Protein 8A3V (pdb70)

Foldseek 3Di:
DVVVVVVVCVVPVDAFADVPLLLQLLLQCQVPVVCCVLLVLQDDLLLHPDPLSSLLVVLSVVCSVVVHRRHLVSSLVSCVVVVCQVVNPHSVVSVVSNVSHPDYPCSNVSSNVSSVSSLRVLVVVLVVVLVVCVVPVVPPDPVRSVVSSCVSVVVSCVVPPCRPDPDDDPVVVVVVVVVVVVVQVVDDQPQASAQDLQAPVVSVFASHQFFLFEEEEEEAPPLLSLLSVLSSQVSSLLPDLAAEEEAAQPDDPVVSVLLVLLQQLVPFSVCSVVVVADPSSVVSSVVVVVSCVVSVRYHYHHDFQAELVRLLVVLVVRCVVPVAHREYEYEELQRHADVVPPVDQLQGSQVSLQSQSVSSNVRRYRYYHYYYFAPVCVVVVPDFDAPVRCCVRHNSVVSGQWYWYKDDPCVVPVPDPQVQKIKIFTRHHNPGDTGIDIWGHDPRSSHTHD/DVVVVVPDDPDAFADVPLLLQLLLQCQVPVVCCVLLVLQDDLLLHPDPLSSLLVVLSVVCSVVVHRRHLVSSLVSCVVVVCQVVNPHSVVSVVSNVSHPDYPCSNVSSNVSSVSSLRVLVVVLVVVLVVCVVPVVPPDPVRSVVSSVVSVVVSVVVVQCRPLRPDDPVSVVVVVVVVVVVQVVDDQPQASAQDLQAPVVSVFASHQFFLFEEEEEEAPPLLSLLSVLSSQVSSLLPDLAAEEEAAQPDDPVVSVLLVLLQQLVPFSVCSVVVVADPSSVVSSVVVVVSCVVSVRYHYHHDFQAELVRLLVVLVVRCVVPVAHREYEYEELQRHADVVPPVDQLQGSQVSLQSQSVSSNVRRYRYYHYYYFAPVCVVVVPDFDAPVRCCVRHNSVVSGQWYWYKDDPCVVPVPDPQVQKIKIFTRHHNPGDTGIDIWGHDPRSSHTHD/DVVVVVPPVVVVVCCVVFVVVQVVLLVVCCVQDDDVQNVFKGWQGDDFQETEIEGQDPVSLVVCVVCVVVSQVVSCVVPSVRHDYYHYYYDHPDDRVVVCVVQPPDHDDDDDQADLVQLVVLCVVLVVDDPVSVVVSNVVSVSRDDPDD/DCPDPVVVVVVVVVQVVVQVVLLVVCCVQDDPPQNQFKGWDGDDFQETEIEGQDPVSLVVCVVCVVVSQVVSCVVPSVRHDYYHYYYDNVSCVVVVCVVDPPDDDDDDDQAALVQLVVLCVVLVVDDPVSVVVSNVVSVVHDHPDDPD

InterPro domains:
  IPR003593 AAA+ ATPase domain [SM00382] (220-426)
  IPR007692 DNA helicase, DnaB type [TIGR00665] (24-461)
  IPR007693 DNA helicase, DnaB-like, N-terminal [PF00772] (24-125)
  IPR007694 DNA helicase, DnaB-like, C-terminal [PF03796] (203-459)
  IPR007694 DNA helicase, DnaB-like, C-terminal [PS51199] (197-464)
  IPR007694 DNA helicase, DnaB-like, C-terminal [cd00984] (203-459)
  IPR016136 DNA helicase DnaB, N-terminal/DNA primase DnaG, C-terminal [G3DSA:1.10.860.10] (17-180)
  IPR027417 P-loop containing nucleoside triphosphate hydrolase [G3DSA:3.40.50.300] (181-460)
  IPR027417 P-loop containing nucleoside triphosphate hydrolase [SSF52540] (201-452)
  IPR036185 DNA helicase, DnaB-like, N-terminal domain superfamily [SSF48024] (22-133)

Structure (mmCIF, N/CA/C/O backbone):
data_8A3V
#
_entry.id   8A3V
#
_cell.length_a   186.515
_cell.length_b   186.515
_cell.length_c   252.839
_cell.angle_alpha   90.00
_cell.angle_beta   90.00
_cell.angle_gamma   120.00
#
_symmetry.space_group_name_H-M   'H 3 2'
#
loop_
_entity.id
_entity.type
_entity.pdbx_description
1 polymer 'Replicative DNA helicase'
2 polymer 'DUF721 domain-containing protein'
3 non-polymer "ADENOSINE-5'-DIPHOSPHATE"
4 non-polymer 'MAGNESIUM ION'
#
loop_
_atom_site.group_PDB
_atom_site.id
_atom_site.type_symbol
_atom_site.label_atom_id
_atom_site.label_alt_id
_atom_site.label_comp_id
_atom_site.label_asym_id
_atom_site.label_entity_id
_atom_site.label_seq_id
_atom_site.pdbx_PDB_ins_code
_atom_site.Cartn_x
_atom_site.Cartn_y
_atom_site.Cartn_z
_atom_site.occupancy
_atom_site.B_iso_or_equiv
_atom_site.auth_seq_id
_atom_site.auth_comp_id
_atom_site.auth_asym_id
_atom_site.auth_atom_id
_atom_site.pdbx_PDB_model_num
ATOM 1 N N . ASN A 1 10 ? 56.122 62.122 -47.847 1.00 145.93 10 ASN A N 1
ATOM 2 C CA . ASN A 1 10 ? 56.709 61.347 -46.754 1.00 146.51 10 ASN A CA 1
ATOM 3 C C . ASN A 1 10 ? 58.167 61.734 -46.439 1.00 146.99 10 ASN A C 1
ATOM 4 O O . ASN A 1 10 ? 58.649 61.452 -45.344 1.00 146.95 10 ASN A O 1
ATOM 9 N N . ARG A 1 11 ? 58.862 62.387 -47.388 1.00 147.33 11 ARG A N 1
ATOM 10 C CA . ARG A 1 11 ? 60.254 62.821 -47.212 1.00 148.12 11 ARG A CA 1
ATOM 11 C C . ARG A 1 11 ? 60.374 64.158 -46.462 1.00 146.58 11 ARG A C 1
ATOM 12 O O . ARG A 1 11 ? 61.407 64.432 -45.853 1.00 146.30 11 ARG A O 1
ATOM 20 N N . LYS A 1 12 ? 59.327 64.991 -46.516 1.00 145.41 12 LYS A N 1
ATOM 21 C CA . LYS A 1 12 ? 59.300 66.285 -45.830 1.00 144.57 12 LYS A CA 1
ATOM 22 C C . LYS A 1 12 ? 58.794 66.190 -44.380 1.00 143.68 12 LYS A C 1
ATOM 23 O O . LYS A 1 12 ? 58.948 67.140 -43.616 1.00 143.84 12 LYS A O 1
ATOM 29 N N . ILE A 1 13 ? 58.188 65.061 -44.009 1.00 142.61 13 ILE A N 1
ATOM 30 C CA . ILE A 1 13 ? 57.685 64.827 -42.666 1.00 142.03 13 ILE A CA 1
ATOM 31 C C . ILE A 1 13 ? 58.818 64.684 -41.633 1.00 141.03 13 ILE A C 1
ATOM 32 O O . ILE A 1 13 ? 58.757 65.372 -40.614 1.00 141.27 13 ILE A O 1
ATOM 37 N N . PRO A 1 14 ? 59.876 63.865 -41.858 1.00 139.78 14 PRO A N 1
ATOM 38 C CA . PRO A 1 14 ? 60.905 63.714 -40.815 1.00 138.61 14 PRO A CA 1
ATOM 39 C C . PRO A 1 14 ? 61.804 64.917 -40.563 1.00 137.23 14 PRO A C 1
ATOM 40 O O . PRO A 1 14 ? 62.259 65.065 -39.434 1.00 137.41 14 PRO A O 1
ATOM 44 N N . ASP A 1 15 ? 62.063 65.767 -41.573 1.00 135.69 15 ASP A N 1
ATOM 45 C CA . ASP A 1 15 ? 62.943 66.917 -41.346 1.00 134.50 15 ASP A CA 1
ATOM 46 C C . ASP A 1 15 ? 62.341 67.912 -40.353 1.00 132.82 15 ASP A C 1
ATOM 47 O O . ASP A 1 15 ? 63.040 68.369 -39.450 1.00 132.94 15 ASP A O 1
ATOM 52 N N . ALA A 1 16 ? 61.044 68.203 -40.482 1.00 131.21 16 ALA A N 1
ATOM 53 C CA . ALA A 1 16 ? 60.364 69.106 -39.560 1.00 129.91 16 ALA A CA 1
ATOM 54 C C . ALA A 1 16 ? 60.207 68.461 -38.179 1.00 128.31 16 ALA A C 1
ATOM 55 O O . ALA A 1 16 ? 60.281 69.158 -37.170 1.00 128.46 16 ALA A O 1
ATOM 57 N N . GLN A 1 17 ? 60.021 67.132 -38.130 1.00 126.59 17 GLN A N 1
ATOM 58 C CA . GLN A 1 17 ? 59.878 66.430 -36.866 1.00 125.39 17 GLN A CA 1
ATOM 59 C C . GLN A 1 17 ? 61.206 66.338 -36.117 1.00 123.70 17 GLN A C 1
ATOM 60 O O . GLN A 1 17 ? 61.216 66.469 -34.902 1.00 123.87 17 GLN A O 1
ATOM 66 N N . VAL A 1 18 ? 62.323 66.169 -36.835 1.00 121.90 18 VAL A N 1
ATOM 67 C CA . VAL A 1 18 ? 63.649 66.096 -36.225 1.00 120.54 18 VAL A CA 1
ATOM 68 C C . VAL A 1 18 ? 64.019 67.459 -35.631 1.00 118.84 18 VAL A C 1
ATOM 69 O O . VAL A 1 18 ? 64.510 67.527 -34.507 1.00 118.96 18 VAL A O 1
ATOM 73 N N . ASP A 1 19 ? 63.717 68.541 -36.348 1.00 117.08 19 ASP A N 1
ATOM 74 C CA . ASP A 1 19 ? 64.012 69.889 -35.874 1.00 115.86 19 ASP A CA 1
ATOM 75 C C . ASP A 1 19 ? 63.167 70.278 -34.669 1.00 114.16 19 ASP A C 1
ATOM 76 O O . ASP A 1 19 ? 63.657 70.949 -33.765 1.00 114.26 19 ASP A O 1
ATOM 81 N N . ALA A 1 20 ? 61.912 69.828 -34.639 1.00 112.40 20 ALA A N 1
ATOM 82 C CA . ALA A 1 20 ? 61.017 70.153 -33.539 1.00 111.16 20 ALA A CA 1
ATOM 83 C C . ALA A 1 20 ? 61.163 69.217 -32.339 1.00 109.47 20 ALA A C 1
ATOM 84 O O . ALA A 1 20 ? 60.741 69.591 -31.249 1.00 109.57 20 ALA A O 1
ATOM 86 N N . ILE A 1 21 ? 61.718 68.016 -32.513 1.00 107.77 21 ILE A N 1
ATOM 87 C CA . ILE A 1 21 ? 61.832 67.062 -31.407 1.00 106.59 21 ILE A CA 1
ATOM 88 C C . ILE A 1 21 ? 63.232 67.001 -30.819 1.00 104.96 21 ILE A C 1
ATOM 89 O O . ILE A 1 21 ? 63.345 66.718 -29.635 1.00 105.07 21 ILE A O 1
ATOM 94 N N . LYS A 1 22 ? 64.293 67.244 -31.613 1.00 103.29 22 LYS A N 1
ATOM 95 C CA . LYS A 1 22 ? 65.652 67.146 -31.096 1.00 102.13 22 LYS A CA 1
ATOM 96 C C . LYS A 1 22 ? 66.096 68.373 -30.319 1.00 100.86 22 LYS A C 1
ATOM 97 O O . LYS A 1 22 ? 67.096 68.281 -29.603 1.00 101.05 22 LYS A O 1
ATOM 103 N N . VAL A 1 23 ? 65.370 69.503 -30.421 1.00 99.43 23 VAL A N 1
ATOM 104 C CA . VAL A 1 23 ? 65.749 70.692 -29.664 1.00 98.58 23 VAL A CA 1
ATOM 105 C C . VAL A 1 23 ? 65.087 70.710 -28.295 1.00 97.28 23 VAL A C 1
ATOM 106 O O . VAL A 1 23 ? 63.873 70.869 -28.204 1.00 97.38 23 VAL A O 1
ATOM 110 N N . PRO A 1 24 ? 65.863 70.534 -27.213 1.00 95.90 24 PRO A N 1
ATOM 111 C CA . PRO A 1 24 ? 65.262 70.560 -25.872 1.00 94.97 24 PRO A CA 1
ATOM 112 C C . PRO A 1 24 ? 64.803 71.963 -25.463 1.00 93.70 24 PRO A C 1
ATOM 113 O O . PRO A 1 24 ? 65.239 72.951 -26.054 1.00 93.76 24 PRO A O 1
ATOM 117 N N . PRO A 1 25 ? 63.937 72.080 -24.439 1.00 92.37 25 PRO A N 1
ATOM 118 C CA . PRO A 1 25 ? 63.512 73.416 -23.989 1.00 91.40 25 PRO A CA 1
ATOM 119 C C . PRO A 1 25 ? 64.688 74.296 -23.563 1.00 90.14 25 PRO A C 1
ATOM 120 O O . PRO A 1 25 ? 65.573 73.840 -22.841 1.00 90.28 25 PRO A O 1
ATOM 124 N N . HIS A 1 26 ? 64.707 75.547 -24.034 1.00 88.81 26 HIS A N 1
ATOM 125 C CA . HIS A 1 26 ? 65.771 76.499 -23.721 1.00 87.97 26 HIS A CA 1
ATOM 126 C C . HIS A 1 26 ? 65.313 77.950 -23.889 1.00 87.00 26 HIS A C 1
ATOM 127 O O . HIS A 1 26 ? 64.275 78.211 -24.491 1.00 87.16 26 HIS A O 1
ATOM 134 N N . SER A 1 27 ? 66.092 78.894 -23.359 1.00 85.85 27 SER A N 1
ATOM 135 C CA . SER A 1 27 ? 65.827 80.314 -23.527 1.00 85.26 27 SER A CA 1
ATOM 136 C C . SER A 1 27 ? 67.132 81.053 -23.641 1.00 84.25 27 SER A C 1
ATOM 137 O O . SER A 1 27 ? 67.659 81.548 -22.644 1.00 84.30 27 SER A O 1
ATOM 140 N N . LEU A 1 28 ? 67.649 81.148 -24.867 1.00 83.17 28 LEU A N 1
ATOM 141 C CA . LEU A 1 28 ? 68.896 81.855 -25.142 1.00 82.66 28 LEU A CA 1
ATOM 142 C C . LEU A 1 28 ? 68.812 83.312 -24.697 1.00 81.89 28 LEU A C 1
ATOM 143 O O . LEU A 1 28 ? 69.770 83.842 -24.153 1.00 81.91 28 LEU A O 1
ATOM 148 N N . GLU A 1 29 ? 67.630 83.920 -24.843 1.00 81.03 29 GLU A N 1
ATOM 149 C CA . GLU A 1 29 ? 67.355 85.297 -24.458 1.00 80.58 29 GLU A CA 1
ATOM 150 C C . GLU A 1 29 ? 67.496 85.489 -22.955 1.00 79.70 29 GLU A C 1
ATOM 151 O O . GLU A 1 29 ? 68.100 86.468 -22.513 1.00 79.71 29 GLU A O 1
ATOM 157 N N . ALA A 1 30 ? 66.953 84.552 -22.169 1.00 78.74 30 ALA A N 1
ATOM 158 C CA . ALA A 1 30 ? 67.067 84.628 -20.717 1.00 78.25 30 ALA A CA 1
ATOM 159 C C . ALA A 1 30 ? 68.513 84.407 -20.292 1.00 77.45 30 ALA A C 1
ATOM 160 O O . ALA A 1 30 ? 68.995 85.105 -19.405 1.00 77.51 30 ALA A O 1
ATOM 162 N N . GLU A 1 31 ? 69.219 83.470 -20.945 1.00 76.51 31 GLU A N 1
ATOM 163 C CA . GLU A 1 31 ? 70.623 83.202 -20.653 1.00 76.27 31 GLU A CA 1
ATOM 164 C C . GLU A 1 31 ? 71.470 84.453 -20.900 1.00 75.55 31 GLU A C 1
ATOM 165 O O . GLU A 1 31 ? 72.279 84.826 -20.054 1.00 75.69 31 GLU A O 1
ATOM 171 N N . GLN A 1 32 ? 71.251 85.118 -22.039 1.00 74.68 32 GLN A N 1
ATOM 172 C CA . GLN A 1 32 ? 71.963 86.337 -22.402 1.00 74.35 32 GLN A CA 1
ATOM 173 C C . GLN A 1 32 ? 71.683 87.450 -21.403 1.00 74.11 32 GLN A C 1
ATOM 174 O O . GLN A 1 32 ? 72.585 88.199 -21.059 1.00 74.23 32 GLN A O 1
ATOM 180 N N . SER A 1 33 ? 70.437 87.561 -20.945 1.00 73.66 33 SER A N 1
ATOM 181 C CA . SER A 1 33 ? 70.027 88.576 -19.986 1.00 73.72 33 SER A CA 1
ATOM 182 C C . SER A 1 33 ? 70.665 88.383 -18.618 1.00 73.38 33 SER A C 1
ATOM 183 O O . SER A 1 33 ? 70.965 89.363 -17.941 1.00 73.45 33 SER A O 1
ATOM 186 N N . VAL A 1 34 ? 70.876 87.126 -18.209 1.00 72.94 34 VAL A N 1
ATOM 187 C CA . VAL A 1 34 ? 71.519 86.816 -16.933 1.00 73.03 34 VAL A CA 1
ATOM 188 C C . VAL A 1 34 ? 72.987 87.257 -17.006 1.00 73.05 34 VAL A C 1
ATOM 189 O O . VAL A 1 34 ? 73.477 87.948 -16.110 1.00 73.33 34 VAL A O 1
ATOM 193 N N . ILE A 1 35 ? 73.675 86.872 -18.088 1.00 72.51 35 ILE A N 1
ATOM 194 C CA . ILE A 1 35 ? 75.076 87.212 -18.307 1.00 72.41 35 ILE A CA 1
ATOM 195 C C . ILE A 1 35 ? 75.256 88.722 -18.471 1.00 72.57 35 ILE A C 1
ATOM 196 O O . ILE A 1 35 ? 76.109 89.315 -17.814 1.00 72.71 35 ILE A O 1
ATOM 201 N N . GLY A 1 36 ? 74.433 89.330 -19.316 1.00 72.57 36 GLY A N 1
ATOM 202 C CA . GLY A 1 36 ? 74.458 90.764 -19.563 1.00 73.12 36 GLY A CA 1
ATOM 203 C C . GLY A 1 36 ? 74.167 91.570 -18.314 1.00 73.55 36 GLY A C 1
ATOM 204 O O . GLY A 1 36 ? 74.816 92.587 -18.067 1.00 73.69 36 GLY A O 1
ATOM 205 N N . GLY A 1 37 ? 73.221 91.088 -17.514 1.00 73.58 37 GLY A N 1
ATOM 206 C CA . GLY A 1 37 ? 72.835 91.724 -16.261 1.00 74.08 37 GLY A CA 1
ATOM 207 C C . GLY A 1 37 ? 73.929 91.719 -15.212 1.00 74.42 37 GLY A C 1
ATOM 208 O O . GLY A 1 37 ? 74.124 92.717 -14.512 1.00 74.71 37 GLY A O 1
ATOM 209 N N . LEU A 1 38 ? 74.674 90.605 -15.109 1.00 74.17 38 LEU A N 1
ATOM 210 C CA . LEU A 1 38 ? 75.793 90.481 -14.172 1.00 74.47 38 LEU A CA 1
ATOM 211 C C . LEU A 1 38 ? 76.945 91.393 -14.584 1.00 74.68 38 LEU A C 1
ATOM 212 O O . LEU A 1 38 ? 77.622 91.945 -13.726 1.00 74.95 38 LEU A O 1
ATOM 217 N N . LEU A 1 39 ? 77.160 91.564 -15.893 1.00 74.36 39 LEU A N 1
ATOM 218 C CA . LEU A 1 39 ? 78.174 92.481 -16.410 1.00 74.33 39 LEU A CA 1
ATOM 219 C C . LEU A 1 39 ? 77.809 93.940 -16.056 1.00 74.31 39 LEU A C 1
ATOM 220 O O . LEU A 1 39 ? 78.695 94.765 -15.863 1.00 74.49 39 LEU A O 1
ATOM 225 N N . LEU A 1 40 ? 76.513 94.245 -15.943 1.00 73.97 40 LEU A N 1
ATOM 226 C CA . LEU A 1 40 ? 76.035 95.571 -15.593 1.00 74.37 40 LEU A CA 1
ATOM 227 C C . LEU A 1 40 ? 76.063 95.822 -14.074 1.00 74.26 40 LEU A C 1
ATOM 228 O O . LEU A 1 40 ? 76.323 96.953 -13.672 1.00 74.37 40 LEU A O 1
ATOM 233 N N . ASP A 1 41 ? 75.753 94.801 -13.240 1.00 73.87 41 ASP A N 1
ATOM 234 C CA . ASP A 1 41 ? 75.673 94.924 -11.778 1.00 73.89 41 ASP A CA 1
ATOM 235 C C . ASP A 1 41 ? 76.149 93.609 -11.144 1.00 73.51 41 ASP A C 1
ATOM 236 O O . ASP A 1 41 ? 75.385 92.665 -10.972 1.00 73.75 41 ASP A O 1
ATOM 241 N N . ASN A 1 42 ? 77.401 93.536 -10.845 1.00 72.86 42 ASN A N 1
ATOM 242 C CA . ASN A 1 42 ? 78.140 92.483 -10.155 1.00 72.75 42 ASN A CA 1
ATOM 243 C C . ASN A 1 42 ? 77.553 92.082 -8.786 1.00 72.94 42 ASN A C 1
ATOM 244 O O . ASN A 1 42 ? 77.667 90.926 -8.388 1.00 72.95 42 ASN A O 1
ATOM 249 N N . GLU A 1 43 ? 76.904 93.019 -8.087 1.00 73.12 43 GLU A N 1
ATOM 250 C CA . GLU A 1 43 ? 76.314 92.760 -6.770 1.00 73.77 43 GLU A CA 1
ATOM 251 C C . GLU A 1 43 ? 75.156 91.759 -6.776 1.00 74.11 43 GLU A C 1
ATOM 252 O O . GLU A 1 43 ? 74.844 91.168 -5.745 1.00 74.40 43 GLU A O 1
ATOM 258 N N . ARG A 1 44 ? 74.529 91.557 -7.936 1.00 73.75 44 ARG A N 1
ATOM 259 C CA . ARG A 1 44 ? 73.422 90.616 -8.085 1.00 73.72 44 ARG A CA 1
ATOM 260 C C . ARG A 1 44 ? 73.858 89.148 -8.149 1.00 73.32 44 ARG A C 1
ATOM 261 O O . ARG A 1 44 ? 72.996 88.271 -8.194 1.00 73.57 44 ARG A O 1
ATOM 269 N N . TRP A 1 45 ? 75.178 88.874 -8.161 1.00 72.53 45 TRP A N 1
ATOM 270 C CA . TRP A 1 45 ? 75.705 87.520 -8.240 1.00 72.34 45 TRP A CA 1
ATOM 271 C C . TRP A 1 45 ? 75.228 86.637 -7.119 1.00 71.61 45 TRP A C 1
ATOM 272 O O . TRP A 1 45 ? 74.905 85.484 -7.359 1.00 71.83 45 TRP A O 1
ATOM 283 N N . ASP A 1 46 ? 75.167 87.169 -5.898 1.00 70.64 46 ASP A N 1
ATOM 284 C CA . ASP A 1 46 ? 74.720 86.408 -4.736 1.00 70.19 46 ASP A CA 1
ATOM 285 C C . ASP A 1 46 ? 73.310 85.847 -4.921 1.00 69.20 46 ASP A C 1
ATOM 286 O O . ASP A 1 46 ? 73.051 84.703 -4.559 1.00 69.29 46 ASP A O 1
ATOM 291 N N . THR A 1 47 ? 72.420 86.632 -5.529 1.00 68.05 47 THR A N 1
ATOM 292 C CA . THR A 1 47 ? 71.050 86.193 -5.770 1.00 67.40 47 THR A CA 1
ATOM 293 C C . THR A 1 47 ? 70.968 85.232 -6.956 1.00 66.38 47 THR A C 1
ATOM 294 O O . THR A 1 47 ? 70.309 84.201 -6.868 1.00 66.50 47 THR A O 1
ATOM 298 N N . VAL A 1 48 ? 71.637 85.567 -8.060 1.00 65.24 48 VAL A N 1
ATOM 299 C CA . VAL A 1 48 ? 71.649 84.753 -9.273 1.00 64.62 48 VAL A CA 1
ATOM 300 C C . VAL A 1 48 ? 72.275 83.376 -9.025 1.00 63.58 48 VAL A C 1
ATOM 301 O O . VAL A 1 48 ? 71.741 82.367 -9.482 1.00 63.64 48 VAL A O 1
ATOM 305 N N . SER A 1 49 ? 73.367 83.329 -8.252 1.00 62.46 49 SER A N 1
ATOM 306 C CA . SER A 1 49 ? 74.061 82.084 -7.914 1.00 61.92 49 SER A CA 1
ATOM 307 C C . SER A 1 49 ? 73.212 81.127 -7.078 1.00 61.01 49 SER A C 1
ATOM 308 O O . SER A 1 49 ? 73.501 79.934 -7.044 1.00 61.20 49 SER A O 1
ATOM 311 N N . GLU A 1 50 ? 72.169 81.638 -6.406 1.00 59.93 50 GLU A N 1
ATOM 312 C CA . GLU A 1 50 ? 71.248 80.803 -5.640 1.00 59.32 50 GLU A CA 1
ATOM 313 C C . GLU A 1 50 ? 70.252 80.079 -6.565 1.00 58.32 50 GLU A C 1
ATOM 314 O O . GLU A 1 50 ? 69.726 79.032 -6.200 1.00 58.39 50 GLU A O 1
ATOM 320 N N . HIS A 1 51 ? 69.969 80.645 -7.742 1.00 57.21 51 HIS A N 1
ATOM 321 C CA . HIS A 1 51 ? 68.990 80.095 -8.662 1.00 56.60 51 HIS A CA 1
ATOM 322 C C . HIS A 1 51 ? 69.602 79.255 -9.771 1.00 55.55 51 HIS A C 1
ATOM 323 O O . HIS A 1 51 ? 69.057 78.205 -10.110 1.00 55.58 51 HIS A O 1
ATOM 330 N N . VAL A 1 52 ? 70.708 79.725 -10.366 1.00 54.46 52 VAL A N 1
ATOM 331 C CA . VAL A 1 52 ? 71.310 79.019 -11.488 1.00 53.87 52 VAL A CA 1
ATOM 332 C C . VAL A 1 52 ? 72.712 78.500 -11.233 1.00 52.91 52 VAL A C 1
ATOM 333 O O . VAL A 1 52 ? 73.483 79.085 -10.478 1.00 53.20 52 VAL A O 1
ATOM 337 N N . MET A 1 53 ? 73.035 77.394 -11.894 1.00 51.68 53 MET A N 1
ATOM 338 C CA . MET A 1 53 ? 74.341 76.755 -11.912 1.00 51.00 53 MET A CA 1
ATOM 339 C C . MET A 1 53 ? 74.866 76.804 -13.355 1.00 49.86 53 MET A C 1
ATOM 340 O O . MET A 1 53 ? 74.090 76.986 -14.294 1.00 49.90 53 MET A O 1
ATOM 345 N N . THR A 1 54 ? 76.179 76.625 -13.546 1.00 48.72 54 THR A N 1
ATOM 346 C CA . THR A 1 54 ? 76.782 76.657 -14.884 1.00 48.17 54 THR A CA 1
ATOM 347 C C . THR A 1 54 ? 76.109 75.666 -15.847 1.00 47.27 54 THR A C 1
ATOM 348 O O . THR A 1 54 ? 75.829 76.007 -16.993 1.00 47.28 54 THR A O 1
ATOM 352 N N . GLN A 1 55 ? 75.775 74.471 -15.347 1.00 46.37 55 GLN A N 1
ATOM 353 C CA . GLN A 1 55 ? 75.136 73.420 -16.137 1.00 45.86 55 GLN A CA 1
ATOM 354 C C . GLN A 1 55 ? 73.687 73.711 -16.527 1.00 45.27 55 GLN A C 1
ATOM 355 O O . GLN A 1 55 ? 73.140 73.024 -17.384 1.00 45.21 55 GLN A O 1
ATOM 361 N N . ASP A 1 56 ? 73.073 74.729 -15.915 1.00 44.66 56 ASP A N 1
ATOM 362 C CA . ASP A 1 56 ? 71.707 75.131 -16.239 1.00 44.48 56 ASP A CA 1
ATOM 363 C C . ASP A 1 56 ? 71.574 75.786 -17.613 1.00 44.14 56 ASP A C 1
ATOM 364 O O . ASP A 1 56 ? 70.479 75.842 -18.164 1.00 44.08 56 ASP A O 1
ATOM 369 N N . PHE A 1 57 ? 72.683 76.251 -18.178 1.00 43.74 57 PHE A N 1
ATOM 370 C CA . PHE A 1 57 ? 72.684 76.882 -19.481 1.00 43.80 57 PHE A CA 1
ATOM 371 C C . PHE A 1 57 ? 72.679 75.833 -20.586 1.00 43.66 57 PHE A C 1
ATOM 372 O O . PHE A 1 57 ? 73.417 74.855 -20.512 1.00 43.70 57 PHE A O 1
ATOM 380 N N . TYR A 1 58 ? 71.818 76.028 -21.596 1.00 43.35 58 TYR A N 1
ATOM 381 C CA . TYR A 1 58 ? 71.678 75.143 -22.748 1.00 43.58 58 TYR A CA 1
ATOM 382 C C . TYR A 1 58 ? 72.868 75.298 -23.672 1.00 44.04 58 TYR A C 1
ATOM 383 O O . TYR A 1 58 ? 73.455 74.306 -24.095 1.00 44.22 58 TYR A O 1
ATOM 392 N N . SER A 1 59 ? 73.200 76.548 -24.000 1.00 44.13 59 SER A N 1
ATOM 393 C CA . SER A 1 59 ? 74.254 76.896 -24.935 1.00 44.74 59 SER A CA 1
ATOM 394 C C . SER A 1 59 ? 75.641 76.692 -24.367 1.00 45.17 59 SER A C 1
ATOM 395 O O . SER A 1 59 ? 75.945 77.166 -23.273 1.00 45.39 59 SER A O 1
ATOM 398 N N . ARG A 1 60 ? 76.491 75.995 -25.122 1.00 45.12 60 ARG A N 1
ATOM 399 C CA . ARG A 1 60 ? 77.877 75.786 -24.730 1.00 45.52 60 ARG A CA 1
ATOM 400 C C . ARG A 1 60 ? 78.632 77.106 -24.529 1.00 45.84 60 ARG A C 1
ATOM 401 O O . ARG A 1 60 ? 79.235 77.291 -23.473 1.00 45.89 60 ARG A O 1
ATOM 409 N N . PRO A 1 61 ? 78.554 78.067 -25.474 1.00 45.91 61 PRO A N 1
ATOM 410 C CA . PRO A 1 61 ? 79.216 79.362 -25.255 1.00 46.14 61 PRO A CA 1
ATOM 411 C C . PRO A 1 61 ? 78.791 80.067 -23.962 1.00 46.56 61 PRO A C 1
ATOM 412 O O . PRO A 1 61 ? 79.637 80.627 -23.282 1.00 46.76 61 PRO A O 1
ATOM 416 N N . HIS A 1 62 ? 77.504 80.014 -23.600 1.00 46.57 62 HIS A N 1
ATOM 417 C CA . HIS A 1 62 ? 77.000 80.651 -22.383 1.00 47.02 62 HIS A CA 1
ATOM 418 C C . HIS A 1 62 ? 77.496 79.971 -21.115 1.00 47.71 62 HIS A C 1
ATOM 419 O O . HIS A 1 62 ? 77.670 80.635 -20.100 1.00 47.64 62 HIS A O 1
ATOM 426 N N . ARG A 1 63 ? 77.726 78.656 -21.167 1.00 48.25 63 ARG A N 1
ATOM 427 C CA . ARG A 1 63 ? 78.247 77.923 -20.019 1.00 49.32 63 ARG A CA 1
ATOM 428 C C . ARG A 1 63 ? 79.673 78.371 -19.735 1.00 50.73 63 ARG A C 1
ATOM 429 O O . ARG A 1 63 ? 80.029 78.599 -18.583 1.00 50.94 63 ARG A O 1
ATOM 437 N N . LEU A 1 64 ? 80.484 78.500 -20.787 1.00 51.54 64 LEU A N 1
ATOM 438 C CA . LEU A 1 64 ? 81.867 78.931 -20.659 1.00 52.82 64 LEU A CA 1
ATOM 439 C C . LEU A 1 64 ? 81.931 80.364 -20.155 1.00 54.05 64 LEU A C 1
ATOM 440 O O . LEU A 1 64 ? 82.746 80.676 -19.291 1.00 54.30 64 LEU A O 1
ATOM 445 N N . ILE A 1 65 ? 81.063 81.228 -20.682 1.00 54.82 65 ILE A N 1
ATOM 446 C CA . ILE A 1 65 ? 81.010 82.618 -20.264 1.00 56.27 65 ILE A CA 1
ATOM 447 C C . ILE A 1 65 ? 80.577 82.711 -18.806 1.00 58.23 65 ILE A C 1
ATOM 448 O O . ILE A 1 65 ? 81.226 83.391 -18.016 1.00 58.32 65 ILE A O 1
ATOM 453 N N . PHE A 1 66 ? 79.517 81.993 -18.437 1.00 59.76 66 PHE A N 1
ATOM 454 C CA . PHE A 1 66 ? 79.015 81.992 -17.068 1.00 61.71 66 PHE A CA 1
ATOM 455 C C . PHE A 1 66 ? 80.044 81.434 -16.087 1.00 63.59 66 PHE A C 1
ATOM 456 O O . PHE A 1 66 ? 80.161 81.944 -14.976 1.00 63.71 66 PHE A O 1
ATOM 464 N N . ASP A 1 67 ? 80.812 80.418 -16.499 1.00 64.90 67 ASP A N 1
ATOM 465 C CA . ASP A 1 67 ? 81.882 79.852 -15.672 1.00 66.80 67 ASP A CA 1
ATOM 466 C C . ASP A 1 67 ? 82.943 80.922 -15.372 1.00 68.65 67 ASP A C 1
ATOM 467 O O . ASP A 1 67 ? 83.469 80.981 -14.259 1.00 68.93 67 ASP A O 1
ATOM 472 N N . GLY A 1 68 ? 83.242 81.750 -16.371 1.00 69.67 68 GLY A N 1
ATOM 473 C CA . GLY A 1 68 ? 84.165 82.864 -16.240 1.00 71.05 68 GLY A CA 1
ATOM 474 C C . GLY A 1 68 ? 83.639 83.901 -15.274 1.00 72.36 68 GLY A C 1
ATOM 475 O O . GLY A 1 68 ? 84.374 84.371 -14.408 1.00 72.58 68 GLY A O 1
ATOM 476 N N . VAL A 1 69 ? 82.348 84.234 -15.389 1.00 73.14 69 VAL A N 1
ATOM 477 C CA . VAL A 1 69 ? 81.667 85.178 -14.503 1.00 74.43 69 VAL A CA 1
ATOM 478 C C . VAL A 1 69 ? 81.742 84.674 -13.056 1.00 75.72 69 VAL A C 1
ATOM 479 O O . VAL A 1 69 ? 82.106 85.433 -12.157 1.00 75.81 69 VAL A O 1
ATOM 483 N N . LYS A 1 70 ? 81.431 83.384 -12.849 1.00 76.55 70 LYS A N 1
ATOM 484 C CA . LYS A 1 70 ? 81.466 82.740 -11.539 1.00 77.89 70 LYS A CA 1
ATOM 485 C C . LYS A 1 70 ? 82.857 82.827 -10.902 1.00 79.19 70 LYS A C 1
ATOM 486 O O . LYS A 1 70 ? 82.968 83.235 -9.752 1.00 79.23 70 LYS A O 1
ATOM 492 N N . SER A 1 71 ? 83.911 82.488 -11.652 1.00 80.14 71 SER A N 1
ATOM 493 C CA . SER A 1 71 ? 85.292 82.497 -11.172 1.00 81.60 71 SER A CA 1
ATOM 494 C C . SER A 1 71 ? 85.784 83.882 -10.766 1.00 83.16 71 SER A C 1
ATOM 495 O O . SER A 1 71 ? 86.467 84.028 -9.756 1.00 83.31 71 SER A O 1
ATOM 498 N N . ILE A 1 72 ? 85.440 84.891 -11.550 1.00 84.16 72 ILE A N 1
ATOM 499 C CA . ILE A 1 72 ? 85.854 86.259 -11.282 1.00 85.70 72 ILE A CA 1
ATOM 500 C C . ILE A 1 72 ? 85.157 86.818 -10.041 1.00 86.65 72 ILE A C 1
ATOM 501 O O . ILE A 1 72 ? 85.812 87.386 -9.166 1.00 86.78 72 ILE A O 1
ATOM 506 N N . LEU A 1 73 ? 83.834 86.647 -9.960 1.00 87.12 73 LEU A N 1
ATOM 507 C CA . LEU A 1 73 ? 83.042 87.153 -8.846 1.00 88.10 73 LEU A CA 1
ATOM 508 C C . LEU A 1 73 ? 83.322 86.421 -7.541 1.00 89.16 73 LEU A C 1
ATOM 509 O O . LEU A 1 73 ? 83.395 87.067 -6.497 1.00 89.28 73 LEU A O 1
ATOM 514 N N . GLU A 1 74 ? 83.534 85.096 -7.589 1.00 89.79 74 GLU A N 1
ATOM 515 C CA . GLU A 1 74 ? 83.898 84.335 -6.386 1.00 90.97 74 GLU A CA 1
ATOM 516 C C . GLU A 1 74 ? 85.260 84.787 -5.850 1.00 91.99 74 GLU A C 1
ATOM 517 O O . GLU A 1 74 ? 85.488 84.765 -4.641 1.00 92.24 74 GLU A O 1
ATOM 523 N N . ALA A 1 75 ? 86.164 85.203 -6.749 1.00 92.37 75 ALA A N 1
ATOM 524 C CA . ALA A 1 75 ? 87.468 85.720 -6.358 1.00 93.26 75 ALA A CA 1
ATOM 525 C C . ALA A 1 75 ? 87.410 87.174 -5.829 1.00 94.14 75 ALA A C 1
ATOM 526 O O . ALA A 1 75 ? 88.437 87.711 -5.417 1.00 94.49 75 ALA A O 1
ATOM 528 N N . GLY A 1 76 ? 86.231 87.794 -5.849 1.00 94.31 76 GLY A N 1
ATOM 529 C CA . GLY A 1 76 ? 86.045 89.166 -5.403 1.00 95.04 76 GLY A CA 1
ATOM 530 C C . GLY A 1 76 ? 86.543 90.204 -6.388 1.00 95.66 76 GLY A C 1
ATOM 531 O O . GLY A 1 76 ? 86.691 91.372 -6.026 1.00 95.66 76 GLY A O 1
ATOM 532 N N . LYS A 1 77 ? 86.815 89.797 -7.641 1.00 96.05 77 LYS A N 1
ATOM 533 C CA . LYS A 1 77 ? 87.300 90.703 -8.678 1.00 97.03 77 LYS A CA 1
ATOM 534 C C . LYS A 1 77 ? 86.136 91.361 -9.402 1.00 97.79 77 LYS A C 1
ATOM 535 O O . LYS A 1 77 ? 85.085 90.740 -9.569 1.00 97.92 77 LYS A O 1
ATOM 541 N N . PRO A 1 78 ? 86.298 92.622 -9.841 1.00 98.22 78 PRO A N 1
ATOM 542 C CA . PRO A 1 78 ? 85.207 93.278 -10.566 1.00 98.56 78 PRO A CA 1
ATOM 543 C C . PRO A 1 78 ? 84.964 92.615 -11.917 1.00 99.10 78 PRO A C 1
ATOM 544 O O . PRO A 1 78 ? 85.903 92.342 -12.664 1.00 99.04 78 PRO A O 1
ATOM 548 N N . LEU A 1 79 ? 83.702 92.308 -12.200 1.00 99.47 79 LEU A N 1
ATOM 549 C CA . LEU A 1 79 ? 83.330 91.679 -13.454 1.00 100.37 79 LEU A CA 1
ATOM 550 C C . LEU A 1 79 ? 82.977 92.742 -14.485 1.00 101.19 79 LEU A C 1
ATOM 551 O O . LEU A 1 79 ? 82.020 93.488 -14.310 1.00 101.45 79 LEU A O 1
ATOM 556 N N . ASP A 1 80 ? 83.792 92.856 -15.527 1.00 101.55 80 ASP A N 1
ATOM 557 C CA . ASP A 1 80 ? 83.542 93.762 -16.649 1.00 102.45 80 ASP A CA 1
ATOM 558 C C . ASP A 1 80 ? 83.866 93.030 -17.968 1.00 103.55 80 ASP A C 1
ATOM 559 O O . ASP A 1 80 ? 84.424 91.930 -17.955 1.00 103.72 80 ASP A O 1
ATOM 564 N N . LEU A 1 81 ? 83.497 93.631 -19.103 1.00 104.17 81 LEU A N 1
ATOM 565 C CA . LEU A 1 81 ? 83.718 93.034 -20.416 1.00 105.38 81 LEU A CA 1
ATOM 566 C C . LEU A 1 81 ? 85.179 92.688 -20.682 1.00 106.33 81 LEU A C 1
ATOM 567 O O . LEU A 1 81 ? 85.466 91.624 -21.226 1.00 106.54 81 LEU A O 1
ATOM 572 N N . ILE A 1 82 ? 86.105 93.564 -20.268 1.00 106.72 82 ILE A N 1
ATOM 573 C CA . ILE A 1 82 ? 87.530 93.357 -20.478 1.00 107.49 82 ILE A CA 1
ATOM 574 C C . ILE A 1 82 ? 88.064 92.230 -19.605 1.00 106.84 82 ILE A C 1
ATOM 575 O O . ILE A 1 82 ? 88.753 91.344 -20.107 1.00 107.10 82 ILE A O 1
ATOM 580 N N . THR A 1 83 ? 87.722 92.243 -18.312 1.00 105.88 83 THR A N 1
ATOM 581 C CA . THR A 1 83 ? 88.179 91.222 -17.375 1.00 105.52 83 THR A CA 1
ATOM 582 C C . THR A 1 83 ? 87.706 89.834 -17.788 1.00 104.69 83 THR A C 1
ATOM 583 O O . THR A 1 83 ? 88.478 88.879 -17.742 1.00 104.90 83 THR A O 1
ATOM 587 N N . LEU A 1 84 ? 86.450 89.725 -18.213 1.00 103.59 84 LEU A N 1
ATOM 588 C CA . LEU A 1 84 ? 85.887 88.456 -18.652 1.00 103.05 84 LEU A CA 1
ATOM 589 C C . LEU A 1 84 ? 86.555 87.972 -19.937 1.00 102.28 84 LEU A C 1
ATOM 590 O O . LEU A 1 84 ? 86.845 86.784 -20.071 1.00 102.43 84 LEU A O 1
ATOM 595 N N . SER A 1 85 ? 86.829 88.895 -20.865 1.00 101.41 85 SER A N 1
ATOM 596 C CA . SER A 1 85 ? 87.483 88.567 -22.126 1.00 101.17 85 SER A CA 1
ATOM 597 C C . SER A 1 85 ? 88.904 88.080 -21.887 1.00 100.95 85 SER A C 1
ATOM 598 O O . SER A 1 85 ? 89.334 87.119 -22.520 1.00 101.18 85 SER A O 1
ATOM 601 N N . GLU A 1 86 ? 89.630 88.727 -20.964 1.00 100.32 86 GLU A N 1
ATOM 602 C CA . GLU A 1 86 ? 90.994 88.322 -20.629 1.00 100.10 86 GLU A CA 1
ATOM 603 C C . GLU A 1 86 ? 91.005 86.955 -19.971 1.00 99.64 86 GLU A C 1
ATOM 604 O O . GLU A 1 86 ? 91.878 86.141 -20.265 1.00 99.82 86 GLU A O 1
ATOM 610 N N . TYR A 1 87 ? 90.012 86.690 -19.108 1.00 99.00 87 TYR A N 1
ATOM 611 C CA . TYR A 1 87 ? 89.865 85.406 -18.439 1.00 98.97 87 TYR A CA 1
ATOM 612 C C . TYR A 1 87 ? 89.676 84.292 -19.470 1.00 98.93 87 TYR A C 1
ATOM 613 O O . TYR A 1 87 ? 90.370 83.279 -19.416 1.00 99.12 87 TYR A O 1
ATOM 622 N N . LEU A 1 88 ? 88.753 84.486 -20.412 1.00 98.62 88 LEU A N 1
ATOM 623 C CA . LEU A 1 88 ? 88.470 83.498 -21.442 1.00 98.95 88 LEU A CA 1
ATOM 624 C C . LEU A 1 88 ? 89.647 83.324 -22.407 1.00 99.13 88 LEU A C 1
ATOM 625 O O . LEU A 1 88 ? 89.882 82.217 -22.882 1.00 99.36 88 LEU A O 1
ATOM 630 N N . GLU A 1 89 ? 90.395 84.403 -22.682 1.00 98.89 89 GLU A N 1
ATOM 631 C CA . GLU A 1 89 ? 91.557 84.371 -23.573 1.00 99.05 89 GLU A CA 1
ATOM 632 C C . GLU A 1 89 ? 92.681 83.540 -22.972 1.00 99.21 89 GLU A C 1
ATOM 633 O O . GLU A 1 89 ? 93.332 82.781 -23.691 1.00 99.34 89 GLU A O 1
ATOM 639 N N . GLN A 1 90 ? 92.885 83.649 -21.648 1.00 99.11 90 GLN A N 1
ATOM 640 C CA . GLN A 1 90 ? 93.909 82.872 -20.936 1.00 99.52 90 GLN A CA 1
ATOM 641 C C . GLN A 1 90 ? 93.674 81.368 -21.080 1.00 99.00 90 GLN A C 1
ATOM 642 O O . GLN A 1 90 ? 94.624 80.593 -21.122 1.00 98.92 90 GLN A O 1
ATOM 648 N N . ARG A 1 91 ? 92.407 80.959 -21.139 1.00 98.50 91 ARG A N 1
ATOM 649 C CA . ARG A 1 91 ? 92.038 79.557 -21.277 1.00 98.40 91 ARG A CA 1
ATOM 650 C C . ARG A 1 91 ? 91.779 79.132 -22.726 1.00 98.26 91 ARG A C 1
ATOM 651 O O . ARG A 1 91 ? 91.307 78.017 -22.948 1.00 98.31 91 ARG A O 1
ATOM 659 N N . GLU A 1 92 ? 92.077 80.012 -23.703 1.00 97.92 92 GLU A N 1
ATOM 660 C CA . GLU A 1 92 ? 91.845 79.784 -25.124 1.00 98.00 92 GLU A CA 1
ATOM 661 C C . GLU A 1 92 ? 90.391 79.407 -25.401 1.00 97.65 92 GLU A C 1
ATOM 662 O O . GLU A 1 92 ? 90.125 78.577 -26.262 1.00 97.78 92 GLU A O 1
ATOM 668 N N . GLN A 1 93 ? 89.456 79.990 -24.642 1.00 97.08 93 GLN A N 1
ATOM 669 C CA . GLN A 1 93 ? 88.024 79.738 -24.777 1.00 96.99 93 GLN A CA 1
ATOM 670 C C . GLN A 1 93 ? 87.269 80.921 -25.410 1.00 96.92 93 GLN A C 1
ATOM 671 O O . GLN A 1 93 ? 86.086 80.782 -25.711 1.00 97.08 93 GLN A O 1
ATOM 677 N N . LEU A 1 94 ? 87.939 82.071 -25.623 1.00 96.55 94 LEU A N 1
ATOM 678 C CA . LEU A 1 94 ? 87.333 83.272 -26.191 1.00 96.75 94 LEU A CA 1
ATOM 679 C C . LEU A 1 94 ? 86.795 83.035 -27.595 1.00 96.87 94 LEU A C 1
ATOM 680 O O . LEU A 1 94 ? 85.716 83.509 -27.927 1.00 96.88 94 LEU A O 1
ATOM 685 N N . GLU A 1 95 ? 87.528 82.283 -28.411 1.00 96.87 95 GLU A N 1
ATOM 686 C CA . GLU A 1 95 ? 87.078 81.956 -29.762 1.00 97.38 95 GLU A CA 1
ATOM 687 C C . GLU A 1 95 ? 85.889 80.988 -29.736 1.00 97.42 95 GLU A C 1
ATOM 688 O O . GLU A 1 95 ? 85.012 81.061 -30.593 1.00 97.43 95 GLU A O 1
ATOM 694 N N . ASP A 1 96 ? 85.853 80.099 -28.740 1.00 97.31 96 ASP A N 1
ATOM 695 C CA . ASP A 1 96 ? 84.787 79.120 -28.555 1.00 97.65 96 ASP A CA 1
ATOM 696 C C . ASP A 1 96 ? 83.449 79.751 -28.165 1.00 97.69 96 ASP A C 1
ATOM 697 O O . ASP A 1 96 ? 82.401 79.148 -28.390 1.00 97.74 96 ASP A O 1
ATOM 702 N N . VAL A 1 97 ? 83.478 80.949 -27.578 1.00 97.51 97 VAL A N 1
ATOM 703 C CA . VAL A 1 97 ? 82.259 81.634 -27.171 1.00 97.80 97 VAL A CA 1
ATOM 704 C C . VAL A 1 97 ? 81.766 82.672 -28.197 1.00 97.69 97 VAL A C 1
ATOM 705 O O . VAL A 1 97 ? 80.690 83.217 -28.011 1.00 97.87 97 VAL A O 1
ATOM 709 N N . GLY A 1 98 ? 82.524 82.927 -29.261 1.00 97.32 98 GLY A N 1
ATOM 710 C CA . GLY A 1 98 ? 82.120 83.886 -30.284 1.00 97.47 98 GLY A CA 1
ATOM 711 C C . GLY A 1 98 ? 82.918 85.177 -30.332 1.00 97.36 98 GLY A C 1
ATOM 712 O O . GLY A 1 98 ? 82.558 86.100 -31.066 1.00 97.48 98 GLY A O 1
ATOM 713 N N . GLY A 1 99 ? 83.998 85.241 -29.555 1.00 97.04 99 GLY A N 1
ATOM 714 C CA . GLY A 1 99 ? 84.882 86.398 -29.517 1.00 97.28 99 GLY A CA 1
ATOM 715 C C . GLY A 1 99 ? 84.418 87.534 -28.630 1.00 97.23 99 GLY A C 1
ATOM 716 O O . GLY A 1 99 ? 83.360 87.452 -28.002 1.00 97.34 99 GLY A O 1
ATOM 717 N N . PHE A 1 100 ? 85.222 88.605 -28.577 1.00 96.96 100 PHE A N 1
ATOM 718 C CA . PHE A 1 100 ? 84.942 89.801 -27.786 1.00 97.16 100 PHE A CA 1
ATOM 719 C C . PHE A 1 100 ? 83.649 90.476 -28.236 1.00 96.85 100 PHE A C 1
ATOM 720 O O . PHE A 1 100 ? 82.912 91.004 -27.405 1.00 97.05 100 PHE A O 1
ATOM 728 N N . ALA A 1 101 ? 83.371 90.453 -29.545 1.00 96.19 101 ALA A N 1
ATOM 729 C CA . ALA A 1 101 ? 82.171 91.053 -30.116 1.00 96.02 101 ALA A CA 1
ATOM 730 C C . ALA A 1 101 ? 80.905 90.446 -29.534 1.00 95.56 101 ALA A C 1
ATOM 731 O O . ALA A 1 101 ? 79.956 91.174 -29.256 1.00 95.77 101 ALA A O 1
ATOM 733 N N . TYR A 1 102 ? 80.889 89.123 -29.334 1.00 94.87 102 TYR A N 1
ATOM 734 C CA . TYR A 1 102 ? 79.724 88.451 -28.771 1.00 94.76 102 TYR A CA 1
ATOM 735 C C . TYR A 1 102 ? 79.530 88.823 -27.309 1.00 94.62 102 TYR A C 1
ATOM 736 O O . TYR A 1 102 ? 78.399 89.026 -26.876 1.00 94.78 102 TYR A O 1
ATOM 745 N N . LEU A 1 103 ? 80.629 88.961 -26.553 1.00 94.15 103 LEU A N 1
ATOM 746 C CA . LEU A 1 103 ? 80.561 89.382 -25.154 1.00 94.28 103 LEU A CA 1
ATOM 747 C C . LEU A 1 103 ? 79.987 90.798 -25.073 1.00 94.25 103 LEU A C 1
ATOM 748 O O . LEU A 1 103 ? 79.151 91.078 -24.214 1.00 94.33 103 LEU A O 1
ATOM 753 N N . ALA A 1 104 ? 80.429 91.684 -25.984 1.00 93.98 104 ALA A N 1
ATOM 754 C CA . ALA A 1 104 ? 79.940 93.056 -26.065 1.00 94.27 104 ALA A CA 1
ATOM 755 C C . ALA A 1 104 ? 78.467 93.090 -26.429 1.00 94.33 104 ALA A C 1
ATOM 756 O O . ALA A 1 104 ? 77.726 93.907 -25.890 1.00 94.46 104 ALA A O 1
ATOM 758 N N . ASP A 1 105 ? 78.037 92.187 -27.320 1.00 94.12 105 ASP A N 1
ATOM 759 C CA . ASP A 1 105 ? 76.648 92.067 -27.742 1.00 94.49 105 ASP A CA 1
ATOM 760 C C . ASP A 1 105 ? 75.770 91.631 -26.572 1.00 94.83 105 ASP A C 1
ATOM 761 O O . ASP A 1 105 ? 74.665 92.142 -26.422 1.00 94.96 105 ASP A O 1
ATOM 766 N N . LEU A 1 106 ? 76.270 90.717 -25.727 1.00 94.78 106 LEU A N 1
ATOM 767 C CA . LEU A 1 106 ? 75.546 90.238 -24.550 1.00 95.16 106 LEU A CA 1
ATOM 768 C C . LEU A 1 106 ? 75.300 91.374 -23.558 1.00 95.37 106 LEU A C 1
ATOM 769 O O . LEU A 1 106 ? 74.225 91.456 -22.969 1.00 95.52 106 LEU A O 1
ATOM 774 N N . ALA A 1 107 ? 76.284 92.259 -23.388 1.00 95.29 107 ALA A N 1
ATOM 775 C CA . ALA A 1 107 ? 76.147 93.403 -22.490 1.00 95.73 107 ALA A CA 1
ATOM 776 C C . ALA A 1 107 ? 75.212 94.477 -23.072 1.00 96.02 107 ALA A C 1
ATOM 777 O O . ALA A 1 107 ? 74.535 95.178 -22.322 1.00 96.19 107 ALA A O 1
ATOM 779 N N . LYS A 1 108 ? 75.163 94.586 -24.407 1.00 95.96 108 LYS A N 1
ATOM 780 C CA . LYS A 1 108 ? 74.348 95.560 -25.126 1.00 96.40 108 LYS A CA 1
ATOM 781 C C . LYS A 1 108 ? 72.870 95.180 -25.225 1.00 96.40 108 LYS A C 1
ATOM 782 O O . LYS A 1 108 ? 72.013 96.040 -25.077 1.00 96.35 108 LYS A O 1
ATOM 788 N N . ASN A 1 109 ? 72.571 93.905 -25.480 1.00 96.46 109 ASN A N 1
ATOM 789 C CA . ASN A 1 109 ? 71.212 93.414 -25.703 1.00 97.11 109 ASN A CA 1
ATOM 790 C C . ASN A 1 109 ? 70.325 93.341 -24.450 1.00 97.34 109 ASN A C 1
ATOM 791 O O . ASN A 1 109 ? 69.120 93.108 -24.576 1.00 97.41 109 ASN A O 1
ATOM 796 N N . THR A 1 110 ? 70.893 93.567 -23.256 1.00 97.27 110 THR A N 1
ATOM 797 C CA . THR A 1 110 ? 70.108 93.582 -22.022 1.00 97.72 110 THR A CA 1
ATOM 798 C C . THR A 1 110 ? 70.401 94.857 -21.246 1.00 97.96 110 THR A C 1
ATOM 799 O O . THR A 1 110 ? 71.219 94.856 -20.334 1.00 98.11 110 THR A O 1
ATOM 803 N N . PRO A 1 111 ? 69.777 95.975 -21.637 1.00 97.88 111 PRO A N 1
ATOM 804 C CA . PRO A 1 111 ? 70.013 97.231 -20.910 1.00 97.85 111 PRO A CA 1
ATOM 805 C C . PRO A 1 111 ? 69.190 97.356 -19.624 1.00 97.37 111 PRO A C 1
ATOM 806 O O . PRO A 1 111 ? 69.355 98.327 -18.890 1.00 97.42 111 PRO A O 1
ATOM 810 N N . SER A 1 112 ? 68.296 96.395 -19.354 1.00 96.73 112 SER A N 1
ATOM 811 C CA . SER A 1 112 ? 67.430 96.443 -18.193 1.00 96.50 112 SER A CA 1
ATOM 812 C C . SER A 1 112 ? 67.924 95.631 -17.002 1.00 96.14 112 SER A C 1
ATOM 813 O O . SER A 1 112 ? 68.276 94.454 -17.125 1.00 96.31 112 SER A O 1
ATOM 816 N N . ALA A 1 113 ? 67.925 96.279 -15.835 1.00 95.37 113 ALA A N 1
ATOM 817 C CA . ALA A 1 113 ? 68.300 95.686 -14.554 1.00 94.99 113 ALA A CA 1
ATOM 818 C C . ALA A 1 113 ? 67.011 95.394 -13.712 1.00 94.06 113 ALA A C 1
ATOM 819 O O . ALA A 1 113 ? 65.914 95.754 -14.139 1.00 94.19 113 ALA A O 1
ATOM 821 N N . ALA A 1 114 ? 67.140 94.695 -12.553 1.00 93.01 114 ALA A N 1
ATOM 822 C CA . ALA A 1 114 ? 66.076 94.278 -11.617 1.00 92.51 114 ALA A CA 1
ATOM 823 C C . ALA A 1 114 ? 65.211 93.116 -12.115 1.00 91.64 114 ALA A C 1
ATOM 824 O O . ALA A 1 114 ? 64.375 92.620 -11.367 1.00 91.69 114 ALA A O 1
ATOM 826 N N . ASN A 1 115 ? 65.412 92.674 -13.357 1.00 90.63 115 ASN A N 1
ATOM 827 C CA . ASN A 1 115 ? 64.707 91.517 -13.926 1.00 90.07 115 ASN A CA 1
ATOM 828 C C . ASN A 1 115 ? 65.617 90.286 -14.059 1.00 89.01 115 ASN A C 1
ATOM 829 O O . ASN A 1 115 ? 65.155 89.238 -14.495 1.00 89.13 115 ASN A O 1
ATOM 834 N N . ILE A 1 116 ? 66.895 90.407 -13.668 1.00 87.90 116 ILE A N 1
ATOM 835 C CA . ILE A 1 116 ? 67.905 89.361 -13.761 1.00 87.11 116 ILE A CA 1
ATOM 836 C C . ILE A 1 116 ? 67.486 88.117 -12.975 1.00 86.07 116 ILE A C 1
ATOM 837 O O . ILE A 1 116 ? 67.726 87.004 -13.431 1.00 86.08 116 ILE A O 1
ATOM 842 N N . ASN A 1 117 ? 66.814 88.300 -11.827 1.00 85.03 117 ASN A N 1
ATOM 843 C CA . ASN A 1 117 ? 66.327 87.186 -11.011 1.00 84.55 117 ASN A CA 1
ATOM 844 C C . ASN A 1 117 ? 65.230 86.409 -11.738 1.00 83.77 117 ASN A C 1
ATOM 845 O O . ASN A 1 117 ? 65.181 85.185 -11.653 1.00 83.98 117 ASN A O 1
ATOM 850 N N . ALA A 1 118 ? 64.370 87.112 -12.475 1.00 82.76 118 ALA A N 1
ATOM 851 C CA . ALA A 1 118 ? 63.309 86.478 -13.242 1.00 82.19 118 ALA A CA 1
ATOM 852 C C . ALA A 1 118 ? 63.907 85.647 -14.380 1.00 81.19 118 ALA A C 1
ATOM 853 O O . ALA A 1 118 ? 63.473 84.520 -14.603 1.00 81.25 118 ALA A O 1
ATOM 855 N N . TYR A 1 119 ? 64.936 86.175 -15.057 1.00 80.21 119 TYR A N 1
ATOM 856 C CA . TYR A 1 119 ? 65.625 85.457 -16.130 1.00 79.79 119 TYR A CA 1
ATOM 857 C C . TYR A 1 119 ? 66.355 84.238 -15.574 1.00 79.09 119 TYR A C 1
ATOM 858 O O . TYR A 1 119 ? 66.350 83.186 -16.207 1.00 79.18 119 TYR A O 1
ATOM 867 N N . ALA A 1 120 ? 66.951 84.370 -14.374 1.00 78.19 120 ALA A N 1
ATOM 868 C CA . ALA A 1 120 ? 67.634 83.270 -13.701 1.00 77.80 120 ALA A CA 1
ATOM 869 C C . ALA A 1 120 ? 66.644 82.143 -13.391 1.00 77.30 120 ALA A C 1
ATOM 870 O O . ALA A 1 120 ? 66.978 80.979 -13.556 1.00 77.43 120 ALA A O 1
ATOM 872 N N . GLU A 1 121 ? 65.416 82.481 -12.996 1.00 76.66 121 GLU A N 1
ATOM 873 C CA . GLU A 1 121 ? 64.387 81.484 -12.719 1.00 76.52 121 GLU A CA 1
ATOM 874 C C . GLU A 1 121 ? 63.965 80.757 -13.997 1.00 75.97 121 GLU A C 1
ATOM 875 O O . GLU A 1 121 ? 63.728 79.553 -13.963 1.00 76.06 121 GLU A O 1
ATOM 881 N N . ILE A 1 122 ? 63.878 81.482 -15.120 1.00 75.23 122 ILE A N 1
ATOM 882 C CA . ILE A 1 122 ? 63.520 80.897 -16.411 1.00 74.99 122 ILE A CA 1
ATOM 883 C C . ILE A 1 122 ? 64.599 79.916 -16.855 1.00 74.59 122 ILE A C 1
ATOM 884 O O . ILE A 1 122 ? 64.279 78.808 -17.278 1.00 74.75 122 ILE A O 1
ATOM 889 N N . VAL A 1 123 ? 65.873 80.301 -16.718 1.00 73.98 123 VAL A N 1
ATOM 890 C CA . VAL A 1 123 ? 67.000 79.442 -17.076 1.00 73.96 123 VAL A CA 1
ATOM 891 C C . VAL A 1 123 ? 66.989 78.171 -16.223 1.00 73.76 123 VAL A C 1
ATOM 892 O O . VAL A 1 123 ? 67.195 77.077 -16.745 1.00 73.81 123 VAL A O 1
ATOM 896 N N . ALA A 1 124 ? 66.714 78.314 -14.923 1.00 73.45 124 ALA A N 1
ATOM 897 C CA . ALA A 1 124 ? 66.642 77.183 -14.005 1.00 73.82 124 ALA A CA 1
ATOM 898 C C . ALA A 1 124 ? 65.465 76.264 -14.351 1.00 74.03 124 ALA A C 1
ATOM 899 O O . ALA A 1 124 ? 65.614 75.044 -14.316 1.00 74.29 124 ALA A O 1
ATOM 901 N N . GLU A 1 125 ? 64.310 76.846 -14.701 1.00 73.81 125 GLU A N 1
ATOM 902 C CA . GLU A 1 125 ? 63.113 76.094 -15.072 1.00 74.12 125 GLU A CA 1
ATOM 903 C C . GLU A 1 125 ? 63.366 75.287 -16.338 1.00 74.22 125 GLU A C 1
ATOM 904 O O . GLU A 1 125 ? 62.999 74.115 -16.408 1.00 74.28 125 GLU A O 1
ATOM 910 N N . ARG A 1 126 ? 64.027 75.901 -17.323 1.00 74.12 126 ARG A N 1
ATOM 911 C CA . ARG A 1 126 ? 64.345 75.217 -18.568 1.00 74.59 126 ARG A CA 1
ATOM 912 C C . ARG A 1 126 ? 65.308 74.074 -18.325 1.00 75.02 126 ARG A C 1
ATOM 913 O O . ARG A 1 126 ? 65.140 73.002 -18.899 1.00 75.20 126 ARG A O 1
ATOM 921 N N . ALA A 1 127 ? 66.311 74.295 -17.469 1.00 75.08 127 ALA A N 1
ATOM 922 C CA . ALA A 1 127 ? 67.275 73.266 -17.110 1.00 75.67 127 ALA A CA 1
ATOM 923 C C . ALA A 1 127 ? 66.576 72.094 -16.433 1.00 76.29 127 ALA A C 1
ATOM 924 O O . ALA A 1 127 ? 66.924 70.950 -16.695 1.00 76.45 127 ALA A O 1
ATOM 926 N N . LEU A 1 128 ? 65.573 72.375 -15.592 1.00 76.43 128 LEU A N 1
ATOM 927 C CA . LEU A 1 128 ? 64.799 71.350 -14.907 1.00 77.06 128 LEU A CA 1
ATOM 928 C C . LEU A 1 128 ? 64.060 70.460 -15.913 1.00 77.55 128 LEU A C 1
ATOM 929 O O . LEU A 1 128 ? 64.134 69.234 -15.816 1.00 77.76 128 LEU A O 1
ATOM 934 N N . VAL A 1 129 ? 63.380 71.070 -16.895 1.00 77.61 129 VAL A N 1
ATOM 935 C CA . VAL A 1 129 ? 62.664 70.324 -17.930 1.00 78.09 129 VAL A CA 1
ATOM 936 C C . VAL A 1 129 ? 63.652 69.537 -18.795 1.00 78.54 129 VAL A C 1
ATOM 937 O O . VAL A 1 129 ? 63.377 68.390 -19.145 1.00 78.56 129 VAL A O 1
ATOM 941 N N . ARG A 1 130 ? 64.829 70.129 -19.081 1.00 78.76 130 ARG A N 1
ATOM 942 C CA . ARG A 1 130 ? 65.889 69.478 -19.846 1.00 79.51 130 ARG A CA 1
ATOM 943 C C . ARG A 1 130 ? 66.380 68.226 -19.118 1.00 79.99 130 ARG A C 1
ATOM 944 O O . ARG A 1 130 ? 66.569 67.188 -19.743 1.00 80.11 130 ARG A O 1
ATOM 952 N N . ASN A 1 131 ? 66.570 68.315 -17.801 1.00 80.13 131 ASN A N 1
ATOM 953 C CA . ASN A 1 131 ? 67.002 67.179 -16.997 1.00 80.76 131 ASN A CA 1
ATOM 954 C C . ASN A 1 131 ? 65.910 66.121 -16.944 1.00 81.22 131 ASN A C 1
ATOM 955 O O . ASN A 1 131 ? 66.217 64.937 -17.009 1.00 81.39 131 ASN A O 1
ATOM 960 N N . LEU A 1 132 ? 64.644 66.544 -16.850 1.00 81.34 132 LEU A N 1
ATOM 961 C CA . LEU A 1 132 ? 63.507 65.638 -16.824 1.00 82.02 132 LEU A CA 1
ATOM 962 C C . LEU A 1 132 ? 63.412 64.833 -18.118 1.00 82.51 132 LEU A C 1
ATOM 963 O O . LEU A 1 132 ? 63.221 63.617 -18.068 1.00 82.56 132 LEU A O 1
ATOM 968 N N . ILE A 1 133 ? 63.586 65.495 -19.267 1.00 82.73 133 ILE A N 1
ATOM 969 C CA . ILE A 1 133 ? 63.547 64.809 -20.556 1.00 83.51 133 ILE A CA 1
ATOM 970 C C . ILE A 1 133 ? 64.697 63.807 -20.655 1.00 84.13 133 ILE A C 1
ATOM 971 O O . ILE A 1 133 ? 64.492 62.672 -21.082 1.00 84.22 133 ILE A O 1
ATOM 976 N N . GLY A 1 134 ? 65.879 64.215 -20.209 1.00 84.44 134 GLY A N 1
ATOM 977 C CA . GLY A 1 134 ? 67.051 63.352 -20.182 1.00 85.24 134 GLY A CA 1
ATOM 978 C C . GLY A 1 134 ? 66.826 62.104 -19.352 1.00 85.89 134 GLY A C 1
ATOM 979 O O . GLY A 1 134 ? 67.153 61.006 -19.797 1.00 86.05 134 GLY A O 1
ATOM 980 N N . VAL A 1 135 ? 66.211 62.256 -18.169 1.00 86.19 135 VAL A N 1
ATOM 981 C CA . VAL A 1 135 ? 65.895 61.147 -17.274 1.00 87.05 135 VAL A CA 1
ATOM 982 C C . VAL A 1 135 ? 64.850 60.241 -17.905 1.00 87.99 135 VAL A C 1
ATOM 983 O O . VAL A 1 135 ? 65.000 59.025 -17.865 1.00 87.98 135 VAL A O 1
ATOM 987 N N . ALA A 1 136 ? 63.830 60.826 -18.545 1.00 88.64 136 ALA A N 1
ATOM 988 C CA . ALA A 1 136 ? 62.787 60.053 -19.217 1.00 89.79 136 ALA A CA 1
ATOM 989 C C . ALA A 1 136 ? 63.386 59.172 -20.312 1.00 90.86 136 ALA A C 1
ATOM 990 O O . ALA A 1 136 ? 63.016 58.009 -20.433 1.00 91.02 136 ALA A O 1
ATOM 992 N N . ASN A 1 137 ? 64.352 59.711 -21.062 1.00 91.47 137 ASN A N 1
ATOM 993 C CA . ASN A 1 137 ? 65.024 58.960 -22.112 1.00 92.55 137 ASN A CA 1
ATOM 994 C C . ASN A 1 137 ? 65.863 57.838 -21.516 1.00 93.67 137 ASN A C 1
ATOM 995 O O . ASN A 1 137 ? 65.862 56.738 -22.051 1.00 93.80 137 ASN A O 1
ATOM 1000 N N . GLU A 1 138 ? 66.546 58.100 -20.393 1.00 94.35 138 GLU A N 1
ATOM 1001 C CA . GLU A 1 138 ? 67.363 57.106 -19.700 1.00 95.55 138 GLU A CA 1
ATOM 1002 C C . GLU A 1 138 ? 66.499 55.964 -19.192 1.00 96.77 138 GLU A C 1
ATOM 1003 O O . GLU A 1 138 ? 66.884 54.805 -19.309 1.00 96.92 138 GLU A O 1
ATOM 1009 N N . ILE A 1 139 ? 65.330 56.290 -18.636 1.00 97.53 139 ILE A N 1
ATOM 1010 C CA . ILE A 1 139 ? 64.395 55.293 -18.131 1.00 98.86 139 ILE A CA 1
ATOM 1011 C C . ILE A 1 139 ? 63.835 54.480 -19.289 1.00 100.06 139 ILE A C 1
ATOM 1012 O O . ILE A 1 139 ? 63.736 53.259 -19.189 1.00 100.12 139 ILE A O 1
ATOM 1017 N N . ALA A 1 140 ? 63.502 55.150 -20.404 1.00 100.89 140 ALA A N 1
ATOM 1018 C CA . ALA A 1 140 ? 63.001 54.472 -21.594 1.00 102.23 140 ALA A CA 1
ATOM 1019 C C . ALA A 1 140 ? 64.054 53.504 -22.129 1.00 103.57 140 ALA A C 1
ATOM 1020 O O . ALA A 1 140 ? 63.738 52.351 -22.400 1.00 103.65 140 ALA A O 1
ATOM 1022 N N . ASP A 1 141 ? 65.318 53.939 -22.160 1.00 104.46 141 ASP A N 1
ATOM 1023 C CA . ASP A 1 141 ? 66.435 53.118 -22.608 1.00 105.86 141 ASP A CA 1
ATOM 1024 C C . ASP A 1 141 ? 66.624 51.919 -21.694 1.00 107.18 141 ASP A C 1
ATOM 1025 O O . ASP A 1 141 ? 66.872 50.823 -22.175 1.00 107.19 141 ASP A O 1
ATOM 1030 N N . ALA A 1 142 ? 66.500 52.126 -20.382 1.00 108.21 142 ALA A N 1
ATOM 1031 C CA . ALA A 1 142 ? 66.609 51.055 -19.395 1.00 109.74 142 ALA A CA 1
ATOM 1032 C C . ALA A 1 142 ? 65.465 50.054 -19.543 1.00 111.34 142 ALA A C 1
ATOM 1033 O O . ALA A 1 142 ? 65.660 48.867 -19.317 1.00 111.46 142 ALA A O 1
ATOM 1035 N N . GLY A 1 143 ? 64.280 50.544 -19.889 1.00 112.40 143 GLY A N 1
ATOM 1036 C CA . GLY A 1 143 ? 63.111 49.706 -20.098 1.00 113.95 143 GLY A CA 1
ATOM 1037 C C . GLY A 1 143 ? 63.271 48.850 -21.334 1.00 115.45 143 GLY A C 1
ATOM 1038 O O . GLY A 1 143 ? 62.940 47.663 -21.314 1.00 115.46 143 GLY A O 1
ATOM 1039 N N . TYR A 1 144 ? 63.793 49.444 -22.419 1.00 116.61 144 TYR A N 1
ATOM 1040 C CA . TYR A 1 144 ? 64.015 48.697 -23.650 1.00 118.30 144 TYR A CA 1
ATOM 1041 C C . TYR A 1 144 ? 65.178 47.722 -23.483 1.00 119.90 144 TYR A C 1
ATOM 1042 O O . TYR A 1 144 ? 65.100 46.589 -23.948 1.00 119.94 144 TYR A O 1
ATOM 1051 N N . ASP A 1 145 ? 66.254 48.164 -22.826 1.00 121.09 145 ASP A N 1
ATOM 1052 C CA . ASP A 1 145 ? 67.444 47.351 -22.589 1.00 122.69 145 ASP A CA 1
ATOM 1053 C C . ASP A 1 145 ? 67.745 47.282 -21.092 1.00 124.54 145 ASP A C 1
ATOM 1054 O O . ASP A 1 145 ? 68.499 48.098 -20.565 1.00 124.58 145 ASP A O 1
ATOM 1059 N N . PRO A 1 146 ? 67.168 46.288 -20.397 1.00 125.98 146 PRO A N 1
ATOM 1060 C CA . PRO A 1 146 ? 67.360 46.199 -18.942 1.00 127.10 146 PRO A CA 1
ATOM 1061 C C . PRO A 1 146 ? 68.754 45.786 -18.480 1.00 128.42 146 PRO A C 1
ATOM 1062 O O . PRO A 1 146 ? 69.063 45.946 -17.304 1.00 128.57 146 PRO A O 1
ATOM 1066 N N . GLN A 1 147 ? 69.594 45.272 -19.390 1.00 129.24 147 GLN A N 1
ATOM 1067 C CA . GLN A 1 147 ? 70.965 44.854 -19.090 1.00 130.47 147 GLN A CA 1
ATOM 1068 C C . GLN A 1 147 ? 71.091 43.979 -17.830 1.00 131.87 147 GLN A C 1
ATOM 1069 O O . GLN A 1 147 ? 72.029 44.144 -17.056 1.00 131.93 147 GLN A O 1
ATOM 1075 N N . GLY A 1 148 ? 70.138 43.078 -17.621 1.00 132.90 148 GLY A N 1
ATOM 1076 C CA . GLY A 1 148 ? 70.166 42.185 -16.469 1.00 134.44 148 GLY A CA 1
ATOM 1077 C C . GLY A 1 148 ? 69.446 42.680 -15.228 1.00 134.88 148 GLY A C 1
ATOM 1078 O O . GLY A 1 148 ? 69.481 42.014 -14.191 1.00 135.66 148 GLY A O 1
ATOM 1079 N N . ARG A 1 149 ? 68.789 43.847 -15.307 1.00 134.38 149 ARG A N 1
ATOM 1080 C CA . ARG A 1 149 ? 68.042 44.394 -14.173 1.00 134.40 149 ARG A CA 1
ATOM 1081 C C . ARG A 1 149 ? 66.607 43.888 -14.211 1.00 134.17 149 ARG A C 1
ATOM 1082 O O . ARG A 1 149 ? 65.994 43.877 -15.277 1.00 134.26 149 ARG A O 1
ATOM 1090 N N . ASN A 1 150 ? 66.067 43.471 -13.061 1.00 133.72 150 ASN A N 1
ATOM 1091 C CA . ASN A 1 150 ? 64.675 43.027 -13.004 1.00 133.77 150 ASN A CA 1
ATOM 1092 C C . ASN A 1 150 ? 63.733 44.251 -12.950 1.00 133.08 150 ASN A C 1
ATOM 1093 O O . ASN A 1 150 ? 64.207 45.382 -12.828 1.00 133.09 150 ASN A O 1
ATOM 1098 N N . ALA A 1 151 ? 62.413 44.037 -13.050 1.00 132.34 151 ALA A N 1
ATOM 1099 C CA . ALA A 1 151 ? 61.425 45.114 -13.028 1.00 131.90 151 ALA A CA 1
ATOM 1100 C C . ALA A 1 151 ? 61.507 45.952 -11.762 1.00 131.14 151 ALA A C 1
ATOM 1101 O O . ALA A 1 151 ? 61.382 47.170 -11.835 1.00 131.19 151 ALA A O 1
ATOM 1103 N N . GLU A 1 152 ? 61.736 45.311 -10.611 1.00 130.33 152 GLU A N 1
ATOM 1104 C CA . GLU A 1 152 ? 61.850 45.997 -9.328 1.00 130.09 152 GLU A CA 1
ATOM 1105 C C . GLU A 1 152 ? 63.048 46.946 -9.321 1.00 129.52 152 GLU A C 1
ATOM 1106 O O . GLU A 1 152 ? 62.941 48.066 -8.831 1.00 129.63 152 GLU A O 1
ATOM 1112 N N . ASP A 1 153 ? 64.169 46.514 -9.903 1.00 128.78 153 ASP A N 1
ATOM 1113 C CA . ASP A 1 153 ? 65.387 47.308 -10.002 1.00 128.59 153 ASP A CA 1
ATOM 1114 C C . ASP A 1 153 ? 65.184 48.497 -10.930 1.00 127.95 153 ASP A C 1
ATOM 1115 O O . ASP A 1 153 ? 65.664 49.587 -10.635 1.00 128.00 153 ASP A O 1
ATOM 1120 N N . LEU A 1 154 ? 64.458 48.296 -12.038 1.00 127.20 154 LEU A N 1
ATOM 1121 C CA . LEU A 1 154 ? 64.149 49.358 -12.994 1.00 126.91 154 LEU A CA 1
ATOM 1122 C C . LEU A 1 154 ? 63.206 50.386 -12.368 1.00 126.33 154 LEU A C 1
ATOM 1123 O O . LEU A 1 154 ? 63.355 51.583 -12.612 1.00 126.40 154 LEU A O 1
ATOM 1128 N N . LEU A 1 155 ? 62.247 49.921 -11.555 1.00 125.62 155 LEU A N 1
ATOM 1129 C CA . LEU A 1 155 ? 61.310 50.794 -10.861 1.00 125.38 155 LEU A CA 1
ATOM 1130 C C . LEU A 1 155 ? 62.064 51.637 -9.837 1.00 124.74 155 LEU A C 1
ATOM 1131 O O . LEU A 1 155 ? 61.836 52.842 -9.750 1.00 124.77 155 LEU A O 1
ATOM 1136 N N . ASP A 1 156 ? 62.987 51.011 -9.094 1.00 124.01 156 ASP A N 1
ATOM 1137 C CA . ASP A 1 156 ? 63.804 51.707 -8.110 1.00 123.79 156 ASP A CA 1
ATOM 1138 C C . ASP A 1 156 ? 64.706 52.728 -8.785 1.00 123.40 156 ASP A C 1
ATOM 1139 O O . ASP A 1 156 ? 64.884 53.816 -8.253 1.00 123.51 156 ASP A O 1
ATOM 1144 N N . LEU A 1 157 ? 65.264 52.384 -9.955 1.00 122.85 157 LEU A N 1
ATOM 1145 C CA . LEU A 1 157 ? 66.118 53.275 -10.735 1.00 122.81 157 LEU A CA 1
ATOM 1146 C C . LEU A 1 157 ? 65.309 54.484 -11.203 1.00 122.58 157 LEU A C 1
ATOM 1147 O O . LEU A 1 157 ? 65.776 55.615 -11.081 1.00 122.67 157 LEU A O 1
ATOM 1152 N N . ALA A 1 158 ? 64.089 54.248 -11.706 1.00 122.10 158 ALA A N 1
ATOM 1153 C CA . ALA A 1 158 ? 63.219 55.323 -12.171 1.00 122.17 158 ALA A CA 1
ATOM 1154 C C . ALA A 1 158 ? 62.832 56.245 -11.017 1.00 121.96 158 ALA A C 1
ATOM 1155 O O . ALA A 1 158 ? 62.897 57.463 -11.156 1.00 122.04 158 ALA A O 1
ATOM 1157 N N . GLU A 1 159 ? 62.486 55.665 -9.863 1.00 121.59 159 GLU A N 1
ATOM 1158 C CA . GLU A 1 159 ? 62.111 56.429 -8.685 1.00 121.73 159 GLU A CA 1
ATOM 1159 C C . GLU A 1 159 ? 63.287 57.258 -8.182 1.00 121.50 159 GLU A C 1
ATOM 1160 O O . GLU A 1 159 ? 63.110 58.417 -7.831 1.00 121.59 159 GLU A O 1
ATOM 1166 N N . SER A 1 160 ? 64.489 56.676 -8.179 1.00 121.03 160 SER A N 1
ATOM 1167 C CA . SER A 1 160 ? 65.694 57.358 -7.722 1.00 121.07 160 SER A CA 1
ATOM 1168 C C . SER A 1 160 ? 66.052 58.551 -8.600 1.00 120.82 160 SER A C 1
ATOM 1169 O O . SER A 1 160 ? 66.390 59.603 -8.070 1.00 120.90 160 SER A O 1
ATOM 1172 N N . LYS A 1 161 ? 65.982 58.397 -9.929 1.00 120.35 161 LYS A N 1
ATOM 1173 C CA . LYS A 1 161 ? 66.327 59.465 -10.863 1.00 120.45 161 LYS A CA 1
ATOM 1174 C C . LYS A 1 161 ? 65.315 60.606 -10.832 1.00 120.12 161 LYS A C 1
ATOM 1175 O O . LYS A 1 161 ? 65.698 61.774 -10.897 1.00 120.28 161 LYS A O 1
ATOM 1181 N N . VAL A 1 162 ? 64.030 60.274 -10.703 1.00 119.58 162 VAL A N 1
ATOM 1182 C CA . VAL A 1 162 ? 62.976 61.280 -10.625 1.00 119.58 162 VAL A CA 1
ATOM 1183 C C . VAL A 1 162 ? 63.050 62.019 -9.280 1.00 119.26 162 VAL A C 1
ATOM 1184 O O . VAL A 1 162 ? 62.948 63.247 -9.237 1.00 119.33 162 VAL A O 1
ATOM 1188 N N . PHE A 1 163 ? 63.299 61.275 -8.196 1.00 118.76 163 PHE A N 1
ATOM 1189 C CA . PHE A 1 163 ? 63.454 61.842 -6.857 1.00 118.83 163 PHE A CA 1
ATOM 1190 C C . PHE A 1 163 ? 64.648 62.796 -6.811 1.00 118.74 163 PHE A C 1
ATOM 1191 O O . PHE A 1 163 ? 64.587 63.804 -6.116 1.00 118.85 163 PHE A O 1
ATOM 1199 N N . ALA A 1 164 ? 65.723 62.490 -7.558 1.00 118.43 164 ALA A N 1
ATOM 1200 C CA . ALA A 1 164 ? 66.915 63.331 -7.621 1.00 118.55 164 ALA A CA 1
ATOM 1201 C C . ALA A 1 164 ? 66.603 64.673 -8.270 1.00 118.47 164 ALA A C 1
ATOM 1202 O O . ALA A 1 164 ? 67.139 65.688 -7.838 1.00 118.59 164 ALA A O 1
ATOM 1204 N N . ILE A 1 165 ? 65.739 64.682 -9.295 1.00 118.08 165 ILE A N 1
ATOM 1205 C CA . ILE A 1 165 ? 65.329 65.908 -9.977 1.00 118.19 165 ILE A CA 1
ATOM 1206 C C . ILE A 1 165 ? 64.534 66.786 -9.011 1.00 118.14 165 ILE A C 1
ATOM 1207 O O . ILE A 1 165 ? 64.777 67.988 -8.916 1.00 118.27 165 ILE A O 1
ATOM 1212 N N . ALA A 1 166 ? 63.605 66.170 -8.277 1.00 117.85 166 ALA A N 1
ATOM 1213 C CA . ALA A 1 166 ? 62.763 66.869 -7.315 1.00 118.01 166 ALA A CA 1
ATOM 1214 C C . ALA A 1 166 ? 63.561 67.411 -6.135 1.00 117.91 166 ALA A C 1
ATOM 1215 O O . ALA A 1 166 ? 63.262 68.493 -5.635 1.00 118.00 166 ALA A O 1
ATOM 1217 N N . GLU A 1 167 ? 64.562 66.652 -5.677 1.00 117.59 167 GLU A N 1
ATOM 1218 C CA . GLU A 1 167 ? 65.390 67.034 -4.537 1.00 117.79 167 GLU A CA 1
ATOM 1219 C C . GLU A 1 167 ? 66.258 68.242 -4.821 1.00 117.71 167 GLU A C 1
ATOM 1220 O O . GLU A 1 167 ? 66.511 69.034 -3.916 1.00 117.78 167 GLU A O 1
ATOM 1226 N N . ALA A 1 168 ? 66.728 68.377 -6.065 1.00 117.37 168 ALA A N 1
ATOM 1227 C CA . ALA A 1 168 ? 67.551 69.515 -6.450 1.00 117.58 168 ALA A CA 1
ATOM 1228 C C . ALA A 1 168 ? 66.760 70.816 -6.346 1.00 117.46 168 ALA A C 1
ATOM 1229 O O . ALA A 1 168 ? 67.329 71.838 -5.989 1.00 117.57 168 ALA A O 1
ATOM 1231 N N . ARG A 1 169 ? 65.459 70.778 -6.650 1.00 117.09 169 ARG A N 1
ATOM 1232 C CA . ARG A 1 169 ? 64.618 71.963 -6.566 1.00 117.25 169 ARG A CA 1
ATOM 1233 C C . ARG A 1 169 ? 63.812 72.013 -5.276 1.00 117.24 169 ARG A C 1
ATOM 1234 O O . ARG A 1 169 ? 62.773 72.667 -5.242 1.00 117.33 169 ARG A O 1
ATOM 1242 N N . THR A 1 170 ? 64.281 71.354 -4.211 1.00 116.99 170 THR A N 1
ATOM 1243 C CA . THR A 1 170 ? 63.517 71.310 -2.973 1.00 117.25 170 THR A CA 1
ATOM 1244 C C . THR A 1 170 ? 63.659 72.599 -2.131 1.00 117.19 170 THR A C 1
ATOM 1245 O O . THR A 1 170 ? 62.631 73.235 -1.919 1.00 117.34 170 THR A O 1
ATOM 1249 N N . SER A 1 171 ? 64.840 73.000 -1.676 1.00 116.79 171 SER A N 1
ATOM 1250 C CA . SER A 1 171 ? 64.992 74.215 -0.884 1.00 116.85 171 SER A CA 1
ATOM 1251 C C . SER A 1 171 ? 65.896 75.131 -1.681 1.00 116.65 171 SER A C 1
ATOM 1252 O O . SER A 1 171 ? 67.095 75.190 -1.412 1.00 116.78 171 SER A O 1
ATOM 1255 N N . GLU A 1 172 ? 65.352 75.787 -2.721 1.00 116.18 172 GLU A N 1
ATOM 1256 C CA . GLU A 1 172 ? 66.163 76.628 -3.596 1.00 116.21 172 GLU A CA 1
ATOM 1257 C C . GLU A 1 172 ? 66.322 78.064 -3.104 1.00 115.86 172 GLU A C 1
ATOM 1258 O O . GLU A 1 172 ? 67.439 78.577 -3.100 1.00 115.91 172 GLU A O 1
ATOM 1264 N N . ASN A 1 173 ? 65.225 78.720 -2.704 1.00 115.32 173 ASN A N 1
ATOM 1265 C CA . ASN A 1 173 ? 65.291 80.098 -2.219 1.00 115.24 173 ASN A CA 1
ATOM 1266 C C . ASN A 1 173 ? 65.080 80.152 -0.703 1.00 114.87 173 ASN A C 1
ATOM 1267 O O . ASN A 1 173 ? 63.985 80.452 -0.243 1.00 114.98 173 ASN A O 1
ATOM 1272 N N . GLU A 1 174 ? 66.119 79.833 0.057 1.00 114.26 174 GLU A N 1
ATOM 1273 C CA . GLU A 1 174 ? 66.069 79.849 1.514 1.00 114.16 174 GLU A CA 1
ATOM 1274 C C . GLU A 1 174 ? 67.094 80.792 2.163 1.00 113.77 174 GLU A C 1
ATOM 1275 O O . GLU A 1 174 ? 66.977 81.069 3.353 1.00 113.89 174 GLU A O 1
ATOM 1281 N N . GLY A 1 175 ? 68.081 81.264 1.400 1.00 113.15 175 GLY A N 1
ATOM 1282 C CA . GLY A 1 175 ? 69.147 82.154 1.865 1.00 113.02 175 GLY A CA 1
ATOM 1283 C C . GLY A 1 175 ? 68.746 83.336 2.732 1.00 112.57 175 GLY A C 1
ATOM 1284 O O . GLY A 1 175 ? 69.073 83.368 3.919 1.00 112.62 175 GLY A O 1
ATOM 1285 N N . PRO A 1 176 ? 68.058 84.345 2.165 1.00 112.01 176 PRO A N 1
ATOM 1286 C CA . PRO A 1 176 ? 67.650 85.495 2.986 1.00 111.72 176 PRO A CA 1
ATOM 1287 C C . PRO A 1 176 ? 66.655 85.137 4.086 1.00 111.27 176 PRO A C 1
ATOM 1288 O O . PRO A 1 176 ? 65.533 84.691 3.818 1.00 111.44 176 PRO A O 1
ATOM 1292 N N . LYS A 1 177 ? 67.071 85.376 5.344 1.00 110.48 177 LYS A N 1
ATOM 1293 C CA . LYS A 1 177 ? 66.245 85.117 6.522 1.00 110.14 177 LYS A CA 1
ATOM 1294 C C . LYS A 1 177 ? 66.189 86.317 7.499 1.00 109.49 177 LYS A C 1
ATOM 1295 O O . LYS A 1 177 ? 66.760 86.312 8.592 1.00 109.58 177 LYS A O 1
ATOM 1301 N N . ASN A 1 178 ? 65.477 87.348 7.064 1.00 108.70 178 ASN A N 1
ATOM 1302 C CA . ASN A 1 178 ? 65.292 88.595 7.800 1.00 108.49 178 ASN A CA 1
ATOM 1303 C C . ASN A 1 178 ? 64.266 88.460 8.937 1.00 107.95 178 ASN A C 1
ATOM 1304 O O . ASN A 1 178 ? 63.341 87.660 8.828 1.00 108.07 178 ASN A O 1
ATOM 1309 N N . VAL A 1 179 ? 64.405 89.282 9.999 1.00 107.16 179 VAL A N 1
ATOM 1310 C CA . VAL A 1 179 ? 63.537 89.267 11.191 1.00 106.85 179 VAL A CA 1
ATOM 1311 C C . VAL A 1 179 ? 62.048 89.440 10.901 1.00 106.36 179 VAL A C 1
ATOM 1312 O O . VAL A 1 179 ? 61.230 88.889 11.636 1.00 106.45 179 VAL A O 1
ATOM 1316 N N . ASP A 1 180 ? 61.683 90.222 9.875 1.00 105.70 180 ASP A N 1
ATOM 1317 C CA . ASP A 1 180 ? 60.275 90.430 9.539 1.00 105.53 180 ASP A CA 1
ATOM 1318 C C . ASP A 1 180 ? 59.619 89.117 9.126 1.00 105.15 180 ASP A C 1
ATOM 1319 O O . ASP A 1 180 ? 58.495 88.845 9.527 1.00 105.28 180 ASP A O 1
ATOM 1324 N N . SER A 1 181 ? 60.339 88.282 8.377 1.00 104.51 181 SER A N 1
ATOM 1325 C CA . SER A 1 181 ? 59.822 86.993 7.943 1.00 104.44 181 SER A CA 1
ATOM 1326 C C . SER A 1 181 ? 59.679 86.036 9.126 1.00 104.07 181 SER A C 1
ATOM 1327 O O . SER A 1 181 ? 58.669 85.349 9.236 1.00 104.18 181 SER A O 1
ATOM 1330 N N . ILE A 1 182 ? 60.676 86.015 10.028 1.00 103.56 182 ILE A N 1
ATOM 1331 C CA . ILE A 1 182 ? 60.651 85.153 11.214 1.00 103.55 182 ILE A CA 1
ATOM 1332 C C . ILE A 1 182 ? 59.523 85.553 12.169 1.00 103.25 182 ILE A C 1
ATOM 1333 O O . ILE A 1 182 ? 58.904 84.686 12.782 1.00 103.37 182 ILE A O 1
ATOM 1338 N N . LEU A 1 183 ? 59.241 86.854 12.279 1.00 102.69 183 LEU A N 1
ATOM 1339 C CA . LEU A 1 183 ? 58.171 87.335 13.143 1.00 102.72 183 LEU A CA 1
ATOM 1340 C C . LEU A 1 183 ? 56.820 86.856 12.623 1.00 102.62 183 LEU A C 1
ATOM 1341 O O . LEU A 1 183 ? 56.004 86.387 13.410 1.00 102.68 183 LEU A O 1
ATOM 1346 N N . GLU A 1 184 ? 56.606 86.924 11.295 1.00 102.40 184 GLU A N 1
ATOM 1347 C CA . GLU A 1 184 ? 55.366 86.485 10.651 1.00 102.66 184 GLU A CA 1
ATOM 1348 C C . GLU A 1 184 ? 55.145 85.000 10.874 1.00 102.84 184 GLU A C 1
ATOM 1349 O O . GLU A 1 184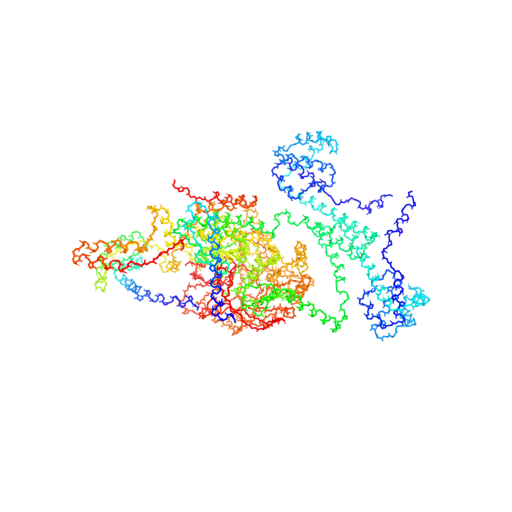 ? 54.043 84.602 11.244 1.00 102.91 184 GLU A O 1
ATOM 1355 N N . ARG A 1 185 ? 56.193 84.185 10.689 1.00 102.79 185 ARG A N 1
ATOM 1356 C CA . ARG A 1 185 ? 56.090 82.747 10.904 1.00 103.24 185 ARG A CA 1
ATOM 1357 C C . ARG A 1 185 ? 55.880 82.403 12.382 1.00 103.25 185 ARG A C 1
ATOM 1358 O O . ARG A 1 185 ? 55.155 81.457 12.700 1.00 103.34 185 ARG A O 1
ATOM 1366 N N . THR A 1 186 ? 56.483 83.189 13.280 1.00 102.99 186 THR A N 1
ATOM 1367 C CA . THR A 1 186 ? 56.331 82.996 14.717 1.00 103.29 186 THR A CA 1
ATOM 1368 C C . THR A 1 186 ? 54.877 83.237 15.121 1.00 103.39 186 THR A C 1
ATOM 1369 O O . THR A 1 186 ? 54.293 82.420 15.831 1.00 103.50 186 THR A O 1
ATOM 1373 N N . LEU A 1 187 ? 54.282 84.337 14.634 1.00 103.25 187 LEU A N 1
ATOM 1374 C CA . LEU A 1 187 ? 52.901 84.688 14.947 1.00 103.56 187 LEU A CA 1
ATOM 1375 C C . LEU A 1 187 ? 51.924 83.693 14.346 1.00 103.70 187 LEU A C 1
ATOM 1376 O O . LEU A 1 187 ? 50.934 83.366 14.987 1.00 103.82 187 LEU A O 1
ATOM 1381 N N . GLU A 1 188 ? 52.208 83.199 13.133 1.00 103.57 188 GLU A N 1
ATOM 1382 C CA . GLU A 1 188 ? 51.379 82.198 12.460 1.00 103.96 188 GLU A CA 1
ATOM 1383 C C . GLU A 1 188 ? 51.362 80.910 13.286 1.00 104.42 188 GLU A C 1
ATOM 1384 O O . GLU A 1 188 ? 50.304 80.310 13.461 1.00 104.43 188 GLU A O 1
ATOM 1390 N N . ARG A 1 189 ? 52.526 80.518 13.827 1.00 104.65 189 ARG A N 1
ATOM 1391 C CA . ARG A 1 189 ? 52.673 79.326 14.654 1.00 105.35 189 ARG A CA 1
ATOM 1392 C C . ARG A 1 189 ? 51.889 79.472 15.953 1.00 105.79 189 ARG A C 1
ATOM 1393 O O . ARG A 1 189 ? 51.163 78.555 16.332 1.00 105.98 189 ARG A O 1
ATOM 1401 N N . ILE A 1 190 ? 52.002 80.635 16.613 1.00 105.80 190 ILE A N 1
ATOM 1402 C CA . ILE A 1 190 ? 51.275 80.913 17.852 1.00 106.35 190 ILE A CA 1
ATOM 1403 C C . ILE A 1 190 ? 49.770 80.881 17.593 1.00 106.80 190 ILE A C 1
ATOM 1404 O O . ILE A 1 190 ? 49.022 80.278 18.360 1.00 106.84 190 ILE A O 1
ATOM 1409 N N . GLU A 1 191 ? 49.339 81.483 16.483 1.00 107.06 191 GLU A N 1
ATOM 1410 C CA . GLU A 1 191 ? 47.938 81.514 16.077 1.00 107.83 191 GLU A CA 1
ATOM 1411 C C . GLU A 1 191 ? 47.392 80.102 15.888 1.00 108.49 191 GLU A C 1
ATOM 1412 O O . GLU A 1 191 ? 46.298 79.805 16.362 1.00 108.63 191 GLU A O 1
ATOM 1418 N N . LEU A 1 192 ? 48.166 79.223 15.239 1.00 108.70 192 LEU A N 1
ATOM 1419 C CA . LEU A 1 192 ? 47.755 77.839 15.022 1.00 109.47 192 LEU A CA 1
ATOM 1420 C C . LEU A 1 192 ? 47.616 77.079 16.336 1.00 110.09 192 LEU A C 1
ATOM 1421 O O . LEU A 1 192 ? 46.672 76.309 16.494 1.00 110.24 192 LEU A O 1
ATOM 1426 N N . LEU A 1 193 ? 48.536 77.306 17.283 1.00 110.27 193 LEU A N 1
ATOM 1427 C CA . LEU A 1 193 ? 48.486 76.651 18.590 1.00 110.93 193 LEU A CA 1
ATOM 1428 C C . LEU A 1 193 ? 47.265 77.108 19.382 1.00 111.42 193 LEU A C 1
ATOM 1429 O O . LEU A 1 193 ? 46.610 76.297 20.03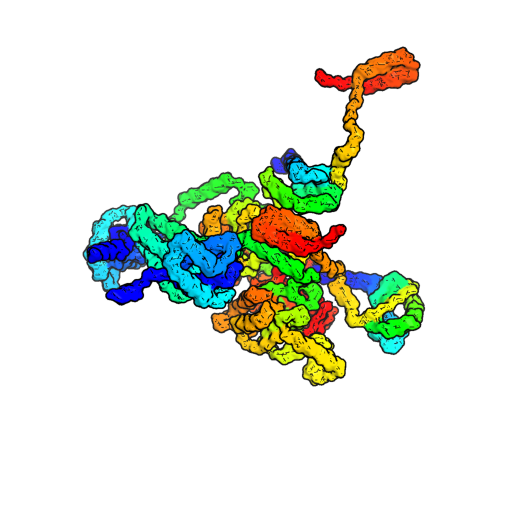4 1.00 111.51 193 LEU A O 1
ATOM 1434 N N . TYR A 1 194 ? 46.946 78.402 19.304 1.00 111.68 194 TYR A N 1
ATOM 1435 C CA . TYR A 1 194 ? 45.801 78.964 20.011 1.00 112.41 194 TYR A CA 1
ATOM 1436 C C . TYR A 1 194 ? 44.454 78.499 19.445 1.00 112.90 194 TYR A C 1
ATOM 1437 O O . TYR A 1 194 ? 43.483 78.401 20.191 1.00 112.89 194 TYR A O 1
ATOM 1446 N N . LYS A 1 195 ? 44.397 78.190 18.143 1.00 113.10 195 LYS A N 1
ATOM 1447 C CA . LYS A 1 195 ? 43.166 77.708 17.514 1.00 113.88 195 LYS A CA 1
ATOM 1448 C C . LYS A 1 195 ? 42.862 76.252 17.894 1.00 114.58 195 LYS A C 1
ATOM 1449 O O . LYS A 1 195 ? 41.698 75.867 17.969 1.00 114.72 195 LYS A O 1
ATOM 1455 N N . THR A 1 196 ? 43.904 75.443 18.118 1.00 114.93 196 THR A N 1
ATOM 1456 C CA . THR A 1 196 ? 43.743 74.038 18.479 1.00 115.76 196 THR A CA 1
ATOM 1457 C C . THR A 1 196 ? 43.608 73.864 19.999 1.00 116.54 196 THR A C 1
ATOM 1458 O O . THR A 1 196 ? 44.186 74.646 20.755 1.00 116.64 196 THR A O 1
ATOM 1462 N N . PRO A 1 197 ? 42.850 72.851 20.474 1.00 116.92 197 PRO A N 1
ATOM 1463 C CA . PRO A 1 197 ? 42.726 72.653 21.927 1.00 117.25 197 PRO A CA 1
ATOM 1464 C C . PRO A 1 197 ? 44.071 72.323 22.573 1.00 117.80 197 PRO A C 1
ATOM 1465 O O . PRO A 1 197 ? 44.673 71.290 22.286 1.00 117.90 197 PRO A O 1
ATOM 1469 N N . GLN A 1 198 ? 44.548 73.222 23.435 1.00 117.99 198 GLN A N 1
ATOM 1470 C CA . GLN A 1 198 ? 45.829 73.063 24.109 1.00 118.70 198 GLN A CA 1
ATOM 1471 C C . GLN A 1 198 ? 45.672 72.821 25.609 1.00 119.06 198 GLN A C 1
ATOM 1472 O O . GLN A 1 198 ? 46.115 73.637 26.417 1.00 119.12 198 GLN A O 1
ATOM 1478 N N . ASP A 1 199 ? 45.057 71.685 25.990 1.00 119.12 199 ASP A N 1
ATOM 1479 C CA . ASP A 1 199 ? 44.861 71.329 27.399 1.00 119.70 199 ASP A CA 1
ATOM 1480 C C . ASP A 1 199 ? 46.108 70.654 27.977 1.00 120.07 199 ASP A C 1
ATOM 1481 O O . ASP A 1 199 ? 46.006 69.711 28.762 1.00 120.20 199 ASP A O 1
ATOM 1486 N N . GLY A 1 200 ? 47.271 71.167 27.602 1.00 120.10 200 GLY A N 1
ATOM 1487 C CA . GLY A 1 200 ? 48.545 70.641 28.056 1.00 120.70 200 GLY A CA 1
ATOM 1488 C C . GLY A 1 200 ? 49.293 69.855 27.001 1.00 121.11 200 GLY A C 1
ATOM 1489 O O . GLY A 1 200 ? 50.461 69.532 27.207 1.00 121.18 200 GLY A O 1
ATOM 1490 N N . VAL A 1 201 ? 48.632 69.519 25.868 1.00 121.21 201 VAL A N 1
ATOM 1491 C CA . VAL A 1 201 ? 49.235 68.751 24.776 1.00 121.76 201 VAL A CA 1
ATOM 1492 C C . VAL A 1 201 ? 49.032 69.475 23.436 1.00 122.15 201 VAL A C 1
ATOM 1493 O O . VAL A 1 201 ? 47.898 69.643 22.986 1.00 122.22 201 VAL A O 1
ATOM 1497 N N . THR A 1 202 ? 50.128 69.910 22.806 1.00 122.23 202 THR A N 1
ATOM 1498 C CA . THR A 1 202 ? 50.071 70.603 21.518 1.00 122.81 202 TH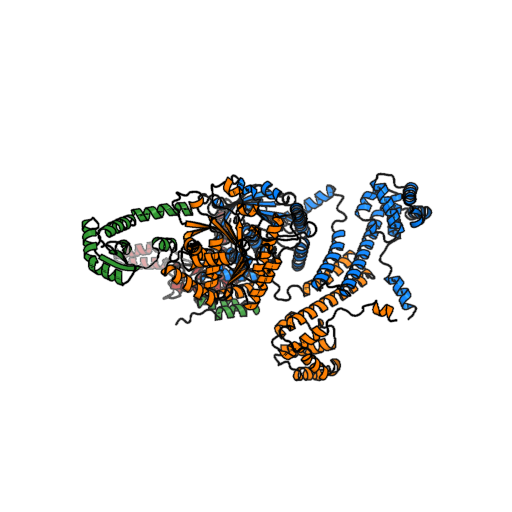R A CA 1
ATOM 1499 C C . THR A 1 202 ? 50.414 69.693 20.319 1.00 123.30 202 THR A C 1
ATOM 1500 O O . THR A 1 202 ? 50.091 70.044 19.185 1.00 123.38 202 THR A O 1
ATOM 1504 N N . GLY A 1 203 ? 51.064 68.555 20.576 1.00 123.48 203 GLY A N 1
ATOM 1505 C CA . GLY A 1 203 ? 51.445 67.600 19.543 1.00 124.11 203 GLY A CA 1
ATOM 1506 C C . GLY A 1 203 ? 50.707 66.281 19.659 1.00 124.55 203 GLY A C 1
ATOM 1507 O O . GLY A 1 203 ? 49.523 66.260 19.999 1.00 124.62 203 GLY A O 1
ATOM 1508 N N . VAL A 1 204 ? 51.400 65.168 19.354 1.00 124.70 204 VAL A N 1
ATOM 1509 C CA . VAL A 1 204 ? 50.853 63.812 19.436 1.00 125.42 204 VAL A CA 1
ATOM 1510 C C . VAL A 1 204 ? 50.882 63.350 20.891 1.00 125.93 204 VAL A C 1
ATOM 1511 O O . VAL A 1 204 ? 51.936 63.376 21.512 1.00 126.14 204 VAL A O 1
ATOM 1515 N N . ASN A 1 205 ? 49.735 62.941 21.441 1.00 125.91 205 ASN A N 1
ATOM 1516 C CA . ASN A 1 205 ? 49.628 62.511 22.835 1.00 126.33 205 ASN A CA 1
ATOM 1517 C C . ASN A 1 205 ? 50.509 61.299 23.167 1.00 126.49 205 ASN A C 1
ATOM 1518 O O . ASN A 1 205 ? 50.425 60.268 22.500 1.00 126.66 205 ASN A O 1
ATOM 1523 N N . THR A 1 206 ? 51.345 61.423 24.214 1.00 126.30 206 THR A N 1
ATOM 1524 C CA . THR A 1 206 ? 52.222 60.328 24.637 1.00 126.52 206 THR A CA 1
ATOM 1525 C C . THR A 1 206 ? 51.502 59.236 25.425 1.00 126.55 206 THR A C 1
ATOM 1526 O O . THR A 1 206 ? 52.033 58.139 25.547 1.00 126.71 206 THR A O 1
ATOM 1530 N N . GLY A 1 207 ? 50.332 59.547 25.975 1.00 126.29 207 GLY A N 1
ATOM 1531 C CA . GLY A 1 207 ? 49.573 58.634 26.819 1.00 126.56 207 GLY A CA 1
ATOM 1532 C C . GLY A 1 207 ? 50.006 58.663 28.276 1.00 126.30 207 GLY A C 1
ATOM 1533 O O . GLY A 1 207 ? 49.420 57.970 29.110 1.00 126.34 207 GLY A O 1
ATOM 1534 N N . PHE A 1 208 ? 51.040 59.466 28.598 1.00 125.68 208 PHE A N 1
ATOM 1535 C CA . PHE A 1 208 ? 51.585 59.629 29.940 1.00 125.49 208 PHE A CA 1
ATOM 1536 C C . PHE A 1 208 ? 51.466 61.098 30.340 1.00 124.71 208 PHE A C 1
ATOM 1537 O O . PHE A 1 208 ? 52.177 61.935 29.791 1.00 124.79 208 PHE A O 1
ATOM 1545 N N . THR A 1 209 ? 50.566 61.406 31.289 1.00 123.84 209 THR A N 1
ATOM 1546 C CA . THR A 1 209 ? 50.299 62.766 31.759 1.00 123.54 209 THR A CA 1
ATOM 1547 C C . THR A 1 209 ? 51.549 63.497 32.218 1.00 122.89 209 THR A C 1
ATOM 1548 O O . THR A 1 209 ? 51.791 64.622 31.789 1.00 123.03 209 THR A O 1
ATOM 1552 N N . ASP A 1 210 ? 52.358 62.852 33.056 1.00 122.05 210 ASP A N 1
ATOM 1553 C CA . ASP A 1 210 ? 53.589 63.441 33.564 1.00 121.81 210 ASP A CA 1
ATOM 1554 C C . ASP A 1 210 ? 54.555 63.786 32.439 1.00 121.31 210 ASP A C 1
ATOM 1555 O O . ASP A 1 210 ? 55.212 64.828 32.471 1.00 121.44 210 ASP A O 1
ATOM 1560 N N . LEU A 1 211 ? 54.632 62.910 31.432 1.00 120.66 211 LEU A N 1
ATOM 1561 C CA . LEU A 1 211 ? 55.499 63.135 30.286 1.00 120.53 211 LEU A CA 1
ATOM 1562 C C . LEU A 1 211 ? 54.957 64.262 29.414 1.00 120.14 211 LEU A C 1
ATOM 1563 O O . LEU A 1 211 ? 55.724 65.108 28.968 1.00 120.17 211 LEU A O 1
ATOM 1568 N N . ASN A 1 212 ? 53.639 64.300 29.202 1.00 119.63 212 ASN A N 1
ATOM 1569 C CA . ASN A 1 212 ? 53.001 65.358 28.420 1.00 119.69 212 ASN A CA 1
ATOM 1570 C C . ASN A 1 212 ? 53.161 66.713 29.090 1.00 119.53 212 ASN A C 1
ATOM 1571 O O . ASN A 1 212 ? 53.273 67.715 28.405 1.00 119.70 212 ASN A O 1
ATOM 1576 N N . LYS A 1 213 ? 53.171 66.757 30.421 1.00 119.13 213 LYS A N 1
ATOM 1577 C CA . LYS A 1 213 ? 53.356 68.006 31.154 1.00 119.21 213 LYS A CA 1
ATOM 1578 C C . LYS A 1 213 ? 54.728 68.626 30.822 1.00 118.59 213 LYS A C 1
ATOM 1579 O O . LYS A 1 213 ? 54.846 69.844 30.698 1.00 118.71 213 LYS A O 1
ATOM 1585 N N . LYS A 1 214 ? 55.741 67.780 30.616 1.00 117.66 214 LYS A N 1
ATOM 1586 C CA . LYS A 1 214 ? 57.079 68.246 30.306 1.00 117.24 214 LYS A CA 1
ATOM 1587 C C . LYS A 1 214 ? 57.308 68.465 28.823 1.00 116.64 214 LYS A C 1
ATOM 1588 O O . LYS A 1 214 ? 58.013 69.395 28.450 1.00 116.75 214 LYS A O 1
ATOM 1594 N N . THR A 1 215 ? 56.730 67.617 27.974 1.00 115.88 215 THR A N 1
ATOM 1595 C CA . THR A 1 215 ? 56.986 67.689 26.537 1.00 115.69 215 THR A CA 1
ATOM 1596 C C . THR A 1 215 ? 55.922 68.352 25.696 1.00 115.27 215 THR A C 1
ATOM 1597 O O . THR A 1 215 ? 56.170 68.644 24.527 1.00 115.41 215 THR A O 1
ATOM 1601 N N . ALA A 1 216 ? 54.736 68.555 26.266 1.00 114.60 216 ALA A N 1
ATOM 1602 C CA . ALA A 1 216 ? 53.542 69.053 25.582 1.00 114.43 216 ALA A CA 1
ATOM 1603 C C . ALA A 1 216 ? 53.176 68.142 24.394 1.00 113.96 216 ALA A C 1
ATOM 1604 O O . ALA A 1 216 ? 52.657 68.616 23.391 1.00 113.95 216 ALA A O 1
ATOM 1606 N N . GLY A 1 217 ? 53.457 66.847 24.521 1.00 113.53 217 GLY A N 1
ATOM 1607 C CA . GLY A 1 217 ? 53.224 65.871 23.468 1.00 113.65 217 GLY A CA 1
ATOM 1608 C C . GLY A 1 217 ? 54.417 65.707 22.537 1.00 113.52 217 GLY A C 1
ATOM 1609 O O . GLY A 1 217 ? 55.448 66.360 22.716 1.00 113.58 217 GLY A O 1
ATOM 1610 N N . LEU A 1 218 ? 54.296 64.818 21.540 1.00 113.14 218 LEU A N 1
ATOM 1611 C CA . LEU A 1 218 ? 55.333 64.574 20.538 1.00 113.26 218 LEU A CA 1
ATOM 1612 C C . LEU A 1 218 ? 55.112 65.546 19.380 1.00 113.09 218 LEU A C 1
ATOM 1613 O O . LEU A 1 218 ? 54.150 65.404 18.627 1.00 113.24 218 LEU A O 1
ATOM 1618 N N . GLN A 1 219 ? 55.976 66.558 19.263 1.00 112.67 219 GLN A N 1
ATOM 1619 C CA . GLN A 1 219 ? 55.815 67.606 18.262 1.00 112.73 219 GLN A CA 1
ATOM 1620 C C . GLN A 1 219 ? 56.126 67.192 16.841 1.00 112.64 219 GLN A C 1
ATOM 1621 O O . GLN A 1 219 ? 57.007 66.369 16.606 1.00 112.74 219 GLN A O 1
ATOM 1627 N N . GLY A 1 220 ? 55.418 67.808 15.899 1.00 112.31 220 GLY A N 1
ATOM 1628 C CA . GLY A 1 220 ? 55.666 67.598 14.480 1.00 112.54 220 GLY A CA 1
ATOM 1629 C C . GLY A 1 220 ? 57.032 68.146 14.119 1.00 112.57 220 GLY A C 1
ATOM 1630 O O . GLY A 1 220 ? 57.471 69.140 14.705 1.00 112.62 220 GLY A O 1
ATOM 1631 N N . SER A 1 221 ? 57.754 67.445 13.242 1.00 112.41 221 SER A N 1
ATOM 1632 C CA . SER A 1 221 ? 59.103 67.806 12.798 1.00 112.75 221 SER A CA 1
ATOM 1633 C C . SER A 1 221 ? 60.214 67.441 13.785 1.00 112.77 221 SER A C 1
ATOM 1634 O O . SER A 1 221 ? 61.380 67.715 13.510 1.00 112.85 221 SER A O 1
ATOM 1637 N N . ASP A 1 222 ? 59.866 66.821 14.920 1.00 112.52 222 ASP A N 1
ATOM 1638 C CA . ASP A 1 222 ? 60.851 66.448 15.918 1.00 112.72 222 ASP A CA 1
ATOM 1639 C C . ASP A 1 222 ? 61.479 65.091 15.659 1.00 112.39 222 ASP A C 1
ATOM 1640 O O . ASP A 1 222 ? 60.783 64.136 15.323 1.00 112.51 222 ASP A O 1
ATOM 1645 N N . LEU A 1 223 ? 62.803 65.010 15.827 1.00 111.83 223 LEU A N 1
ATOM 1646 C CA . LEU A 1 223 ? 63.528 63.753 15.779 1.00 111.68 223 LEU A CA 1
ATOM 1647 C C . LEU A 1 223 ? 63.742 63.381 17.245 1.00 111.14 223 LEU A C 1
ATOM 1648 O O . LEU A 1 223 ? 64.434 64.088 17.974 1.00 111.25 223 LEU A O 1
ATOM 1653 N N . ILE A 1 224 ? 63.100 62.303 17.686 1.00 110.39 224 ILE A N 1
ATOM 1654 C CA . ILE A 1 224 ? 63.160 61.848 19.066 1.00 110.16 224 ILE A CA 1
ATOM 1655 C C . ILE A 1 224 ? 64.009 60.599 19.210 1.00 109.48 224 ILE A C 1
ATOM 1656 O O . ILE A 1 224 ? 63.713 59.582 18.598 1.00 109.56 224 ILE A O 1
ATOM 1661 N N . ILE A 1 225 ? 65.057 60.670 20.033 1.00 108.67 225 ILE A N 1
ATOM 1662 C CA . ILE A 1 225 ? 65.921 59.528 20.281 1.00 108.29 225 ILE A CA 1
ATOM 1663 C C . ILE A 1 225 ? 65.586 58.889 21.612 1.00 107.55 225 ILE A C 1
ATOM 1664 O O . ILE A 1 225 ? 65.701 59.532 22.651 1.00 107.67 225 ILE A O 1
ATOM 1669 N N . VAL A 1 226 ? 65.147 57.632 21.579 1.00 106.58 226 VAL A N 1
ATOM 1670 C CA . VAL A 1 226 ? 64.872 56.889 22.798 1.00 106.10 226 VAL A CA 1
ATOM 1671 C C . VAL A 1 226 ? 66.016 55.910 22.958 1.00 105.33 226 VAL A C 1
ATOM 1672 O O . VAL A 1 226 ? 66.193 55.024 22.125 1.00 105.34 226 VAL A O 1
ATOM 1676 N N . ALA A 1 227 ? 66.828 56.106 23.993 1.00 104.61 227 ALA A N 1
ATOM 1677 C CA . ALA A 1 227 ? 67.995 55.273 24.211 1.00 104.38 227 ALA A CA 1
ATOM 1678 C C . ALA A 1 227 ? 67.946 54.551 25.529 1.00 103.95 227 ALA A C 1
ATOM 1679 O O . ALA A 1 227 ? 67.531 55.118 26.533 1.00 104.06 227 ALA A O 1
ATOM 1681 N N . ALA A 1 228 ? 68.359 53.294 25.533 1.00 103.27 228 ALA A N 1
ATOM 1682 C CA . ALA A 1 228 ? 68.366 52.489 26.746 1.00 103.19 228 ALA A CA 1
ATOM 1683 C C . ALA A 1 228 ? 69.333 51.321 26.618 1.00 102.70 228 ALA A C 1
ATOM 1684 O O . ALA A 1 228 ? 69.668 50.903 25.508 1.00 102.82 228 ALA A O 1
ATOM 1686 N N . ARG A 1 229 ? 69.790 50.796 27.761 1.00 102.07 229 ARG A N 1
ATOM 1687 C CA . ARG A 1 229 ? 70.602 49.586 27.801 1.00 101.94 229 ARG A CA 1
ATOM 1688 C C . ARG A 1 229 ? 69.669 48.399 27.463 1.00 101.46 229 ARG A C 1
ATOM 1689 O O . ARG A 1 229 ? 68.443 48.530 27.572 1.00 101.61 229 ARG A O 1
ATOM 1697 N N . PRO A 1 230 ? 70.207 47.232 27.059 1.00 100.72 230 PRO A N 1
ATOM 1698 C CA . PRO A 1 230 ? 69.321 46.099 26.740 1.00 100.21 230 PRO A CA 1
ATOM 1699 C C . PRO A 1 230 ? 68.424 45.683 27.912 1.00 99.61 230 PRO A C 1
ATOM 1700 O O . PRO A 1 230 ? 68.834 45.769 29.068 1.00 99.62 230 PRO A O 1
ATOM 1704 N N . SER A 1 231 ? 67.166 45.332 27.600 1.00 98.96 231 SER A N 1
ATOM 1705 C CA . SER A 1 231 ? 66.128 44.884 28.536 1.00 98.87 231 SER A CA 1
ATOM 1706 C C . SER A 1 231 ? 65.586 45.982 29.463 1.00 98.50 231 SER A C 1
ATOM 1707 O O . SER A 1 231 ? 64.884 45.677 30.426 1.00 98.54 231 SER A O 1
ATOM 1710 N N . MET A 1 232 ? 65.881 47.252 29.163 1.00 97.97 232 MET A N 1
ATOM 1711 C CA . MET A 1 232 ? 65.324 48.367 29.933 1.00 97.93 232 MET A CA 1
ATOM 1712 C C . MET A 1 232 ? 63.880 48.712 29.506 1.00 97.55 232 MET A C 1
ATOM 1713 O O . MET A 1 232 ? 63.248 49.553 30.133 1.00 97.66 232 MET A O 1
ATOM 1718 N N . GLY A 1 233 ? 63.369 48.060 28.464 1.00 96.98 233 GLY A N 1
ATOM 1719 C CA . GLY A 1 233 ? 62.023 48.295 27.970 1.00 96.87 233 GLY A CA 1
ATOM 1720 C C . GLY A 1 233 ? 61.961 49.385 26.921 1.00 96.41 233 GLY A C 1
ATOM 1721 O O . GLY A 1 233 ? 60.955 50.085 26.817 1.00 96.49 233 GLY A O 1
ATOM 1722 N N . LYS A 1 234 ? 63.032 49.537 26.129 1.00 95.81 234 LYS A N 1
ATOM 1723 C CA . LYS A 1 234 ? 63.114 50.555 25.081 1.00 95.73 234 LYS A CA 1
ATOM 1724 C C . LYS A 1 234 ? 62.058 50.364 23.994 1.00 95.33 234 LYS A C 1
ATOM 1725 O O . LYS A 1 234 ? 61.350 51.312 23.652 1.00 95.44 234 LYS A O 1
ATOM 1731 N N . THR A 1 235 ? 61.948 49.142 23.460 1.00 94.74 235 THR A N 1
ATOM 1732 C CA . THR A 1 235 ? 60.951 48.828 22.442 1.00 94.70 235 THR A CA 1
ATOM 1733 C C . THR A 1 235 ? 59.550 48.958 23.041 1.00 94.38 235 THR A C 1
ATOM 1734 O O . THR A 1 235 ? 58.656 49.493 22.392 1.00 94.53 235 THR A O 1
ATOM 1738 N N . THR A 1 236 ? 59.374 48.503 24.289 1.00 93.83 236 THR A N 1
ATOM 1739 C CA . THR A 1 236 ? 58.112 48.573 25.014 1.00 93.87 236 THR A CA 1
ATOM 1740 C C . THR A 1 236 ? 57.613 50.018 25.123 1.00 93.60 236 THR A C 1
ATOM 1741 O O . THR A 1 236 ? 56.460 50.297 24.803 1.00 93.65 236 THR A O 1
ATOM 1745 N N . PHE A 1 237 ? 58.487 50.936 25.549 1.00 93.17 237 PHE A N 1
ATOM 1746 C CA . PHE A 1 237 ? 58.140 52.340 25.710 1.00 93.22 237 PHE A CA 1
ATOM 1747 C C . PHE A 1 237 ? 57.738 52.977 24.388 1.00 93.20 237 PHE A C 1
ATOM 1748 O O . PHE A 1 237 ? 56.694 53.620 24.318 1.00 93.27 237 PHE A O 1
ATOM 1756 N N . ALA A 1 238 ? 58.550 52.790 23.340 1.00 92.97 238 ALA A N 1
ATOM 1757 C CA . ALA A 1 238 ? 58.281 53.348 22.018 1.00 93.26 238 ALA A CA 1
ATOM 1758 C C . ALA A 1 238 ? 56.966 52.839 21.448 1.00 93.37 238 ALA A C 1
ATOM 1759 O O . ALA A 1 238 ? 56.235 53.595 20.812 1.00 93.44 238 ALA A O 1
ATOM 1761 N N . MET A 1 239 ? 56.655 51.566 21.690 1.00 93.26 239 MET A N 1
ATOM 1762 C CA . MET A 1 239 ? 55.419 50.975 21.208 1.00 93.66 239 MET A CA 1
ATOM 1763 C C . MET A 1 239 ? 54.202 51.511 21.923 1.00 94.07 239 MET A C 1
ATOM 1764 O O . MET A 1 239 ? 53.169 51.671 21.289 1.00 94.25 239 MET A O 1
ATOM 1769 N N . ASN A 1 240 ? 54.318 51.838 23.218 1.00 94.10 240 ASN A N 1
ATOM 1770 C CA . ASN A 1 240 ? 53.206 52.452 23.944 1.00 94.64 240 ASN A CA 1
ATOM 1771 C C . ASN A 1 240 ? 52.891 53.831 23.350 1.00 94.95 240 ASN A C 1
ATOM 1772 O O . ASN A 1 240 ? 51.722 54.191 23.237 1.00 95.09 240 ASN A O 1
ATOM 1777 N N . LEU A 1 241 ? 53.932 54.573 22.916 1.00 94.88 241 LEU A N 1
ATOM 1778 C CA . LEU A 1 241 ? 53.756 55.864 22.252 1.00 95.25 241 LEU A CA 1
ATOM 1779 C C . LEU A 1 241 ? 53.005 55.656 20.936 1.00 95.34 241 LEU A C 1
ATOM 1780 O O . LEU A 1 241 ? 52.110 56.433 20.618 1.00 95.40 241 LEU A O 1
ATOM 1785 N N . CYS A 1 242 ? 53.360 54.598 20.187 1.00 95.19 242 CYS A N 1
ATOM 1786 C CA . CYS A 1 242 ? 52.710 54.247 18.931 1.00 95.57 242 CYS A CA 1
ATOM 1787 C C . CYS A 1 242 ? 51.254 53.861 19.166 1.00 96.00 242 CYS A C 1
ATOM 1788 O O . CYS A 1 242 ? 50.391 54.304 18.420 1.00 96.04 242 CYS A O 1
ATOM 1791 N N . GLU A 1 243 ? 50.981 53.037 20.193 1.00 96.22 243 GLU A N 1
ATOM 1792 C CA . GLU A 1 243 ? 49.635 52.581 20.544 1.00 96.99 243 GLU A CA 1
ATOM 1793 C C . GLU A 1 243 ? 48.744 53.769 20.869 1.00 97.69 243 GLU A C 1
ATOM 1794 O O . GLU A 1 243 ? 47.626 53.846 20.370 1.00 97.87 243 GLU A O 1
ATOM 1800 N N . ASN A 1 244 ? 49.257 54.718 21.667 1.00 97.98 244 ASN A N 1
ATOM 1801 C CA . ASN A 1 244 ? 48.514 55.917 22.045 1.00 98.74 244 ASN A CA 1
ATOM 1802 C C . ASN A 1 244 ? 48.229 56.793 20.835 1.00 99.45 244 ASN A C 1
ATOM 1803 O O . ASN A 1 244 ? 47.115 57.292 20.698 1.00 99.66 244 ASN A O 1
ATOM 1808 N N . ALA A 1 245 ? 49.214 56.953 19.938 1.00 99.64 245 ALA A N 1
ATOM 1809 C CA . ALA A 1 245 ? 49.028 57.738 18.717 1.00 100.28 245 ALA A CA 1
ATOM 1810 C C . ALA A 1 245 ? 47.985 57.079 17.813 1.00 100.75 245 ALA A C 1
ATOM 1811 O O . ALA A 1 245 ? 47.159 57.770 17.226 1.00 100.81 245 ALA A O 1
ATOM 1813 N N . ALA A 1 246 ? 48.000 55.747 17.732 1.00 100.92 246 ALA A N 1
ATOM 1814 C CA . ALA A 1 246 ? 47.061 54.995 16.911 1.00 101.59 246 ALA A CA 1
ATOM 1815 C C . ALA A 1 246 ? 45.641 55.075 17.448 1.00 102.07 246 ALA A C 1
ATOM 1816 O O . ALA A 1 246 ? 44.698 55.103 16.662 1.00 102.20 246 ALA A O 1
ATOM 1818 N N . MET A 1 247 ? 45.480 55.108 18.775 1.00 102.26 247 MET A N 1
ATOM 1819 C CA . MET A 1 247 ? 44.150 55.165 19.374 1.00 103.00 247 MET A CA 1
ATOM 1820 C C . MET A 1 247 ? 43.571 56.576 19.436 1.00 103.41 247 MET A C 1
ATOM 1821 O O . MET A 1 247 ? 42.350 56.730 19.450 1.00 103.43 247 MET A O 1
ATOM 1826 N N . GLU A 1 248 ? 44.424 57.605 19.469 1.00 103.53 248 GLU A N 1
ATOM 1827 C CA . GLU A 1 248 ? 43.956 58.981 19.604 1.00 104.11 248 GLU A CA 1
ATOM 1828 C C . GLU A 1 248 ? 43.942 59.787 18.312 1.00 104.52 248 GLU A C 1
ATOM 1829 O O . GLU A 1 248 ? 43.286 60.826 18.259 1.00 104.48 248 GLU A O 1
ATOM 1835 N N . GLN A 1 249 ? 44.676 59.342 17.285 1.00 104.75 249 GLN A N 1
ATOM 1836 C CA . GLN A 1 249 ? 44.730 60.085 16.027 1.00 105.40 249 GLN A CA 1
ATOM 1837 C C . GLN A 1 249 ? 44.058 59.354 14.882 1.00 105.71 249 GLN A C 1
ATOM 1838 O O . GLN A 1 249 ? 43.997 58.126 14.871 1.00 105.85 249 GLN A O 1
ATOM 1844 N N . ASP A 1 250 ? 43.554 60.117 13.918 1.00 105.64 250 ASP A N 1
ATOM 1845 C CA . ASP A 1 250 ? 42.935 59.568 12.714 1.00 106.09 250 ASP A CA 1
ATOM 1846 C C . ASP A 1 250 ? 44.005 59.174 11.685 1.00 106.34 250 ASP A C 1
ATOM 1847 O O . ASP A 1 250 ? 43.824 58.210 10.941 1.00 106.45 250 ASP A O 1
ATOM 1852 N N . LYS A 1 251 ? 45.117 59.931 11.644 1.00 106.29 251 LYS A N 1
ATOM 1853 C CA . LYS A 1 251 ? 46.244 59.676 10.753 1.00 106.73 251 LYS A CA 1
ATOM 1854 C C . LYS A 1 251 ? 46.992 58.393 11.169 1.00 106.96 251 LYS A C 1
ATOM 1855 O O . LYS A 1 251 ? 47.010 58.041 12.351 1.00 107.03 251 LYS A O 1
ATOM 1861 N N . PRO A 1 252 ? 47.608 57.674 10.207 1.00 106.84 252 PRO A N 1
ATOM 1862 C CA . PRO A 1 252 ? 48.266 56.405 10.546 1.00 106.95 252 PRO A CA 1
ATOM 1863 C C . PRO A 1 252 ? 49.627 56.500 11.221 1.00 107.09 252 PRO A C 1
ATOM 1864 O O . PRO A 1 252 ? 50.335 57.493 11.076 1.00 107.19 252 PRO A O 1
ATOM 1868 N N . VAL A 1 253 ? 49.983 55.441 11.963 1.00 107.01 253 VAL A N 1
ATOM 1869 C CA . VAL A 1 253 ? 51.271 55.271 12.625 1.00 107.41 253 VAL A CA 1
ATOM 1870 C C . VAL A 1 253 ? 52.091 54.325 11.743 1.00 107.58 253 VAL A C 1
ATOM 1871 O O . VAL A 1 253 ? 51.592 53.277 11.339 1.00 107.73 253 VAL A O 1
ATOM 1875 N N . LEU A 1 254 ? 53.337 54.697 11.428 1.00 107.41 254 LEU A N 1
ATOM 1876 C CA . LEU A 1 254 ? 54.209 53.858 10.610 1.00 107.70 254 LEU A CA 1
ATOM 1877 C C . LEU A 1 254 ? 55.382 53.338 11.433 1.00 107.66 254 LEU A C 1
ATOM 1878 O O . LEU A 1 254 ? 56.143 54.124 11.990 1.00 107.76 254 LEU A O 1
ATOM 1883 N N . ILE A 1 255 ? 55.528 52.011 11.504 1.00 107.42 255 ILE A N 1
ATOM 1884 C CA . ILE A 1 255 ? 56.591 51.383 12.276 1.00 107.69 255 ILE A CA 1
ATOM 1885 C C . ILE A 1 255 ? 57.584 50.639 11.397 1.00 107.58 255 ILE A C 1
ATOM 1886 O O . ILE A 1 255 ? 57.208 49.726 10.673 1.00 107.69 255 ILE A O 1
ATOM 1891 N N . PHE A 1 256 ? 58.857 51.014 11.480 1.00 107.23 256 PHE A N 1
ATOM 1892 C CA . PHE A 1 256 ? 59.926 50.326 10.780 1.00 107.36 256 PHE A CA 1
ATOM 1893 C C . PHE A 1 256 ? 60.615 49.429 11.798 1.00 107.39 256 PHE A C 1
ATOM 1894 O O . PHE A 1 256 ? 61.502 49.875 12.520 1.00 107.48 256 PHE A O 1
ATOM 1902 N N . SER A 1 257 ? 60.161 48.178 11.890 1.00 107.15 257 SER A N 1
ATOM 1903 C CA . SER A 1 257 ? 60.718 47.205 12.818 1.00 107.48 257 SER A CA 1
ATOM 1904 C C . SER A 1 257 ? 61.870 46.482 12.148 1.00 107.77 257 SER A C 1
ATOM 1905 O O . SER A 1 257 ? 61.669 45.483 11.458 1.00 107.89 257 SER A O 1
ATOM 1908 N N . LEU A 1 258 ? 63.078 47.004 12.327 1.00 107.69 258 LEU A N 1
ATOM 1909 C CA . LEU A 1 258 ? 64.266 46.435 11.699 1.00 108.10 258 LEU A CA 1
ATOM 1910 C C . LEU A 1 258 ? 64.809 45.210 12.433 1.00 108.29 258 LEU A C 1
ATOM 1911 O O . LEU A 1 258 ? 65.498 44.388 11.829 1.00 108.47 258 LEU A O 1
ATOM 1916 N N . GLU A 1 259 ? 64.516 45.091 13.732 1.00 108.04 259 GLU A N 1
ATOM 1917 C CA . GLU A 1 259 ? 65.008 43.987 14.540 1.00 108.22 259 GLU A CA 1
ATOM 1918 C C . GLU A 1 259 ? 63.978 42.862 14.683 1.00 108.31 259 GLU A C 1
ATOM 1919 O O . GLU A 1 259 ? 64.319 41.698 14.487 1.00 108.43 259 GLU A O 1
ATOM 1925 N N . MET A 1 260 ? 62.725 43.200 15.026 1.00 108.13 260 MET A N 1
ATOM 1926 C CA . MET A 1 260 ? 61.682 42.209 15.271 1.00 108.45 260 MET A CA 1
ATOM 1927 C C . MET A 1 260 ? 60.701 42.063 14.122 1.00 108.47 260 MET A C 1
ATOM 1928 O O . MET A 1 260 ? 60.391 43.040 13.441 1.00 108.59 260 MET A O 1
ATOM 1933 N N . PRO A 1 261 ? 60.159 40.855 13.922 1.00 108.20 261 PRO A N 1
ATOM 1934 C CA . PRO A 1 261 ? 59.133 40.688 12.885 1.00 108.16 261 PRO A CA 1
ATOM 1935 C C . PRO A 1 261 ? 57.811 41.353 13.283 1.00 108.22 261 PRO A C 1
ATOM 1936 O O . PRO A 1 261 ? 57.569 41.619 14.457 1.00 108.29 261 PRO A O 1
ATOM 1940 N N . ALA A 1 262 ? 56.942 41.587 12.294 1.00 108.08 262 ALA A N 1
ATOM 1941 C CA . ALA A 1 262 ? 55.634 42.210 12.504 1.00 108.46 262 ALA A CA 1
ATOM 1942 C C . ALA A 1 262 ? 54.743 41.388 13.442 1.00 108.55 262 ALA A C 1
ATOM 1943 O O . ALA A 1 262 ? 53.991 41.959 14.228 1.00 108.70 262 ALA A O 1
ATOM 1945 N N . GLU A 1 263 ? 54.831 40.057 13.369 1.00 108.33 263 GLU A N 1
ATOM 1946 C CA . GLU A 1 263 ? 54.031 39.187 14.225 1.00 108.64 263 GLU A CA 1
ATOM 1947 C C . GLU A 1 263 ? 54.392 39.389 15.686 1.00 108.67 263 GLU A C 1
ATOM 1948 O O . GLU A 1 263 ? 53.506 39.461 16.534 1.00 108.77 263 GLU A O 1
ATOM 1954 N N . GLN A 1 264 ? 55.687 39.499 15.977 1.00 108.47 264 GLN A N 1
ATOM 1955 C CA . GLN A 1 264 ? 56.151 39.695 17.339 1.00 108.81 264 GLN A CA 1
ATOM 1956 C C . GLN A 1 264 ? 55.726 41.055 17.868 1.00 108.97 264 GLN A C 1
ATOM 1957 O O . GLN A 1 264 ? 55.292 41.146 19.015 1.00 109.02 264 GLN A O 1
ATOM 1963 N N . ILE A 1 265 ? 55.813 42.113 17.037 1.00 108.92 265 ILE A N 1
ATOM 1964 C CA . ILE A 1 265 ? 55.390 43.450 17.469 1.00 109.34 265 ILE A CA 1
ATOM 1965 C C . ILE A 1 265 ? 53.895 43.449 17.806 1.00 109.67 265 ILE A C 1
ATOM 1966 O O . ILE A 1 265 ? 53.491 43.995 18.830 1.00 109.78 265 ILE A O 1
ATOM 1971 N N . MET A 1 266 ? 53.091 42.790 16.969 1.00 109.65 266 MET A N 1
ATOM 1972 C CA . MET A 1 266 ? 51.655 42.689 17.179 1.00 110.13 266 MET A CA 1
ATOM 1973 C C . MET A 1 266 ? 51.322 41.911 18.451 1.00 110.58 266 MET A C 1
ATOM 1974 O O . MET A 1 266 ? 50.441 42.328 19.192 1.00 110.56 266 MET A O 1
ATOM 1979 N N . MET A 1 267 ? 52.035 40.808 18.726 1.00 110.91 267 MET A N 1
ATOM 1980 C CA . MET A 1 267 ? 51.799 40.009 19.930 1.00 111.73 267 MET A CA 1
ATOM 1981 C C . MET A 1 267 ? 52.077 40.827 21.187 1.00 112.25 267 MET A C 1
ATOM 1982 O O . MET A 1 267 ? 51.303 40.770 22.142 1.00 112.35 267 MET A O 1
ATOM 1987 N N . ARG A 1 268 ? 53.162 41.613 21.173 1.00 112.38 268 ARG A N 1
ATOM 1988 C CA . ARG A 1 268 ? 53.508 42.492 22.289 1.00 113.06 268 ARG A CA 1
ATOM 1989 C C . ARG A 1 268 ? 52.457 43.588 22.445 1.00 113.42 268 ARG A C 1
ATOM 1990 O O . ARG A 1 268 ? 52.104 43.948 23.567 1.00 113.55 268 ARG A O 1
ATOM 1998 N N . MET A 1 269 ? 51.949 44.112 21.321 1.00 113.48 269 MET A N 1
ATOM 1999 C CA . MET A 1 269 ? 50.898 45.119 21.334 1.00 114.04 269 MET A CA 1
ATOM 2000 C C . MET A 1 269 ? 49.627 44.539 21.949 1.00 114.41 269 MET A C 1
ATOM 2001 O O . MET A 1 269 ? 48.986 45.201 22.762 1.00 114.48 269 MET A O 1
ATOM 2006 N N . LEU A 1 270 ? 49.287 43.292 21.597 1.00 114.45 270 LEU A N 1
ATOM 2007 C CA . LEU A 1 270 ? 48.124 42.599 22.140 1.00 115.06 270 LEU A CA 1
ATOM 2008 C C . LEU A 1 270 ? 48.278 42.417 23.635 1.00 115.40 270 LEU A C 1
ATOM 2009 O O . LEU A 1 270 ? 47.331 42.638 24.377 1.00 115.43 270 LEU A O 1
ATOM 2014 N N . ALA A 1 271 ? 49.479 42.050 24.086 1.00 115.60 271 ALA A N 1
ATOM 2015 C CA . ALA A 1 271 ? 49.755 41.898 25.507 1.00 116.26 271 ALA A CA 1
ATOM 2016 C C . ALA A 1 271 ? 49.562 43.230 26.238 1.00 116.87 271 ALA A C 1
ATOM 2017 O O . ALA A 1 271 ? 48.977 43.263 27.315 1.00 116.91 271 ALA A O 1
ATOM 2019 N N . SER A 1 272 ? 49.999 44.327 25.621 1.00 117.15 272 SER A N 1
ATOM 2020 C CA . SER A 1 272 ? 49.899 45.664 26.189 1.00 117.91 272 SER A CA 1
ATOM 2021 C C . SER A 1 272 ? 48.468 46.203 26.283 1.00 118.46 272 SER A C 1
ATOM 2022 O O . SER A 1 272 ? 48.013 46.522 27.378 1.00 118.58 272 SER A O 1
ATOM 2025 N N . LEU A 1 273 ? 47.766 46.314 25.154 1.00 118.66 273 LEU A N 1
ATOM 2026 C CA . LEU A 1 273 ? 46.425 46.882 25.108 1.00 119.34 273 LEU A CA 1
ATOM 2027 C C . LEU A 1 273 ? 45.388 46.038 25.840 1.00 119.64 273 LEU A C 1
ATOM 2028 O O . LEU A 1 273 ? 44.444 46.582 26.412 1.00 119.75 273 LEU A O 1
ATOM 2033 N N . SER A 1 274 ? 45.555 44.716 25.818 1.00 119.60 274 SER A N 1
ATOM 2034 C CA . SER A 1 274 ? 44.612 43.816 26.481 1.00 120.07 274 SER A CA 1
ATOM 2035 C C . SER A 1 274 ? 44.958 43.532 27.941 1.00 120.29 274 SER A C 1
ATOM 2036 O O . SER A 1 274 ? 44.136 42.947 28.649 1.00 120.35 274 SER A O 1
ATOM 2039 N N . ARG A 1 275 ? 46.177 43.910 28.378 1.00 120.27 275 ARG A N 1
ATOM 2040 C CA . ARG A 1 275 ? 46.682 43.647 29.720 1.00 120.70 275 ARG A CA 1
ATOM 2041 C C . ARG A 1 275 ? 46.660 42.148 30.023 1.00 120.69 275 ARG A C 1
ATOM 2042 O O . ARG A 1 275 ? 46.302 41.744 31.125 1.00 120.78 275 ARG A O 1
ATOM 2050 N N . VAL A 1 276 ? 47.015 41.329 29.024 1.00 120.43 276 VAL A N 1
ATOM 2051 C CA . VAL A 1 276 ? 47.107 39.875 29.132 1.00 120.64 276 VAL A CA 1
ATOM 2052 C C . VAL A 1 276 ? 48.587 39.517 29.227 1.00 120.63 276 VAL A C 1
ATOM 2053 O O . VAL A 1 276 ? 49.409 40.110 28.523 1.00 120.72 276 VAL A O 1
ATOM 2057 N N . ASP A 1 277 ? 48.937 38.544 30.086 1.00 120.37 277 ASP A N 1
ATOM 2058 C CA . ASP A 1 277 ? 50.320 38.099 30.252 1.00 120.64 277 ASP A CA 1
ATOM 2059 C C . ASP A 1 277 ? 50.941 37.698 28.918 1.00 120.76 277 ASP A C 1
ATOM 2060 O O . ASP A 1 277 ? 50.387 36.878 28.191 1.00 120.86 277 ASP A O 1
ATOM 2065 N N . GLN A 1 278 ? 52.064 38.329 28.589 1.00 120.65 278 GLN A N 1
ATOM 2066 C CA . GLN A 1 278 ? 52.789 38.095 27.349 1.00 121.06 278 GLN A CA 1
ATOM 2067 C C . GLN A 1 278 ? 53.210 36.636 27.230 1.00 121.39 278 GLN A C 1
ATOM 2068 O O . GLN A 1 278 ? 53.111 36.062 26.149 1.00 121.53 278 GLN A O 1
ATOM 2074 N N . THR A 1 279 ? 53.629 36.023 28.346 1.00 121.37 279 THR A N 1
ATOM 2075 C CA . THR A 1 279 ? 54.019 34.616 28.368 1.00 121.86 279 THR A CA 1
ATOM 2076 C C . THR A 1 279 ? 52.833 33.736 28.010 1.00 122.08 279 THR A C 1
ATOM 2077 O O . THR A 1 279 ? 52.986 32.807 27.233 1.00 122.15 279 THR A O 1
ATOM 2081 N N . LYS A 1 280 ? 51.643 34.059 28.528 1.00 122.04 280 LYS A N 1
ATOM 2082 C CA . LYS A 1 280 ? 50.423 33.319 28.224 1.00 122.47 280 LYS A CA 1
ATOM 2083 C C . LYS A 1 280 ? 50.114 33.370 26.736 1.00 122.74 280 LYS A C 1
ATOM 2084 O O . LYS A 1 280 ? 49.704 32.371 26.167 1.00 122.80 280 LYS A O 1
ATOM 2090 N N . ILE A 1 281 ? 50.314 34.525 26.104 1.00 122.75 281 ILE A N 1
ATOM 2091 C CA . ILE A 1 281 ? 50.090 34.676 24.669 1.00 123.34 281 ILE A CA 1
ATOM 2092 C C . ILE A 1 281 ? 51.069 33.789 23.900 1.00 123.79 281 ILE A C 1
ATOM 2093 O O . ILE A 1 281 ? 50.680 33.084 22.972 1.00 123.90 281 ILE A O 1
ATOM 2098 N N . ARG A 1 282 ? 52.327 33.796 24.323 1.00 123.95 282 ARG A N 1
ATOM 2099 C CA . ARG A 1 282 ? 53.363 32.998 23.694 1.00 124.61 282 ARG A CA 1
ATOM 2100 C C . ARG A 1 282 ? 53.103 31.505 23.846 1.00 125.17 282 ARG A C 1
ATOM 2101 O O . ARG A 1 282 ? 53.222 30.758 22.878 1.00 125.39 282 ARG A O 1
ATOM 2109 N N . THR A 1 283 ? 52.761 31.067 25.059 1.00 125.23 283 THR A N 1
ATOM 2110 C CA . THR A 1 283 ? 52.518 29.658 25.356 1.00 125.74 283 THR A CA 1
ATOM 2111 C C . THR A 1 283 ? 51.155 29.146 24.896 1.00 125.87 283 THR A C 1
ATOM 2112 O O . THR A 1 283 ? 50.957 27.940 24.792 1.00 125.85 283 THR A O 1
ATOM 2116 N N . GLY A 1 284 ? 50.224 30.052 24.647 1.00 125.87 284 GLY A N 1
ATOM 2117 C CA . GLY A 1 284 ? 48.877 29.682 24.249 1.00 126.34 284 GLY A CA 1
ATOM 2118 C C . GLY A 1 284 ? 47.973 29.312 25.411 1.00 126.62 284 GLY A C 1
ATOM 2119 O O . GLY A 1 284 ? 46.833 28.905 25.183 1.00 126.72 284 GLY A O 1
ATOM 2120 N N . GLN A 1 285 ? 48.451 29.449 26.668 1.00 126.60 285 GLN A N 1
ATOM 2121 C CA . GLN A 1 285 ? 47.623 29.133 27.829 1.00 127.13 285 GLN A CA 1
ATOM 2122 C C . GLN A 1 285 ? 46.736 30.317 28.214 1.00 127.50 285 GLN A C 1
ATOM 2123 O O . GLN A 1 285 ? 46.895 30.928 29.270 1.00 127.61 285 GLN A O 1
ATOM 2129 N N . LEU A 1 286 ? 45.792 30.638 27.335 1.00 127.54 286 LEU A N 1
ATOM 2130 C CA . LEU A 1 286 ? 44.883 31.749 27.542 1.00 128.03 286 LEU A CA 1
ATOM 2131 C C . LEU A 1 286 ? 43.561 31.261 28.097 1.00 128.56 286 LEU A C 1
ATOM 2132 O O . LEU A 1 286 ? 42.959 30.346 27.534 1.00 128.67 286 LEU A O 1
ATOM 2137 N N . ASP A 1 287 ? 43.102 31.865 29.198 1.00 128.79 287 ASP A N 1
ATOM 2138 C CA . ASP A 1 287 ? 41.806 31.506 29.760 1.00 129.60 287 ASP A CA 1
ATOM 2139 C C . ASP A 1 287 ? 40.674 32.237 29.002 1.00 130.23 287 ASP A C 1
ATOM 2140 O O . ASP A 1 287 ? 40.952 33.056 28.120 1.00 130.26 287 ASP A O 1
ATOM 2145 N N . ASP A 1 288 ? 39.404 31.947 29.338 1.00 130.53 288 ASP A N 1
ATOM 2146 C CA . ASP A 1 288 ? 38.241 32.560 28.693 1.00 131.22 288 ASP A CA 1
ATOM 2147 C C . ASP A 1 288 ? 38.296 34.086 28.762 1.00 131.65 288 ASP A C 1
ATOM 2148 O O . ASP A 1 288 ? 37.969 34.768 27.792 1.00 131.76 288 ASP A O 1
ATOM 2153 N N . GLU A 1 289 ? 38.743 34.614 29.898 1.00 131.69 289 GLU A N 1
ATOM 2154 C CA . GLU A 1 289 ? 38.856 36.049 30.103 1.00 132.26 289 GLU A CA 1
ATOM 2155 C C . GLU A 1 289 ? 39.942 36.648 29.217 1.00 132.71 289 GLU A C 1
ATOM 2156 O O . GLU A 1 289 ? 39.744 37.710 28.629 1.00 132.84 289 GLU A O 1
ATOM 2162 N N . ASP A 1 290 ? 41.073 35.949 29.099 1.00 132.79 290 ASP A N 1
ATOM 2163 C CA . ASP A 1 290 ? 42.194 36.376 28.278 1.00 133.32 290 ASP A CA 1
ATOM 2164 C C . ASP A 1 290 ? 41.781 36.448 26.817 1.00 133.75 290 ASP A C 1
ATOM 2165 O O . ASP A 1 290 ? 42.097 37.425 26.147 1.00 133.83 290 ASP A O 1
ATOM 2170 N N . TRP A 1 291 ? 41.041 35.445 26.331 1.00 133.90 291 TRP A N 1
ATOM 2171 C CA . TRP A 1 291 ? 40.576 35.437 24.948 1.00 134.61 291 TRP A CA 1
ATOM 2172 C C . TRP A 1 291 ? 39.613 36.579 24.667 1.00 135.04 291 TRP A C 1
ATOM 2173 O O . TRP A 1 291 ? 39.697 37.208 23.616 1.00 135.17 291 TRP A O 1
ATOM 2184 N N . ALA A 1 292 ? 38.706 36.853 25.605 1.00 135.14 292 ALA A N 1
ATOM 2185 C CA . ALA A 1 292 ? 37.736 37.925 25.439 1.00 135.76 292 ALA A CA 1
ATOM 2186 C C . ALA A 1 292 ? 38.415 39.299 25.342 1.00 136.25 292 ALA A C 1
ATOM 2187 O O . ALA A 1 292 ? 38.025 40.116 24.509 1.00 136.29 292 ALA A O 1
ATOM 2189 N N . ARG A 1 293 ? 39.456 39.534 26.153 1.00 136.41 293 ARG A N 1
ATOM 2190 C CA . ARG A 1 293 ? 40.197 40.795 26.144 1.00 137.08 293 ARG A CA 1
ATOM 2191 C C . ARG A 1 293 ? 40.997 40.965 24.856 1.00 137.77 293 ARG A C 1
ATOM 2192 O O . ARG A 1 293 ? 40.986 42.046 24.266 1.00 137.90 293 ARG A O 1
ATOM 2200 N N . ILE A 1 294 ? 41.686 39.899 24.417 1.00 138.07 294 ILE A N 1
ATOM 2201 C CA . ILE A 1 294 ? 42.474 39.925 23.185 1.00 138.90 294 ILE A CA 1
ATOM 2202 C C . ILE A 1 294 ? 41.556 40.184 21.995 1.00 139.64 294 ILE A C 1
ATOM 2203 O O . ILE A 1 294 ? 41.859 41.024 21.150 1.00 139.72 294 ILE A O 1
ATOM 2208 N N . SER A 1 295 ? 40.417 39.493 21.959 1.00 140.09 295 SER A N 1
ATOM 2209 C CA . SER A 1 295 ? 39.448 39.639 20.885 1.00 141.07 295 SER A CA 1
ATOM 2210 C C . SER A 1 295 ? 38.886 41.050 20.795 1.00 142.07 295 SER A C 1
ATOM 2211 O O . SER A 1 295 ? 38.771 41.595 19.696 1.00 142.14 295 SER A O 1
ATOM 2214 N N . SER A 1 296 ? 38.562 41.652 21.943 1.00 142.74 296 SER A N 1
ATOM 2215 C CA . SER A 1 296 ? 38.044 43.015 21.978 1.00 143.89 296 SER A CA 1
ATOM 2216 C C . SER A 1 296 ? 39.086 44.003 21.466 1.00 144.96 296 SER A C 1
ATOM 2217 O O . SER A 1 296 ? 38.765 44.896 20.679 1.00 145.11 296 SER A O 1
ATOM 2220 N N . THR A 1 297 ? 40.343 43.808 21.873 1.00 145.59 297 THR A N 1
ATOM 2221 C CA . THR A 1 297 ? 41.451 44.648 21.442 1.00 146.75 297 THR A CA 1
ATOM 2222 C C . THR A 1 297 ? 41.640 44.541 19.932 1.00 147.86 297 THR A C 1
ATOM 2223 O O . THR A 1 297 ? 41.782 45.559 19.259 1.00 147.98 297 THR A O 1
ATOM 2227 N N . MET A 1 298 ? 41.596 43.318 19.394 1.00 148.56 298 MET A N 1
ATOM 2228 C CA . MET A 1 298 ? 41.737 43.090 17.959 1.00 149.75 298 MET A CA 1
ATOM 2229 C C . MET A 1 298 ? 40.627 43.778 17.182 1.00 150.81 298 MET A C 1
ATOM 2230 O O . MET A 1 298 ? 40.896 44.407 16.162 1.00 150.88 298 MET A O 1
ATOM 2235 N N . GLY A 1 299 ? 39.401 43.702 17.697 1.00 151.46 299 GLY A N 1
ATOM 2236 C CA . GLY A 1 299 ? 38.248 44.353 17.084 1.00 152.64 299 GLY A CA 1
ATOM 2237 C C . GLY A 1 299 ? 38.449 45.847 16.906 1.00 153.75 299 GLY A C 1
ATOM 2238 O O . GLY A 1 299 ? 38.149 46.402 15.846 1.00 153.84 299 GLY A O 1
ATOM 2239 N N . ILE A 1 300 ? 39.026 46.495 17.921 1.00 154.46 300 ILE A N 1
ATOM 2240 C CA . ILE A 1 300 ? 39.307 47.928 17.887 1.00 155.67 300 ILE A CA 1
ATOM 2241 C C . ILE A 1 300 ? 40.423 48.244 16.902 1.00 156.80 300 ILE A C 1
ATOM 2242 O O . ILE A 1 300 ? 40.287 49.160 16.092 1.00 156.96 300 ILE A O 1
ATOM 2247 N N . LEU A 1 301 ? 41.513 47.473 16.942 1.00 157.45 301 LEU A N 1
ATOM 2248 C CA . LEU A 1 301 ? 42.645 47.669 16.034 1.00 158.55 301 LEU A CA 1
ATOM 2249 C C . LEU A 1 301 ? 42.209 47.558 14.576 1.00 159.53 301 LEU A C 1
ATOM 2250 O O . LEU A 1 301 ? 42.625 48.359 13.741 1.00 159.60 301 LEU A O 1
ATOM 2255 N N . MET A 1 302 ? 41.329 46.601 14.289 1.00 160.12 302 MET A N 1
ATOM 2256 C CA . MET A 1 302 ? 40.804 46.406 12.944 1.00 161.20 302 MET A CA 1
ATOM 2257 C C . MET A 1 302 ? 39.873 47.539 12.539 1.00 162.17 302 MET A C 1
ATOM 2258 O O . MET A 1 302 ? 39.831 47.907 11.370 1.00 162.24 302 MET A O 1
ATOM 2263 N N . GLU A 1 303 ? 39.101 48.066 13.493 1.00 162.74 303 GLU A N 1
ATOM 2264 C CA . GLU A 1 303 ? 38.210 49.179 13.224 1.00 163.79 303 GLU A CA 1
ATOM 2265 C C . GLU A 1 303 ? 39.030 50.427 12.880 1.00 164.52 303 GLU A C 1
ATOM 2266 O O . GLU A 1 303 ? 38.666 51.166 11.969 1.00 164.59 303 GLU A O 1
ATOM 2272 N N . LYS A 1 304 ? 40.142 50.648 13.593 1.00 164.93 304 LYS A N 1
ATOM 2273 C CA . LYS A 1 304 ? 40.985 51.814 13.373 1.00 165.82 304 LYS A CA 1
ATOM 2274 C C . LYS A 1 304 ? 41.803 51.727 12.092 1.00 166.55 304 LYS A C 1
ATOM 2275 O O . LYS A 1 304 ? 41.861 52.708 11.354 1.00 166.68 304 LYS A O 1
ATOM 2281 N N . LYS A 1 305 ? 42.440 50.569 11.823 1.00 166.89 305 LYS A N 1
ATOM 2282 C CA . LYS A 1 305 ? 43.275 50.341 10.633 1.00 167.69 305 LYS A CA 1
ATOM 2283 C C . LYS A 1 305 ? 44.297 51.464 10.404 1.00 168.34 305 LYS A C 1
ATOM 2284 O O . LYS A 1 305 ? 44.638 51.772 9.261 1.00 168.43 305 LYS A O 1
ATOM 2290 N N . ASN A 1 306 ? 44.738 52.109 11.481 1.00 168.63 306 ASN A N 1
ATOM 2291 C CA . ASN A 1 306 ? 45.629 53.250 11.380 1.00 169.41 306 ASN A CA 1
ATOM 2292 C C . ASN A 1 306 ? 47.066 52.915 11.739 1.00 169.96 306 ASN A C 1
ATOM 2293 O O . ASN A 1 306 ? 47.765 53.763 12.279 1.00 170.05 306 ASN A O 1
ATOM 2298 N N . MET A 1 307 ? 47.516 51.687 11.453 1.00 170.21 307 MET A N 1
ATOM 2299 C CA . MET A 1 307 ? 48.894 51.294 11.758 1.00 170.95 307 MET A CA 1
ATOM 2300 C C . MET A 1 307 ? 49.510 50.458 10.655 1.00 171.55 307 MET A C 1
ATOM 2301 O O . MET A 1 307 ? 48.889 49.515 10.181 1.00 171.62 307 MET A O 1
ATOM 2306 N N . TYR A 1 308 ? 50.752 50.776 10.279 1.00 171.82 308 TYR A N 1
ATOM 2307 C CA . TYR A 1 308 ? 51.503 50.049 9.259 1.00 172.62 308 TYR A CA 1
ATOM 2308 C C . TYR A 1 308 ? 52.789 49.509 9.870 1.00 173.21 308 TYR A C 1
ATOM 2309 O O . TYR A 1 308 ? 53.463 50.223 10.609 1.00 173.25 308 TYR A O 1
ATOM 2318 N N . ILE A 1 309 ? 53.117 48.239 9.596 1.00 173.51 309 ILE A N 1
ATOM 2319 C CA . ILE A 1 309 ? 54.343 47.643 10.122 1.00 174.32 309 ILE A CA 1
ATOM 2320 C C . ILE A 1 309 ? 55.228 47.143 8.990 1.00 174.90 309 ILE A C 1
ATOM 2321 O O . ILE A 1 309 ? 54.849 46.236 8.255 1.00 174.99 309 ILE A O 1
ATOM 2326 N N . ASP A 1 310 ? 56.415 47.732 8.865 1.00 175.15 310 ASP A N 1
ATOM 2327 C CA . ASP A 1 310 ? 57.403 47.341 7.870 1.00 175.90 310 ASP A CA 1
ATOM 2328 C C . ASP A 1 310 ? 58.564 46.648 8.568 1.00 176.65 310 ASP A C 1
ATOM 2329 O O . ASP A 1 310 ? 59.323 47.288 9.291 1.00 176.71 310 ASP A O 1
ATOM 2334 N N . ASP A 1 311 ? 58.696 45.337 8.359 1.00 177.12 311 ASP A N 1
ATOM 2335 C CA . ASP A 1 311 ? 59.739 44.556 9.009 1.00 178.07 311 ASP A CA 1
ATOM 2336 C C . ASP A 1 311 ? 60.932 44.244 8.106 1.00 178.92 311 ASP A C 1
ATOM 2337 O O . ASP A 1 311 ? 61.636 43.266 8.353 1.00 179.04 311 ASP A O 1
ATOM 2342 N N . SER A 1 312 ? 61.162 45.059 7.063 1.00 179.35 312 SER A N 1
ATOM 2343 C CA . SER A 1 312 ? 62.286 44.847 6.150 1.00 180.24 312 SER A CA 1
ATOM 2344 C C . SER A 1 312 ? 63.600 45.180 6.846 1.00 180.87 312 SER A C 1
ATOM 2345 O O . SER A 1 312 ? 63.675 46.175 7.556 1.00 181.02 312 SER A O 1
ATOM 2348 N N . SER A 1 313 ? 64.627 44.351 6.655 1.00 181.09 313 SER A N 1
ATOM 2349 C CA . SER A 1 313 ? 65.923 44.566 7.296 1.00 181.81 313 SER A CA 1
ATOM 2350 C C . SER A 1 313 ? 66.873 45.407 6.439 1.00 182.38 313 SER A C 1
ATOM 2351 O O . SER A 1 313 ? 66.737 45.439 5.217 1.00 182.53 313 SER A O 1
ATOM 2354 N N . GLY A 1 314 ? 67.830 46.062 7.098 1.00 182.60 314 GLY A N 1
ATOM 2355 C CA . GLY A 1 314 ? 68.857 46.879 6.460 1.00 183.42 314 GLY A CA 1
ATOM 2356 C C . GLY A 1 314 ? 68.339 47.949 5.524 1.00 184.23 314 GLY A C 1
ATOM 2357 O O . GLY A 1 314 ? 68.864 48.117 4.424 1.00 184.40 314 GLY A O 1
ATOM 2358 N N . LEU A 1 315 ? 67.297 48.671 5.942 1.00 184.61 315 LEU A N 1
ATOM 2359 C CA . LEU A 1 315 ? 66.715 49.724 5.117 1.00 185.50 315 LEU A CA 1
ATOM 2360 C C . LEU A 1 315 ? 67.621 50.947 5.055 1.00 186.17 315 LEU A C 1
ATOM 2361 O O . LEU A 1 315 ? 68.259 51.297 6.046 1.00 186.17 315 LEU A O 1
ATOM 2366 N N . THR A 1 316 ? 67.671 51.602 3.895 1.00 186.56 316 THR A N 1
ATOM 2367 C CA . THR A 1 316 ? 68.443 52.832 3.745 1.00 187.30 316 THR A CA 1
ATOM 2368 C C . THR A 1 316 ? 67.547 54.025 4.090 1.00 187.81 316 THR A C 1
ATOM 2369 O O . THR A 1 316 ? 66.327 53.946 3.907 1.00 187.86 316 THR A O 1
ATOM 2373 N N . PRO A 1 317 ? 68.120 55.171 4.513 1.00 188.04 317 PRO A N 1
ATOM 2374 C CA . PRO A 1 317 ? 67.276 56.350 4.778 1.00 188.29 317 PRO A CA 1
ATOM 2375 C C . PRO A 1 317 ? 66.366 56.731 3.602 1.00 188.64 317 PRO A C 1
ATOM 2376 O O . PRO A 1 317 ? 65.243 57.175 3.820 1.00 188.77 317 PRO A O 1
ATOM 2380 N N . THR A 1 318 ? 66.831 56.501 2.363 1.00 188.65 318 THR A N 1
ATOM 2381 C CA . THR A 1 318 ? 66.057 56.777 1.155 1.00 189.15 318 THR A CA 1
ATOM 2382 C C . THR A 1 318 ? 64.830 55.871 1.084 1.00 189.47 318 THR A C 1
ATOM 2383 O O . THR A 1 318 ? 63.736 56.344 0.788 1.00 189.57 318 THR A O 1
ATOM 2387 N N . GLU A 1 319 ? 65.006 54.576 1.367 1.00 189.46 319 GLU A N 1
ATOM 2388 C CA . GLU A 1 319 ? 63.910 53.609 1.357 1.00 189.92 319 GLU A CA 1
ATOM 2389 C C . GLU A 1 319 ? 62.885 53.948 2.430 1.00 190.28 319 GLU A C 1
ATOM 2390 O O . GLU A 1 319 ? 61.685 53.891 2.171 1.00 190.35 319 GLU A O 1
ATOM 2396 N N . VAL A 1 320 ? 63.357 54.329 3.628 1.00 190.35 320 VAL A N 1
ATOM 2397 C CA . VAL A 1 320 ? 62.494 54.717 4.742 1.00 190.96 320 VAL A CA 1
ATOM 2398 C C . VAL A 1 320 ? 61.653 55.928 4.340 1.00 191.54 320 VAL A C 1
ATOM 2399 O O . VAL A 1 320 ? 60.438 55.923 4.524 1.00 191.64 320 VAL A O 1
ATOM 2403 N N . ARG A 1 321 ? 62.298 56.930 3.735 1.00 191.80 321 ARG A N 1
ATOM 2404 C CA . ARG A 1 321 ? 61.636 58.143 3.271 1.00 192.56 321 ARG A CA 1
ATOM 2405 C C . ARG A 1 321 ? 60.603 57.833 2.183 1.00 193.16 321 ARG A C 1
ATOM 2406 O O . ARG A 1 321 ? 59.491 58.358 2.223 1.00 193.26 321 ARG A O 1
ATOM 2414 N N . SER A 1 322 ? 60.964 56.970 1.229 1.00 193.37 322 SER A N 1
ATOM 2415 C CA . SER A 1 322 ? 60.098 56.578 0.122 1.00 194.11 322 SER A CA 1
ATOM 2416 C C . SER A 1 322 ? 58.814 55.908 0.609 1.00 194.71 322 SER A C 1
ATOM 2417 O O . SER A 1 322 ? 57.728 56.293 0.187 1.00 194.82 322 SER A O 1
ATOM 2420 N N . ARG A 1 323 ? 58.935 54.932 1.508 1.00 194.99 323 ARG A N 1
ATOM 2421 C CA . ARG A 1 323 ? 57.781 54.220 2.044 1.00 195.78 323 ARG A CA 1
ATOM 2422 C C . ARG A 1 323 ? 56.905 55.124 2.895 1.00 196.52 323 ARG A C 1
ATOM 2423 O O . ARG A 1 323 ? 55.679 55.012 2.854 1.00 196.61 323 ARG A O 1
ATOM 2431 N N . ALA A 1 324 ? 57.529 56.028 3.657 1.00 196.92 324 ALA A N 1
ATOM 2432 C CA . ALA A 1 324 ? 56.793 56.964 4.493 1.00 197.80 324 ALA A CA 1
ATOM 2433 C C . ALA A 1 324 ? 55.941 57.895 3.637 1.00 198.51 324 ALA A C 1
ATOM 2434 O O . ALA A 1 324 ? 54.775 58.109 3.953 1.00 198.64 324 ALA A O 1
ATOM 2436 N N . ARG A 1 325 ? 56.500 58.399 2.529 1.00 198.82 325 ARG A N 1
ATOM 2437 C CA . ARG A 1 325 ? 55.790 59.293 1.621 1.00 199.59 325 ARG A CA 1
ATOM 2438 C C . ARG A 1 325 ? 54.608 58.583 0.978 1.00 200.38 325 ARG A C 1
ATOM 2439 O O . ARG A 1 325 ? 53.534 59.169 0.860 1.00 200.46 325 ARG A O 1
ATOM 2447 N N . ARG A 1 326 ? 54.792 57.308 0.600 1.00 200.81 326 ARG A N 1
ATOM 2448 C CA . ARG A 1 326 ? 53.745 56.497 -0.015 1.00 201.73 326 ARG A CA 1
ATOM 2449 C C . ARG A 1 326 ? 52.509 56.420 0.879 1.00 202.55 326 ARG A C 1
ATOM 2450 O O . ARG A 1 326 ? 51.398 56.675 0.423 1.00 202.65 326 ARG A O 1
ATOM 2458 N N . ILE A 1 327 ? 52.713 56.121 2.159 1.00 202.97 327 ILE A N 1
ATOM 2459 C CA . ILE A 1 327 ? 51.620 55.997 3.109 1.00 203.91 327 ILE A CA 1
ATOM 2460 C C . ILE A 1 327 ? 51.010 57.343 3.437 1.00 204.83 327 ILE A C 1
ATOM 2461 O O . ILE A 1 327 ? 49.787 57.467 3.503 1.00 204.90 327 ILE A O 1
ATOM 2466 N N . ALA A 1 328 ? 51.855 58.361 3.608 1.00 205.42 328 ALA A N 1
ATOM 2467 C CA . ALA A 1 328 ? 51.388 59.707 3.921 1.00 206.52 328 ALA A CA 1
ATOM 2468 C C . ALA A 1 328 ? 50.457 60.249 2.840 1.00 207.49 328 ALA A C 1
ATOM 2469 O O . ALA A 1 328 ? 49.475 60.904 3.166 1.00 207.56 328 ALA A O 1
ATOM 2471 N N . ARG A 1 329 ? 50.727 59.934 1.567 1.00 208.11 329 ARG A N 1
ATOM 2472 C CA . ARG A 1 329 ? 49.898 60.382 0.449 1.00 209.26 329 ARG A CA 1
ATOM 2473 C C . ARG A 1 329 ? 48.480 59.813 0.509 1.00 210.04 329 ARG A C 1
ATOM 2474 O O . ARG A 1 329 ? 47.530 60.482 0.108 1.00 210.15 329 ARG A O 1
ATOM 2482 N N . GLU A 1 330 ? 48.333 58.592 1.023 1.00 210.46 330 GLU A N 1
ATOM 2483 C CA . GLU A 1 330 ? 47.031 57.947 1.123 1.00 211.38 330 GLU A CA 1
ATOM 2484 C C . GLU A 1 330 ? 46.131 58.579 2.179 1.00 212.22 330 GLU A C 1
ATOM 2485 O O . GLU A 1 330 ? 44.910 58.535 2.044 1.00 212.29 330 GLU A O 1
ATOM 2491 N N . HIS A 1 331 ? 46.721 59.158 3.229 1.00 212.69 331 HIS A N 1
ATOM 2492 C CA . HIS A 1 331 ? 45.941 59.704 4.333 1.00 213.67 331 HIS A CA 1
ATOM 2493 C C . HIS A 1 331 ? 46.101 61.203 4.585 1.00 214.26 331 HIS A C 1
ATOM 2494 O O . HIS A 1 331 ? 45.562 61.714 5.565 1.00 214.38 331 HIS A O 1
ATOM 2501 N N . GLY A 1 332 ? 46.833 61.893 3.721 1.00 214.49 332 GLY A N 1
ATOM 2502 C CA . GLY A 1 332 ? 47.080 63.320 3.886 1.00 215.19 332 GLY A CA 1
ATOM 2503 C C . GLY A 1 332 ? 48.030 63.660 5.024 1.00 215.69 332 GLY A C 1
ATOM 2504 O O . GLY A 1 332 ? 48.020 64.786 5.525 1.00 215.83 332 GLY A O 1
ATOM 2505 N N . GLY A 1 333 ? 48.850 62.689 5.429 1.00 215.80 333 GLY A N 1
ATOM 2506 C CA . GLY A 1 333 ? 49.822 62.854 6.502 1.00 216.42 333 GLY A CA 1
ATOM 2507 C C . GLY A 1 333 ? 49.983 61.627 7.381 1.00 216.85 333 GLY A C 1
ATOM 2508 O O . GLY A 1 333 ? 49.280 60.629 7.204 1.00 216.97 333 GLY A O 1
ATOM 2509 N N . LEU A 1 334 ? 50.931 61.692 8.326 1.00 216.95 334 LEU A N 1
ATOM 2510 C CA . LEU A 1 334 ? 51.196 60.613 9.277 1.00 217.53 334 LEU A CA 1
ATOM 2511 C C . LEU A 1 334 ? 51.129 61.139 10.708 1.00 217.86 334 LEU A C 1
ATOM 2512 O O . LEU A 1 334 ? 51.468 62.297 10.960 1.00 217.93 334 LEU A O 1
ATOM 2517 N N . SER A 1 335 ? 50.701 60.288 11.647 1.00 217.93 335 SER A N 1
ATOM 2518 C CA . SER A 1 335 ? 50.634 60.685 13.049 1.00 218.53 335 SER A CA 1
ATOM 2519 C C . SER A 1 335 ? 51.994 60.515 13.715 1.00 218.93 335 SER A C 1
ATOM 2520 O O . SER A 1 335 ? 52.405 61.380 14.479 1.00 219.03 335 SER A O 1
ATOM 2523 N N . LEU A 1 336 ? 52.703 59.418 13.415 1.00 219.02 336 LEU A N 1
ATOM 2524 C CA . LEU A 1 336 ? 54.006 59.141 14.018 1.00 219.60 336 LEU A CA 1
ATOM 2525 C C . LEU A 1 336 ? 54.809 58.131 13.195 1.00 219.88 336 LEU A C 1
ATOM 2526 O O . LEU A 1 336 ? 54.233 57.195 12.644 1.00 220.04 336 LEU A O 1
ATOM 2531 N N . ILE A 1 337 ? 56.140 58.315 13.117 1.00 219.81 337 ILE A N 1
ATOM 2532 C CA . ILE A 1 337 ? 57.032 57.368 12.452 1.00 220.28 337 ILE A CA 1
ATOM 2533 C C . ILE A 1 337 ? 57.982 56.804 13.498 1.00 220.48 337 ILE A C 1
ATOM 2534 O O . ILE A 1 337 ? 58.680 57.564 14.152 1.00 220.62 337 ILE A O 1
ATOM 2539 N N . MET A 1 338 ? 58.005 55.485 13.668 1.00 220.36 338 MET A N 1
ATOM 2540 C CA . MET A 1 338 ? 58.902 54.848 14.620 1.00 220.75 338 MET A CA 1
ATOM 2541 C C . MET A 1 338 ? 59.916 54.002 13.860 1.00 220.92 338 MET A C 1
ATOM 2542 O O . MET A 1 338 ? 59.533 53.193 13.033 1.00 220.99 338 MET A O 1
ATOM 2547 N N . VAL A 1 339 ? 61.205 54.205 14.119 1.00 220.84 339 VAL A N 1
ATOM 2548 C CA . VAL A 1 339 ? 62.288 53.436 13.511 1.00 221.31 339 VAL A CA 1
ATOM 2549 C C . VAL A 1 339 ? 62.947 52.657 14.647 1.00 221.53 339 VAL A C 1
ATOM 2550 O O . VAL A 1 339 ? 63.571 53.257 15.523 1.00 221.64 339 VAL A O 1
ATOM 2554 N N . ASP A 1 340 ? 62.755 51.328 14.660 1.00 221.48 340 ASP A N 1
ATOM 2555 C CA . ASP A 1 340 ? 63.188 50.451 15.746 1.00 221.90 340 ASP A CA 1
ATOM 2556 C C . ASP A 1 340 ? 64.646 50.603 16.228 1.00 222.19 340 ASP A C 1
ATOM 2557 O O . ASP A 1 340 ? 64.809 50.747 17.423 1.00 222.31 340 ASP A O 1
ATOM 2562 N N . TYR A 1 341 ? 65.677 50.496 15.389 1.00 222.13 341 TYR A N 1
ATOM 2563 C CA . TYR A 1 341 ? 67.059 50.637 15.870 1.00 222.60 341 TYR A CA 1
ATOM 2564 C C . TYR A 1 341 ? 67.817 51.419 14.831 1.00 222.77 341 TYR A C 1
ATOM 2565 O O . TYR A 1 341 ? 68.033 50.897 13.743 1.00 222.87 341 TYR A O 1
ATOM 2574 N N . LEU A 1 342 ? 68.228 52.652 15.144 1.00 222.67 342 LEU A N 1
ATOM 2575 C CA . LEU A 1 342 ? 68.941 53.514 14.201 1.00 223.02 342 LEU A CA 1
ATOM 2576 C C . LEU A 1 342 ? 70.191 52.857 13.610 1.00 222.95 342 LEU A C 1
ATOM 2577 O O . LEU A 1 342 ? 70.447 52.960 12.412 1.00 223.02 342 LEU A O 1
ATOM 2582 N N . GLN A 1 343 ? 70.939 52.152 14.452 1.00 222.65 343 GLN A N 1
ATOM 2583 C CA . GLN A 1 343 ? 72.182 51.472 14.115 1.00 222.87 343 GLN A CA 1
ATOM 2584 C C . GLN A 1 343 ? 72.004 50.335 13.105 1.00 222.89 343 GLN A C 1
ATOM 2585 O O . GLN A 1 343 ? 72.963 49.966 12.432 1.00 223.00 343 GLN A O 1
ATOM 2591 N N . LEU A 1 344 ? 70.789 49.778 12.994 1.00 222.61 344 LEU A N 1
ATOM 2592 C CA . LEU A 1 344 ? 70.515 48.696 12.045 1.00 222.75 344 LEU A CA 1
ATOM 2593 C C . LEU A 1 344 ? 70.337 49.176 10.602 1.00 222.77 344 LEU A C 1
ATOM 2594 O O . LEU A 1 344 ? 70.396 48.367 9.674 1.00 222.91 344 LEU A O 1
ATOM 2599 N N . MET A 1 345 ? 70.116 50.481 10.406 1.00 222.49 345 MET A N 1
ATOM 2600 C CA . MET A 1 345 ? 69.988 51.044 9.072 1.00 222.67 345 MET A CA 1
ATOM 2601 C C . MET A 1 345 ? 71.351 51.072 8.376 1.00 222.61 345 MET A C 1
ATOM 2602 O O . MET A 1 345 ? 72.394 50.978 9.033 1.00 222.70 345 MET A O 1
ATOM 2607 N N . ARG A 1 346 ? 71.342 51.210 7.046 1.00 222.33 346 ARG A N 1
ATOM 2608 C CA . ARG A 1 346 ? 72.581 51.240 6.294 1.00 222.52 346 ARG A CA 1
ATOM 2609 C C . ARG A 1 346 ? 72.646 52.388 5.299 1.00 222.19 346 ARG A C 1
ATOM 2610 O O . ARG A 1 346 ? 71.619 52.832 4.792 1.00 222.29 346 ARG A O 1
ATOM 2618 N N . VAL A 1 347 ? 73.865 52.851 5.014 1.00 221.63 347 VAL A N 1
ATOM 2619 C CA . VAL A 1 347 ? 74.168 53.900 4.044 1.00 221.53 347 VAL A CA 1
ATOM 2620 C C . VAL A 1 347 ? 75.290 53.371 3.158 1.00 221.04 347 VAL A C 1
ATOM 2621 O O . VAL A 1 347 ? 76.464 53.448 3.527 1.00 221.15 347 VAL A O 1
ATOM 2625 N N . PRO A 1 348 ? 74.934 52.805 1.992 1.00 220.31 348 PRO A N 1
ATOM 2626 C CA . PRO A 1 348 ? 75.960 52.228 1.108 1.00 219.88 348 PRO A CA 1
ATOM 2627 C C . PRO A 1 348 ? 77.115 53.161 0.746 1.00 219.35 348 PRO A C 1
ATOM 2628 O O . PRO A 1 348 ? 78.230 52.697 0.527 1.00 219.47 348 PRO A O 1
ATOM 2632 N N . ALA A 1 349 ? 76.863 54.470 0.708 1.00 218.67 349 ALA A N 1
ATOM 2633 C CA . ALA A 1 349 ? 77.901 55.442 0.382 1.00 218.45 349 ALA A CA 1
ATOM 2634 C C . ALA A 1 349 ? 78.900 55.678 1.526 1.00 217.90 349 ALA A C 1
ATOM 2635 O O . ALA A 1 349 ? 79.988 56.190 1.280 1.00 218.04 349 ALA A O 1
ATOM 2637 N N . LEU A 1 350 ? 78.544 55.315 2.767 1.00 217.16 350 LEU A N 1
ATOM 2638 C CA . LEU A 1 350 ? 79.404 55.554 3.924 1.00 216.91 350 LEU A CA 1
ATOM 2639 C C . LEU A 1 350 ? 79.800 54.275 4.667 1.00 216.53 350 LEU A C 1
ATOM 2640 O O . LEU A 1 350 ? 79.933 54.288 5.891 1.00 216.65 350 LEU A O 1
ATOM 2645 N N . THR A 1 351 ? 80.010 53.179 3.933 1.00 215.95 351 THR A N 1
ATOM 2646 C CA . THR A 1 351 ? 80.395 51.903 4.537 1.00 215.87 351 THR A CA 1
ATOM 2647 C C . THR A 1 351 ? 81.771 51.949 5.209 1.00 215.55 351 THR A C 1
ATOM 2648 O O . THR A 1 351 ? 82.031 51.182 6.132 1.00 215.67 351 THR A O 1
ATOM 2652 N N . ASP A 1 352 ? 82.642 52.855 4.760 1.00 215.04 352 ASP A N 1
ATOM 2653 C CA . ASP A 1 352 ? 83.985 52.992 5.307 1.00 215.01 352 ASP A CA 1
ATOM 2654 C C . ASP A 1 352 ? 84.022 53.615 6.710 1.00 214.41 352 ASP A C 1
ATOM 2655 O O . ASP A 1 352 ? 85.045 53.514 7.384 1.00 214.56 352 ASP A O 1
ATOM 2660 N N . ASN A 1 353 ? 82.929 54.257 7.153 1.00 213.58 353 ASN A N 1
ATOM 2661 C CA . ASN A 1 353 ? 82.897 54.896 8.466 1.00 213.23 353 ASN A CA 1
ATOM 2662 C C . ASN A 1 353 ? 81.526 54.761 9.135 1.00 212.60 353 ASN A C 1
ATOM 2663 O O . ASN A 1 353 ? 80.581 55.433 8.732 1.00 212.70 353 ASN A O 1
ATOM 2668 N N . ARG A 1 354 ? 81.440 53.934 10.190 1.00 211.77 354 ARG A N 1
ATOM 2669 C CA . ARG A 1 354 ? 80.209 53.683 10.940 1.00 211.47 354 ARG A CA 1
ATOM 2670 C C . ARG A 1 354 ? 79.692 54.933 11.645 1.00 210.97 354 ARG A C 1
ATOM 2671 O O . ARG A 1 354 ? 78.492 55.197 11.619 1.00 211.07 354 ARG A O 1
ATOM 2679 N N . THR A 1 355 ? 80.591 55.715 12.253 1.00 210.33 355 THR A N 1
ATOM 2680 C CA . THR A 1 355 ? 80.214 56.945 12.948 1.00 210.18 355 THR A CA 1
ATOM 2681 C C . THR A 1 355 ? 79.546 57.928 11.987 1.00 209.82 355 THR A C 1
ATOM 2682 O O . THR A 1 355 ? 78.470 58.443 12.286 1.00 209.91 355 THR A O 1
ATOM 2686 N N . LEU A 1 356 ? 80.164 58.149 10.818 1.00 209.25 356 LEU A N 1
ATOM 2687 C CA . LEU A 1 356 ? 79.612 59.034 9.796 1.00 209.18 356 LEU A CA 1
ATOM 2688 C C . LEU A 1 356 ? 78.317 58.470 9.224 1.00 208.76 356 LEU A C 1
ATOM 2689 O O . LEU A 1 356 ? 77.401 59.232 8.921 1.00 208.88 356 LEU A O 1
ATOM 2694 N N . GLU A 1 357 ? 78.240 57.141 9.076 1.00 208.12 357 GLU A N 1
ATOM 2695 C CA . GLU A 1 357 ? 77.049 56.468 8.577 1.00 207.96 357 GLU A CA 1
ATOM 2696 C C . GLU A 1 357 ? 75.863 56.721 9.513 1.00 207.36 357 GLU A C 1
ATOM 2697 O O . GLU A 1 357 ? 74.794 57.101 9.046 1.00 207.45 357 GLU A O 1
ATOM 2703 N N . ILE A 1 358 ? 76.064 56.564 10.828 1.00 206.60 358 ILE A N 1
ATOM 2704 C CA . ILE A 1 358 ? 75.027 56.792 11.833 1.00 206.36 358 ILE A CA 1
ATOM 2705 C C . ILE A 1 358 ? 74.642 58.273 11.893 1.00 205.93 358 ILE A C 1
ATOM 2706 O O . ILE A 1 358 ? 73.461 58.603 12.013 1.00 206.02 358 ILE A O 1
ATOM 2711 N N . ALA A 1 359 ? 75.632 59.162 11.759 1.00 205.32 359 ALA A N 1
ATOM 2712 C CA . ALA A 1 359 ? 75.393 60.601 11.749 1.00 205.22 359 ALA A CA 1
ATOM 2713 C C . ALA A 1 359 ? 74.519 60.994 10.556 1.00 204.86 359 ALA A C 1
ATOM 2714 O O . ALA A 1 359 ? 73.616 61.813 10.705 1.00 204.91 359 ALA A O 1
ATOM 2716 N N . GLU A 1 360 ? 74.767 60.395 9.384 1.00 204.37 360 GLU A N 1
ATOM 2717 C CA . GLU A 1 360 ? 73.981 60.672 8.184 1.00 204.40 360 GLU A CA 1
ATOM 2718 C C . GLU A 1 360 ? 72.561 60.156 8.327 1.00 204.06 360 GLU A C 1
ATOM 2719 O O . GLU A 1 360 ? 71.618 60.827 7.916 1.00 204.21 360 GLU A O 1
ATOM 2725 N N . ILE A 1 361 ? 72.397 58.983 8.943 1.00 203.46 361 ILE A N 1
ATOM 2726 C CA . ILE A 1 361 ? 71.074 58.415 9.188 1.00 203.34 361 ILE A CA 1
ATOM 2727 C C . ILE A 1 361 ? 70.280 59.348 10.110 1.00 202.95 361 ILE A C 1
ATOM 2728 O O . ILE A 1 361 ? 69.124 59.660 9.828 1.00 203.05 361 ILE A O 1
ATOM 2733 N N . SER A 1 362 ? 70.927 59.836 11.171 1.00 202.35 362 SER A N 1
ATOM 2734 C CA . SER A 1 362 ? 70.296 60.763 12.099 1.00 202.26 362 SER A CA 1
ATOM 2735 C C . SER A 1 362 ? 69.872 62.061 11.392 1.00 201.88 362 SER A C 1
ATOM 2736 O O . SER A 1 362 ? 68.758 62.532 11.606 1.00 201.95 362 SER A O 1
ATOM 2739 N N . ARG A 1 363 ? 70.727 62.606 10.523 1.00 201.38 363 ARG A N 1
ATOM 2740 C CA . ARG A 1 363 ? 70.413 63.818 9.769 1.00 201.39 363 ARG A CA 1
ATOM 2741 C C . ARG A 1 363 ? 69.250 63.582 8.805 1.00 201.36 363 ARG A C 1
ATOM 2742 O O . ARG A 1 363 ? 68.379 64.440 8.658 1.00 201.44 363 ARG A O 1
ATOM 2750 N N . SER A 1 364 ? 69.243 62.419 8.144 1.00 201.07 364 SER A N 1
ATOM 2751 C CA . SER A 1 364 ? 68.210 62.049 7.184 1.00 201.30 364 SER A CA 1
ATOM 2752 C C . SER A 1 364 ? 66.858 61.882 7.857 1.00 201.25 364 SER A C 1
ATOM 2753 O O . SER A 1 364 ? 65.845 62.300 7.303 1.00 201.32 364 SER A O 1
ATOM 2756 N N . LEU A 1 365 ? 66.835 61.284 9.051 1.00 200.96 365 LEU A N 1
ATOM 2757 C CA . LEU A 1 365 ? 65.589 61.099 9.787 1.00 201.20 365 LEU A CA 1
ATOM 2758 C C . LEU A 1 365 ? 65.031 62.434 10.267 1.00 201.02 365 LEU A C 1
ATOM 2759 O O . LEU A 1 365 ? 63.817 62.627 10.253 1.00 201.15 365 LEU A O 1
ATOM 2764 N N . LYS A 1 366 ? 65.911 63.369 10.658 1.00 200.59 366 LYS A N 1
ATOM 2765 C CA . LYS A 1 366 ? 65.486 64.710 11.058 1.00 200.63 366 LYS A CA 1
ATOM 2766 C C . LYS A 1 366 ? 64.890 65.428 9.843 1.00 200.32 366 LYS A C 1
ATOM 2767 O O . LYS A 1 366 ? 63.837 66.044 9.953 1.00 200.42 366 LYS A O 1
ATOM 2773 N N . ALA A 1 367 ? 65.533 65.286 8.673 1.00 199.80 367 ALA A N 1
ATOM 2774 C CA . ALA A 1 367 ? 65.029 65.862 7.430 1.00 199.83 367 ALA A CA 1
ATOM 2775 C C . ALA A 1 367 ? 63.669 65.259 7.080 1.00 199.58 367 ALA A C 1
ATOM 2776 O O . ALA A 1 367 ? 62.783 65.972 6.624 1.00 199.68 367 ALA A O 1
ATOM 2778 N N . LEU A 1 368 ? 63.499 63.956 7.319 1.00 199.11 368 LEU A N 1
ATOM 2779 C CA . LEU A 1 368 ? 62.239 63.272 7.078 1.00 199.15 368 LEU A CA 1
ATOM 2780 C C . LEU A 1 368 ? 61.157 63.838 7.994 1.00 198.76 368 LEU A C 1
ATOM 2781 O O . LEU A 1 368 ? 60.053 64.117 7.531 1.00 198.88 368 LEU A O 1
ATOM 2786 N N . ALA A 1 369 ? 61.481 64.049 9.279 1.00 198.15 369 ALA A N 1
ATOM 2787 C CA . ALA A 1 369 ? 60.542 64.614 10.244 1.00 198.05 369 ALA A CA 1
ATOM 2788 C C . ALA A 1 369 ? 60.060 65.995 9.795 1.00 197.67 369 ALA A C 1
ATOM 2789 O O . ALA A 1 369 ? 58.865 66.268 9.858 1.00 197.75 369 ALA A O 1
ATOM 2791 N N . LYS A 1 370 ? 60.973 66.846 9.297 1.00 197.13 370 LYS A N 1
ATOM 2792 C CA . LYS A 1 370 ? 60.615 68.189 8.840 1.00 197.09 370 LYS A CA 1
ATOM 2793 C C . LYS A 1 370 ? 59.830 68.151 7.534 1.00 196.69 370 LYS A C 1
ATOM 2794 O O . LYS A 1 370 ? 58.888 68.920 7.360 1.00 196.87 370 LYS A O 1
ATOM 2800 N N . GLU A 1 371 ? 60.216 67.253 6.626 1.00 196.00 371 GLU A N 1
ATOM 2801 C CA . GLU A 1 371 ? 59.588 67.104 5.318 1.00 195.78 371 GLU A CA 1
ATOM 2802 C C . GLU A 1 371 ? 58.118 66.726 5.433 1.00 195.20 371 GLU A C 1
ATOM 2803 O O . GLU A 1 371 ? 57.274 67.341 4.783 1.00 195.31 371 GLU A O 1
ATOM 2809 N N . LEU A 1 372 ? 57.806 65.735 6.270 1.00 194.39 372 LEU A N 1
ATOM 2810 C CA . LEU A 1 372 ? 56.430 65.278 6.425 1.00 194.12 372 LEU A CA 1
ATOM 2811 C C . LEU A 1 372 ? 55.686 65.909 7.600 1.00 193.36 372 LEU A C 1
ATOM 2812 O O . LEU A 1 372 ? 54.507 65.608 7.792 1.00 193.48 372 LEU A O 1
ATOM 2817 N N . ASN A 1 373 ? 56.364 66.772 8.389 1.00 192.49 373 ASN A N 1
ATOM 2818 C CA . ASN A 1 373 ? 55.803 67.421 9.577 1.00 192.09 373 ASN A CA 1
ATOM 2819 C C . ASN A 1 373 ? 55.231 66.368 10.533 1.00 191.30 373 ASN A C 1
ATOM 2820 O O . ASN A 1 373 ? 54.066 66.434 10.920 1.00 191.37 373 ASN A O 1
ATOM 2825 N N . VAL A 1 374 ? 56.046 65.350 10.839 1.00 190.38 374 VAL A N 1
ATOM 2826 C CA . VAL A 1 374 ? 55.654 64.227 11.688 1.00 189.96 374 VAL A CA 1
ATOM 2827 C C . VAL A 1 374 ? 56.727 63.940 12.744 1.00 189.23 374 VAL A C 1
ATOM 2828 O O . VAL A 1 374 ? 57.919 64.052 12.442 1.00 189.32 374 VAL A O 1
ATOM 2832 N N . PRO A 1 375 ? 56.346 63.585 13.990 1.00 188.35 375 PRO A N 1
ATOM 2833 C CA . PRO A 1 375 ? 57.372 63.198 14.965 1.00 187.78 375 PRO A CA 1
ATOM 2834 C C . PRO A 1 375 ? 57.998 61.858 14.556 1.00 187.02 375 PRO A C 1
ATOM 2835 O O . PRO A 1 375 ? 57.289 60.910 14.214 1.00 187.17 375 PRO A O 1
ATOM 2839 N N . VAL A 1 376 ? 59.331 61.799 14.538 1.00 186.03 376 VAL A N 1
ATOM 2840 C CA . VAL A 1 376 ? 60.054 60.582 14.189 1.00 185.52 376 VAL A CA 1
ATOM 2841 C C . VAL A 1 376 ? 60.768 60.037 15.423 1.00 184.50 376 VAL A C 1
ATOM 2842 O O . VAL A 1 376 ? 61.695 60.662 15.922 1.00 184.62 376 VAL A O 1
ATOM 2846 N N . VAL A 1 377 ? 60.322 58.885 15.926 1.00 183.34 377 VAL A N 1
ATOM 2847 C CA . VAL A 1 377 ? 60.922 58.236 17.082 1.00 182.65 377 VAL A CA 1
ATOM 2848 C C . VAL A 1 377 ? 61.936 57.213 16.603 1.00 181.57 377 VAL A C 1
ATOM 2849 O O . VAL A 1 377 ? 61.583 56.304 15.872 1.00 181.65 377 VAL A O 1
ATOM 2853 N N . ALA A 1 378 ? 63.192 57.363 17.000 1.00 180.41 378 ALA A N 1
ATOM 2854 C CA . ALA A 1 378 ? 64.247 56.436 16.619 1.00 179.76 378 ALA A CA 1
ATOM 2855 C C . ALA A 1 378 ? 64.879 55.826 17.864 1.00 178.69 378 ALA A C 1
ATOM 2856 O O . ALA A 1 378 ? 65.311 56.555 18.758 1.00 178.79 378 ALA A O 1
ATOM 2858 N N . LEU A 1 379 ? 64.913 54.490 17.937 1.00 177.55 379 LEU A N 1
ATOM 2859 C CA . LEU A 1 379 ? 65.497 53.813 19.087 1.00 176.91 379 LEU A CA 1
ATOM 2860 C C . LEU A 1 379 ? 67.001 53.650 18.917 1.00 175.95 379 LEU A C 1
ATOM 2861 O O . LEU A 1 379 ? 67.477 53.353 17.824 1.00 176.01 379 LEU A O 1
ATOM 2866 N N . SER A 1 380 ? 67.749 53.886 19.998 1.00 174.97 380 SER A N 1
ATOM 2867 C CA . SER A 1 380 ? 69.205 53.791 19.996 1.00 174.52 380 SER A CA 1
ATOM 2868 C C . SER A 1 380 ? 69.726 53.053 21.231 1.00 173.70 380 SER A C 1
ATOM 2869 O O . SER A 1 380 ? 69.085 53.070 22.278 1.00 173.79 380 SER A O 1
ATOM 2872 N N . GLN A 1 381 ? 70.891 52.410 21.113 1.00 172.75 381 GLN A N 1
ATOM 2873 C CA . GLN A 1 381 ? 71.488 51.701 22.240 1.00 172.33 381 GLN A CA 1
ATOM 2874 C C . GLN A 1 381 ? 72.503 52.572 22.943 1.00 171.56 381 GLN A C 1
ATOM 2875 O O . GLN A 1 381 ? 73.215 53.342 22.297 1.00 171.65 381 GLN A O 1
ATOM 2881 N N . LEU A 1 382 ? 72.581 52.444 24.264 1.00 170.65 382 LEU A N 1
ATOM 2882 C CA . LEU A 1 382 ? 73.574 53.179 25.034 1.00 170.28 382 LEU A CA 1
ATOM 2883 C C . LEU A 1 382 ? 74.937 52.490 24.887 1.00 169.39 382 LEU A C 1
ATOM 2884 O O . LEU A 1 382 ? 74.999 51.267 24.732 1.00 169.44 382 LEU A O 1
ATOM 2889 N N . ASN A 1 383 ? 76.025 53.278 24.906 1.00 168.42 383 ASN A N 1
ATOM 2890 C CA . ASN A 1 383 ? 77.374 52.737 24.765 1.00 167.91 383 ASN A CA 1
ATOM 2891 C C . ASN A 1 383 ? 77.737 51.810 25.908 1.00 167.47 383 ASN A C 1
ATOM 2892 O O . ASN A 1 383 ? 77.313 52.016 27.040 1.00 167.52 383 ASN A O 1
ATOM 2897 N N . ARG A 1 384 ? 78.533 50.788 25.600 1.00 166.90 384 ARG A N 1
ATOM 2898 C CA . ARG A 1 384 ? 78.988 49.772 26.546 1.00 166.84 384 ARG A CA 1
ATOM 2899 C C . ARG A 1 384 ? 79.801 50.350 27.705 1.00 166.62 384 ARG A C 1
ATOM 2900 O O . ARG A 1 384 ? 79.839 49.752 28.781 1.00 166.73 384 ARG A O 1
ATOM 2908 N N . SER A 1 385 ? 80.439 51.514 27.491 1.00 166.18 385 SER A N 1
ATOM 2909 C CA . SER A 1 385 ? 81.241 52.187 28.512 1.00 166.23 385 SER A CA 1
ATOM 2910 C C . SER A 1 385 ? 80.433 52.523 29.768 1.00 165.91 385 SER A C 1
ATOM 2911 O O . SER A 1 385 ? 80.996 52.609 30.858 1.00 166.02 385 SER A O 1
ATOM 2914 N N . LEU A 1 386 ? 79.120 52.711 29.618 1.00 165.34 386 LEU A N 1
ATOM 2915 C CA . LEU A 1 386 ? 78.227 53.027 30.722 1.00 165.27 386 LEU A CA 1
ATOM 2916 C C . LEU A 1 386 ? 78.205 51.914 31.764 1.00 164.77 386 LEU A C 1
ATOM 2917 O O . LEU A 1 386 ? 78.159 52.197 32.957 1.00 164.82 386 LEU A O 1
ATOM 2922 N N . GLU A 1 387 ? 78.268 50.653 31.321 1.00 164.14 387 GLU A N 1
ATOM 2923 C CA . GLU A 1 387 ? 78.268 49.520 32.246 1.00 163.96 387 GLU A CA 1
ATOM 2924 C C . GLU A 1 387 ? 79.540 49.453 33.084 1.00 163.16 387 GLU A C 1
ATOM 2925 O O . GLU A 1 387 ? 79.505 48.972 34.214 1.00 163.26 387 GLU A O 1
ATOM 2931 N N . GLN A 1 388 ? 80.657 49.946 32.543 1.00 162.16 388 GLN A N 1
ATOM 2932 C CA . GLN A 1 388 ? 81.905 50.001 33.286 1.00 161.66 388 GLN A CA 1
ATOM 2933 C C . GLN A 1 388 ? 81.790 51.003 34.439 1.00 160.51 388 GLN A C 1
ATOM 2934 O O . GLN A 1 388 ? 82.354 50.770 35.505 1.00 160.72 388 GLN A O 1
ATOM 2940 N N . ARG A 1 389 ? 81.046 52.101 34.242 1.00 159.16 389 ARG A N 1
ATOM 2941 C CA . ARG A 1 389 ? 80.853 53.092 35.289 1.00 158.34 389 ARG A CA 1
ATOM 2942 C C . ARG A 1 389 ? 79.778 52.609 36.276 1.00 157.14 389 ARG A C 1
ATOM 2943 O O . ARG A 1 389 ? 80.059 52.480 37.467 1.00 157.22 389 ARG A O 1
ATOM 2951 N N . ALA A 1 390 ? 78.571 52.293 35.758 1.00 155.91 390 ALA A N 1
ATOM 2952 C CA . ALA A 1 390 ? 77.386 51.798 36.469 1.00 155.16 390 ALA A CA 1
ATOM 2953 C C . ALA A 1 390 ? 77.094 52.490 37.797 1.00 154.03 390 ALA A C 1
ATOM 2954 O O . ALA A 1 390 ? 76.478 51.888 38.675 1.00 154.05 390 ALA A O 1
ATOM 2956 N N . ASP A 1 391 ? 77.527 53.743 37.953 1.00 152.90 391 ASP A N 1
ATOM 2957 C CA . ASP A 1 391 ? 77.327 54.469 39.200 1.00 152.20 391 ASP A CA 1
ATOM 2958 C C . ASP A 1 391 ? 76.253 55.542 39.124 1.00 150.96 391 ASP A C 1
ATOM 2959 O O . ASP A 1 391 ? 75.702 55.918 40.155 1.00 151.02 391 ASP A O 1
ATOM 2964 N N . LYS A 1 392 ? 75.949 56.038 37.921 1.00 149.70 392 LYS A N 1
ATOM 2965 C CA . LYS A 1 392 ? 74.946 57.084 37.758 1.00 148.96 392 LYS A CA 1
ATOM 2966 C C . LYS A 1 392 ? 73.977 56.796 36.587 1.00 148.08 392 LYS A C 1
ATOM 2967 O O . LYS A 1 392 ? 74.114 55.787 35.896 1.00 148.14 392 LYS A O 1
ATOM 2973 N N . ARG A 1 393 ? 72.980 57.673 36.397 1.00 147.16 393 ARG A N 1
ATOM 2974 C CA . ARG A 1 393 ? 71.993 57.584 35.328 1.00 146.81 393 ARG A CA 1
ATOM 2975 C C . ARG A 1 393 ? 72.643 57.829 33.961 1.00 146.32 393 ARG A C 1
ATOM 2976 O O . ARG A 1 393 ? 73.679 58.493 33.879 1.00 146.37 393 ARG A O 1
ATOM 2984 N N . PRO A 1 394 ? 72.035 57.327 32.868 1.00 145.72 394 PRO A N 1
ATOM 2985 C CA . PRO A 1 394 ? 72.610 57.578 31.539 1.00 145.44 394 PRO A CA 1
ATOM 2986 C C . PRO A 1 394 ? 72.615 59.057 31.186 1.00 145.17 394 PRO A C 1
ATOM 2987 O O . PRO A 1 394 ? 71.740 59.808 31.610 1.00 145.29 394 PRO A O 1
ATOM 2991 N N . VAL A 1 395 ? 73.626 59.475 30.432 1.00 144.68 395 VAL A N 1
ATOM 2992 C CA . VAL A 1 395 ? 73.784 60.862 30.013 1.00 144.71 395 VAL A CA 1
ATOM 2993 C C . VAL A 1 395 ? 73.992 60.955 28.488 1.00 144.33 395 VAL A C 1
ATOM 2994 O O . VAL A 1 395 ? 74.185 59.936 27.824 1.00 144.48 395 VAL A O 1
ATOM 2998 N N . ASN A 1 396 ? 73.941 62.181 27.935 1.00 143.74 396 ASN A N 1
ATOM 2999 C CA . ASN A 1 396 ? 74.109 62.430 26.511 1.00 143.63 396 ASN A CA 1
ATOM 3000 C C . ASN A 1 396 ? 75.440 61.919 25.966 1.00 143.23 396 ASN A C 1
ATOM 3001 O O . ASN A 1 396 ? 75.496 61.462 24.824 1.00 143.36 396 ASN A O 1
ATOM 3006 N N . SER A 1 397 ? 76.500 61.966 26.785 1.00 142.62 397 SER A N 1
ATOM 3007 C CA . SER A 1 397 ? 77.819 61.485 26.375 1.00 142.47 397 SER A CA 1
ATOM 3008 C C . SER A 1 397 ? 77.814 59.995 26.023 1.00 142.14 397 SER A C 1
ATOM 3009 O O . SER A 1 397 ? 78.612 59.561 25.195 1.00 142.25 397 SER A O 1
ATOM 3012 N N . ASP A 1 398 ? 76.917 59.215 26.644 1.00 141.63 398 ASP A N 1
ATOM 3013 C CA . ASP A 1 398 ? 76.783 57.787 26.358 1.00 141.57 398 ASP A CA 1
ATOM 3014 C C . ASP A 1 398 ? 76.284 57.524 24.926 1.00 141.25 398 ASP A C 1
ATOM 3015 O O . ASP A 1 398 ? 76.516 56.450 24.384 1.00 141.29 398 ASP A O 1
ATOM 3020 N N . LEU A 1 399 ? 75.608 58.495 24.314 1.00 140.83 399 LEU A N 1
ATOM 3021 C CA . LEU A 1 399 ? 75.111 58.368 22.955 1.00 140.90 399 LEU A CA 1
ATOM 3022 C C . LEU A 1 399 ? 76.076 58.980 21.937 1.00 140.69 399 LEU A C 1
ATOM 3023 O O . LEU A 1 399 ? 76.126 58.517 20.799 1.00 140.78 399 LEU A O 1
ATOM 3028 N N . ARG A 1 400 ? 76.835 60.018 22.335 1.00 140.29 400 ARG A N 1
ATOM 3029 C CA . ARG A 1 400 ? 77.803 60.677 21.454 1.00 140.46 400 ARG A CA 1
ATOM 3030 C C . ARG A 1 400 ? 78.851 59.701 20.926 1.00 140.51 400 ARG A C 1
ATOM 3031 O O . ARG A 1 400 ? 79.320 59.847 19.800 1.00 140.62 400 ARG A O 1
ATOM 3039 N N . GLU A 1 401 ? 79.206 58.697 21.731 1.00 140.29 401 GLU A N 1
ATOM 3040 C CA . GLU A 1 401 ? 80.178 57.682 21.338 1.00 140.55 401 GLU A CA 1
ATOM 3041 C C . GLU A 1 401 ? 79.664 56.751 20.217 1.00 140.36 401 GLU A C 1
ATOM 3042 O O . GLU A 1 401 ? 80.437 55.961 19.680 1.00 140.44 401 GLU A O 1
ATOM 3048 N N . SER A 1 402 ? 78.377 56.846 19.857 1.00 139.93 402 SER A N 1
ATOM 3049 C CA . SER A 1 402 ? 77.784 55.972 18.865 1.00 139.88 402 SER A CA 1
ATOM 3050 C C . SER A 1 402 ? 77.285 56.668 17.590 1.00 139.50 402 SER A C 1
ATOM 3051 O O . SER A 1 402 ? 76.399 56.130 16.938 1.00 139.64 402 SER A O 1
ATOM 3054 N N . GLY A 1 403 ? 77.841 57.830 17.235 1.00 138.86 403 GLY A N 1
ATOM 3055 C CA . GLY A 1 403 ? 77.457 58.496 15.992 1.00 138.67 403 GLY A CA 1
ATOM 3056 C C . GLY A 1 403 ? 77.039 59.952 16.055 1.00 138.14 403 GLY A C 1
ATOM 3057 O O . GLY A 1 403 ? 76.447 60.453 15.095 1.00 138.32 403 GLY A O 1
ATOM 3058 N N . SER A 1 404 ? 77.340 60.644 17.176 1.00 137.30 404 SER A N 1
ATOM 3059 C CA . SER A 1 404 ? 77.022 62.064 17.398 1.00 136.97 404 SER A CA 1
ATOM 3060 C C . SER A 1 404 ? 75.557 62.386 17.097 1.00 136.36 404 SER A C 1
ATOM 3061 O O . SER A 1 404 ? 75.255 63.435 16.538 1.00 136.47 404 SER A O 1
ATOM 3064 N N . ILE A 1 405 ? 74.649 61.481 17.440 1.00 135.61 405 ILE A N 1
ATOM 3065 C CA . ILE A 1 405 ? 73.230 61.658 17.156 1.00 135.32 405 ILE A CA 1
ATOM 3066 C C . ILE A 1 405 ? 72.561 62.779 17.974 1.00 134.83 405 ILE A C 1
ATOM 3067 O O . ILE A 1 405 ? 71.478 63.236 17.607 1.00 134.92 405 ILE A O 1
ATOM 3072 N N . GLU A 1 406 ? 73.217 63.245 19.049 1.00 134.13 406 GLU A N 1
ATOM 3073 C CA . GLU A 1 406 ? 72.704 64.306 19.914 1.00 133.99 406 GLU A CA 1
ATOM 3074 C C . GLU A 1 406 ? 72.473 65.602 19.173 1.00 133.57 406 GLU A C 1
ATOM 3075 O O . GLU A 1 406 ? 71.475 66.264 19.422 1.00 133.65 406 GLU A O 1
ATOM 3081 N N . GLN A 1 407 ? 73.383 65.959 18.259 1.00 133.00 407 GLN A N 1
ATOM 3082 C CA . GLN A 1 407 ? 73.316 67.206 17.504 1.00 132.90 407 GLN A CA 1
ATOM 3083 C C . GLN A 1 407 ? 72.073 67.343 16.641 1.00 132.32 407 GLN A C 1
ATOM 3084 O O . GLN A 1 407 ? 71.602 68.452 16.399 1.00 132.29 407 GLN A O 1
ATOM 3090 N N . ASP A 1 408 ? 71.555 66.220 16.161 1.00 131.66 408 ASP A N 1
ATOM 3091 C CA . ASP A 1 408 ? 70.402 66.221 15.281 1.00 131.42 408 ASP A CA 1
ATOM 3092 C C . ASP A 1 408 ? 69.080 65.990 16.004 1.00 130.54 408 ASP A C 1
ATOM 3093 O O . ASP A 1 408 ? 68.032 66.364 15.483 1.00 130.71 408 ASP A O 1
ATOM 3098 N N . ALA A 1 409 ? 69.113 65.377 17.189 1.00 129.43 409 ALA A N 1
ATOM 3099 C CA . ALA A 1 409 ? 67.897 65.090 17.937 1.00 128.79 409 ALA A CA 1
ATOM 3100 C C . ALA A 1 409 ? 67.270 66.328 18.556 1.00 127.78 409 ALA A C 1
ATOM 3101 O O . ALA A 1 409 ? 67.966 67.145 19.149 1.00 127.87 409 ALA A O 1
ATOM 3103 N N . ASP A 1 410 ? 65.950 66.463 18.419 1.00 126.69 410 ASP A N 1
ATOM 3104 C CA . ASP A 1 410 ? 65.191 67.547 19.040 1.00 126.10 410 ASP A CA 1
ATOM 3105 C C . ASP A 1 410 ? 64.810 67.164 20.490 1.00 125.24 410 ASP A C 1
ATOM 3106 O O . ASP A 1 410 ? 64.685 68.040 21.343 1.00 125.30 410 ASP A O 1
ATOM 3111 N N . LEU A 1 411 ? 64.633 65.856 20.761 1.00 124.31 411 LEU A N 1
ATOM 3112 C CA . LEU A 1 411 ? 64.300 65.310 22.069 1.00 123.82 411 LEU A CA 1
ATOM 3113 C C . LEU A 1 411 ? 65.053 63.998 22.299 1.00 123.04 411 LEU A C 1
ATOM 3114 O O . LEU A 1 411 ? 65.032 63.126 21.440 1.00 123.07 411 LEU A O 1
ATOM 3119 N N . ILE A 1 412 ? 65.732 63.872 23.450 1.00 122.29 412 ILE A N 1
ATOM 3120 C CA . ILE A 1 412 ? 66.439 62.654 23.829 1.00 122.10 412 ILE A CA 1
ATOM 3121 C C . ILE A 1 412 ? 65.856 62.126 25.133 1.00 121.94 412 ILE A C 1
ATOM 3122 O O . ILE A 1 412 ? 65.840 62.834 26.133 1.00 121.98 412 ILE A O 1
ATOM 3127 N N . MET A 1 413 ? 65.357 60.893 25.115 1.00 121.55 413 MET A N 1
ATOM 3128 C CA . MET A 1 413 ? 64.804 60.268 26.304 1.00 121.74 413 MET A CA 1
ATOM 3129 C C . MET A 1 413 ? 65.567 58.989 26.630 1.00 121.81 413 MET A C 1
ATOM 3130 O O . MET A 1 413 ? 65.762 58.146 25.758 1.00 121.94 413 MET A O 1
ATOM 3135 N N . PHE A 1 414 ? 65.995 58.847 27.888 1.00 121.57 414 PHE A N 1
ATOM 3136 C CA . PHE A 1 414 ? 66.707 57.670 28.368 1.00 121.84 414 PHE A CA 1
ATOM 3137 C C . PHE A 1 414 ? 65.809 56.826 29.259 1.00 121.79 414 PHE A C 1
ATOM 3138 O O . PHE A 1 414 ? 64.990 57.365 29.997 1.00 121.87 414 PHE A O 1
ATOM 3146 N N . ILE A 1 415 ? 65.970 55.501 29.205 1.00 121.56 415 ILE A N 1
ATOM 3147 C CA . ILE A 1 415 ? 65.201 54.606 30.062 1.00 121.75 415 ILE A CA 1
ATOM 3148 C C . ILE A 1 415 ? 66.126 53.978 31.088 1.00 121.73 415 ILE A C 1
ATOM 3149 O O . ILE A 1 415 ? 67.126 53.359 30.725 1.00 121.80 415 ILE A O 1
ATOM 3154 N N . TYR A 1 416 ? 65.813 54.160 32.373 1.00 121.43 416 TYR A N 1
ATOM 3155 C CA . TYR A 1 416 ? 66.639 53.632 33.448 1.00 121.66 416 TYR A CA 1
ATOM 3156 C C . TYR A 1 416 ? 65.810 52.827 34.432 1.00 121.59 416 TYR A C 1
ATOM 3157 O O . TYR A 1 416 ? 64.811 53.320 34.949 1.00 121.65 416 TYR A O 1
ATOM 3166 N N . ARG A 1 417 ? 66.232 51.591 34.705 1.00 121.33 417 ARG A N 1
ATOM 3167 C CA . ARG A 1 417 ? 65.544 50.749 35.673 1.00 121.54 417 ARG A CA 1
ATOM 3168 C C . ARG A 1 417 ? 66.507 50.314 36.761 1.00 121.54 417 ARG A C 1
ATOM 3169 O O . ARG A 1 417 ? 67.401 49.499 36.522 1.00 121.57 417 ARG A O 1
ATOM 3177 N N . ASP A 1 418 ? 66.321 50.876 37.960 1.00 121.37 418 ASP A N 1
ATOM 3178 C CA . ASP A 1 418 ? 67.159 50.582 39.113 1.00 121.68 418 ASP A CA 1
ATOM 3179 C C . ASP A 1 418 ? 67.095 49.115 39.492 1.00 121.76 418 ASP A C 1
ATOM 3180 O O . ASP A 1 418 ? 68.095 48.570 39.919 1.00 121.83 418 ASP A O 1
ATOM 3185 N N . GLU A 1 419 ? 65.935 48.471 39.320 1.00 121.65 419 GLU A N 1
ATOM 3186 C CA . GLU A 1 419 ? 65.753 47.060 39.649 1.00 122.01 419 GLU A CA 1
ATOM 3187 C C . GLU A 1 419 ? 66.615 46.123 38.798 1.00 121.92 419 GLU A C 1
ATOM 3188 O O . GLU A 1 419 ? 66.904 45.010 39.228 1.00 122.09 419 GLU A O 1
ATOM 3194 N N . VAL A 1 420 ? 67.013 46.556 37.596 1.00 121.50 420 VAL A N 1
ATOM 3195 C CA . VAL A 1 420 ? 67.861 45.745 36.725 1.00 121.61 420 VAL A CA 1
ATOM 3196 C C . VAL A 1 420 ? 69.274 45.688 37.302 1.00 121.36 420 VAL A C 1
ATOM 3197 O O . VAL A 1 420 ? 69.887 44.623 37.350 1.00 121.42 420 VAL A O 1
ATOM 3201 N N . TYR A 1 421 ? 69.777 46.828 37.772 1.00 120.95 421 TYR A N 1
ATOM 3202 C CA . TYR A 1 421 ? 71.110 46.900 38.357 1.00 121.06 421 TYR A CA 1
ATOM 3203 C C . TYR A 1 421 ? 71.107 46.453 39.814 1.00 121.14 421 TYR A C 1
ATOM 3204 O O . TYR A 1 421 ? 72.046 45.803 40.269 1.00 121.27 421 TYR A O 1
ATOM 3213 N N . HIS A 1 422 ? 70.060 46.822 40.545 1.00 120.91 422 HIS A N 1
ATOM 3214 C CA . HIS A 1 422 ? 69.885 46.507 41.952 1.00 121.19 422 HIS A CA 1
ATOM 3215 C C . HIS A 1 422 ? 68.547 45.809 42.168 1.00 120.93 422 HIS A C 1
ATOM 3216 O O . HIS A 1 422 ? 67.528 46.472 42.348 1.00 121.01 422 HIS A O 1
ATOM 3223 N N . PRO A 1 423 ? 68.544 44.459 42.162 1.00 120.45 423 PRO A N 1
ATOM 3224 C CA . PRO A 1 423 ? 67.282 43.715 42.342 1.00 120.31 423 PRO A CA 1
ATOM 3225 C C . PRO A 1 423 ? 66.543 44.016 43.644 1.00 120.16 423 PRO A C 1
ATOM 3226 O O . PRO A 1 423 ? 65.326 43.873 43.705 1.00 120.22 423 PRO A O 1
ATOM 3230 N N . ASP A 1 424 ? 67.272 44.454 44.676 1.00 119.82 424 ASP A N 1
ATOM 3231 C CA . ASP A 1 424 ? 66.675 44.810 45.962 1.00 119.98 424 ASP A CA 1
ATOM 3232 C C . ASP A 1 424 ? 66.324 46.304 46.061 1.00 119.39 424 ASP A C 1
ATOM 3233 O O . ASP A 1 424 ? 66.201 46.838 47.161 1.00 119.66 424 ASP A O 1
ATOM 3238 N N . SER A 1 425 ? 66.167 46.976 44.917 1.00 118.49 425 SER A N 1
ATOM 3239 C CA . SER A 1 425 ? 65.819 48.381 44.881 1.00 118.40 425 SER A CA 1
ATOM 3240 C C . SER A 1 425 ? 64.396 48.570 45.374 1.00 117.96 425 SER A C 1
ATOM 3241 O O . SER A 1 425 ? 63.509 47.791 45.027 1.00 118.18 425 SER A O 1
ATOM 3244 N N . PRO A 1 426 ? 64.147 49.637 46.146 1.00 117.15 426 PRO A N 1
ATOM 3245 C CA . PRO A 1 426 ? 62.764 49.922 46.565 1.00 116.68 426 PRO A CA 1
ATOM 3246 C C . PRO A 1 426 ? 61.868 50.386 45.403 1.00 116.10 426 PRO A C 1
ATOM 3247 O O . PRO A 1 426 ? 60.654 50.478 45.562 1.00 116.23 426 PRO A O 1
ATOM 3251 N N . LEU A 1 427 ? 62.464 50.677 44.235 1.00 115.29 427 LEU A N 1
ATOM 3252 C CA . LEU A 1 427 ? 61.748 51.130 43.055 1.00 114.95 427 LEU A CA 1
ATOM 3253 C C . LEU A 1 427 ? 61.418 49.971 42.115 1.00 114.26 427 LEU A C 1
ATOM 3254 O O . LEU A 1 427 ? 61.397 50.155 40.898 1.00 114.33 427 LEU A O 1
ATOM 3259 N N . LYS A 1 428 ? 61.143 48.777 42.670 1.00 113.50 428 LYS A N 1
ATOM 3260 C CA . LYS A 1 428 ? 60.786 47.621 41.851 1.00 113.21 428 LYS A CA 1
ATOM 3261 C C . LYS A 1 428 ? 59.485 47.905 41.091 1.00 112.80 428 LYS A C 1
ATOM 3262 O O . LYS A 1 428 ? 58.522 48.390 41.670 1.00 112.91 428 LYS A O 1
ATOM 3268 N N . GLY A 1 429 ? 59.509 47.662 39.792 1.00 112.20 429 GLY A N 1
ATOM 3269 C CA . GLY A 1 429 ? 58.380 47.926 38.913 1.00 112.10 429 GLY A CA 1
ATOM 3270 C C . GLY A 1 429 ? 58.299 49.363 38.432 1.00 111.75 429 GLY A C 1
ATOM 3271 O O . GLY A 1 429 ? 57.319 49.735 37.791 1.00 111.83 429 GLY A O 1
ATOM 3272 N N . THR A 1 430 ? 59.313 50.194 38.749 1.00 111.21 430 THR A N 1
ATOM 3273 C CA . THR A 1 430 ? 59.352 51.598 38.343 1.00 111.16 430 THR A CA 1
ATOM 3274 C C . THR A 1 430 ? 60.492 51.850 37.357 1.00 110.85 430 THR A C 1
ATOM 3275 O O . THR A 1 430 ? 61.633 51.464 37.606 1.00 111.02 430 THR A O 1
ATOM 3279 N N . ALA A 1 431 ? 60.181 52.501 36.240 1.00 110.18 431 ALA A N 1
ATOM 3280 C CA . ALA A 1 431 ? 61.166 52.867 35.237 1.00 109.97 431 ALA A CA 1
ATOM 3281 C C . ALA A 1 431 ? 61.253 54.386 35.155 1.00 109.40 431 ALA A C 1
ATOM 3282 O O . ALA A 1 431 ? 60.234 55.065 35.105 1.00 109.49 431 ALA A O 1
ATOM 3284 N N . GLU A 1 432 ? 62.468 54.919 35.165 1.00 108.68 432 GLU A N 1
ATOM 3285 C CA . GLU A 1 432 ? 62.687 56.354 35.090 1.00 108.48 432 GLU A CA 1
ATOM 3286 C C . GLU A 1 432 ? 62.980 56.772 33.658 1.00 107.96 432 GLU A C 1
ATOM 3287 O O . GLU A 1 432 ? 63.890 56.240 33.029 1.00 108.10 432 GLU A O 1
ATOM 3293 N N . ILE A 1 433 ? 62.194 57.712 33.138 1.00 107.20 433 ILE A N 1
ATOM 3294 C CA . ILE A 1 433 ? 62.378 58.271 31.807 1.00 106.95 433 ILE A CA 1
ATOM 3295 C C . ILE A 1 433 ? 63.097 59.599 31.961 1.00 106.38 433 ILE A C 1
ATOM 3296 O O . ILE A 1 433 ? 62.525 60.562 32.456 1.00 106.39 433 ILE A O 1
ATOM 3301 N N . ILE A 1 434 ? 64.357 59.644 31.556 1.00 105.79 434 ILE A N 1
ATOM 3302 C CA . ILE A 1 434 ? 65.173 60.836 31.687 1.00 105.66 434 ILE A CA 1
ATOM 3303 C C . ILE A 1 434 ? 65.187 61.658 30.417 1.00 105.37 434 ILE A C 1
ATOM 3304 O O . ILE A 1 434 ? 65.562 61.158 29.363 1.00 105.36 434 ILE A O 1
ATOM 3309 N N . ILE A 1 435 ? 64.804 62.928 30.523 1.00 104.94 435 ILE A N 1
ATOM 3310 C CA . ILE A 1 435 ? 64.875 63.834 29.395 1.00 105.05 435 ILE A CA 1
ATOM 3311 C C . ILE A 1 435 ? 66.310 64.397 29.359 1.00 104.98 435 ILE A C 1
ATOM 3312 O O . ILE A 1 435 ? 66.662 65.265 30.159 1.00 105.13 435 ILE A O 1
ATOM 3317 N N . GLY A 1 436 ? 67.116 63.865 28.451 1.00 104.65 436 GLY A N 1
ATOM 3318 C CA . GLY A 1 436 ? 68.505 64.273 28.295 1.00 104.80 436 GLY A CA 1
ATOM 3319 C C . GLY A 1 436 ? 68.679 65.527 27.464 1.00 104.70 436 GLY A C 1
ATOM 3320 O O . GLY A 1 436 ? 69.636 66.276 27.667 1.00 104.75 436 GLY A O 1
ATOM 3321 N N . LYS A 1 437 ? 67.755 65.763 26.518 1.00 104.42 437 LYS A N 1
ATOM 3322 C CA . LYS A 1 437 ? 67.778 66.936 25.642 1.00 104.62 437 LYS A CA 1
ATOM 3323 C C . LYS A 1 437 ? 66.370 67.276 25.165 1.00 104.50 437 LYS A C 1
ATOM 3324 O O . LYS A 1 437 ? 65.638 66.379 24.776 1.00 104.65 437 LYS A O 1
ATOM 3330 N N . GLN A 1 438 ? 65.981 68.557 25.207 1.00 104.07 438 GLN A N 1
ATOM 3331 C CA . GLN A 1 438 ? 64.667 68.973 24.723 1.00 104.19 438 GLN A CA 1
ATOM 3332 C C . GLN A 1 438 ? 64.720 70.385 24.180 1.00 104.08 438 GLN A C 1
ATOM 3333 O O . GLN A 1 438 ? 65.100 71.307 24.904 1.00 104.24 438 GLN A O 1
ATOM 3339 N N . ARG A 1 439 ? 64.342 70.561 22.909 1.00 103.67 439 ARG A N 1
ATOM 3340 C CA . ARG A 1 439 ? 64.365 71.885 22.301 1.00 103.76 439 ARG A CA 1
ATOM 3341 C C . ARG A 1 439 ? 63.187 72.753 22.723 1.00 103.26 439 ARG A C 1
ATOM 3342 O O . ARG A 1 439 ? 63.380 73.929 23.002 1.00 103.32 439 ARG A O 1
ATOM 3350 N N . ASN A 1 440 ? 61.978 72.184 22.806 1.00 102.63 440 ASN A N 1
ATOM 3351 C CA . ASN A 1 440 ? 60.790 72.968 23.148 1.00 102.44 440 ASN A CA 1
ATOM 3352 C C . ASN A 1 440 ? 60.187 72.661 24.532 1.00 102.03 440 ASN A C 1
ATOM 3353 O O . ASN A 1 440 ? 58.968 72.682 24.685 1.00 102.09 440 ASN A O 1
ATOM 3358 N N . GLY A 1 441 ? 61.032 72.422 25.529 1.00 101.49 441 GLY A N 1
ATOM 3359 C CA . GLY A 1 441 ? 60.569 72.129 26.881 1.00 101.43 441 GLY A CA 1
ATOM 3360 C C . GLY A 1 441 ? 61.685 71.885 27.879 1.00 101.00 441 GLY A C 1
ATOM 3361 O O . GLY A 1 441 ? 62.863 71.994 27.537 1.00 101.21 441 GLY A O 1
ATOM 3362 N N . PRO A 1 442 ? 61.344 71.539 29.134 1.00 100.26 442 PRO A N 1
ATOM 3363 C CA . PRO A 1 442 ? 62.393 71.350 30.146 1.00 99.66 442 PRO A CA 1
ATOM 3364 C C . PRO A 1 442 ? 63.010 69.959 30.185 1.00 98.94 442 PRO A C 1
ATOM 3365 O O . PRO A 1 442 ? 62.404 68.992 29.739 1.00 99.09 442 PRO A O 1
ATOM 3369 N N . ILE A 1 443 ? 64.223 69.865 30.741 1.00 97.99 443 ILE A N 1
ATOM 3370 C CA . ILE A 1 443 ? 64.894 68.593 30.971 1.00 97.60 443 ILE A CA 1
ATOM 3371 C C . ILE A 1 443 ? 64.533 68.136 32.396 1.00 96.89 443 ILE A C 1
ATOM 3372 O O . ILE A 1 443 ? 64.200 68.952 33.258 1.00 96.97 443 ILE A O 1
ATOM 3377 N N . GLY A 1 444 ? 64.594 66.836 32.631 1.00 96.18 444 GLY A N 1
ATOM 3378 C CA . GLY A 1 444 ? 64.257 66.273 33.933 1.00 95.87 444 GLY A CA 1
ATOM 3379 C C . GLY A 1 444 ? 64.022 64.780 33.891 1.00 95.14 444 GLY A C 1
ATOM 3380 O O . GLY A 1 444 ? 64.654 64.077 33.106 1.00 95.16 444 GLY A O 1
ATOM 3381 N N . SER A 1 445 ? 63.127 64.280 34.750 1.00 94.41 445 SER A N 1
ATOM 3382 C CA . SER A 1 445 ? 62.828 62.856 34.791 1.00 94.20 445 SER A CA 1
ATOM 3383 C C . SER A 1 445 ? 61.367 62.586 35.114 1.00 93.63 445 SER A C 1
ATOM 3384 O O . SER A 1 445 ? 60.735 63.345 35.847 1.00 93.68 445 SER A O 1
ATOM 3387 N N . VAL A 1 446 ? 60.829 61.507 34.543 1.00 92.94 446 VAL A N 1
ATOM 3388 C CA . VAL A 1 446 ? 59.452 61.077 34.746 1.00 92.74 446 VAL A CA 1
ATOM 3389 C C . VAL A 1 446 ? 59.466 59.628 35.188 1.00 92.32 446 VAL A C 1
ATOM 3390 O O . VAL A 1 446 ? 60.114 58.808 34.548 1.00 92.38 446 VAL A O 1
ATOM 3394 N N . ARG A 1 447 ? 58.766 59.308 36.274 1.00 91.75 447 ARG A N 1
ATOM 3395 C CA . ARG A 1 447 ? 58.693 57.935 36.746 1.00 91.79 447 ARG A CA 1
ATOM 3396 C C . ARG A 1 447 ? 57.458 57.258 36.189 1.00 91.67 447 ARG A C 1
ATOM 3397 O O . ARG A 1 447 ? 56.353 57.781 36.298 1.00 91.75 447 ARG A O 1
ATOM 3405 N N . LEU A 1 448 ? 57.651 56.101 35.572 1.00 91.41 448 LEU A N 1
ATOM 3406 C CA . LEU A 1 448 ? 56.565 55.322 34.999 1.00 91.66 448 LEU A CA 1
ATOM 3407 C C . LEU A 1 448 ? 56.535 53.923 35.596 1.00 91.81 448 LEU A C 1
ATOM 3408 O O . LEU A 1 448 ? 57.570 53.396 35.995 1.00 91.96 448 LEU A O 1
ATOM 3413 N N . THR A 1 449 ? 55.347 53.313 35.646 1.00 91.56 449 THR A N 1
ATOM 3414 C CA . THR A 1 449 ? 55.220 51.952 36.144 1.00 91.81 449 THR A CA 1
ATOM 3415 C C . THR A 1 449 ? 55.517 50.998 35.005 1.00 91.95 449 THR A C 1
ATOM 3416 O O . THR A 1 449 ? 54.826 51.003 33.991 1.00 92.01 449 THR A O 1
ATOM 3420 N N . PHE A 1 450 ? 56.566 50.203 35.160 1.00 91.84 450 PHE A N 1
ATOM 3421 C CA . PHE A 1 450 ? 56.956 49.225 34.165 1.00 92.21 450 PHE A CA 1
ATOM 3422 C C . PHE A 1 450 ? 56.341 47.871 34.495 1.00 92.33 450 PHE A C 1
ATOM 3423 O O . PHE A 1 450 ? 56.646 47.285 35.533 1.00 92.34 450 PHE A O 1
ATOM 3431 N N . GLN A 1 451 ? 55.478 47.379 33.608 1.00 92.33 451 GLN A N 1
ATOM 3432 C CA . GLN A 1 451 ? 54.821 46.085 33.748 1.00 92.83 451 GLN A CA 1
ATOM 3433 C C . GLN A 1 451 ? 55.335 45.147 32.664 1.00 93.24 451 GLN A C 1
ATOM 3434 O O . GLN A 1 451 ? 54.724 45.031 31.601 1.00 93.44 451 GLN A O 1
ATOM 3440 N N . GLY A 1 452 ? 56.459 44.496 32.950 1.00 93.14 452 GLY A N 1
ATOM 3441 C CA . GLY A 1 452 ? 57.133 43.586 32.035 1.00 93.58 452 GLY A CA 1
ATOM 3442 C C . GLY A 1 452 ? 56.263 42.463 31.525 1.00 93.92 452 GLY A C 1
ATOM 3443 O O . GLY A 1 452 ? 56.354 42.094 30.354 1.00 93.95 452 GLY A O 1
ATOM 3444 N N . HIS A 1 453 ? 55.377 41.951 32.384 1.00 94.09 453 HIS A N 1
ATOM 3445 C CA . HIS A 1 453 ? 54.458 40.875 32.020 1.00 94.69 453 HIS A CA 1
ATOM 3446 C C . HIS A 1 453 ? 53.508 41.290 30.903 1.00 95.13 453 HIS A C 1
ATOM 3447 O O . HIS A 1 453 ? 53.138 40.467 30.076 1.00 95.25 453 HIS A O 1
ATOM 3454 N N . TYR A 1 454 ? 53.129 42.561 30.871 1.00 95.22 454 TYR A N 1
ATOM 3455 C CA . TYR A 1 454 ? 52.226 43.069 29.848 1.00 95.78 454 TYR A CA 1
ATOM 3456 C C . TYR A 1 454 ? 52.942 43.849 28.750 1.00 96.21 454 TYR A C 1
ATOM 3457 O O . TYR A 1 454 ? 52.274 44.329 27.841 1.00 96.27 454 TYR A O 1
ATOM 3466 N N . SER A 1 455 ? 54.285 44.042 28.849 1.00 96.35 455 SER A N 1
ATOM 3467 C CA . SER A 1 455 ? 55.088 44.852 27.923 1.00 96.88 455 SER A CA 1
ATOM 3468 C C . SER A 1 455 ? 54.477 46.250 27.859 1.00 97.16 455 SER A C 1
ATOM 3469 O O . SER A 1 455 ? 54.142 46.747 26.782 1.00 97.29 455 SER A O 1
ATOM 3472 N N . ARG A 1 456 ? 54.249 46.835 29.043 1.00 97.11 456 ARG A N 1
ATOM 3473 C CA . ARG A 1 456 ? 53.565 48.110 29.123 1.00 97.53 456 ARG A CA 1
ATOM 3474 C C . ARG A 1 456 ? 54.111 49.057 30.173 1.00 97.69 456 ARG A C 1
ATOM 3475 O O . ARG A 1 456 ? 54.560 48.643 31.237 1.00 97.82 456 ARG A O 1
ATOM 3483 N N . PHE A 1 457 ? 54.034 50.344 29.865 1.00 97.53 457 PHE A N 1
ATOM 3484 C CA . PHE A 1 457 ? 54.360 51.434 30.759 1.00 97.90 457 PHE A CA 1
ATOM 3485 C C . PHE A 1 457 ? 53.047 52.119 31.116 1.00 98.11 457 PHE A C 1
ATOM 3486 O O . PHE A 1 457 ? 52.210 52.371 30.249 1.00 98.26 457 PHE A O 1
ATOM 3494 N N . ASP A 1 458 ? 52.856 52.401 32.400 1.00 98.00 458 ASP A N 1
ATOM 3495 C CA . ASP A 1 458 ? 51.665 53.092 32.884 1.00 98.40 458 ASP A CA 1
ATOM 3496 C C . ASP A 1 458 ? 52.063 54.376 33.620 1.00 98.47 458 ASP A C 1
ATOM 3497 O O . ASP A 1 458 ? 53.200 54.499 34.078 1.00 98.48 458 ASP A O 1
ATOM 3502 N N . ASN A 1 459 ? 51.131 55.325 33.753 1.00 98.42 459 ASN A N 1
ATOM 3503 C CA . ASN A 1 459 ? 51.422 56.571 34.459 1.00 98.94 459 ASN A CA 1
ATOM 3504 C C . ASN A 1 459 ? 51.298 56.393 35.971 1.00 99.19 459 ASN A C 1
ATOM 3505 O O . ASN A 1 459 ? 51.571 55.316 36.500 1.00 99.23 459 ASN A O 1
ATOM 3510 N N . ILE B 1 13 ? 68.364 49.917 -44.833 1.00 121.18 13 ILE B N 1
ATOM 3511 C CA . ILE B 1 13 ? 67.159 49.581 -44.089 1.00 121.49 13 ILE B CA 1
ATOM 3512 C C . ILE B 1 13 ? 67.455 48.735 -42.837 1.00 121.22 13 ILE B C 1
ATOM 3513 O O . ILE B 1 13 ? 66.988 49.113 -41.761 1.00 121.56 13 ILE B O 1
ATOM 3518 N N . PRO B 1 14 ? 68.242 47.633 -42.904 1.00 120.49 14 PRO B N 1
ATOM 3519 C CA . PRO B 1 14 ? 68.448 46.821 -41.693 1.00 120.28 14 PRO B CA 1
ATOM 3520 C C . PRO B 1 14 ? 69.297 47.441 -40.593 1.00 119.87 14 PRO B C 1
ATOM 3521 O O . PRO B 1 14 ? 69.066 47.109 -39.437 1.00 119.74 14 PRO B O 1
ATOM 3525 N N . ASP B 1 15 ? 70.260 48.319 -40.922 1.00 119.53 15 ASP B N 1
ATOM 3526 C CA . ASP B 1 15 ? 71.099 48.907 -39.874 1.00 119.77 15 ASP B CA 1
ATOM 3527 C C . ASP B 1 15 ? 70.288 49.785 -38.920 1.00 119.37 15 ASP B C 1
ATOM 3528 O O . ASP B 1 15 ? 70.449 49.677 -37.705 1.00 119.49 15 ASP B O 1
ATOM 3533 N N . ALA B 1 16 ? 69.386 50.610 -39.459 1.00 118.86 16 ALA B N 1
ATOM 3534 C CA . ALA B 1 16 ? 68.533 51.458 -38.634 1.00 118.92 16 ALA B CA 1
ATOM 3535 C C . ALA B 1 16 ? 67.496 50.625 -37.878 1.00 118.65 16 ALA B C 1
ATOM 3536 O O . ALA B 1 16 ? 67.157 50.959 -36.749 1.00 118.73 16 ALA B O 1
ATOM 3538 N N . GLN B 1 17 ? 67.015 49.529 -38.484 1.00 118.20 17 GLN B N 1
ATOM 3539 C CA . GLN B 1 17 ? 66.038 48.665 -37.841 1.00 118.23 17 GLN B CA 1
ATOM 3540 C C . GLN B 1 17 ? 66.660 47.845 -36.707 1.00 118.06 17 GLN B C 1
ATOM 3541 O O . GLN B 1 17 ? 66.019 47.658 -35.678 1.00 118.33 17 GLN B O 1
ATOM 3547 N N . VAL B 1 18 ? 67.915 47.406 -36.867 1.00 117.39 18 VAL B N 1
ATOM 3548 C CA . VAL B 1 18 ? 68.621 46.640 -35.843 1.00 117.18 18 VAL B CA 1
ATOM 3549 C C . VAL B 1 18 ? 68.901 47.535 -34.631 1.00 116.73 18 VAL B C 1
ATOM 3550 O O . VAL B 1 18 ? 68.690 47.116 -33.494 1.00 116.97 18 VAL B O 1
ATOM 3554 N N . ASP B 1 19 ? 69.303 48.785 -34.876 1.00 115.89 19 ASP B N 1
ATOM 3555 C CA . ASP B 1 19 ? 69.589 49.727 -33.802 1.00 115.47 19 ASP B CA 1
ATOM 3556 C C . ASP B 1 19 ? 68.333 50.138 -33.044 1.00 114.64 19 ASP B C 1
ATOM 3557 O O . ASP B 1 19 ? 68.389 50.341 -31.836 1.00 114.75 19 ASP B O 1
ATOM 3562 N N . ALA B 1 20 ? 67.205 50.252 -33.747 1.00 113.69 20 ALA B N 1
ATOM 3563 C CA . ALA B 1 20 ? 65.955 50.667 -33.125 1.00 113.22 20 ALA B CA 1
ATOM 3564 C C . ALA B 1 20 ? 65.181 49.493 -32.561 1.00 112.41 20 ALA B C 1
ATOM 3565 O O . ALA B 1 20 ? 64.792 48.605 -33.319 1.00 112.41 20 ALA B O 1
ATOM 3567 N N . ILE B 1 21 ? 64.928 49.489 -31.250 1.00 111.58 21 ILE B N 1
ATOM 3568 C CA . ILE B 1 21 ? 64.180 48.415 -30.620 1.00 111.23 21 ILE B CA 1
ATOM 3569 C C . ILE B 1 21 ? 62.745 48.857 -30.303 1.00 110.48 21 ILE B C 1
ATOM 3570 O O . ILE B 1 21 ? 62.419 49.349 -29.223 1.00 110.58 21 ILE B O 1
ATOM 3575 N N . LYS B 1 22 ? 61.878 48.674 -31.276 1.00 109.58 22 LYS B N 1
ATOM 3576 C CA . LYS B 1 22 ? 60.460 49.014 -31.135 1.00 109.18 22 LYS B CA 1
ATOM 3577 C C . LYS B 1 22 ? 59.630 47.950 -30.396 1.00 108.58 22 LYS B C 1
ATOM 3578 O O . LYS B 1 22 ? 58.482 48.201 -30.053 1.00 108.67 22 LYS B O 1
ATOM 3584 N N . VAL B 1 23 ? 60.204 46.769 -30.163 1.00 107.86 23 VAL B N 1
ATOM 3585 C CA . VAL B 1 23 ? 59.522 45.696 -29.471 1.00 107.67 23 VAL B CA 1
ATOM 3586 C C . VAL B 1 23 ? 59.668 45.856 -27.958 1.00 107.32 23 VAL B C 1
ATOM 3587 O O . VAL B 1 23 ? 60.767 45.739 -27.413 1.00 107.35 23 VAL B O 1
ATOM 3591 N N . PRO B 1 24 ? 58.547 46.111 -27.260 1.00 106.90 24 PRO B N 1
ATOM 3592 C CA . PRO B 1 24 ? 58.598 46.235 -25.791 1.00 106.80 24 PRO B CA 1
ATOM 3593 C C . PRO B 1 24 ? 58.926 44.913 -25.096 1.00 106.79 24 PRO B C 1
ATOM 3594 O O . PRO B 1 24 ? 58.770 43.846 -25.687 1.00 106.86 24 PRO B O 1
ATOM 3598 N N . PRO B 1 25 ? 59.367 44.963 -23.824 1.00 106.58 25 PRO B N 1
ATOM 3599 C CA . PRO B 1 25 ? 59.684 43.715 -23.113 1.00 106.54 25 PRO B CA 1
ATOM 3600 C C . PRO B 1 25 ? 58.497 42.763 -23.033 1.00 106.52 25 PRO B C 1
ATOM 3601 O O . PRO B 1 25 ? 57.386 43.185 -22.720 1.00 106.57 25 PRO B O 1
ATOM 3605 N N . HIS B 1 26 ? 58.732 41.481 -23.340 1.00 106.30 26 HIS B N 1
ATOM 3606 C CA . HIS B 1 26 ? 57.694 40.450 -23.308 1.00 106.50 26 HIS B CA 1
ATOM 3607 C C . HIS B 1 26 ? 58.295 39.048 -23.153 1.00 106.54 26 HIS B C 1
ATOM 3608 O O . HIS B 1 26 ? 59.497 38.859 -23.333 1.00 106.69 26 HIS B O 1
ATOM 3615 N N . SER B 1 27 ? 57.455 38.065 -22.823 1.00 106.28 27 SER B N 1
ATOM 3616 C CA . SER B 1 27 ? 57.879 36.676 -22.737 1.00 106.50 27 SER B CA 1
ATOM 3617 C C . SER B 1 27 ? 56.758 35.786 -23.210 1.00 106.46 27 SER B C 1
ATOM 3618 O O . SER B 1 27 ? 55.955 35.315 -22.406 1.00 106.56 27 SER B O 1
ATOM 3621 N N . LEU B 1 28 ? 56.711 35.534 -24.518 1.00 106.14 28 LEU B N 1
ATOM 3622 C CA . LEU B 1 28 ? 55.703 34.668 -25.115 1.00 106.35 28 LEU B CA 1
ATOM 3623 C C . LEU B 1 28 ? 55.749 33.266 -24.496 1.00 106.29 28 LEU B C 1
ATOM 3624 O O . LEU B 1 28 ? 54.704 32.683 -24.253 1.00 106.31 28 LEU B O 1
ATOM 3629 N N . GLU B 1 29 ? 56.951 32.789 -24.159 1.00 106.06 29 GLU B N 1
ATOM 3630 C CA . GLU B 1 29 ? 57.180 31.490 -23.551 1.00 106.28 29 GLU B CA 1
ATOM 3631 C C . GLU B 1 29 ? 56.537 31.408 -22.174 1.00 105.96 29 GLU B C 1
ATOM 3632 O O . GLU B 1 29 ? 55.899 30.404 -21.855 1.00 106.00 29 GLU B O 1
ATOM 3638 N N . ALA B 1 30 ? 56.689 32.463 -21.366 1.00 105.44 30 ALA B N 1
ATOM 3639 C CA . ALA B 1 30 ? 56.081 32.489 -20.042 1.00 105.41 30 ALA B CA 1
ATOM 3640 C C . ALA B 1 30 ? 54.568 32.575 -20.162 1.00 105.16 30 ALA B C 1
ATOM 3641 O O . ALA B 1 30 ? 53.865 31.898 -19.418 1.00 105.37 30 ALA B O 1
ATOM 3643 N N . GLU B 1 31 ? 54.062 33.372 -21.118 1.00 104.54 31 GLU B N 1
ATOM 3644 C CA . GLU B 1 31 ? 52.627 33.501 -21.356 1.00 104.36 31 GLU B CA 1
ATOM 3645 C C . GLU B 1 31 ? 52.025 32.144 -21.732 1.00 103.83 31 GLU B C 1
ATOM 3646 O O . GLU B 1 31 ? 51.005 31.748 -21.176 1.00 103.94 31 GLU B O 1
ATOM 3652 N N . GLN B 1 32 ? 52.682 31.420 -22.643 1.00 103.16 32 GLN B N 1
ATOM 3653 C CA . GLN B 1 32 ? 52.245 30.101 -23.085 1.00 103.03 32 GLN B CA 1
ATOM 3654 C C . GLN B 1 32 ? 52.249 29.109 -21.930 1.00 102.47 32 GLN B C 1
ATOM 3655 O O . GLN B 1 32 ? 51.352 28.289 -21.831 1.00 102.54 32 GLN B O 1
ATOM 3661 N N . SER B 1 33 ? 53.260 29.180 -21.066 1.00 101.84 33 SER B N 1
ATOM 3662 C CA . SER B 1 33 ? 53.390 28.297 -19.917 1.00 101.66 33 SER B CA 1
ATOM 3663 C C . SER B 1 33 ? 52.299 28.524 -18.878 1.00 101.20 33 SER B C 1
ATOM 3664 O O . SER B 1 33 ? 51.861 27.572 -18.238 1.00 101.35 33 SER B O 1
ATOM 3667 N N . VAL B 1 34 ? 51.858 29.776 -18.709 1.00 100.47 34 VAL B N 1
ATOM 3668 C CA . VAL B 1 34 ? 50.785 30.109 -17.774 1.00 100.33 34 VAL B CA 1
ATOM 3669 C C . VAL B 1 34 ? 49.480 29.497 -18.294 1.00 99.91 34 VAL B C 1
ATOM 3670 O O . VAL B 1 34 ? 48.768 28.828 -17.545 1.00 100.05 34 VAL B O 1
ATOM 3674 N N . ILE B 1 35 ? 49.189 29.712 -19.584 1.00 99.29 35 ILE B N 1
ATOM 3675 C CA . ILE B 1 35 ? 47.987 29.195 -20.230 1.00 99.12 35 ILE B CA 1
ATOM 3676 C C . ILE B 1 35 ? 47.999 27.665 -20.273 1.00 98.74 35 ILE B C 1
ATOM 3677 O O . ILE B 1 35 ? 47.019 27.029 -19.890 1.00 98.87 35 ILE B O 1
ATOM 3682 N N . GLY B 1 36 ? 49.115 27.094 -20.704 1.00 98.06 36 GLY B N 1
ATOM 3683 C CA . GLY B 1 36 ? 49.295 25.652 -20.778 1.00 97.92 36 GLY B CA 1
ATOM 3684 C C . GLY B 1 36 ? 49.189 24.990 -19.421 1.00 97.60 36 GLY B C 1
ATOM 3685 O O . GLY B 1 36 ? 48.581 23.927 -19.293 1.00 97.75 36 GLY B O 1
ATOM 3686 N N . GLY B 1 37 ? 49.747 25.640 -18.408 1.00 97.13 37 GLY B N 1
ATOM 3687 C CA . GLY B 1 37 ? 49.714 25.152 -17.035 1.00 97.19 37 GLY B CA 1
ATOM 3688 C C . GLY B 1 37 ? 48.325 25.115 -16.429 1.00 97.04 37 GLY B C 1
ATOM 3689 O O . GLY B 1 37 ? 47.977 24.160 -15.731 1.00 97.11 37 GLY B O 1
ATOM 3690 N N . LEU B 1 38 ? 47.511 26.141 -16.714 1.00 96.73 38 LEU B N 1
ATOM 3691 C CA . LEU B 1 38 ? 46.126 26.211 -16.242 1.00 96.97 38 LEU B CA 1
ATOM 3692 C C . LEU B 1 38 ? 45.272 25.140 -16.918 1.00 97.00 38 LEU B C 1
ATOM 3693 O O . LEU B 1 38 ? 44.383 24.583 -16.287 1.00 97.02 38 LEU B O 1
ATOM 3698 N N . LEU B 1 39 ? 45.547 24.844 -18.196 1.00 96.90 39 LEU B N 1
ATOM 3699 C CA . LEU B 1 39 ? 44.858 23.775 -18.916 1.00 97.22 39 LEU B CA 1
ATOM 3700 C C . LEU B 1 39 ? 45.185 22.406 -18.287 1.00 97.46 39 LEU B C 1
ATOM 3701 O O . LEU B 1 39 ? 44.358 21.500 -18.330 1.00 97.57 39 LEU B O 1
ATOM 3706 N N . LEU B 1 40 ? 46.382 22.264 -17.700 1.00 97.37 40 LEU B N 1
ATOM 3707 C CA . LEU B 1 40 ? 46.813 21.040 -17.055 1.00 97.83 40 LEU B CA 1
ATOM 3708 C C . LEU B 1 40 ? 46.279 20.896 -15.638 1.00 98.04 40 LEU B C 1
ATOM 3709 O O . LEU B 1 40 ? 46.012 19.754 -15.241 1.00 98.20 40 LEU B O 1
ATOM 3714 N N . ASP B 1 41 ? 46.128 22.008 -14.859 1.00 97.86 41 ASP B N 1
ATOM 3715 C CA . ASP B 1 41 ? 45.722 21.782 -13.461 1.00 98.12 41 ASP B CA 1
ATOM 3716 C C . ASP B 1 41 ? 44.330 22.356 -12.957 1.00 98.29 41 ASP B C 1
ATOM 3717 O O . ASP B 1 41 ? 43.711 21.657 -12.158 1.00 98.35 41 ASP B O 1
ATOM 3722 N N . ASN B 1 42 ? 43.839 23.497 -13.409 1.00 98.14 42 ASN B N 1
ATOM 3723 C CA . ASN B 1 42 ? 42.655 24.292 -13.056 1.00 98.49 42 ASN B CA 1
ATOM 3724 C C . ASN B 1 42 ? 42.713 24.854 -11.635 1.00 98.55 42 ASN B C 1
ATOM 3725 O O . ASN B 1 42 ? 42.381 26.020 -11.446 1.00 98.66 42 ASN B O 1
ATOM 3730 N N . GLU B 1 43 ? 43.138 24.065 -10.643 1.00 98.36 43 GLU B N 1
ATOM 3731 C CA . GLU B 1 43 ? 43.209 24.506 -9.246 1.00 98.66 43 GLU B CA 1
ATOM 3732 C C . GLU B 1 43 ? 44.212 25.628 -8.986 1.00 98.62 43 GLU B C 1
ATOM 3733 O O . GLU B 1 43 ? 44.091 26.336 -7.986 1.00 98.77 43 GLU B O 1
ATOM 3739 N N . ARG B 1 44 ? 45.190 25.804 -9.878 1.00 98.24 44 ARG B N 1
ATOM 3740 C CA . ARG B 1 44 ? 46.197 26.854 -9.739 1.00 98.22 44 ARG B CA 1
ATOM 3741 C C . ARG B 1 44 ? 45.694 28.247 -10.126 1.00 98.25 44 ARG B C 1
ATOM 3742 O O . ARG B 1 44 ? 46.443 29.211 -9.980 1.00 98.41 44 ARG B O 1
ATOM 3750 N N . TRP B 1 45 ? 44.446 28.365 -10.616 1.00 97.99 45 TRP B N 1
ATOM 3751 C CA . TRP B 1 45 ? 43.876 29.638 -11.029 1.00 98.28 45 TRP B CA 1
ATOM 3752 C C . TRP B 1 45 ? 43.859 30.662 -9.922 1.00 98.43 45 TRP B C 1
ATOM 3753 O O . TRP B 1 45 ? 44.155 31.820 -10.170 1.00 98.42 45 TRP B O 1
ATOM 3764 N N . ASP B 1 46 ? 43.525 30.245 -8.698 1.00 98.43 46 ASP B N 1
ATOM 3765 C CA . ASP B 1 46 ? 43.476 31.150 -7.553 1.00 98.92 46 ASP B CA 1
ATOM 3766 C C . ASP B 1 46 ? 44.812 31.846 -7.311 1.00 99.28 46 ASP B C 1
ATOM 3767 O O . ASP B 1 46 ? 44.839 33.036 -7.013 1.00 99.37 46 ASP B O 1
ATOM 3772 N N . THR B 1 47 ? 45.917 31.121 -7.486 1.00 99.37 47 THR B N 1
ATOM 3773 C CA . THR B 1 47 ? 47.247 31.687 -7.296 1.00 99.99 47 THR B CA 1
ATOM 3774 C C . THR B 1 47 ? 47.663 32.552 -8.487 1.00 100.28 47 THR B C 1
ATOM 3775 O O . THR B 1 47 ? 48.168 33.654 -8.299 1.00 100.43 47 THR B O 1
ATOM 3779 N N . VAL B 1 48 ? 47.448 32.056 -9.707 1.00 100.21 48 VAL B N 1
ATOM 3780 C CA . VAL B 1 48 ? 47.797 32.764 -10.935 1.00 100.61 48 VAL B CA 1
ATOM 3781 C C . VAL B 1 48 ? 47.019 34.079 -11.070 1.00 100.88 48 VAL B C 1
ATOM 3782 O O . VAL B 1 48 ? 47.600 35.102 -11.424 1.00 100.98 48 VAL B O 1
ATOM 3786 N N . SER B 1 49 ? 45.726 34.066 -10.726 1.00 100.88 49 SER B N 1
ATOM 3787 C CA . SER B 1 49 ? 44.864 35.248 -10.785 1.00 101.36 49 SER B CA 1
ATOM 3788 C C . SER B 1 49 ? 45.300 36.361 -9.817 1.00 101.65 49 SER B C 1
ATOM 3789 O O . SER B 1 49 ? 44.933 37.516 -10.016 1.00 101.81 49 SER B O 1
ATOM 3792 N N . GLU B 1 50 ? 46.079 36.023 -8.779 1.00 101.63 50 GLU B N 1
ATOM 3793 C CA . GLU B 1 50 ? 46.615 37.012 -7.841 1.00 102.13 50 GLU B CA 1
ATOM 3794 C C . GLU B 1 50 ? 47.817 37.766 -8.438 1.00 102.45 50 GLU B C 1
ATOM 3795 O O . GLU B 1 50 ? 48.117 38.881 -8.013 1.00 102.42 50 GLU B O 1
ATOM 3801 N N . HIS B 1 51 ? 48.526 37.142 -9.384 1.00 102.64 51 HIS B N 1
ATOM 3802 C CA . HIS B 1 51 ? 49.719 37.715 -9.976 1.00 103.30 51 HIS B CA 1
ATOM 3803 C C . HIS B 1 51 ? 49.465 38.392 -11.314 1.00 103.60 51 HIS B C 1
ATOM 3804 O O . HIS B 1 51 ? 50.003 39.470 -11.560 1.00 103.72 51 HIS B O 1
ATOM 3811 N N . VAL B 1 52 ? 48.675 37.759 -12.189 1.00 103.64 52 VAL B N 1
ATOM 3812 C CA . VAL B 1 52 ? 48.450 38.301 -13.522 1.00 104.18 52 VAL B CA 1
ATOM 3813 C C . VAL B 1 52 ? 47.012 38.680 -13.820 1.00 104.69 52 VAL B C 1
ATOM 3814 O O . VAL B 1 52 ? 46.074 38.074 -13.313 1.00 104.84 52 VAL B O 1
ATOM 3818 N N . MET B 1 53 ? 46.856 39.685 -14.674 1.00 104.81 53 MET B N 1
ATOM 3819 C CA . MET B 1 53 ? 45.591 40.170 -15.214 1.00 105.44 53 MET B CA 1
ATOM 3820 C C . MET B 1 53 ? 45.612 39.948 -16.733 1.00 105.79 53 MET B C 1
ATOM 3821 O O . MET B 1 53 ? 46.683 39.781 -17.322 1.00 105.96 53 MET B O 1
ATOM 3826 N N . THR B 1 54 ? 44.438 39.963 -17.382 1.00 105.75 54 THR B N 1
ATOM 3827 C CA . THR B 1 54 ? 44.346 39.759 -18.833 1.00 106.24 54 THR B CA 1
ATOM 3828 C C . THR B 1 54 ? 45.237 40.742 -19.610 1.00 106.52 54 THR B C 1
ATOM 3829 O O . THR B 1 54 ? 45.930 40.344 -20.544 1.00 106.73 54 THR B O 1
ATOM 3833 N N . GLN B 1 55 ? 45.285 41.999 -19.161 1.00 106.36 55 GLN B N 1
ATOM 3834 C CA . GLN B 1 55 ? 46.082 43.046 -19.799 1.00 106.74 55 GLN B CA 1
ATOM 3835 C C . GLN B 1 55 ? 47.593 42.893 -19.630 1.00 106.81 55 GLN B C 1
ATOM 3836 O O . GLN B 1 55 ? 48.355 43.569 -20.318 1.00 106.94 55 GLN B O 1
ATOM 3842 N N . ASP B 1 56 ? 48.025 42.006 -18.727 1.00 106.61 56 ASP B N 1
ATOM 3843 C CA . ASP B 1 56 ? 49.442 41.741 -18.516 1.00 106.91 56 ASP B CA 1
ATOM 3844 C C . ASP B 1 56 ? 50.101 41.001 -19.678 1.00 107.17 56 ASP B C 1
ATOM 3845 O O . ASP B 1 56 ? 51.320 41.028 -19.811 1.00 107.25 56 ASP B O 1
ATOM 3850 N N . PHE B 1 57 ? 49.305 40.364 -20.529 1.00 107.26 57 PHE B N 1
ATOM 3851 C CA . PHE B 1 57 ? 49.808 39.636 -21.672 1.00 107.82 57 PHE B CA 1
ATOM 3852 C C . PHE B 1 57 ? 50.115 40.595 -22.818 1.00 108.23 57 PHE B C 1
ATOM 3853 O O . PHE B 1 57 ? 49.320 41.485 -23.113 1.00 108.27 57 PHE B O 1
ATOM 3861 N N . TYR B 1 58 ? 51.283 40.423 -23.446 1.00 108.39 58 TYR B N 1
ATOM 3862 C CA . TYR B 1 58 ? 51.738 41.230 -24.573 1.00 109.17 58 TYR B CA 1
ATOM 3863 C C . TYR B 1 58 ? 50.970 40.850 -25.825 1.00 109.64 58 TYR B C 1
ATOM 3864 O O . TYR B 1 58 ? 50.490 41.725 -26.542 1.00 109.72 58 TYR B O 1
ATOM 3873 N N . SER B 1 59 ? 50.885 39.545 -26.101 1.00 109.92 59 SER B N 1
ATOM 3874 C CA . SER B 1 59 ? 50.257 39.002 -27.292 1.00 110.70 59 SER B CA 1
ATOM 3875 C C . SER B 1 59 ? 48.749 39.087 -27.263 1.00 111.34 59 SER B C 1
ATOM 3876 O O . SER B 1 59 ? 48.120 38.670 -26.289 1.00 111.45 59 SER B O 1
ATOM 3879 N N . ARG B 1 60 ? 48.170 39.619 -28.341 1.00 111.56 60 ARG B N 1
ATOM 3880 C CA . ARG B 1 60 ? 46.720 39.708 -28.488 1.00 112.31 60 ARG B CA 1
ATOM 3881 C C . ARG B 1 60 ? 46.058 38.320 -28.401 1.00 112.80 60 ARG B C 1
ATOM 3882 O O . ARG B 1 60 ? 45.135 38.152 -27.605 1.00 112.92 60 ARG B O 1
ATOM 3890 N N . PRO B 1 61 ? 46.542 37.297 -29.144 1.00 112.98 61 PRO B N 1
ATOM 3891 C CA . PRO B 1 61 ? 45.948 35.959 -29.016 1.00 113.20 61 PRO B CA 1
ATOM 3892 C C . PRO B 1 61 ? 45.942 35.415 -27.584 1.00 113.65 61 PRO B C 1
ATOM 3893 O O . PRO B 1 61 ? 44.958 34.816 -27.177 1.00 113.76 61 PRO B O 1
ATOM 3897 N N . HIS B 1 62 ? 47.009 35.644 -26.810 1.00 113.69 62 HIS B N 1
ATOM 3898 C CA . HIS B 1 62 ? 47.100 35.166 -25.430 1.00 114.23 62 HIS B CA 1
ATOM 3899 C C . HIS B 1 62 ? 46.134 35.883 -24.496 1.00 114.51 62 HIS B C 1
ATOM 3900 O O . HIS B 1 62 ? 45.667 35.286 -23.534 1.00 114.64 62 HIS B O 1
ATOM 3907 N N . ARG B 1 63 ? 45.833 37.154 -24.775 1.00 114.43 63 ARG B N 1
ATOM 3908 C CA . ARG B 1 63 ? 44.883 37.910 -23.969 1.00 114.87 63 ARG B CA 1
ATOM 3909 C C . ARG B 1 63 ? 43.489 37.324 -24.144 1.00 115.17 63 ARG B C 1
ATOM 3910 O O . ARG B 1 63 ? 42.767 37.151 -23.168 1.00 115.22 63 ARG B O 1
ATOM 3918 N N . LEU B 1 64 ? 43.117 37.015 -25.389 1.00 115.19 64 LEU B N 1
ATOM 3919 C CA . LEU B 1 64 ? 41.817 36.438 -25.698 1.00 115.76 64 LEU B CA 1
ATOM 3920 C C . LEU B 1 64 ? 41.694 35.051 -25.087 1.00 116.07 64 LEU B C 1
ATOM 3921 O O . LEU B 1 64 ? 40.651 34.714 -24.530 1.00 116.25 64 LEU B O 1
ATOM 3926 N N . ILE B 1 65 ? 42.762 34.256 -25.177 1.00 115.97 65 ILE B N 1
ATOM 3927 C CA . ILE B 1 65 ? 42.773 32.918 -24.611 1.00 116.33 65 ILE B CA 1
ATOM 3928 C C . ILE B 1 65 ? 42.669 32.993 -23.093 1.00 116.50 65 ILE B C 1
ATOM 3929 O O . ILE B 1 65 ? 41.839 32.306 -22.504 1.00 116.50 65 ILE B O 1
ATOM 3934 N N . PHE B 1 66 ? 43.471 33.857 -22.465 1.00 116.47 66 PHE B N 1
ATOM 3935 C CA . PHE B 1 66 ? 43.457 34.025 -21.015 1.00 116.91 66 PHE B CA 1
ATOM 3936 C C . PHE B 1 66 ? 42.108 34.534 -20.519 1.00 117.07 66 PHE B C 1
ATOM 3937 O O . PHE B 1 66 ? 41.649 34.101 -19.466 1.00 117.19 66 PHE B O 1
ATOM 3945 N N . ASP B 1 67 ? 41.454 35.419 -21.282 1.00 116.95 67 ASP B N 1
ATOM 3946 C CA . ASP B 1 67 ? 40.119 35.920 -20.946 1.00 117.29 67 ASP B CA 1
ATOM 3947 C C . ASP B 1 67 ? 39.108 34.760 -20.914 1.00 117.40 67 ASP B C 1
ATOM 3948 O O . ASP B 1 67 ? 38.232 34.725 -20.051 1.00 117.47 67 ASP B O 1
ATOM 3953 N N . GLY B 1 68 ? 39.249 33.829 -21.855 1.00 117.28 68 GLY B N 1
ATOM 3954 C CA . GLY B 1 68 ? 38.433 32.629 -21.924 1.00 117.70 68 GLY B CA 1
ATOM 3955 C C . GLY B 1 68 ? 38.664 31.737 -20.724 1.00 117.89 68 GLY B C 1
ATOM 3956 O O . GLY B 1 68 ? 37.710 31.253 -20.118 1.00 118.01 68 GLY B O 1
ATOM 3957 N N . VAL B 1 69 ? 39.934 31.548 -20.347 1.00 117.84 69 VAL B N 1
ATOM 3958 C CA . VAL B 1 69 ? 40.331 30.761 -19.180 1.00 118.28 69 VAL B CA 1
ATOM 3959 C C . VAL B 1 69 ? 39.710 31.366 -17.915 1.00 118.56 69 VAL B C 1
ATOM 3960 O O . VAL B 1 69 ? 39.116 30.645 -17.113 1.00 118.64 69 VAL B O 1
ATOM 3964 N N . LYS B 1 70 ? 39.823 32.695 -17.764 1.00 118.53 70 LYS B N 1
ATOM 3965 C CA . LYS B 1 70 ? 39.278 33.433 -16.629 1.00 118.99 70 LYS B CA 1
ATOM 3966 C C . LYS B 1 70 ? 37.765 33.237 -16.502 1.00 119.38 70 LYS B C 1
ATOM 3967 O O . LYS B 1 70 ? 37.291 32.912 -15.420 1.00 119.45 70 LYS B O 1
ATOM 3973 N N . SER B 1 71 ? 37.019 33.389 -17.603 1.00 119.45 71 SER B N 1
ATOM 3974 C CA . SER B 1 71 ? 35.562 33.258 -17.629 1.00 120.02 71 SER B CA 1
ATOM 3975 C C . SER B 1 71 ? 35.073 31.863 -17.257 1.00 120.50 71 SER B C 1
ATOM 3976 O O . SER B 1 71 ? 34.093 31.719 -16.531 1.00 120.64 71 SER B O 1
ATOM 3979 N N . ILE B 1 72 ? 35.753 30.840 -17.755 1.00 120.64 72 ILE B N 1
ATOM 3980 C CA . ILE B 1 72 ? 35.385 29.459 -17.490 1.00 121.16 72 ILE B CA 1
ATOM 3981 C C . ILE B 1 72 ? 35.641 29.086 -16.029 1.00 121.60 72 ILE B C 1
ATOM 3982 O O . ILE B 1 72 ? 34.766 28.519 -15.373 1.00 121.61 72 ILE B O 1
ATOM 3987 N N . LEU B 1 73 ? 36.833 29.416 -15.519 1.00 121.75 73 LEU B N 1
ATOM 3988 C CA . LEU B 1 73 ? 37.221 29.096 -14.149 1.00 122.42 73 LEU B CA 1
ATOM 3989 C C . LEU B 1 73 ? 36.441 29.889 -13.112 1.00 123.00 73 LEU B C 1
ATOM 3990 O O . LEU B 1 73 ? 36.056 29.323 -12.090 1.00 123.16 73 LEU B O 1
ATOM 3995 N N . GLU B 1 74 ? 36.154 31.174 -13.382 1.00 123.20 74 GLU B N 1
ATOM 3996 C CA . GLU B 1 74 ? 35.331 31.981 -12.472 1.00 123.90 74 GLU B CA 1
ATOM 3997 C C . GLU B 1 74 ? 33.910 31.416 -12.382 1.00 124.52 74 GLU B C 1
ATOM 3998 O O . GLU B 1 74 ? 33.275 31.506 -11.332 1.00 124.64 74 GLU B O 1
ATOM 4004 N N . ALA B 1 75 ? 33.415 30.829 -13.480 1.00 124.72 75 ALA B N 1
ATOM 4005 C CA . ALA B 1 75 ? 32.102 30.197 -13.501 1.00 125.45 75 ALA B CA 1
ATOM 4006 C C . ALA B 1 75 ? 32.085 28.804 -12.823 1.00 125.83 75 ALA B C 1
ATOM 4007 O O . ALA B 1 75 ? 31.024 28.187 -12.722 1.00 125.83 75 ALA B O 1
ATOM 4009 N N . GLY B 1 76 ? 33.243 28.321 -12.376 1.00 125.89 76 GLY B N 1
ATOM 4010 C CA . GLY B 1 76 ? 33.370 27.018 -11.744 1.00 126.37 76 GLY B CA 1
ATOM 4011 C C . GLY B 1 76 ? 33.330 25.856 -12.720 1.00 126.59 76 GLY B C 1
ATOM 4012 O O . GLY B 1 76 ? 33.149 24.711 -12.304 1.00 126.67 76 GLY B O 1
ATOM 4013 N N . LYS B 1 77 ? 33.488 26.131 -14.027 1.00 126.49 77 LYS B N 1
ATOM 4014 C CA . LYS B 1 77 ? 33.471 25.099 -15.060 1.00 126.90 77 LYS B CA 1
ATOM 4015 C C . LYS B 1 77 ? 34.866 24.523 -15.263 1.00 126.97 77 LYS B C 1
ATOM 4016 O O . LYS B 1 77 ? 35.859 25.243 -15.122 1.00 127.05 77 LYS B O 1
ATOM 4022 N N . PRO B 1 78 ? 34.965 23.222 -15.593 1.00 126.75 78 PRO B N 1
ATOM 4023 C CA . PRO B 1 78 ? 36.293 22.638 -15.818 1.00 126.74 78 PRO B CA 1
ATOM 4024 C C . PRO B 1 78 ? 36.950 23.219 -17.062 1.00 126.79 78 PRO B C 1
ATOM 4025 O O . PRO B 1 78 ? 36.317 23.337 -18.110 1.00 126.94 78 PRO B O 1
ATOM 4029 N N . LEU B 1 79 ? 38.202 23.644 -16.921 1.00 126.54 79 LEU B N 1
ATOM 4030 C CA . LEU B 1 79 ? 38.944 24.210 -18.032 1.00 126.81 79 LEU B CA 1
ATOM 4031 C C . LEU B 1 79 ? 39.722 23.121 -18.752 1.00 126.70 79 LEU B C 1
ATOM 4032 O O . LEU B 1 79 ? 40.614 22.508 -18.176 1.00 126.83 79 LEU B O 1
ATOM 4037 N N . ASP B 1 80 ? 39.345 22.846 -19.992 1.00 126.36 80 ASP B N 1
ATOM 4038 C CA . ASP B 1 80 ? 40.045 21.897 -20.858 1.00 126.54 80 ASP B CA 1
ATOM 4039 C C . ASP B 1 80 ? 40.141 22.468 -22.277 1.00 126.26 80 ASP B C 1
ATOM 4040 O O . ASP B 1 80 ? 39.521 23.494 -22.572 1.00 126.33 80 ASP B O 1
ATOM 4045 N N . LEU B 1 81 ? 40.946 21.831 -23.147 1.00 125.82 81 LEU B N 1
ATOM 4046 C CA . LEU B 1 81 ? 41.143 22.292 -24.516 1.00 125.91 81 LEU B CA 1
ATOM 4047 C C . LEU B 1 81 ? 39.832 22.434 -25.287 1.00 125.82 81 LEU B C 1
ATOM 4048 O O . LEU B 1 81 ? 39.660 23.404 -26.018 1.00 125.91 81 LEU B O 1
ATOM 4053 N N . ILE B 1 82 ? 38.910 21.487 -25.112 1.00 125.55 82 ILE B N 1
ATOM 4054 C CA . ILE B 1 82 ? 37.627 21.501 -25.808 1.00 125.74 82 ILE B CA 1
ATOM 4055 C C . ILE B 1 82 ? 36.729 22.630 -25.316 1.00 125.80 82 ILE B C 1
ATOM 4056 O O . ILE B 1 82 ? 36.192 23.385 -26.126 1.00 125.99 82 ILE B O 1
ATOM 4061 N N . THR B 1 83 ? 36.592 22.766 -23.993 1.00 125.38 83 THR B N 1
ATOM 4062 C CA . THR B 1 83 ? 35.755 23.803 -23.396 1.00 125.34 83 THR B CA 1
ATOM 4063 C C . THR B 1 83 ? 36.231 25.194 -23.782 1.00 125.17 83 THR B C 1
ATOM 4064 O O . THR B 1 83 ? 35.419 26.052 -24.116 1.00 125.31 83 THR B O 1
ATOM 4068 N N . LEU B 1 84 ? 37.543 25.413 -23.761 1.00 124.80 84 LEU B N 1
ATOM 4069 C CA . LEU B 1 84 ? 38.124 26.700 -24.123 1.00 124.92 84 LEU B CA 1
ATOM 4070 C C . LEU B 1 84 ? 37.917 26.996 -25.606 1.00 124.69 84 LEU B C 1
ATOM 4071 O O . LEU B 1 84 ? 37.600 28.128 -25.968 1.00 124.77 84 LEU B O 1
ATOM 4076 N N . SER B 1 85 ? 38.065 25.974 -26.457 1.00 124.29 85 SER B N 1
ATOM 4077 C CA . SER B 1 85 ? 37.874 26.116 -27.897 1.00 124.37 85 SER B CA 1
ATOM 4078 C C . SER B 1 85 ? 36.426 26.453 -28.219 1.00 124.22 85 SER B C 1
ATOM 4079 O O . SER B 1 85 ? 36.175 27.304 -29.068 1.00 124.36 85 SER B O 1
ATOM 4082 N N . GLU B 1 86 ? 35.475 25.803 -27.535 1.00 123.75 86 GLU B N 1
ATOM 4083 C CA . GLU B 1 86 ? 34.056 26.072 -27.741 1.00 123.77 86 GLU B CA 1
ATOM 4084 C C . GLU B 1 86 ? 33.704 27.479 -27.291 1.00 123.80 86 GLU B C 1
ATOM 4085 O O . GLU B 1 86 ? 32.933 28.160 -27.963 1.00 123.92 86 GLU B O 1
ATOM 4091 N N . TYR B 1 87 ? 34.298 27.927 -26.174 1.00 123.62 87 TYR B N 1
ATOM 4092 C CA . TYR B 1 87 ? 34.092 29.269 -25.648 1.00 123.99 87 TYR B CA 1
ATOM 4093 C C . TYR B 1 87 ? 34.546 30.311 -26.673 1.00 124.02 87 TYR B C 1
ATOM 4094 O O . TYR B 1 87 ? 33.800 31.238 -26.979 1.00 124.13 87 TYR B O 1
ATOM 4103 N N . LEU B 1 88 ? 35.758 30.149 -27.209 1.00 123.73 88 LEU B N 1
ATOM 4104 C CA . LEU B 1 88 ? 36.311 31.077 -28.186 1.00 123.95 88 LEU B CA 1
ATOM 4105 C C . LEU B 1 88 ? 35.545 31.035 -29.512 1.00 124.05 88 LEU B C 1
ATOM 4106 O O . LEU B 1 88 ? 35.408 32.066 -30.164 1.00 124.15 88 LEU B O 1
ATOM 4111 N N . GLU B 1 89 ? 35.035 29.856 -29.903 1.00 123.86 89 GLU B N 1
ATOM 4112 C CA . GLU B 1 89 ? 34.269 29.679 -31.138 1.00 124.23 89 GLU B CA 1
ATOM 4113 C C . GLU B 1 89 ? 32.940 30.421 -31.065 1.00 124.26 89 GLU B C 1
ATOM 4114 O O . GLU B 1 89 ? 32.531 31.035 -32.049 1.00 124.36 89 GLU B O 1
ATOM 4120 N N . GLN B 1 90 ? 32.285 30.400 -29.893 1.00 124.04 90 GLN B N 1
ATOM 4121 C CA . GLN B 1 90 ? 31.019 31.109 -29.676 1.00 124.31 90 GLN B CA 1
ATOM 4122 C C . GLN B 1 90 ? 31.170 32.615 -29.905 1.00 124.14 90 GLN B C 1
ATOM 4123 O O . GLN B 1 90 ? 30.239 33.270 -30.370 1.00 124.20 90 GLN B O 1
ATOM 4129 N N . ARG B 1 91 ? 32.339 33.162 -29.571 1.00 123.78 91 ARG B N 1
ATOM 4130 C CA . ARG B 1 91 ? 32.617 34.582 -29.737 1.00 123.97 91 ARG B CA 1
ATOM 4131 C C . ARG B 1 91 ? 33.336 34.915 -31.052 1.00 123.81 91 ARG B C 1
ATOM 4132 O O . ARG B 1 91 ? 33.765 36.055 -31.229 1.00 123.93 91 ARG B O 1
ATOM 4140 N N . GLU B 1 92 ? 33.480 33.927 -31.959 1.00 123.31 92 GLU B N 1
ATOM 4141 C CA . GLU B 1 92 ? 34.196 34.063 -33.220 1.00 123.26 92 GLU B CA 1
ATOM 4142 C C . GLU B 1 92 ? 35.613 34.595 -33.014 1.00 122.75 92 GLU B C 1
ATOM 4143 O O . GLU B 1 92 ? 36.099 35.391 -33.814 1.00 122.79 92 GLU B O 1
ATOM 4149 N N . GLN B 1 93 ? 36.255 34.186 -31.916 1.00 122.13 93 GLN B N 1
ATOM 4150 C CA . GLN B 1 93 ? 37.615 34.593 -31.577 1.00 122.00 93 GLN B CA 1
ATOM 4151 C C . GLN B 1 93 ? 38.638 33.458 -31.765 1.00 121.76 93 GLN B C 1
ATOM 4152 O O . GLN B 1 93 ? 39.835 33.708 -31.652 1.00 121.80 93 GLN B O 1
ATOM 4158 N N . LEU B 1 94 ? 38.180 32.223 -32.060 1.00 121.40 94 LEU B N 1
ATOM 4159 C CA . LEU B 1 94 ? 39.038 31.056 -32.246 1.00 121.52 94 LEU B CA 1
ATOM 4160 C C . LEU B 1 94 ? 40.018 31.243 -33.395 1.00 121.44 94 LEU B C 1
ATOM 4161 O O . LEU B 1 94 ? 41.178 30.870 -33.279 1.00 121.59 94 LEU B O 1
ATOM 4166 N N . GLU B 1 95 ? 39.569 31.843 -34.491 1.00 121.02 95 GLU B N 1
ATOM 4167 C CA . GLU B 1 95 ? 40.439 32.112 -35.636 1.00 121.03 95 GLU B CA 1
ATOM 4168 C C . GLU B 1 95 ? 41.461 33.209 -35.306 1.00 120.63 95 GLU B C 1
ATOM 4169 O O . GLU B 1 95 ? 42.586 33.169 -35.795 1.00 120.71 95 GLU B O 1
ATOM 4175 N N . ASP B 1 96 ? 41.072 34.174 -34.466 1.00 120.08 96 ASP B N 1
ATOM 4176 C CA . ASP B 1 96 ? 41.922 35.280 -34.037 1.00 120.06 96 ASP B CA 1
ATOM 4177 C C . ASP B 1 96 ? 43.080 34.836 -33.143 1.00 119.75 96 ASP B C 1
ATOM 4178 O O . ASP B 1 96 ? 44.089 35.533 -33.063 1.00 119.84 96 ASP B O 1
ATOM 4183 N N . VAL B 1 97 ? 42.940 33.693 -32.467 1.00 119.24 97 VAL B N 1
ATOM 4184 C CA . VAL B 1 97 ? 43.986 33.188 -31.590 1.00 119.25 97 VAL B CA 1
ATOM 4185 C C . VAL B 1 97 ? 44.889 32.133 -32.256 1.00 119.10 97 VAL B C 1
ATOM 4186 O O . VAL B 1 97 ? 45.868 31.733 -31.651 1.00 119.15 97 VAL B O 1
ATOM 4190 N N . GLY B 1 98 ? 44.578 31.704 -33.478 1.00 118.76 98 GLY B N 1
ATOM 4191 C CA . GLY B 1 98 ? 45.391 30.717 -34.181 1.00 118.91 98 GLY B CA 1
ATOM 4192 C C . GLY B 1 98 ? 44.762 29.344 -34.356 1.00 118.74 98 GLY B C 1
ATOM 4193 O O . GLY B 1 98 ? 45.428 28.409 -34.812 1.00 118.90 98 GLY B O 1
ATOM 4194 N N . GLY B 1 99 ? 43.487 29.219 -33.996 1.00 118.28 99 GLY B N 1
ATOM 4195 C CA . GLY B 1 99 ? 42.740 27.975 -34.134 1.00 118.30 99 GLY B CA 1
ATOM 4196 C C . GLY B 1 99 ? 42.944 26.973 -33.017 1.00 118.04 99 GLY B C 1
ATOM 4197 O O . GLY B 1 99 ? 43.699 27.226 -32.077 1.00 118.15 99 GLY B O 1
ATOM 4198 N N . PHE B 1 100 ? 42.260 25.824 -33.121 1.00 117.57 100 PHE B N 1
ATOM 4199 C CA . PHE B 1 100 ? 42.336 24.733 -32.149 1.00 117.62 100 PHE B CA 1
ATOM 4200 C C . PHE B 1 100 ? 43.753 24.177 -32.046 1.00 117.25 100 PHE B C 1
ATOM 4201 O O . PHE B 1 100 ? 44.187 23.804 -30.958 1.00 117.36 100 PHE B O 1
ATOM 4209 N N . ALA B 1 101 ? 44.472 24.127 -33.173 1.00 116.64 101 ALA B N 1
ATOM 4210 C CA . ALA B 1 101 ? 45.838 23.623 -33.225 1.00 116.58 101 ALA B CA 1
ATOM 4211 C C . ALA B 1 101 ? 46.767 24.419 -32.316 1.00 116.25 101 ALA B C 1
ATOM 4212 O O . ALA B 1 101 ? 47.614 23.830 -31.648 1.00 116.43 101 ALA B O 1
ATOM 4214 N N . TYR B 1 102 ? 46.603 25.747 -32.274 1.00 115.55 102 TYR B N 1
ATOM 4215 C CA . TYR B 1 102 ? 47.435 26.591 -31.427 1.00 115.42 102 TYR B CA 1
ATOM 4216 C C . TYR B 1 102 ? 47.128 26.364 -29.955 1.00 115.24 102 TYR B C 1
ATOM 4217 O O . TYR B 1 102 ? 48.044 26.333 -29.141 1.00 115.30 102 TYR B O 1
ATOM 4226 N N . LEU B 1 103 ? 45.850 26.156 -29.609 1.00 114.99 103 LEU B N 1
ATOM 4227 C CA . LEU B 1 103 ? 45.453 25.857 -28.232 1.00 115.28 103 LEU B CA 1
ATOM 4228 C C . LEU B 1 103 ? 46.072 24.528 -27.794 1.00 115.46 103 LEU B C 1
ATOM 4229 O O . LEU B 1 103 ? 46.586 24.426 -26.681 1.00 115.61 103 LEU B O 1
ATOM 4234 N N . ALA B 1 104 ? 46.056 23.528 -28.692 1.00 115.29 104 ALA B N 1
ATOM 4235 C CA . ALA B 1 104 ? 46.641 22.216 -28.437 1.00 115.49 104 ALA B CA 1
ATOM 4236 C C . ALA B 1 104 ? 48.161 22.337 -28.279 1.00 115.52 104 ALA B C 1
ATOM 4237 O O . ALA B 1 104 ? 48.742 21.655 -27.439 1.00 115.66 104 ALA B O 1
ATOM 4239 N N . ASP B 1 105 ? 48.798 23.211 -29.071 1.00 115.24 105 ASP B N 1
ATOM 4240 C CA . ASP B 1 105 ? 50.235 23.462 -29.006 1.00 115.45 105 ASP B CA 1
ATOM 4241 C C . ASP B 1 105 ? 50.610 24.090 -27.667 1.00 115.35 105 ASP B C 1
ATOM 4242 O O . ASP B 1 105 ? 51.631 23.727 -27.093 1.00 115.48 105 ASP B O 1
ATOM 4247 N N . LEU B 1 106 ? 49.770 24.999 -27.152 1.00 114.97 106 LEU B N 1
ATOM 4248 C CA . LEU B 1 106 ? 49.993 25.651 -25.863 1.00 115.09 106 LEU B CA 1
ATOM 4249 C C . LEU B 1 106 ? 49.973 24.635 -24.723 1.00 114.88 106 LEU B C 1
ATOM 4250 O O . LEU B 1 106 ? 50.778 24.725 -23.799 1.00 114.95 106 LEU B O 1
ATOM 4255 N N . ALA B 1 107 ? 49.068 23.658 -24.795 1.00 114.50 107 ALA B N 1
ATOM 4256 C CA . ALA B 1 107 ? 48.979 22.613 -23.778 1.00 114.64 107 ALA B CA 1
ATOM 4257 C C . ALA B 1 107 ? 50.145 21.613 -23.885 1.00 114.48 107 ALA B C 1
ATOM 4258 O O . ALA B 1 107 ? 50.574 21.057 -22.876 1.00 114.50 107 ALA B O 1
ATOM 4260 N N . LYS B 1 108 ? 50.665 21.407 -25.102 1.00 114.17 108 LYS B N 1
ATOM 4261 C CA . LYS B 1 108 ? 51.753 20.480 -25.388 1.00 114.44 108 LYS B CA 1
ATOM 4262 C C . LYS B 1 108 ? 53.136 21.021 -25.024 1.00 114.80 108 LYS B C 1
ATOM 4263 O O . LYS B 1 108 ? 53.963 20.279 -24.502 1.00 114.90 108 LYS B O 1
ATOM 4269 N N . ASN B 1 109 ? 53.397 22.300 -25.305 1.00 114.81 109 ASN B N 1
ATOM 4270 C CA . ASN B 1 109 ? 54.706 22.925 -25.107 1.00 115.24 109 ASN B CA 1
ATOM 4271 C C . ASN B 1 109 ? 55.087 23.200 -23.643 1.00 115.41 109 ASN B C 1
ATOM 4272 O O . ASN B 1 109 ? 56.232 23.563 -23.375 1.00 115.50 109 ASN B O 1
ATOM 4277 N N . THR B 1 110 ? 54.157 23.001 -22.697 1.00 115.26 110 THR B N 1
ATOM 4278 C CA . THR B 1 110 ? 54.451 23.173 -21.275 1.00 115.57 110 THR B CA 1
ATOM 4279 C C . THR B 1 110 ? 54.007 21.935 -20.504 1.00 115.47 110 THR B C 1
ATOM 4280 O O . THR B 1 110 ? 52.921 21.912 -19.930 1.00 115.64 110 THR B O 1
ATOM 4284 N N . PRO B 1 111 ? 54.820 20.870 -20.530 1.00 114.99 111 PRO B N 1
ATOM 4285 C CA . PRO B 1 111 ? 54.448 19.656 -19.790 1.00 114.80 111 PRO B CA 1
ATOM 4286 C C . PRO B 1 111 ? 54.775 19.728 -18.296 1.00 114.59 111 PRO B C 1
ATOM 4287 O O . PRO B 1 111 ? 54.451 18.800 -17.558 1.00 114.66 111 PRO B O 1
ATOM 4291 N N . SER B 1 112 ? 55.434 20.808 -17.849 1.00 114.22 112 SER B N 1
ATOM 4292 C CA . SER B 1 112 ? 55.842 20.947 -16.466 1.00 114.27 112 SER B CA 1
ATOM 4293 C C . SER B 1 112 ? 54.902 21.781 -15.612 1.00 114.11 112 SER B C 1
ATOM 4294 O O . SER B 1 112 ? 54.521 22.894 -15.979 1.00 114.14 112 SER B O 1
ATOM 4297 N N . ALA B 1 113 ? 54.548 21.226 -14.451 1.00 113.80 113 ALA B N 1
ATOM 4298 C CA . ALA B 1 113 ? 53.702 21.861 -13.444 1.00 113.95 113 ALA B CA 1
ATOM 4299 C C . ALA B 1 113 ? 54.584 22.370 -12.256 1.00 113.81 113 ALA B C 1
ATOM 4300 O O . ALA B 1 113 ? 55.788 22.108 -12.238 1.00 113.98 113 ALA B O 1
ATOM 4302 N N . ALA B 1 114 ? 53.997 23.140 -11.300 1.00 113.41 114 ALA B N 1
ATOM 4303 C CA . ALA B 1 114 ? 54.624 23.754 -10.112 1.00 113.45 114 ALA B CA 1
ATOM 4304 C C . ALA B 1 114 ? 55.510 24.962 -10.418 1.00 113.26 114 ALA B C 1
ATOM 4305 O O . ALA B 1 114 ? 55.979 25.614 -9.492 1.00 113.35 114 ALA B O 1
ATOM 4307 N N . ASN B 1 115 ? 55.722 25.279 -11.694 1.00 112.90 115 ASN B N 1
ATOM 4308 C CA . ASN B 1 115 ? 56.479 26.462 -12.121 1.00 113.08 115 ASN B CA 1
ATOM 4309 C C . ASN B 1 115 ? 55.571 27.561 -12.699 1.00 112.86 115 ASN B C 1
ATOM 4310 O O . ASN B 1 115 ? 56.069 28.617 -13.070 1.00 112.89 115 ASN B O 1
ATOM 4315 N N . ILE B 1 116 ? 54.251 27.323 -12.752 1.00 112.51 116 ILE B N 1
ATOM 4316 C CA . ILE B 1 116 ? 53.253 28.233 -13.303 1.00 112.65 116 ILE B CA 1
ATOM 4317 C C . ILE B 1 116 ? 53.268 29.578 -12.571 1.00 112.44 116 ILE B C 1
ATOM 4318 O O . ILE B 1 116 ? 53.108 30.617 -13.206 1.00 112.49 116 ILE B O 1
ATOM 4323 N N . ASN B 1 117 ? 53.511 29.566 -11.250 1.00 111.98 117 ASN B N 1
ATOM 4324 C CA . ASN B 1 117 ? 53.588 30.790 -10.450 1.00 112.01 117 ASN B CA 1
ATOM 4325 C C . ASN B 1 117 ? 54.806 31.626 -10.847 1.00 111.70 117 ASN B C 1
ATOM 4326 O O . ASN B 1 117 ? 54.723 32.848 -10.897 1.00 111.85 117 ASN B O 1
ATOM 4331 N N . ALA B 1 118 ? 55.924 30.969 -11.160 1.00 111.20 118 ALA B N 1
ATOM 4332 C CA . ALA B 1 118 ? 57.131 31.661 -11.593 1.00 111.20 118 ALA B CA 1
ATOM 4333 C C . ALA B 1 118 ? 56.896 32.324 -12.949 1.00 110.93 118 ALA B C 1
ATOM 4334 O O . ALA B 1 118 ? 57.287 33.471 -13.140 1.00 111.04 118 ALA B O 1
ATOM 4336 N N . TYR B 1 119 ? 56.214 31.630 -13.867 1.00 110.51 119 TYR B N 1
ATOM 4337 C CA . TYR B 1 119 ? 55.887 32.178 -15.183 1.00 110.66 119 TYR B CA 1
ATOM 4338 C C . TYR B 1 119 ? 54.913 33.345 -15.050 1.00 110.54 119 TYR B C 1
ATOM 4339 O O . TYR B 1 119 ? 55.052 34.339 -15.759 1.00 110.71 119 TYR B O 1
ATOM 4348 N N . ALA B 1 120 ? 53.950 33.242 -14.117 1.00 110.06 120 ALA B N 1
ATOM 4349 C CA . ALA B 1 120 ? 52.989 34.308 -13.847 1.00 109.99 120 ALA B CA 1
ATOM 4350 C C . ALA B 1 120 ? 53.716 35.560 -13.350 1.00 109.63 120 ALA B C 1
ATOM 4351 O O . ALA B 1 120 ? 53.370 36.662 -13.748 1.00 109.77 120 ALA B O 1
ATOM 4353 N N . GLU B 1 121 ? 54.756 35.393 -12.525 1.00 109.08 121 GLU B N 1
ATOM 4354 C CA . GLU B 1 121 ? 55.543 36.517 -12.031 1.00 109.08 121 GLU B CA 1
ATOM 4355 C C . GLU B 1 121 ? 56.318 37.179 -13.162 1.00 108.83 121 GLU B C 1
ATOM 4356 O O . GLU B 1 121 ? 56.425 38.397 -13.184 1.00 108.97 121 GLU B O 1
ATOM 4362 N N . ILE B 1 122 ? 56.850 36.385 -14.099 1.00 108.37 122 ILE B N 1
ATOM 4363 C CA . ILE B 1 122 ? 57.585 36.900 -15.251 1.00 108.50 122 ILE B CA 1
ATOM 4364 C C . ILE B 1 122 ? 56.655 37.719 -16.137 1.00 108.17 122 ILE B C 1
ATOM 4365 O O . ILE B 1 122 ? 57.017 38.817 -16.545 1.00 108.31 122 ILE B O 1
ATOM 4370 N N . VAL B 1 123 ? 55.446 37.208 -16.398 1.00 107.60 123 VAL B N 1
ATOM 4371 C CA . VAL B 1 123 ? 54.453 37.909 -17.209 1.00 107.60 123 VAL B CA 1
ATOM 4372 C C . VAL B 1 123 ? 54.067 39.239 -16.551 1.00 107.34 123 VAL B C 1
ATOM 4373 O O . VAL B 1 123 ? 53.974 40.263 -17.228 1.00 107.43 123 VAL B O 1
ATOM 4377 N N . ALA B 1 124 ? 53.879 39.227 -15.228 1.00 106.83 124 ALA B N 1
ATOM 4378 C CA . ALA B 1 124 ? 53.540 40.429 -14.471 1.00 106.84 124 ALA B CA 1
ATOM 4379 C C . ALA B 1 124 ? 54.690 41.438 -14.494 1.00 106.49 124 ALA B C 1
ATOM 4380 O O . ALA B 1 124 ? 54.448 42.633 -14.644 1.00 106.57 124 ALA B O 1
ATOM 4382 N N . GLU B 1 125 ? 55.936 40.956 -14.363 1.00 106.05 125 GLU B N 1
ATOM 4383 C CA . GLU B 1 125 ? 57.134 41.793 -14.383 1.00 106.07 125 GLU B CA 1
ATOM 4384 C C . GLU B 1 125 ? 57.284 42.461 -15.735 1.00 106.06 125 GLU B C 1
ATOM 4385 O O . GLU B 1 125 ? 57.570 43.652 -15.798 1.00 106.23 125 GLU B O 1
ATOM 4391 N N . ARG B 1 126 ? 57.049 41.711 -16.814 1.00 105.67 126 ARG B N 1
ATOM 4392 C CA . ARG B 1 126 ? 57.137 42.258 -18.160 1.00 105.83 126 ARG B CA 1
ATOM 4393 C C . ARG B 1 126 ? 56.072 43.312 -18.388 1.00 105.81 126 ARG B C 1
ATOM 4394 O O . ARG B 1 126 ? 56.355 44.348 -18.982 1.00 105.97 126 ARG B O 1
ATOM 4402 N N . ALA B 1 127 ? 54.851 43.059 -17.906 1.00 105.49 127 ALA B N 1
ATOM 4403 C CA . ALA B 1 127 ? 53.751 44.013 -18.014 1.00 105.63 127 ALA B CA 1
ATOM 4404 C C . ALA B 1 127 ? 54.089 45.303 -17.269 1.00 105.60 127 ALA B C 1
ATOM 4405 O O . ALA B 1 127 ? 53.785 46.387 -17.757 1.00 105.77 127 ALA B O 1
ATOM 4407 N N . LEU B 1 128 ? 54.748 45.183 -16.107 1.00 105.27 128 LEU B N 1
ATOM 4408 C CA . LEU B 1 128 ? 55.167 46.327 -15.309 1.00 105.48 128 LEU B CA 1
ATOM 4409 C C . LEU B 1 128 ? 56.155 47.197 -16.086 1.00 105.60 128 LEU B C 1
ATOM 4410 O O . LEU B 1 128 ? 55.977 48.410 -16.148 1.00 105.66 128 LEU B O 1
ATOM 4415 N N . VAL B 1 129 ? 57.171 46.579 -16.708 1.00 105.50 129 VAL B N 1
ATOM 4416 C CA . VAL B 1 129 ? 58.160 47.297 -17.512 1.00 105.86 129 VAL B CA 1
ATOM 4417 C C . VAL B 1 129 ? 57.492 47.922 -18.738 1.00 106.08 129 VAL B C 1
ATOM 4418 O O . VAL B 1 129 ? 57.808 49.056 -19.087 1.00 106.18 129 VAL B O 1
ATOM 4422 N N . ARG B 1 130 ? 56.525 47.213 -19.345 1.00 105.99 130 ARG B N 1
ATOM 4423 C CA . ARG B 1 130 ? 55.761 47.707 -20.490 1.00 106.45 130 ARG B CA 1
ATOM 4424 C C . ARG B 1 130 ? 54.975 48.976 -20.106 1.00 106.45 130 ARG B C 1
ATOM 4425 O O . ARG B 1 130 ? 54.958 49.954 -20.856 1.00 106.58 130 ARG B O 1
ATOM 4433 N N . ASN B 1 131 ? 54.349 48.970 -18.930 1.00 106.18 131 ASN B N 1
ATOM 4434 C CA . ASN B 1 131 ? 53.611 50.134 -18.438 1.00 106.36 131 ASN B CA 1
ATOM 4435 C C . ASN B 1 131 ? 54.564 51.284 -18.116 1.00 106.15 131 ASN B C 1
ATOM 4436 O O . ASN B 1 131 ? 54.247 52.442 -18.386 1.00 106.30 131 ASN B O 1
ATOM 4441 N N . LEU B 1 132 ? 55.738 50.959 -17.558 1.00 105.61 132 LEU B N 1
ATOM 4442 C CA . LEU B 1 132 ? 56.764 51.942 -17.229 1.00 105.67 132 LEU B CA 1
ATOM 4443 C C . LEU B 1 132 ? 57.271 52.639 -18.479 1.00 105.57 132 LEU B C 1
ATOM 4444 O O . LEU B 1 132 ? 57.409 53.857 -18.479 1.00 105.65 132 LEU B O 1
ATOM 4449 N N . ILE B 1 133 ? 57.517 51.882 -19.560 1.00 105.34 133 ILE B N 1
ATOM 4450 C CA . ILE B 1 133 ? 57.961 52.462 -20.821 1.00 105.58 133 ILE B CA 1
ATOM 4451 C C . ILE B 1 133 ? 56.883 53.386 -21.391 1.00 105.71 133 ILE B C 1
ATOM 4452 O O . ILE B 1 133 ? 57.195 54.495 -21.822 1.00 105.79 133 ILE B O 1
ATOM 4457 N N . GLY B 1 134 ? 55.624 52.964 -21.310 1.00 105.61 134 GLY B N 1
ATOM 4458 C CA . GLY B 1 134 ? 54.497 53.775 -21.750 1.00 106.01 134 GLY B CA 1
ATOM 4459 C C . GLY B 1 134 ? 54.417 55.099 -21.010 1.00 106.14 134 GLY B C 1
ATOM 4460 O O . GLY B 1 134 ? 54.242 56.150 -21.629 1.00 106.33 134 GLY B O 1
ATOM 4461 N N . VAL B 1 135 ? 54.611 55.060 -19.682 1.00 105.82 135 VAL B N 1
ATOM 4462 C CA . VAL B 1 135 ? 54.603 56.252 -18.832 1.00 105.96 135 VAL B CA 1
ATOM 4463 C C . VAL B 1 135 ? 55.789 57.148 -19.160 1.00 105.93 135 VAL B C 1
ATOM 4464 O O . VAL B 1 135 ? 55.624 58.359 -19.275 1.00 106.06 135 VAL B O 1
ATOM 4468 N N . ALA B 1 136 ? 56.967 56.558 -19.383 1.00 105.70 136 ALA B N 1
ATOM 4469 C CA . ALA B 1 136 ? 58.162 57.320 -19.742 1.00 105.94 136 ALA B CA 1
ATOM 4470 C C . ALA B 1 136 ? 57.952 58.081 -21.046 1.00 106.11 136 ALA B C 1
ATOM 4471 O O . ALA B 1 136 ? 58.334 59.242 -21.145 1.00 106.13 136 ALA B O 1
ATOM 4473 N N . ASN B 1 137 ? 57.291 57.448 -22.020 1.00 106.07 137 ASN B N 1
ATOM 4474 C CA . ASN B 1 137 ? 56.992 58.088 -23.292 1.00 106.63 137 ASN B CA 1
ATOM 4475 C C . ASN B 1 137 ? 55.993 59.223 -23.102 1.00 106.79 137 ASN B C 1
ATOM 4476 O O . ASN B 1 137 ? 56.159 60.278 -23.702 1.00 106.96 137 ASN B O 1
ATOM 4481 N N . GLU B 1 138 ? 54.984 59.024 -22.241 1.00 106.58 138 GLU B N 1
ATOM 4482 C CA . GLU B 1 138 ? 53.978 60.040 -21.936 1.00 106.85 138 GLU B CA 1
ATOM 4483 C C . GLU B 1 138 ? 54.624 61.252 -21.275 1.00 107.01 138 GLU B C 1
ATOM 4484 O O . GLU B 1 138 ? 54.288 62.386 -21.607 1.00 107.11 138 GLU B O 1
ATOM 4490 N N . ILE B 1 139 ? 55.556 61.011 -20.348 1.00 106.85 139 ILE B N 1
ATOM 4491 C CA . ILE B 1 139 ? 56.273 62.077 -19.657 1.00 107.26 139 ILE B CA 1
ATOM 4492 C C . ILE B 1 139 ? 57.172 62.814 -20.641 1.00 107.49 139 ILE B C 1
ATOM 4493 O O . ILE B 1 139 ? 57.227 64.042 -20.622 1.00 107.61 139 ILE B O 1
ATOM 4498 N N . ALA B 1 140 ? 57.845 62.073 -21.531 1.00 107.48 140 ALA B N 1
ATOM 4499 C CA . ALA B 1 140 ? 58.698 62.673 -22.552 1.00 107.97 140 ALA B CA 1
ATOM 4500 C C . ALA B 1 140 ? 57.864 63.557 -23.483 1.00 108.33 140 ALA B C 1
ATOM 4501 O O . ALA B 1 140 ? 58.247 64.692 -23.756 1.00 108.31 140 ALA B O 1
ATOM 4503 N N . ASP B 1 141 ? 56.679 63.074 -23.877 1.00 108.44 141 ASP B N 1
ATOM 4504 C CA . ASP B 1 141 ? 55.755 63.814 -24.727 1.00 109.07 141 ASP B CA 1
ATOM 4505 C C . ASP B 1 141 ? 55.266 65.077 -24.028 1.00 109.47 141 ASP B C 1
ATOM 4506 O O . ASP B 1 141 ? 55.166 66.123 -24.656 1.00 109.59 141 ASP B O 1
ATOM 4511 N N . ALA B 1 142 ? 54.972 64.981 -22.732 1.00 109.53 142 ALA B N 1
ATOM 4512 C CA . ALA B 1 142 ? 54.549 66.126 -21.927 1.00 110.05 142 ALA B CA 1
ATOM 4513 C C . ALA B 1 142 ? 55.682 67.149 -21.792 1.00 110.64 142 ALA B C 1
ATOM 4514 O O . ALA B 1 142 ? 55.426 68.344 -21.737 1.00 110.71 142 ALA B O 1
ATOM 4516 N N . GLY B 1 143 ? 56.918 66.671 -21.711 1.00 110.90 143 GLY B N 1
ATOM 4517 C CA . GLY B 1 143 ? 58.090 67.526 -21.620 1.00 111.58 143 GLY B CA 1
ATOM 4518 C C . GLY B 1 143 ? 58.319 68.275 -22.914 1.00 112.05 143 GLY B C 1
ATOM 4519 O O . GLY B 1 143 ? 58.631 69.468 -22.897 1.00 112.06 143 GLY B O 1
ATOM 4520 N N . TYR B 1 144 ? 58.155 67.584 -24.049 1.00 112.27 144 TYR B N 1
ATOM 4521 C CA . TYR B 1 144 ? 58.320 68.216 -25.355 1.00 113.01 144 TYR B CA 1
ATOM 4522 C C . TYR B 1 144 ? 57.158 69.162 -25.642 1.00 113.60 144 TYR B C 1
ATOM 4523 O O . TYR B 1 144 ? 57.369 70.255 -26.159 1.00 113.68 144 TYR B O 1
ATOM 4532 N N . ASP B 1 145 ? 55.934 68.744 -25.307 1.00 113.94 145 ASP B N 1
ATOM 4533 C CA . ASP B 1 145 ? 54.726 69.538 -25.520 1.00 114.74 145 ASP B CA 1
ATOM 4534 C C . ASP B 1 145 ? 53.979 69.724 -24.198 1.00 115.22 145 ASP B C 1
ATOM 4535 O O . ASP B 1 145 ? 53.097 68.934 -23.861 1.00 115.39 145 ASP B O 1
ATOM 4540 N N . PRO B 1 146 ? 54.317 70.787 -23.446 1.00 115.34 146 PRO B N 1
ATOM 4541 C CA . PRO B 1 146 ? 53.692 70.988 -22.130 1.00 115.62 146 PRO B CA 1
ATOM 4542 C C . PRO B 1 146 ? 52.226 71.405 -22.154 1.00 116.34 146 PRO B C 1
ATOM 4543 O O . PRO B 1 146 ? 51.573 71.332 -21.117 1.00 116.52 146 PRO B O 1
ATOM 4547 N N . GLN B 1 147 ? 51.702 71.820 -23.321 1.00 116.56 147 GLN B N 1
ATOM 4548 C CA . GLN B 1 147 ? 50.309 72.234 -23.490 1.00 117.26 147 GLN B CA 1
ATOM 4549 C C . GLN B 1 147 ? 49.804 73.199 -22.397 1.00 117.61 147 GLN B C 1
ATOM 4550 O O . GLN B 1 147 ? 48.675 73.069 -21.930 1.00 117.70 147 GLN B O 1
ATOM 4556 N N . GLY B 1 148 ? 50.646 74.135 -21.977 1.00 117.67 148 GLY B N 1
ATOM 4557 C CA . GLY B 1 148 ? 50.270 75.110 -20.961 1.00 118.26 148 GLY B CA 1
ATOM 4558 C C . GLY B 1 148 ? 50.584 74.730 -19.525 1.00 118.64 148 GLY B C 1
ATOM 4559 O O . GLY B 1 148 ? 50.227 75.467 -18.606 1.00 118.81 148 GLY B O 1
ATOM 4560 N N . ARG B 1 149 ? 51.239 73.583 -19.306 1.00 118.62 149 ARG B N 1
ATOM 4561 C CA . ARG B 1 149 ? 51.606 73.143 -17.959 1.00 119.12 149 ARG B CA 1
ATOM 4562 C C . ARG B 1 149 ? 52.987 73.674 -17.600 1.00 119.67 149 ARG B C 1
ATOM 4563 O O . ARG B 1 149 ? 53.894 73.610 -18.426 1.00 119.77 149 ARG B O 1
ATOM 4571 N N . ASN B 1 150 ? 53.155 74.200 -16.383 1.00 119.89 150 ASN B N 1
ATOM 4572 C CA . ASN B 1 150 ? 54.469 74.671 -15.941 1.00 120.58 150 ASN B CA 1
ATOM 4573 C C . ASN B 1 150 ? 55.338 73.470 -15.494 1.00 121.36 150 ASN B C 1
ATOM 4574 O O . ASN B 1 150 ? 54.838 72.345 -15.426 1.00 121.54 150 ASN B O 1
ATOM 4579 N N . ALA B 1 151 ? 56.632 73.700 -15.204 1.00 121.67 151 ALA B N 1
ATOM 4580 C CA . ALA B 1 151 ? 57.554 72.646 -14.781 1.00 122.38 151 ALA B CA 1
ATOM 4581 C C . ALA B 1 151 ? 57.072 71.905 -13.535 1.00 123.04 151 ALA B C 1
ATOM 4582 O O . ALA B 1 151 ? 57.202 70.686 -13.459 1.00 123.13 151 ALA B O 1
ATOM 4584 N N . GLU B 1 152 ? 56.497 72.631 -12.575 1.00 123.42 152 GLU B N 1
ATOM 4585 C CA . GLU B 1 152 ? 55.980 72.052 -11.339 1.00 124.35 152 GLU B CA 1
ATOM 4586 C C . GLU B 1 152 ? 54.823 71.094 -11.625 1.00 124.94 152 GLU B C 1
ATOM 4587 O O . GLU B 1 152 ? 54.749 70.023 -11.029 1.00 125.06 152 GLU B O 1
ATOM 4593 N N . ASP B 1 153 ? 53.946 71.461 -12.563 1.00 125.14 153 ASP B N 1
ATOM 4594 C CA . ASP B 1 153 ? 52.809 70.646 -12.970 1.00 125.81 153 ASP B CA 1
ATOM 4595 C C . ASP B 1 153 ? 53.277 69.382 -13.685 1.00 126.12 153 ASP B C 1
ATOM 4596 O O . ASP B 1 153 ? 52.708 68.314 -13.471 1.00 126.33 153 ASP B O 1
ATOM 4601 N N . LEU B 1 154 ? 54.321 69.496 -14.519 1.00 126.02 154 LEU B N 1
ATOM 4602 C CA . LEU B 1 154 ? 54.902 68.360 -15.236 1.00 126.46 154 LEU B CA 1
ATOM 4603 C C . LEU B 1 154 ? 55.586 67.402 -14.256 1.00 126.79 154 LEU B C 1
ATOM 4604 O O . LEU B 1 154 ? 55.510 66.187 -14.432 1.00 126.94 154 LEU B O 1
ATOM 4609 N N . LEU B 1 155 ? 56.241 67.948 -13.219 1.00 126.73 155 LEU B N 1
ATOM 4610 C CA . LEU B 1 155 ? 56.895 67.151 -12.187 1.00 127.12 155 LEU B CA 1
ATOM 4611 C C . LEU B 1 155 ? 55.841 66.389 -11.387 1.00 127.27 155 LEU B C 1
ATOM 4612 O O . LEU B 1 155 ? 56.012 65.202 -11.121 1.00 127.37 155 LEU B O 1
ATOM 4617 N N . ASP B 1 156 ? 54.733 67.062 -11.037 1.00 127.17 156 ASP B N 1
ATOM 4618 C CA . ASP B 1 156 ? 53.634 66.438 -10.310 1.00 127.63 156 ASP B CA 1
ATOM 4619 C C . ASP B 1 156 ? 52.978 65.347 -11.151 1.00 127.98 156 ASP B C 1
ATOM 4620 O O . ASP B 1 156 ? 52.616 64.303 -10.616 1.00 128.22 156 ASP B O 1
ATOM 4625 N N . LEU B 1 157 ? 52.834 65.583 -12.464 1.00 127.77 157 LEU B N 1
ATOM 4626 C CA . LEU B 1 157 ? 52.268 64.613 -13.401 1.00 127.93 157 LEU B CA 1
ATOM 4627 C C . LEU B 1 157 ? 53.177 63.381 -13.482 1.00 127.68 157 LEU B C 1
ATOM 4628 O O . LEU B 1 157 ? 52.688 62.252 -13.430 1.00 127.80 157 LEU B O 1
ATOM 4633 N N . ALA B 1 158 ? 54.498 63.599 -13.580 1.00 127.23 158 ALA B N 1
ATOM 4634 C CA . ALA B 1 158 ? 55.463 62.508 -13.644 1.00 127.29 158 ALA B CA 1
ATOM 4635 C C . ALA B 1 158 ? 55.443 61.696 -12.353 1.00 127.29 158 ALA B C 1
ATOM 4636 O O . ALA B 1 158 ? 55.423 60.472 -12.403 1.00 127.36 158 ALA B O 1
ATOM 4638 N N . GLU B 1 159 ? 55.390 62.376 -11.204 1.00 127.08 159 GLU B N 1
ATOM 4639 C CA . GLU B 1 159 ? 55.346 61.722 -9.905 1.00 127.41 159 GLU B CA 1
ATOM 4640 C C . GLU B 1 159 ? 54.062 60.917 -9.752 1.00 127.51 159 GLU B C 1
ATOM 4641 O O . GLU B 1 159 ? 54.103 59.795 -9.265 1.00 127.62 159 GLU B O 1
ATOM 4647 N N . SER B 1 160 ? 52.932 61.471 -10.193 1.00 127.37 160 SER B N 1
ATOM 4648 C CA . SER B 1 160 ? 51.638 60.801 -10.106 1.00 127.75 160 SER B CA 1
ATOM 4649 C C . SER B 1 160 ? 51.580 59.527 -10.952 1.00 127.88 160 SER B C 1
ATOM 4650 O O . SER B 1 160 ? 51.076 58.511 -10.483 1.00 128.01 160 SER B O 1
ATOM 4653 N N . LYS B 1 161 ? 52.089 59.577 -12.189 1.00 127.65 161 LYS B N 1
ATOM 4654 C CA . LYS B 1 161 ? 52.068 58.428 -13.093 1.00 128.00 161 LYS B CA 1
ATOM 4655 C C . LYS B 1 161 ? 53.010 57.314 -12.636 1.00 128.17 161 LYS B C 1
ATOM 4656 O O . LYS B 1 161 ? 52.667 56.135 -12.729 1.00 128.27 161 LYS B O 1
ATOM 4662 N N . VAL B 1 162 ? 54.183 57.689 -12.115 1.00 128.07 162 VAL B N 1
ATOM 4663 C CA . VAL B 1 162 ? 55.153 56.723 -11.607 1.00 128.46 162 VAL B CA 1
ATOM 4664 C C . VAL B 1 162 ? 54.636 56.101 -10.301 1.00 128.64 162 VAL B C 1
ATOM 4665 O O . VAL B 1 162 ? 54.718 54.887 -10.123 1.00 128.72 162 VAL B O 1
ATOM 4669 N N . PHE B 1 163 ? 54.038 56.918 -9.424 1.00 128.62 163 PHE B N 1
ATOM 4670 C CA . PHE B 1 163 ? 53.441 56.454 -8.169 1.00 129.08 163 PHE B CA 1
ATOM 4671 C C . PHE B 1 163 ? 52.294 55.475 -8.449 1.00 129.07 163 PHE B C 1
ATOM 4672 O O . PHE B 1 163 ? 52.108 54.528 -7.689 1.00 129.14 163 PHE B O 1
ATOM 4680 N N . ALA B 1 164 ? 51.548 55.684 -9.550 1.00 128.82 164 ALA B N 1
ATOM 4681 C CA . ALA B 1 164 ? 50.450 54.801 -9.934 1.00 129.18 164 ALA B CA 1
ATOM 4682 C C . ALA B 1 164 ? 50.962 53.410 -10.327 1.00 129.17 164 ALA B C 1
ATOM 4683 O O . ALA B 1 164 ? 50.320 52.407 -10.014 1.00 129.29 164 ALA B O 1
ATOM 4685 N N . ILE B 1 165 ? 52.120 53.353 -10.998 1.00 128.94 165 ILE B N 1
ATOM 4686 C CA . ILE B 1 165 ? 52.747 52.093 -11.397 1.00 129.14 165 ILE B CA 1
ATOM 4687 C C . ILE B 1 165 ? 53.193 51.327 -10.148 1.00 129.29 165 ILE B C 1
ATOM 4688 O O . ILE B 1 165 ? 52.963 50.122 -10.039 1.00 129.33 165 ILE B O 1
ATOM 4693 N N . ALA B 1 166 ? 53.808 52.037 -9.200 1.00 129.22 166 ALA B N 1
ATOM 4694 C CA . ALA B 1 166 ? 54.285 51.454 -7.951 1.00 129.72 166 ALA B CA 1
ATOM 4695 C C . ALA B 1 166 ? 53.142 50.986 -7.057 1.00 130.04 166 ALA B C 1
ATOM 4696 O O . ALA B 1 166 ? 53.279 49.978 -6.373 1.00 130.14 166 ALA B O 1
ATOM 4698 N N . GLU B 1 167 ? 52.023 51.713 -7.062 1.00 130.03 167 GLU B N 1
ATOM 4699 C CA . GLU B 1 167 ? 50.860 51.376 -6.246 1.00 130.53 167 GLU B CA 1
ATOM 4700 C C . GLU B 1 167 ? 50.171 50.094 -6.695 1.00 130.65 167 GLU B C 1
ATOM 4701 O O . GLU B 1 167 ? 49.648 49.351 -5.863 1.00 130.74 167 GLU B O 1
ATOM 4707 N N . ALA B 1 168 ? 50.167 49.829 -8.001 1.00 130.51 168 ALA B N 1
ATOM 4708 C CA . ALA B 1 168 ? 49.573 48.601 -8.529 1.00 130.80 168 ALA B CA 1
ATOM 4709 C C . ALA B 1 168 ? 50.331 47.361 -8.020 1.00 130.88 168 ALA B C 1
ATOM 4710 O O . ALA B 1 168 ? 49.723 46.321 -7.743 1.00 130.93 168 ALA B O 1
ATOM 4712 N N . ARG B 1 169 ? 51.654 47.472 -7.881 1.00 130.71 169 ARG B N 1
ATOM 4713 C CA . ARG B 1 169 ? 52.469 46.366 -7.385 1.00 131.08 169 ARG B CA 1
ATOM 4714 C C . ARG B 1 169 ? 52.767 46.482 -5.886 1.00 131.25 169 ARG B C 1
ATOM 4715 O O . ARG B 1 169 ? 53.778 45.952 -5.431 1.00 131.34 169 ARG B O 1
ATOM 4723 N N . THR B 1 170 ? 51.922 47.192 -5.134 1.00 131.20 170 THR B N 1
ATOM 4724 C CA . THR B 1 170 ? 52.057 47.348 -3.698 1.00 131.66 170 THR B CA 1
ATOM 4725 C C . THR B 1 170 ? 50.990 46.404 -3.151 1.00 131.74 170 THR B C 1
ATOM 4726 O O . THR B 1 170 ? 49.804 46.534 -3.475 1.00 131.86 170 THR B O 1
ATOM 4730 N N . SER B 1 171 ? 51.413 45.442 -2.361 1.00 131.51 171 SER B N 1
ATOM 4731 C CA . SER B 1 171 ? 50.591 44.390 -1.750 1.00 131.79 171 SER B CA 1
ATOM 4732 C C . SER B 1 171 ? 49.979 43.402 -2.768 1.00 131.88 171 SER B C 1
ATOM 4733 O O . SER B 1 171 ? 48.764 43.234 -2.826 1.00 131.98 171 SER B O 1
ATOM 4736 N N . GLU B 1 172 ? 50.835 42.732 -3.544 1.00 131.68 172 GLU B N 1
ATOM 4737 C CA . GLU B 1 172 ? 50.393 41.753 -4.535 1.00 131.97 172 GLU B CA 1
ATOM 4738 C C . GLU B 1 172 ? 50.226 40.336 -3.960 1.00 131.97 172 GLU B C 1
ATOM 4739 O O . GLU B 1 172 ? 49.208 39.701 -4.214 1.00 132.05 172 GLU B O 1
ATOM 4745 N N . ASN B 1 173 ? 51.218 39.833 -3.208 1.00 131.72 173 ASN B N 1
ATOM 4746 C CA . ASN B 1 173 ? 51.154 38.491 -2.629 1.00 132.02 173 ASN B CA 1
ATOM 4747 C C . ASN B 1 173 ? 51.018 38.603 -1.109 1.00 131.93 173 ASN B C 1
ATOM 4748 O O . ASN B 1 173 ? 52.009 38.471 -0.379 1.00 132.02 173 ASN B O 1
ATOM 4753 N N . GLU B 1 174 ? 49.785 38.876 -0.632 1.00 131.58 174 GLU B N 1
ATOM 4754 C CA . GLU B 1 174 ? 49.358 39.043 0.770 1.00 131.70 174 GLU B CA 1
ATOM 4755 C C . GLU B 1 174 ? 49.705 40.413 1.386 1.00 131.51 174 GLU B C 1
ATOM 4756 O O . GLU B 1 174 ? 49.062 40.814 2.352 1.00 131.60 174 GLU B O 1
ATOM 4762 N N . GLY B 1 175 ? 50.699 41.095 0.810 1.00 131.10 175 GLY B N 1
ATOM 4763 C CA . GLY B 1 175 ? 51.189 42.407 1.226 1.00 131.18 175 GLY B CA 1
ATOM 4764 C C . GLY B 1 175 ? 51.376 42.631 2.715 1.00 130.95 175 GLY B C 1
ATOM 4765 O O . GLY B 1 175 ? 50.615 43.389 3.325 1.00 131.09 175 GLY B O 1
ATOM 4766 N N . PRO B 1 176 ? 52.403 42.013 3.331 1.00 130.49 176 PRO B N 1
ATOM 4767 C CA . PRO B 1 176 ? 52.602 42.197 4.784 1.00 130.17 176 PRO B CA 1
ATOM 4768 C C . PRO B 1 176 ? 52.925 43.626 5.206 1.00 129.87 176 PRO B C 1
ATOM 4769 O O . PRO B 1 176 ? 54.028 44.086 4.960 1.00 129.97 176 PRO B O 1
ATOM 4773 N N . LYS B 1 177 ? 51.968 44.319 5.821 1.00 129.25 177 LYS B N 1
ATOM 4774 C CA . LYS B 1 177 ? 52.027 45.682 6.350 1.00 129.10 177 LYS B CA 1
ATOM 4775 C C . LYS B 1 177 ? 50.690 46.070 6.916 1.00 128.65 177 LYS B C 1
ATOM 4776 O O . LYS B 1 177 ? 50.656 46.617 8.008 1.00 128.74 177 LYS B O 1
ATOM 4782 N N . ASN B 1 178 ? 49.586 45.821 6.181 1.00 128.02 178 ASN B N 1
ATOM 4783 C CA . ASN B 1 178 ? 48.228 46.169 6.620 1.00 127.88 178 ASN B CA 1
ATOM 4784 C C . ASN B 1 178 ? 47.688 45.163 7.634 1.00 127.46 178 ASN B C 1
ATOM 4785 O O . ASN B 1 178 ? 48.055 43.991 7.574 1.00 127.59 178 ASN B O 1
ATOM 4790 N N . VAL B 1 179 ? 46.801 45.608 8.553 1.00 126.80 179 VAL B N 1
ATOM 4791 C CA . VAL B 1 179 ? 46.229 44.799 9.646 1.00 126.66 179 VAL B CA 1
ATOM 4792 C C . VAL B 1 179 ? 45.519 43.524 9.198 1.00 126.08 179 VAL B C 1
ATOM 4793 O O . VAL B 1 179 ? 45.551 42.539 9.934 1.00 126.22 179 VAL B O 1
ATOM 4797 N N . ASP B 1 180 ? 44.865 43.533 8.033 1.00 125.31 180 ASP B N 1
ATOM 4798 C CA . ASP B 1 180 ? 44.163 42.343 7.549 1.00 124.97 180 ASP B CA 1
ATOM 4799 C C . ASP B 1 180 ? 45.141 41.194 7.303 1.00 124.24 180 ASP B C 1
ATOM 4800 O O . ASP B 1 180 ? 44.854 40.047 7.649 1.00 124.27 180 ASP B O 1
ATOM 4805 N N . SER B 1 181 ? 46.314 41.513 6.749 1.00 123.41 181 SER B N 1
ATOM 4806 C CA . SER B 1 181 ? 47.344 40.518 6.478 1.00 123.06 181 SER B CA 1
ATOM 4807 C C . SER B 1 181 ? 47.926 39.980 7.778 1.00 122.35 181 SER B C 1
ATOM 4808 O O . SER B 1 181 ? 48.128 38.773 7.903 1.00 122.42 181 SER B O 1
ATOM 4811 N N . ILE B 1 182 ? 48.195 40.868 8.746 1.00 121.44 182 ILE B N 1
ATOM 4812 C CA . ILE B 1 182 ? 48.760 40.478 10.033 1.00 121.02 182 ILE B CA 1
ATOM 4813 C C . ILE B 1 182 ? 47.783 39.618 10.826 1.00 120.25 182 ILE B C 1
ATOM 4814 O O . ILE B 1 182 ? 48.217 38.709 11.515 1.00 120.29 182 ILE B O 1
ATOM 4819 N N . LEU B 1 183 ? 46.475 39.881 10.713 1.00 119.47 183 LEU B N 1
ATOM 4820 C CA . LEU B 1 183 ? 45.473 39.096 11.416 1.00 119.16 183 LEU B CA 1
ATOM 4821 C C . LEU B 1 183 ? 45.458 37.666 10.884 1.00 118.60 183 LEU B C 1
ATOM 4822 O O . LEU B 1 183 ? 45.437 36.726 11.679 1.00 118.65 183 LEU B O 1
ATOM 4827 N N . GLU B 1 184 ? 45.518 37.501 9.547 1.00 117.89 184 GLU B N 1
ATOM 4828 C CA . GLU B 1 184 ? 45.522 36.189 8.897 1.00 117.66 184 GLU B CA 1
ATOM 4829 C C . GLU B 1 184 ? 46.748 35.377 9.321 1.00 117.08 184 GLU B C 1
ATOM 4830 O O . GLU B 1 184 ? 46.626 34.206 9.678 1.00 117.19 184 GLU B O 1
ATOM 4836 N N . ARG B 1 185 ? 47.921 36.013 9.320 1.00 116.28 185 ARG B N 1
ATOM 4837 C CA . ARG B 1 185 ? 49.151 35.348 9.732 1.00 115.99 185 ARG B CA 1
ATOM 4838 C C . ARG B 1 185 ? 49.157 35.028 11.219 1.00 115.36 185 ARG B C 1
ATOM 4839 O O . ARG B 1 185 ? 49.687 33.997 11.616 1.00 115.49 185 ARG B O 1
ATOM 4847 N N . THR B 1 186 ? 48.541 35.894 12.033 1.00 114.58 186 THR B N 1
ATOM 4848 C CA . THR B 1 186 ? 48.437 35.695 13.468 1.00 114.30 186 THR B CA 1
ATOM 4849 C C . THR B 1 186 ? 47.599 34.456 13.749 1.00 113.71 186 THR B C 1
ATOM 4850 O O . THR B 1 186 ? 48.020 33.610 14.532 1.00 113.82 186 THR B O 1
ATOM 4854 N N . LEU B 1 187 ? 46.439 34.326 13.084 1.00 112.90 187 LEU B N 1
ATOM 4855 C CA . LEU B 1 187 ? 45.543 33.189 13.276 1.00 112.58 187 LEU B CA 1
ATOM 4856 C C . LEU B 1 187 ? 46.171 31.895 12.792 1.00 111.93 187 LEU B C 1
ATOM 4857 O O . LEU B 1 187 ? 46.005 30.862 13.435 1.00 112.07 187 LEU B O 1
ATOM 4862 N N . GLU B 1 188 ? 46.907 31.955 11.675 1.00 111.06 188 GLU B N 1
ATOM 4863 C CA . GLU B 1 188 ? 47.599 30.794 11.119 1.00 110.69 188 GLU B CA 1
ATOM 4864 C C . GLU B 1 188 ? 48.652 30.292 12.116 1.00 109.90 188 GLU B C 1
ATOM 4865 O O . GLU B 1 188 ? 48.773 29.089 12.335 1.00 110.02 188 GLU B O 1
ATOM 4871 N N . ARG B 1 189 ? 49.382 31.223 12.744 1.00 108.99 189 ARG B N 1
ATOM 4872 C CA . ARG B 1 189 ? 50.413 30.916 13.728 1.00 108.60 189 ARG B CA 1
ATOM 4873 C C . ARG B 1 189 ? 49.801 30.283 14.967 1.00 107.98 189 ARG B C 1
ATOM 4874 O O . ARG B 1 189 ? 50.315 29.277 15.450 1.00 108.07 189 ARG B O 1
ATOM 4882 N N . ILE B 1 190 ? 48.688 30.845 15.463 1.00 107.26 190 ILE B N 1
ATOM 4883 C CA . ILE B 1 190 ? 47.983 30.310 16.627 1.00 107.08 190 ILE B C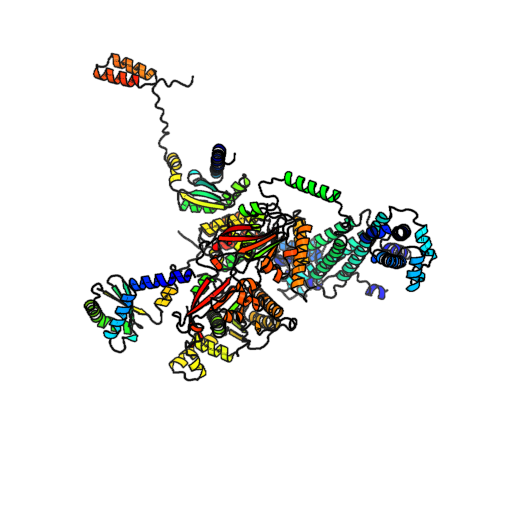A 1
ATOM 4884 C C . ILE B 1 190 ? 47.488 28.900 16.331 1.00 106.53 190 ILE B C 1
ATOM 4885 O O . ILE B 1 190 ? 47.656 28.000 17.151 1.00 106.68 190 ILE B O 1
ATOM 4890 N N . GLU B 1 191 ? 46.919 28.704 15.135 1.00 105.75 191 GLU B N 1
ATOM 4891 C CA . GLU B 1 191 ? 46.424 27.409 14.689 1.00 105.44 191 GLU B CA 1
ATOM 4892 C C . GLU B 1 191 ? 47.538 26.367 14.686 1.00 104.70 191 GLU B C 1
ATOM 4893 O O . GLU B 1 191 ? 47.333 25.258 15.173 1.00 104.77 191 GLU B O 1
ATOM 4899 N N . LEU B 1 192 ? 48.726 26.734 14.184 1.00 103.89 192 LEU B N 1
ATOM 4900 C CA . LEU B 1 192 ? 49.871 25.828 14.147 1.00 103.59 192 LEU B CA 1
ATOM 4901 C C . LEU B 1 192 ? 50.339 25.446 15.549 1.00 103.03 192 LEU B C 1
ATOM 4902 O O . LEU B 1 192 ? 50.662 24.284 15.790 1.00 103.18 192 LEU B O 1
ATOM 4907 N N . LEU B 1 193 ? 50.356 26.409 16.475 1.00 102.23 193 LEU B N 1
ATOM 4908 C CA . LEU B 1 193 ? 50.761 26.152 17.855 1.00 101.96 193 LEU B CA 1
ATOM 4909 C C . LEU B 1 193 ? 49.770 25.219 18.547 1.00 101.33 193 LEU B C 1
ATOM 4910 O O . LEU B 1 193 ? 50.176 24.327 19.288 1.00 101.45 193 LEU B O 1
ATOM 4915 N N . TYR B 1 194 ? 48.473 25.413 18.290 1.00 100.42 194 TYR B N 1
ATOM 4916 C CA . TYR B 1 194 ? 47.430 24.586 18.888 1.00 100.03 194 TYR B CA 1
ATOM 4917 C C . TYR B 1 194 ? 47.425 23.148 18.363 1.00 99.15 194 TYR B C 1
ATOM 4918 O O . TYR B 1 194 ? 47.053 22.235 19.098 1.00 99.21 194 TYR B O 1
ATOM 4927 N N . LYS B 1 195 ? 47.854 22.936 17.111 1.00 98.22 195 LYS B N 1
ATOM 4928 C CA . LYS B 1 195 ? 47.912 21.595 16.525 1.00 97.82 195 LYS B CA 1
ATOM 4929 C C . LYS B 1 195 ? 49.076 20.775 17.095 1.00 97.22 195 LYS B C 1
ATOM 4930 O O . LYS B 1 195 ? 48.978 19.554 17.183 1.00 97.31 195 LYS B O 1
ATOM 4936 N N . THR B 1 196 ? 50.176 21.438 17.471 1.00 96.54 196 THR B N 1
ATOM 4937 C CA . THR B 1 196 ? 51.347 20.766 18.028 1.00 96.38 196 THR B CA 1
ATOM 4938 C C . THR B 1 196 ? 51.236 20.625 19.555 1.00 95.99 196 THR B C 1
ATOM 4939 O O . THR B 1 196 ? 50.641 21.487 20.203 1.00 96.17 196 THR B O 1
ATOM 4943 N N . PRO B 1 197 ? 51.788 19.550 20.156 1.00 95.31 197 PRO B N 1
ATOM 4944 C CA . PRO B 1 197 ? 51.705 19.412 21.621 1.00 94.90 197 PRO B CA 1
ATOM 4945 C C . PRO B 1 197 ? 52.428 20.547 22.339 1.00 94.51 197 PRO B C 1
ATOM 4946 O O . PRO B 1 197 ? 53.642 20.696 22.207 1.00 94.50 197 PRO B O 1
ATOM 4950 N N . GLN B 1 198 ? 51.678 21.362 23.089 1.00 94.06 198 GLN B N 1
ATOM 4951 C CA . GLN B 1 198 ? 52.234 22.515 23.797 1.00 94.13 198 GLN B CA 1
ATOM 4952 C C . GLN B 1 198 ? 52.205 22.350 25.317 1.00 93.93 198 GLN B C 1
ATOM 4953 O O . GLN B 1 198 ? 51.562 23.135 26.011 1.00 93.99 198 GLN B O 1
ATOM 4959 N N . ASP B 1 199 ? 52.935 21.353 25.840 1.00 93.53 199 ASP B N 1
ATOM 4960 C CA . ASP B 1 199 ? 53.004 21.101 27.283 1.00 93.68 199 ASP B CA 1
ATOM 4961 C C . ASP B 1 199 ? 54.057 21.995 27.949 1.00 93.39 199 ASP B C 1
ATOM 4962 O O . ASP B 1 199 ? 54.769 21.556 28.852 1.00 93.41 199 ASP B O 1
ATOM 4967 N N . GLY B 1 200 ? 54.133 23.243 27.509 1.00 92.98 200 GLY B N 1
ATOM 4968 C CA . GLY B 1 200 ? 55.109 24.196 28.021 1.00 93.05 200 GLY B CA 1
ATOM 4969 C C . GLY B 1 200 ? 56.273 24.468 27.081 1.00 92.85 200 GLY B C 1
ATOM 4970 O O . GLY B 1 200 ? 57.107 25.335 27.358 1.00 92.94 200 GLY B O 1
ATOM 4971 N N . VAL B 1 201 ? 56.360 23.710 25.968 1.00 92.44 201 VAL B N 1
ATOM 4972 C CA . VAL B 1 201 ? 57.411 23.851 24.959 1.00 92.51 201 VAL B CA 1
ATOM 4973 C C . VAL B 1 201 ? 56.800 24.008 23.565 1.00 92.37 201 VAL B C 1
ATOM 4974 O O . VAL B 1 201 ? 56.187 23.071 23.062 1.00 92.53 201 VAL B O 1
ATOM 4978 N N . THR B 1 202 ? 56.978 25.175 22.934 1.00 91.92 202 THR B N 1
ATOM 4979 C CA . THR B 1 202 ? 56.452 25.435 21.593 1.00 91.99 202 THR B CA 1
ATOM 4980 C C . THR B 1 202 ? 57.507 25.282 20.475 1.00 91.73 202 THR B C 1
ATOM 4981 O O . THR B 1 202 ? 57.147 25.158 19.308 1.00 91.82 202 THR B O 1
ATOM 4985 N N . GLY B 1 203 ? 58.787 25.290 20.833 1.00 91.23 203 GLY B N 1
ATOM 4986 C CA . GLY B 1 203 ? 59.877 25.137 19.876 1.00 91.18 203 GLY B CA 1
ATOM 4987 C C . GLY B 1 203 ? 60.641 23.841 20.061 1.00 90.87 203 GLY B C 1
ATOM 4988 O O . GLY B 1 203 ? 60.041 22.807 20.364 1.00 91.06 203 GLY B O 1
ATOM 4989 N N . VAL B 1 204 ? 61.970 23.881 19.867 1.00 90.26 204 VAL B N 1
ATOM 4990 C CA . VAL B 1 204 ? 62.851 22.727 20.033 1.00 90.12 204 VAL B CA 1
ATOM 4991 C C . VAL B 1 204 ? 63.153 22.532 21.516 1.00 89.73 204 VAL B C 1
ATOM 4992 O O . VAL B 1 204 ? 63.612 23.460 22.164 1.00 89.84 204 VAL B O 1
ATOM 4996 N N . ASN B 1 205 ? 62.879 21.341 22.059 1.00 89.17 205 ASN B N 1
ATOM 4997 C CA . ASN B 1 205 ? 63.090 21.045 23.475 1.00 89.07 205 ASN B CA 1
ATOM 4998 C C . ASN B 1 205 ? 64.545 21.200 23.919 1.00 88.83 205 ASN B C 1
ATOM 4999 O O . ASN B 1 205 ? 65.439 20.600 23.324 1.00 88.92 205 ASN B O 1
ATOM 5004 N N . THR B 1 206 ? 64.777 22.000 24.977 1.00 88.36 206 THR B N 1
ATOM 5005 C CA . THR B 1 206 ? 66.127 22.208 25.504 1.00 88.38 206 THR B CA 1
ATOM 5006 C C . THR B 1 206 ? 66.641 21.039 26.346 1.00 88.25 206 THR B C 1
ATOM 5007 O O . THR B 1 206 ? 67.840 20.939 26.558 1.00 88.43 206 THR B O 1
ATOM 5011 N N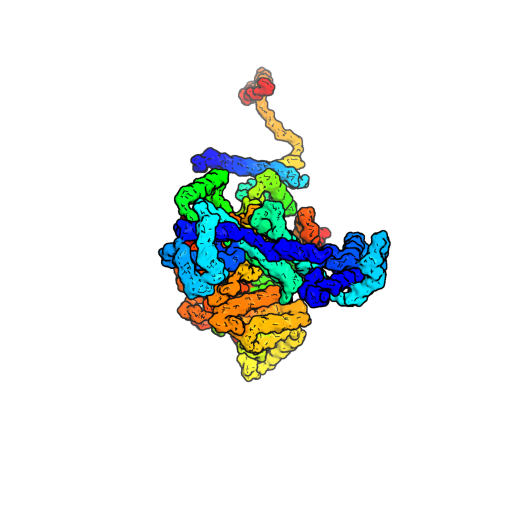 . GLY B 1 207 ? 65.742 20.192 26.837 1.00 87.78 207 GLY B N 1
ATOM 5012 C CA . GLY B 1 207 ? 66.081 19.085 27.722 1.00 87.78 207 GLY B CA 1
ATOM 5013 C C . GLY B 1 207 ? 66.158 19.489 29.186 1.00 87.46 207 GLY B C 1
ATOM 5014 O O . GLY B 1 207 ? 66.393 18.641 30.050 1.00 87.65 207 GLY B O 1
ATOM 5015 N N . PHE B 1 208 ? 65.963 20.794 29.478 1.00 86.80 208 PHE B N 1
ATOM 5016 C CA . PHE B 1 208 ? 65.995 21.362 30.821 1.00 86.65 208 PHE B CA 1
ATOM 5017 C C . PHE B 1 208 ? 64.642 22.006 31.110 1.00 86.48 208 PHE B C 1
ATOM 5018 O O . PHE B 1 208 ? 64.321 23.032 30.516 1.00 86.55 208 PHE B O 1
ATOM 5026 N N . THR B 1 209 ? 63.853 21.403 32.015 1.00 86.11 209 THR B N 1
ATOM 5027 C CA . THR B 1 209 ? 62.512 21.868 32.377 1.00 86.24 209 THR B CA 1
ATOM 5028 C C . THR B 1 209 ? 62.478 23.323 32.812 1.00 85.95 209 THR B C 1
ATOM 5029 O O . THR B 1 209 ? 61.665 24.089 32.306 1.00 86.09 209 THR B O 1
ATOM 5033 N N . ASP B 1 210 ? 63.371 23.712 33.721 1.00 85.45 210 ASP B N 1
ATOM 5034 C CA . ASP B 1 210 ? 63.441 25.084 34.218 1.00 85.47 210 ASP B CA 1
ATOM 5035 C C . ASP B 1 210 ? 63.748 26.065 33.089 1.00 85.29 210 ASP B C 1
ATOM 5036 O O . ASP B 1 210 ? 63.177 27.158 33.059 1.00 85.43 210 ASP B O 1
ATOM 5041 N N . LEU B 1 211 ? 64.608 25.672 32.155 1.00 84.84 211 LEU B N 1
ATOM 5042 C CA . LEU B 1 211 ? 64.940 26.518 31.020 1.00 84.91 211 LEU B CA 1
ATOM 5043 C C . LEU B 1 211 ? 63.761 26.608 30.052 1.00 84.76 211 LEU B C 1
ATOM 5044 O O . LEU B 1 211 ? 63.455 27.689 29.563 1.00 84.79 211 LEU B O 1
ATOM 5049 N N . ASN B 1 212 ? 63.072 25.490 29.809 1.00 84.43 212 ASN B N 1
ATOM 5050 C CA . ASN B 1 212 ? 61.899 25.461 28.936 1.00 84.52 212 ASN B CA 1
ATOM 5051 C C . ASN B 1 212 ? 60.758 26.291 29.517 1.00 84.35 212 ASN B C 1
ATOM 5052 O O . ASN B 1 212 ? 60.001 26.885 28.768 1.00 84.50 212 ASN B O 1
ATOM 5057 N N . LYS B 1 213 ? 60.628 26.341 30.844 1.00 83.89 213 LYS B N 1
ATOM 5058 C CA . LYS B 1 213 ? 59.598 27.145 31.490 1.00 83.97 213 LYS B CA 1
ATOM 5059 C C . LYS B 1 213 ? 59.783 28.634 31.148 1.00 83.99 213 LYS B C 1
ATOM 5060 O O . LYS B 1 213 ? 58.805 29.346 30.939 1.00 84.09 213 LYS B O 1
ATOM 5066 N N . LYS B 1 214 ? 61.034 29.076 31.035 1.00 83.80 214 LYS B N 1
ATOM 5067 C CA . LYS B 1 214 ? 61.335 30.458 30.732 1.00 84.18 214 LYS B CA 1
ATOM 5068 C C . LYS B 1 214 ? 61.369 30.752 29.240 1.00 84.29 214 LYS B C 1
ATOM 5069 O O . LYS B 1 214 ? 60.960 31.830 28.824 1.00 84.47 214 LYS B O 1
ATOM 5075 N N . THR B 1 215 ? 61.861 29.814 28.433 1.00 84.16 215 THR B N 1
ATOM 5076 C CA . THR B 1 215 ? 62.035 30.057 27.003 1.00 84.56 215 THR B CA 1
ATOM 5077 C C . THR B 1 215 ? 60.987 29.464 26.089 1.00 84.69 215 THR B C 1
ATOM 5078 O O . THR B 1 215 ? 60.947 29.814 24.909 1.00 84.80 215 THR B O 1
ATOM 5082 N N . ALA B 1 216 ? 60.173 28.545 26.610 1.00 84.53 216 ALA B N 1
ATOM 5083 C CA . ALA B 1 216 ? 59.195 27.748 25.860 1.00 84.89 216 ALA B CA 1
ATOM 5084 C C . ALA B 1 216 ? 59.887 26.964 24.728 1.00 84.99 216 ALA B C 1
ATOM 5085 O O . ALA B 1 216 ? 59.285 26.743 23.681 1.00 85.15 216 ALA B O 1
ATOM 5087 N N . GLY B 1 217 ? 61.141 26.561 24.954 1.00 84.72 217 GLY B N 1
ATOM 5088 C CA . GLY B 1 217 ? 61.951 25.854 23.971 1.00 84.84 217 GLY B CA 1
ATOM 5089 C C . GLY B 1 217 ? 62.759 26.792 23.089 1.00 84.71 217 GLY B C 1
ATOM 5090 O O . GLY B 1 217 ? 62.696 28.012 23.248 1.00 84.85 217 GLY B O 1
ATOM 5091 N N . LEU B 1 218 ? 63.543 26.230 22.159 1.00 84.35 218 LEU B N 1
ATOM 5092 C CA . LEU B 1 218 ? 64.350 26.995 21.208 1.00 84.58 218 LEU B CA 1
ATOM 5093 C C . LEU B 1 218 ? 63.490 27.280 19.978 1.00 84.75 218 LEU B C 1
ATOM 5094 O O . LEU B 1 218 ? 63.190 26.370 19.208 1.00 84.88 218 LEU B O 1
ATOM 5099 N N . GLN B 1 219 ? 63.056 28.532 19.815 1.00 84.67 219 GLN B N 1
ATOM 5100 C CA . GLN B 1 219 ? 62.149 28.911 18.737 1.00 85.06 219 GLN B CA 1
ATOM 5101 C C . GLN B 1 219 ? 62.772 28.957 17.358 1.00 85.31 219 GLN B C 1
ATOM 5102 O O . GLN B 1 219 ? 63.943 29.296 17.208 1.00 85.45 219 GLN B O 1
ATOM 5108 N N . GLY B 1 220 ? 61.959 28.652 16.352 1.00 85.21 220 GLY B N 1
ATOM 5109 C CA . GLY B 1 220 ? 62.373 28.750 14.961 1.00 85.56 220 GLY B CA 1
ATOM 5110 C C . GLY B 1 220 ? 62.620 30.203 14.607 1.00 85.72 220 GLY B C 1
ATOM 5111 O O . GLY B 1 220 ? 61.944 31.090 15.134 1.00 85.84 220 GLY B O 1
ATOM 5112 N N . SER B 1 221 ? 63.655 30.460 13.806 1.00 85.59 221 SER B N 1
ATOM 5113 C CA . SER B 1 221 ? 64.063 31.802 13.380 1.00 86.01 221 SER B CA 1
ATOM 5114 C C . SER B 1 221 ? 64.870 32.581 14.423 1.00 86.10 221 SER B C 1
ATOM 5115 O O . SER B 1 221 ? 65.250 33.725 14.168 1.00 86.23 221 SER B O 1
ATOM 5118 N N . ASP B 1 222 ? 65.139 31.974 15.586 1.00 85.86 222 ASP B N 1
ATOM 5119 C CA . ASP B 1 222 ? 65.887 32.642 16.637 1.00 86.09 222 ASP B CA 1
ATOM 5120 C C . ASP B 1 222 ? 67.389 32.488 16.488 1.00 85.85 222 ASP B C 1
ATOM 5121 O O . ASP B 1 222 ? 67.880 31.401 16.197 1.00 85.88 222 ASP B O 1
ATOM 5126 N N . LEU B 1 223 ? 68.118 33.585 16.703 1.00 85.43 223 LEU B N 1
ATOM 5127 C CA . LEU B 1 223 ? 69.568 33.568 16.760 1.00 85.62 223 LEU B CA 1
ATOM 5128 C C . LEU B 1 223 ? 69.889 33.577 18.255 1.00 85.52 223 LEU B C 1
ATOM 5129 O O . LEU B 1 223 ? 69.581 34.540 18.954 1.00 85.56 223 LEU B O 1
ATOM 5134 N N . ILE B 1 224 ? 70.454 32.480 18.749 1.00 85.22 224 ILE B N 1
ATOM 5135 C CA . ILE B 1 224 ? 70.776 32.312 20.159 1.00 85.29 224 ILE B CA 1
ATOM 5136 C C . ILE B 1 224 ? 72.270 32.410 20.412 1.00 85.05 224 ILE B C 1
ATOM 5137 O O . ILE B 1 224 ? 73.038 31.632 19.862 1.00 85.11 224 ILE B O 1
ATOM 5142 N N . ILE B 1 225 ? 72.681 33.355 21.257 1.00 84.60 225 ILE B N 1
ATOM 5143 C CA . ILE B 1 225 ? 74.081 33.519 21.606 1.00 84.60 225 ILE B CA 1
ATOM 5144 C C . ILE B 1 225 ? 74.363 32.918 22.966 1.00 84.38 225 ILE B C 1
ATOM 5145 O O . ILE B 1 225 ? 73.797 33.355 23.963 1.00 84.45 225 ILE B O 1
ATOM 5150 N N . VAL B 1 226 ? 75.221 31.900 23.006 1.00 84.01 226 VAL B N 1
ATOM 5151 C CA . VAL B 1 226 ? 75.630 31.297 24.264 1.00 84.22 226 VAL B CA 1
ATOM 5152 C C . VAL B 1 226 ? 77.039 31.781 24.523 1.00 84.27 226 VAL B C 1
ATOM 5153 O O . VAL B 1 226 ? 77.949 31.473 23.758 1.00 84.28 226 VAL B O 1
ATOM 5157 N N . ALA B 1 227 ? 77.211 32.587 25.565 1.00 84.19 227 ALA B N 1
ATOM 5158 C CA . ALA B 1 227 ? 78.504 33.167 25.872 1.00 84.61 227 ALA B CA 1
ATOM 5159 C C . ALA B 1 227 ? 79.004 32.772 27.236 1.00 84.82 227 ALA B C 1
ATOM 5160 O O . ALA B 1 227 ? 78.233 32.718 28.187 1.00 85.00 227 ALA B O 1
ATOM 5162 N N . ALA B 1 228 ? 80.293 32.485 27.339 1.00 84.69 228 ALA B N 1
ATOM 5163 C CA . ALA B 1 228 ? 80.899 32.097 28.604 1.00 85.12 228 ALA B CA 1
ATOM 5164 C C . ALA B 1 228 ? 82.405 32.329 28.582 1.00 85.50 228 ALA B C 1
ATOM 5165 O O . ALA B 1 228 ? 83.017 32.394 27.514 1.00 85.71 228 ALA B O 1
ATOM 5167 N N . ARG B 1 229 ? 83.005 32.465 29.770 1.00 85.39 229 ARG B N 1
ATOM 5168 C CA . ARG B 1 229 ? 84.453 32.544 29.920 1.00 85.68 229 ARG B CA 1
ATOM 5169 C C . ARG B 1 229 ? 85.020 31.135 29.641 1.00 85.77 229 ARG B C 1
ATOM 5170 O O . ARG B 1 229 ? 84.273 30.152 29.703 1.00 85.86 229 ARG B O 1
ATOM 5178 N N . PRO B 1 230 ? 86.326 30.996 29.336 1.00 85.65 230 PRO B N 1
ATOM 5179 C CA . PRO B 1 230 ? 86.873 29.646 29.089 1.00 85.69 230 PRO B CA 1
ATOM 5180 C C . PRO B 1 230 ? 86.667 28.677 30.254 1.00 85.70 230 PRO B C 1
ATOM 5181 O O . PRO B 1 230 ? 86.715 29.082 31.415 1.00 85.91 230 PRO B O 1
ATOM 5185 N N . SER B 1 231 ? 86.363 27.412 29.931 1.00 85.30 231 SER B N 1
ATOM 5186 C CA . SER B 1 231 ? 86.139 26.301 30.856 1.00 85.39 231 SER B CA 1
ATOM 5187 C C . SER B 1 231 ? 84.854 26.412 31.693 1.00 85.14 231 SER B C 1
ATOM 5188 O O . SER B 1 231 ? 84.684 25.663 32.655 1.00 85.14 231 SER B O 1
ATOM 5191 N N . MET B 1 232 ? 83.940 27.311 31.310 1.00 84.75 232 MET B N 1
ATOM 5192 C CA . MET B 1 232 ? 82.643 27.413 31.984 1.00 84.92 232 MET B CA 1
ATOM 5193 C C . MET B 1 232 ? 81.644 26.343 31.492 1.00 84.79 232 MET B C 1
ATOM 5194 O O . MET B 1 232 ? 80.555 26.237 32.041 1.00 84.89 232 MET B O 1
ATOM 5199 N N . GLY B 1 233 ? 82.018 25.560 30.484 1.00 84.47 233 GLY B N 1
ATOM 5200 C CA . GLY B 1 233 ? 81.167 24.519 29.937 1.00 84.64 233 GLY B CA 1
ATOM 5201 C C . GLY B 1 233 ? 80.281 25.013 28.813 1.00 84.54 233 GLY B C 1
ATOM 5202 O O . GLY B 1 233 ? 79.173 24.508 28.633 1.00 84.54 233 GLY B O 1
ATOM 5203 N N . LYS B 1 234 ? 80.757 26.004 28.044 1.00 84.31 234 LYS B N 1
ATOM 5204 C CA . LYS B 1 234 ? 80.003 26.583 26.932 1.00 84.52 234 LYS B CA 1
ATOM 5205 C C . LYS B 1 234 ? 79.709 25.568 25.829 1.00 84.36 234 LYS B C 1
ATOM 5206 O O . LYS B 1 234 ? 78.561 25.440 25.402 1.00 84.45 234 LYS B O 1
ATOM 5212 N N . THR B 1 235 ? 80.741 24.844 25.375 1.00 83.96 235 THR B N 1
ATOM 5213 C CA . THR B 1 235 ? 80.576 23.817 24.352 1.00 84.08 235 THR B CA 1
ATOM 5214 C C . THR B 1 235 ? 79.703 22.686 24.897 1.00 83.86 235 THR B C 1
ATOM 5215 O O . THR B 1 235 ? 78.837 22.188 24.187 1.00 83.93 235 THR B O 1
ATOM 5219 N N . THR B 1 236 ? 79.910 22.314 26.169 1.00 83.42 236 THR B N 1
ATOM 5220 C CA . THR B 1 236 ? 79.152 21.273 26.850 1.00 83.45 236 THR B CA 1
ATOM 5221 C C . THR B 1 236 ? 77.652 21.586 26.847 1.00 83.15 236 THR B C 1
ATOM 5222 O O . THR B 1 236 ? 76.849 20.735 26.472 1.00 83.35 236 THR B O 1
ATOM 5226 N N . PHE B 1 237 ? 77.281 22.810 27.237 1.00 82.55 237 PHE B N 1
ATOM 5227 C CA . PHE B 1 237 ? 75.890 23.230 27.291 1.00 82.50 237 PHE B CA 1
ATOM 5228 C C . PHE B 1 237 ? 75.238 23.199 25.916 1.00 82.09 237 PHE B C 1
ATOM 5229 O O . PHE B 1 237 ? 74.160 22.629 25.772 1.00 82.16 237 PHE B O 1
ATOM 5237 N N . ALA B 1 238 ? 75.891 23.791 24.906 1.00 81.56 238 ALA B N 1
ATOM 5238 C CA . ALA B 1 238 ? 75.373 23.830 23.541 1.00 81.58 238 ALA B CA 1
ATOM 5239 C C . ALA B 1 238 ? 75.182 22.434 22.969 1.00 81.52 238 ALA B C 1
ATOM 5240 O O . ALA B 1 238 ? 74.209 22.186 22.261 1.00 81.74 238 ALA B O 1
ATOM 5242 N N . MET B 1 239 ? 76.095 21.518 23.290 1.00 81.07 239 MET B N 1
ATOM 5243 C CA . MET B 1 239 ? 76.008 20.150 22.815 1.00 81.13 239 MET B CA 1
ATOM 5244 C C . MET B 1 239 ? 74.876 19.387 23.456 1.00 81.02 239 MET B C 1
ATOM 5245 O O . MET B 1 239 ? 74.259 18.574 22.782 1.00 81.16 239 MET B O 1
ATOM 5250 N N . ASN B 1 240 ? 74.558 19.667 24.728 1.00 80.70 240 ASN B N 1
ATOM 5251 C CA . ASN B 1 240 ? 73.410 19.032 25.377 1.00 80.98 240 ASN B CA 1
ATOM 5252 C C . ASN B 1 240 ? 72.115 19.456 24.677 1.00 81.15 240 ASN B C 1
ATOM 5253 O O . ASN B 1 240 ? 71.221 18.631 24.503 1.00 81.27 240 ASN B O 1
ATOM 5258 N N . LEU B 1 241 ? 72.040 20.724 24.222 1.00 81.03 241 LEU B N 1
ATOM 5259 C CA . LEU B 1 241 ? 70.895 21.223 23.464 1.00 81.38 241 LEU B CA 1
ATOM 5260 C C . LEU B 1 241 ? 70.791 20.457 22.145 1.00 81.62 241 LEU B C 1
ATOM 5261 O O . LEU B 1 241 ? 69.695 20.075 21.748 1.00 81.78 241 LEU B O 1
ATOM 5266 N N . CYS B 1 242 ? 71.935 20.218 21.480 1.00 81.53 242 CYS B N 1
ATOM 5267 C CA . CYS B 1 242 ? 72.000 19.464 20.232 1.00 81.93 242 CYS B CA 1
ATOM 5268 C C . CYS B 1 242 ? 71.577 18.016 20.450 1.00 82.04 242 CYS B C 1
ATOM 5269 O O . CYS B 1 242 ? 70.813 17.493 19.649 1.00 82.23 242 CYS B O 1
ATOM 5272 N N . GLU B 1 243 ? 72.069 17.371 21.525 1.00 81.73 243 GLU B N 1
ATOM 5273 C CA . GLU B 1 243 ? 71.750 15.985 21.867 1.00 81.92 243 GLU B CA 1
ATOM 5274 C C . GLU B 1 243 ? 70.253 15.823 22.080 1.00 81.96 243 GLU B C 1
ATOM 5275 O O . GLU B 1 243 ? 69.661 14.887 21.549 1.00 82.02 243 GLU B O 1
ATOM 5281 N N . ASN B 1 244 ? 69.640 16.756 22.826 1.00 81.79 244 ASN B N 1
ATOM 5282 C CA . ASN B 1 244 ? 68.209 16.731 23.099 1.00 82.14 244 ASN B CA 1
ATOM 5283 C C . ASN B 1 244 ? 67.404 16.917 21.821 1.00 82.26 244 ASN B C 1
ATOM 5284 O O . ASN B 1 244 ? 66.422 16.211 21.617 1.00 82.39 244 ASN B O 1
ATOM 5289 N N . ALA B 1 245 ? 67.834 17.835 20.946 1.00 82.09 245 ALA B N 1
ATOM 5290 C CA . ALA B 1 245 ? 67.158 18.063 19.669 1.00 82.43 245 ALA B CA 1
ATOM 5291 C C . ALA B 1 245 ? 67.264 16.824 18.781 1.00 82.47 245 ALA B C 1
ATOM 5292 O O . ALA B 1 245 ? 66.297 16.459 18.123 1.00 82.69 245 ALA B O 1
ATOM 5294 N N . ALA B 1 246 ? 68.420 16.158 18.790 1.00 82.07 246 ALA B N 1
ATOM 5295 C CA . ALA B 1 246 ? 68.648 14.960 17.992 1.00 82.22 246 ALA B CA 1
ATOM 5296 C C . ALA B 1 246 ? 67.821 13.778 18.475 1.00 82.13 246 ALA B C 1
ATOM 5297 O O . ALA B 1 246 ? 67.376 12.971 17.662 1.00 82.15 246 ALA B O 1
ATOM 5299 N N . MET B 1 247 ? 67.610 13.670 19.790 1.00 81.86 247 MET B N 1
ATOM 5300 C CA . MET B 1 247 ? 66.840 12.561 20.344 1.00 82.04 247 MET B CA 1
ATOM 5301 C C . MET B 1 247 ? 65.331 12.783 20.285 1.00 82.05 247 MET B C 1
ATOM 5302 O O . MET B 1 247 ? 64.587 11.808 20.254 1.00 82.25 247 MET B O 1
ATOM 5307 N N . GLU B 1 248 ? 64.879 14.043 20.285 1.00 81.64 248 GLU B N 1
ATOM 5308 C CA . GLU B 1 248 ? 63.455 14.343 20.312 1.00 81.85 248 GLU B CA 1
ATOM 5309 C C . GLU B 1 248 ? 62.856 14.745 18.971 1.00 81.91 248 GLU B C 1
ATOM 5310 O O . GLU B 1 248 ? 61.634 14.735 18.832 1.00 82.21 248 GLU B O 1
ATOM 5316 N N . GLN B 1 249 ? 63.687 15.138 18.000 1.00 81.48 249 GLN B N 1
ATOM 5317 C CA . GLN B 1 249 ? 63.169 15.561 16.700 1.00 81.64 249 GLN B CA 1
ATOM 5318 C C . GLN B 1 249 ? 63.525 14.601 15.585 1.00 81.81 249 GLN B C 1
ATOM 5319 O O . GLN B 1 249 ? 64.542 13.916 15.652 1.00 82.02 249 GLN B O 1
ATOM 5325 N N . ASP B 1 250 ? 62.678 14.548 14.563 1.00 81.65 250 ASP B N 1
ATOM 5326 C CA . ASP B 1 250 ? 62.906 13.723 13.379 1.00 82.03 250 ASP B CA 1
ATOM 5327 C C . ASP B 1 250 ? 63.863 14.428 12.407 1.00 81.52 250 ASP B C 1
ATOM 5328 O O . ASP B 1 250 ? 64.650 13.767 11.725 1.00 81.81 250 ASP B O 1
ATOM 5333 N N . LYS B 1 251 ? 63.790 15.771 12.347 1.00 80.60 251 LYS B N 1
ATOM 5334 C CA . LYS B 1 251 ? 64.648 16.599 11.507 1.00 80.29 251 LYS B CA 1
ATOM 5335 C C . LYS B 1 251 ? 66.099 16.592 12.030 1.00 79.64 251 LYS B C 1
ATOM 5336 O O . LYS B 1 251 ? 66.324 16.439 13.231 1.00 79.84 251 LYS B O 1
ATOM 5342 N N . PRO B 1 252 ? 67.100 16.741 11.138 1.00 78.73 252 PRO B N 1
ATOM 5343 C CA . PRO B 1 252 ? 68.499 16.663 11.584 1.00 78.07 252 PRO B CA 1
ATOM 5344 C C . PRO B 1 252 ? 69.061 17.886 12.292 1.00 77.35 252 PRO B C 1
ATOM 5345 O O . PRO B 1 252 ? 68.583 19.000 12.100 1.00 77.38 252 PRO B O 1
ATOM 5349 N N . VAL B 1 253 ? 70.091 17.657 13.120 1.00 76.49 253 VAL B N 1
ATOM 5350 C CA . VAL B 1 253 ? 70.845 18.683 13.832 1.00 76.21 253 VAL B CA 1
ATOM 5351 C C . VAL B 1 253 ? 72.137 18.900 13.040 1.00 75.89 253 VAL B C 1
ATOM 5352 O O . VAL B 1 253 ? 72.809 17.933 12.691 1.00 76.11 253 VAL B O 1
ATOM 5356 N N . LEU B 1 254 ? 72.477 20.157 12.740 1.00 75.16 254 LEU B N 1
ATOM 5357 C CA . LEU B 1 254 ? 73.697 20.471 12.006 1.00 74.96 254 LEU B CA 1
ATOM 5358 C C . LEU B 1 254 ? 74.680 21.220 12.896 1.00 74.45 254 LEU B C 1
ATOM 5359 O O . LEU B 1 254 ? 74.354 22.281 13.421 1.00 74.56 254 LEU B O 1
ATOM 5364 N N . ILE B 1 255 ? 75.889 20.667 13.062 1.00 73.80 255 ILE B N 1
ATOM 5365 C CA . ILE B 1 255 ? 76.914 21.264 13.907 1.00 73.67 255 ILE B CA 1
ATOM 5366 C C . ILE B 1 255 ? 78.119 21.731 13.109 1.00 73.17 255 ILE B C 1
ATOM 5367 O O . ILE B 1 255 ? 78.762 20.935 12.439 1.00 73.20 255 ILE B O 1
ATOM 5372 N N . PHE B 1 256 ? 78.441 23.017 13.205 1.00 72.57 256 PHE B N 1
ATOM 5373 C CA . PHE B 1 256 ? 79.627 23.579 12.584 1.00 72.29 256 PHE B CA 1
ATOM 5374 C C . PHE B 1 256 ? 80.670 23.723 13.680 1.00 71.93 256 PHE B C 1
ATOM 5375 O O . PHE B 1 256 ? 80.686 24.719 14.397 1.00 71.86 256 PHE B O 1
ATOM 5383 N N . SER B 1 257 ? 81.502 22.695 13.846 1.00 71.55 257 SER B N 1
ATOM 5384 C CA . SER B 1 257 ? 82.551 22.684 14.855 1.00 71.61 257 SER B CA 1
ATOM 5385 C C . SER B 1 257 ? 83.807 23.297 14.270 1.00 71.36 257 SER B C 1
ATOM 5386 O O . SER B 1 257 ? 84.610 22.608 13.643 1.00 71.48 257 SER B O 1
ATOM 5389 N N . LEU B 1 258 ? 83.962 24.601 14.451 1.00 70.84 258 LEU B N 1
ATOM 5390 C CA . LEU B 1 258 ? 85.101 25.327 13.899 1.00 70.88 258 LEU B CA 1
ATOM 5391 C C . LEU B 1 258 ? 86.374 25.173 14.731 1.00 70.58 258 LEU B C 1
ATOM 5392 O O . LEU B 1 258 ? 87.474 25.339 14.206 1.00 70.76 258 LEU B O 1
ATOM 5397 N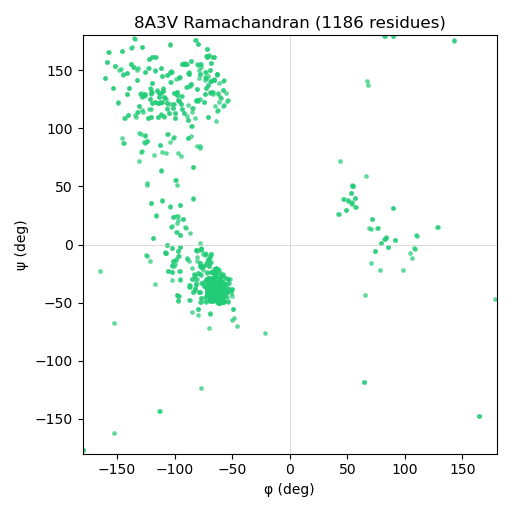 N . GLU B 1 259 ? 86.230 24.874 16.026 1.00 69.92 259 GLU B N 1
ATOM 5398 C CA . GLU B 1 259 ? 87.368 24.737 16.921 1.00 69.61 259 GLU B CA 1
ATOM 5399 C C . GLU B 1 259 ? 87.791 23.273 17.112 1.00 69.24 259 GLU B C 1
ATOM 5400 O O . GLU B 1 259 ? 88.973 22.968 17.012 1.00 69.52 259 GLU B O 1
ATOM 5406 N N . MET B 1 260 ? 86.836 22.371 17.389 1.00 68.36 260 MET B N 1
ATOM 5407 C CA . MET B 1 260 ? 87.137 20.972 17.671 1.00 68.07 260 MET B CA 1
ATOM 5408 C C . MET B 1 260 ? 86.845 20.044 16.506 1.00 67.41 260 MET B C 1
ATOM 5409 O O . MET B 1 260 ? 85.899 20.270 15.753 1.00 67.55 260 MET B O 1
ATOM 5414 N N . PRO B 1 261 ? 87.607 18.947 16.386 1.00 66.48 261 PRO B N 1
ATOM 5415 C CA . PRO B 1 261 ? 87.303 17.966 15.336 1.00 65.69 261 PRO B CA 1
ATOM 5416 C C . PRO B 1 261 ? 86.032 17.173 15.645 1.00 64.56 261 PRO B C 1
ATOM 5417 O O . PRO B 1 261 ? 85.569 17.123 16.789 1.00 64.58 261 PRO B O 1
ATOM 5421 N N . ALA B 1 262 ? 85.465 16.538 14.615 1.00 63.51 262 ALA B N 1
ATOM 5422 C CA . ALA B 1 262 ? 84.253 15.731 14.740 1.00 62.97 262 ALA B CA 1
ATOM 5423 C C . ALA B 1 262 ? 84.421 14.550 15.703 1.00 62.12 262 ALA B C 1
ATOM 5424 O O . ALA B 1 262 ? 83.493 14.211 16.433 1.00 62.17 262 ALA B O 1
ATOM 5426 N N . GLU B 1 263 ? 85.613 13.949 15.732 1.00 61.22 263 GLU B N 1
ATOM 5427 C CA . GLU B 1 263 ? 85.884 12.825 16.622 1.00 60.75 263 GLU B CA 1
ATOM 5428 C C . GLU B 1 263 ? 85.786 13.255 18.077 1.00 60.40 263 GLU B C 1
ATOM 5429 O O . GLU B 1 263 ? 85.217 12.537 18.895 1.00 60.39 263 GLU B O 1
ATOM 5435 N N . GLN B 1 264 ? 86.334 14.428 18.397 1.00 59.97 264 GLN B N 1
ATOM 5436 C CA . GLN B 1 264 ? 86.299 14.942 19.754 1.00 60.15 264 GLN B CA 1
ATOM 5437 C C . GLN B 1 264 ? 84.881 15.282 20.173 1.00 60.22 264 GLN B C 1
ATOM 5438 O O . GLN B 1 264 ? 84.500 14.971 21.300 1.00 60.34 264 GLN B O 1
ATOM 5444 N N . ILE B 1 265 ? 84.081 15.887 19.272 1.00 60.13 265 ILE B N 1
ATOM 5445 C CA . ILE B 1 265 ? 82.690 16.209 19.600 1.00 60.53 265 ILE B CA 1
ATOM 5446 C C . ILE B 1 265 ? 81.903 14.922 19.900 1.00 60.82 265 ILE B C 1
ATOM 5447 O O . ILE B 1 265 ? 81.155 14.869 20.874 1.00 60.84 265 ILE B O 1
ATOM 5452 N N . MET B 1 266 ? 82.126 13.874 19.094 1.00 60.83 266 MET B N 1
ATOM 5453 C CA . MET B 1 266 ? 81.463 12.594 19.270 1.00 61.40 266 MET B CA 1
ATOM 5454 C C . MET B 1 266 ? 81.866 11.936 20.588 1.00 62.42 266 MET B C 1
ATOM 5455 O O . MET B 1 266 ? 81.002 11.402 21.273 1.00 62.47 266 MET B O 1
ATOM 5460 N N . MET B 1 267 ? 83.155 11.983 20.955 1.00 63.11 267 MET B N 1
ATOM 5461 C CA . MET B 1 267 ? 83.629 11.394 22.209 1.00 64.20 267 MET B CA 1
ATOM 5462 C C . MET B 1 267 ? 82.980 12.069 23.414 1.00 65.10 267 MET B C 1
ATOM 5463 O O . MET B 1 267 ? 82.560 11.387 24.352 1.00 65.32 267 MET B O 1
ATOM 5468 N N . ARG B 1 268 ? 82.863 13.403 23.371 1.00 65.41 268 ARG B N 1
ATOM 5469 C CA . ARG B 1 268 ? 82.205 14.165 24.431 1.00 66.28 268 ARG B CA 1
ATOM 5470 C C . ARG B 1 268 ? 80.717 13.828 24.484 1.00 66.71 268 ARG B C 1
ATOM 5471 O O . ARG B 1 268 ? 80.145 13.727 25.569 1.00 66.77 268 ARG B O 1
ATOM 5479 N N . MET B 1 269 ? 80.093 13.645 23.312 1.00 66.92 269 MET B N 1
ATOM 5480 C CA . MET B 1 269 ? 78.693 13.260 23.226 1.00 67.69 269 MET B CA 1
ATOM 5481 C C . MET B 1 269 ? 78.490 11.884 23.849 1.00 68.41 269 MET B C 1
ATOM 5482 O O . MET B 1 269 ? 77.535 11.689 24.597 1.00 68.25 269 MET B O 1
ATOM 5487 N N . LEU B 1 270 ? 79.407 10.947 23.578 1.00 69.05 270 LEU B N 1
ATOM 5488 C CA . LEU B 1 270 ? 79.365 9.600 24.139 1.00 70.14 270 LEU B CA 1
ATOM 5489 C C . LEU B 1 270 ? 79.485 9.660 25.647 1.00 71.21 270 LEU B C 1
ATOM 5490 O O . LEU B 1 270 ? 78.750 8.973 26.346 1.00 71.40 270 LEU B O 1
ATOM 5495 N N . ALA B 1 271 ? 80.381 10.509 26.153 1.00 71.79 271 ALA B N 1
ATOM 5496 C CA . ALA B 1 271 ? 80.542 10.687 27.587 1.00 72.85 271 ALA B CA 1
ATOM 5497 C C . ALA B 1 271 ? 79.247 11.221 28.215 1.00 73.78 271 ALA B C 1
ATOM 5498 O O . ALA B 1 271 ? 78.833 10.753 29.272 1.00 73.96 271 ALA B O 1
ATOM 5500 N N . SER B 1 272 ? 78.585 12.150 27.532 1.00 74.15 272 SER B N 1
ATOM 5501 C CA . SER B 1 272 ? 77.351 12.756 28.002 1.00 75.22 272 SER B CA 1
ATOM 5502 C C . SER B 1 272 ? 76.147 11.811 28.017 1.00 76.25 272 SER B C 1
ATOM 5503 O O . SER B 1 272 ? 75.553 11.603 29.072 1.00 76.49 272 SER B O 1
ATOM 5506 N N . LEU B 1 273 ? 75.776 11.252 26.863 1.00 76.73 273 LEU B N 1
ATOM 5507 C CA . LEU B 1 273 ? 74.603 10.395 26.740 1.00 77.63 273 LEU B CA 1
ATOM 5508 C C . LEU B 1 273 ? 74.731 9.086 27.504 1.00 78.43 273 LEU B C 1
ATOM 5509 O O . LEU B 1 273 ? 73.735 8.568 28.011 1.00 78.60 273 LEU B O 1
ATOM 5514 N N . SER B 1 274 ? 75.947 8.545 27.579 1.00 78.68 274 SER B N 1
ATOM 5515 C CA . SER B 1 274 ? 76.177 7.288 28.279 1.00 79.43 274 SER B CA 1
ATOM 5516 C C . SER B 1 274 ? 76.487 7.460 29.764 1.00 80.30 274 SER B C 1
ATOM 5517 O O . SER B 1 274 ? 76.509 6.466 30.488 1.00 80.38 274 SER B O 1
ATOM 5520 N N . ARG B 1 275 ? 76.753 8.705 30.210 1.00 80.89 275 ARG B N 1
ATOM 5521 C CA . ARG B 1 275 ? 77.133 9.020 31.583 1.00 81.93 275 ARG B CA 1
ATOM 5522 C C . ARG B 1 275 ? 78.378 8.231 31.994 1.00 82.70 275 ARG B C 1
ATOM 5523 O O . ARG B 1 275 ? 78.452 7.727 33.112 1.00 82.83 275 ARG B O 1
ATOM 5531 N N . VAL B 1 276 ? 79.337 8.100 31.067 1.00 83.02 276 VAL B N 1
ATOM 5532 C CA . VAL B 1 276 ? 80.618 7.431 31.283 1.00 83.83 276 VAL B CA 1
ATOM 5533 C C . VAL B 1 276 ? 81.682 8.513 31.441 1.00 84.59 276 VAL B C 1
ATOM 5534 O O . VAL B 1 276 ? 81.654 9.510 30.716 1.00 84.65 276 VAL B O 1
ATOM 5538 N N . ASP B 1 277 ? 82.628 8.329 32.381 1.00 84.95 277 ASP B N 1
ATOM 5539 C CA . ASP B 1 277 ? 83.708 9.289 32.613 1.00 85.81 277 ASP B CA 1
ATOM 5540 C C . ASP B 1 277 ? 84.468 9.596 31.327 1.00 86.61 277 ASP B C 1
ATOM 5541 O O . ASP B 1 277 ? 84.933 8.689 30.645 1.00 86.77 277 ASP B O 1
ATOM 5546 N N . GLN B 1 278 ? 84.535 10.877 30.983 1.00 87.05 278 GLN B N 1
ATOM 5547 C CA . GLN B 1 278 ? 85.200 11.360 29.783 1.00 88.01 278 GLN B CA 1
ATOM 5548 C C . GLN B 1 278 ? 86.669 10.965 29.776 1.00 88.94 278 GLN B C 1
ATOM 5549 O O . GLN B 1 278 ? 87.187 10.568 28.736 1.00 89.03 278 GLN B O 1
ATOM 5555 N N . THR B 1 279 ? 87.326 11.025 30.944 1.00 89.48 279 THR B N 1
ATOM 5556 C CA . THR B 1 279 ? 88.725 10.632 31.076 1.00 90.47 279 THR B CA 1
ATOM 5557 C C . THR B 1 279 ? 88.887 9.156 30.754 1.00 91.42 279 THR B C 1
ATOM 5558 O O . THR B 1 279 ? 89.815 8.796 30.050 1.00 91.57 279 THR B O 1
ATOM 5562 N N . LYS B 1 280 ? 87.957 8.312 31.218 1.00 91.95 280 LYS B N 1
ATOM 5563 C CA . LYS B 1 280 ? 87.976 6.880 30.938 1.00 92.94 280 LYS B CA 1
ATOM 5564 C C . LYS B 1 280 ? 87.883 6.619 29.445 1.00 93.91 280 LYS B C 1
ATOM 5565 O O . LYS B 1 280 ? 88.565 5.742 28.941 1.00 93.96 280 LYS B O 1
ATOM 5571 N N . ILE B 1 281 ? 87.053 7.376 28.735 1.00 94.60 281 ILE B N 1
ATOM 5572 C CA . ILE B 1 281 ? 86.917 7.238 27.287 1.00 95.88 281 ILE B CA 1
ATOM 5573 C C . ILE B 1 281 ? 88.234 7.609 26.610 1.00 96.98 281 ILE B C 1
ATOM 5574 O O . ILE B 1 281 ? 88.703 6.902 25.721 1.00 96.98 281 ILE B O 1
ATOM 5579 N N . ARG B 1 282 ? 88.843 8.699 27.063 1.00 97.90 282 ARG B N 1
ATOM 5580 C CA . ARG B 1 282 ? 90.106 9.167 26.522 1.00 99.33 282 ARG B CA 1
ATOM 5581 C C . ARG B 1 282 ? 91.234 8.172 26.775 1.00 100.79 282 ARG B C 1
ATOM 5582 O O . ARG B 1 282 ? 92.005 7.873 25.867 1.00 101.00 282 ARG B O 1
ATOM 5590 N N . THR B 1 283 ? 91.338 7.669 28.004 1.00 101.54 283 THR B N 1
ATOM 5591 C CA . THR B 1 283 ? 92.389 6.735 28.398 1.00 102.72 283 THR B CA 1
ATOM 5592 C C . THR B 1 283 ? 92.151 5.294 27.943 1.00 103.85 283 THR B C 1
ATOM 5593 O O . THR B 1 283 ? 93.085 4.496 27.922 1.00 104.04 283 THR B O 1
ATOM 5597 N N . GLY B 1 284 ? 90.916 4.960 27.609 1.00 104.44 284 GLY B N 1
ATOM 5598 C CA . GLY B 1 284 ? 90.564 3.608 27.209 1.00 105.48 284 GLY B CA 1
ATOM 5599 C C . GLY B 1 284 ? 90.323 2.666 28.374 1.00 106.47 284 GLY B C 1
ATOM 5600 O O . GLY B 1 284 ? 90.095 1.476 28.151 1.00 106.65 284 GLY B O 1
ATOM 5601 N N . GLN B 1 285 ? 90.362 3.167 29.627 1.00 107.02 285 GLN B N 1
ATOM 5602 C CA . GLN B 1 285 ? 90.118 2.315 30.789 1.00 108.15 285 GLN B CA 1
ATOM 5603 C C . GLN B 1 285 ? 88.621 2.176 31.070 1.00 109.30 285 GLN B C 1
ATOM 5604 O O . GLN B 1 285 ? 88.105 2.648 32.082 1.00 109.35 285 GLN B O 1
ATOM 5610 N N . LEU B 1 286 ? 87.924 1.517 30.151 1.00 110.13 286 LEU B N 1
ATOM 5611 C CA . LEU B 1 286 ? 86.491 1.319 30.261 1.00 111.55 286 LEU B CA 1
ATOM 5612 C C . LEU B 1 286 ? 86.177 -0.057 30.821 1.00 113.19 286 LEU B C 1
ATOM 5613 O O . LEU B 1 286 ? 86.691 -1.059 30.317 1.00 113.41 286 LEU B O 1
ATOM 5618 N N . ASP B 1 287 ? 85.336 -0.115 31.860 1.00 114.15 287 ASP B N 1
ATOM 5619 C CA . ASP B 1 287 ? 84.924 -1.399 32.418 1.00 115.61 287 ASP B CA 1
ATOM 5620 C C . ASP B 1 287 ? 83.772 -2.003 31.579 1.00 117.00 287 ASP B C 1
ATOM 5621 O O . ASP B 1 287 ? 83.289 -1.359 30.645 1.00 117.17 287 ASP B O 1
ATOM 5626 N N . ASP B 1 288 ? 83.330 -3.228 31.906 1.00 117.91 288 ASP B N 1
ATOM 5627 C CA . ASP B 1 288 ? 82.253 -3.916 31.188 1.00 119.27 288 ASP B CA 1
ATOM 5628 C C . ASP B 1 288 ? 80.981 -3.075 31.139 1.00 117.93 288 ASP B C 1
ATOM 5629 O O . ASP B 1 288 ? 80.307 -3.024 30.111 1.00 118.03 288 ASP B O 1
ATOM 5634 N N . GLU B 1 289 ? 80.669 -2.402 32.247 1.00 116.51 289 GLU B N 1
ATOM 5635 C CA . GLU B 1 289 ? 79.492 -1.559 32.344 1.00 115.59 289 GLU B CA 1
ATOM 5636 C C . GLU B 1 289 ? 79.613 -0.340 31.439 1.00 114.02 289 GLU B C 1
ATOM 5637 O O . GLU B 1 289 ? 78.652 0.025 30.763 1.00 114.12 289 GLU B O 1
ATOM 5643 N N . ASP B 1 290 ? 80.805 0.260 31.401 1.00 112.39 290 ASP B N 1
ATOM 5644 C CA . ASP B 1 290 ? 81.088 1.422 30.577 1.00 111.30 290 ASP B CA 1
ATOM 5645 C C . ASP B 1 290 ? 80.928 1.077 29.106 1.00 109.93 290 ASP B C 1
ATOM 5646 O O . ASP B 1 290 ? 80.313 1.841 28.369 1.00 109.98 290 ASP B O 1
ATOM 5651 N N . TRP B 1 291 ? 81.436 -0.085 28.683 1.00 108.61 291 TRP B N 1
ATOM 5652 C CA . TRP B 1 291 ? 81.315 -0.514 27.294 1.00 107.85 291 TRP B CA 1
ATOM 5653 C C . TRP B 1 291 ? 79.869 -0.751 26.896 1.00 107.01 291 TRP B C 1
ATOM 5654 O O . TRP B 1 291 ? 79.468 -0.373 25.801 1.00 107.13 291 TRP B O 1
ATOM 5665 N N . ALA B 1 292 ? 79.086 -1.365 27.783 1.00 106.11 292 ALA B N 1
ATOM 5666 C CA . ALA B 1 292 ? 77.682 -1.642 27.504 1.00 105.76 292 ALA B CA 1
ATOM 5667 C C . ALA B 1 292 ? 76.878 -0.352 27.307 1.00 105.24 292 ALA B C 1
ATOM 5668 O O . ALA B 1 292 ? 76.050 -0.276 26.399 1.00 105.40 292 ALA B O 1
ATOM 5670 N N . ARG B 1 293 ? 77.145 0.671 28.129 1.00 104.38 293 ARG B N 1
ATOM 5671 C CA . ARG B 1 293 ? 76.455 1.957 28.040 1.00 103.89 293 ARG B CA 1
ATOM 5672 C C . ARG B 1 293 ? 76.832 2.704 26.766 1.00 102.93 293 ARG B C 1
ATOM 5673 O O . ARG B 1 293 ? 75.954 3.242 26.091 1.00 103.00 293 ARG B O 1
ATOM 5681 N N . ILE B 1 294 ? 78.137 2.737 26.436 1.00 101.83 294 ILE B N 1
ATOM 5682 C CA . ILE B 1 294 ? 78.628 3.403 25.230 1.00 101.32 294 ILE B CA 1
ATOM 5683 C C . ILE B 1 294 ? 78.035 2.734 23.998 1.00 100.40 294 ILE B C 1
ATOM 5684 O O . ILE B 1 294 ? 77.547 3.414 23.098 1.00 100.46 294 ILE B O 1
ATOM 5689 N N . SER B 1 295 ? 78.045 1.402 23.982 1.00 99.43 295 SER B N 1
ATOM 5690 C CA . SER B 1 295 ? 77.513 0.633 22.871 1.00 98.91 295 SER B CA 1
ATOM 5691 C C . SER B 1 295 ? 76.024 0.870 22.647 1.00 97.88 295 SER B C 1
ATOM 5692 O O . SER B 1 295 ? 75.591 1.042 21.508 1.00 97.92 295 SER B O 1
ATOM 5695 N N . SER B 1 296 ? 75.245 0.916 23.729 1.00 96.76 296 SER B N 1
ATOM 5696 C CA . SER B 1 296 ? 73.814 1.165 23.629 1.00 96.26 296 SER B CA 1
ATOM 5697 C C . SER B 1 296 ? 73.557 2.561 23.064 1.00 95.42 296 SER B C 1
ATOM 5698 O O . SER B 1 296 ? 72.699 2.731 22.197 1.00 95.51 296 SER B O 1
ATOM 5701 N N . THR B 1 297 ? 74.317 3.547 23.545 1.00 94.34 297 THR B N 1
ATOM 5702 C CA . THR B 1 297 ? 74.201 4.922 23.091 1.00 93.74 297 THR B CA 1
ATOM 5703 C C . THR B 1 297 ? 74.523 5.018 21.603 1.00 92.77 297 THR B C 1
ATOM 5704 O O . THR B 1 297 ? 73.782 5.651 20.857 1.00 92.87 297 THR B O 1
ATOM 5708 N N . MET B 1 298 ? 75.596 4.350 21.164 1.00 91.77 298 MET B N 1
ATOM 5709 C CA . MET B 1 298 ? 75.995 4.346 19.761 1.00 91.29 298 MET B CA 1
ATOM 5710 C C . MET B 1 298 ? 74.916 3.745 18.885 1.00 90.80 298 MET B C 1
ATOM 5711 O O . MET B 1 298 ? 74.604 4.298 17.833 1.00 90.97 298 MET B O 1
ATOM 5716 N N . GLY B 1 299 ? 74.316 2.651 19.347 1.00 90.00 299 GLY B N 1
ATOM 5717 C CA . GLY B 1 299 ? 73.235 1.988 18.630 1.00 89.61 299 GLY B CA 1
ATOM 5718 C C . GLY B 1 299 ? 72.069 2.913 18.343 1.00 88.86 299 GLY B C 1
ATOM 5719 O O . GLY B 1 299 ? 71.564 2.943 17.224 1.00 88.92 299 GLY B O 1
ATOM 5720 N N . ILE B 1 300 ? 71.705 3.738 19.330 1.00 88.06 300 ILE B N 1
ATOM 5721 C CA . ILE B 1 300 ? 70.618 4.705 19.197 1.00 87.80 300 ILE B CA 1
ATOM 5722 C C . ILE B 1 300 ? 70.997 5.823 18.240 1.00 87.57 300 ILE B C 1
ATOM 5723 O O . ILE B 1 300 ? 70.217 6.156 17.352 1.00 87.36 300 ILE B O 1
ATOM 5728 N N . LEU B 1 301 ? 72.204 6.382 18.391 1.00 87.48 301 LEU B N 1
ATOM 5729 C CA . LEU B 1 301 ? 72.682 7.459 17.523 1.00 87.88 301 LEU B CA 1
ATOM 5730 C C . LEU B 1 301 ? 72.691 7.027 16.058 1.00 88.35 301 LEU B C 1
ATOM 5731 O O . LEU B 1 301 ? 72.284 7.784 15.179 1.00 88.53 301 LEU B O 1
ATOM 5736 N N . MET B 1 302 ? 73.110 5.791 15.811 1.00 88.52 302 MET B N 1
ATOM 5737 C CA . MET B 1 302 ? 73.142 5.241 14.464 1.00 89.30 302 MET B CA 1
ATOM 5738 C C . MET B 1 302 ? 71.749 4.993 13.921 1.00 90.17 302 MET B C 1
ATOM 5739 O O . MET B 1 302 ? 71.519 5.137 12.726 1.00 90.19 302 MET B O 1
ATOM 5744 N N . GLU B 1 303 ? 70.829 4.598 14.788 1.00 90.75 303 GLU B N 1
ATOM 5745 C CA . GLU B 1 303 ? 69.452 4.371 14.390 1.00 91.83 303 GLU B CA 1
ATOM 5746 C C . GLU B 1 303 ? 68.786 5.690 13.996 1.00 92.21 303 GLU B C 1
ATOM 5747 O O . GLU B 1 303 ? 68.055 5.757 13.007 1.00 92.25 303 GLU B O 1
ATOM 5753 N N . LYS B 1 304 ? 69.076 6.757 14.742 1.00 92.23 304 LYS B N 1
ATOM 5754 C CA . LYS B 1 304 ? 68.507 8.072 14.468 1.00 92.59 304 LYS B CA 1
ATOM 5755 C C . LYS B 1 304 ? 69.103 8.735 13.229 1.00 92.94 304 LYS B C 1
ATOM 5756 O O . LYS B 1 304 ? 68.351 9.275 12.424 1.00 93.11 304 LYS B O 1
ATOM 5762 N N . LYS B 1 305 ? 70.442 8.702 13.072 1.00 92.96 305 LYS B N 1
ATOM 5763 C CA . LYS B 1 305 ? 71.156 9.304 11.932 1.00 93.58 305 LYS B CA 1
ATOM 5764 C C . LYS B 1 305 ? 70.718 10.743 11.659 1.00 93.91 305 LYS B C 1
ATOM 5765 O O . LYS B 1 305 ? 70.712 11.186 10.509 1.00 94.27 305 LYS B O 1
ATOM 5771 N N . ASN B 1 306 ? 70.304 11.456 12.705 1.00 93.61 306 ASN B N 1
ATOM 5772 C CA . ASN B 1 306 ? 69.787 12.800 12.557 1.00 93.67 306 ASN B CA 1
ATOM 5773 C C . ASN B 1 306 ? 70.784 13.864 12.979 1.00 93.37 306 ASN B C 1
ATOM 5774 O O . ASN B 1 306 ? 70.377 14.902 13.483 1.00 93.51 306 ASN B O 1
ATOM 5779 N N . MET B 1 307 ? 72.088 13.622 12.785 1.00 92.88 307 MET B N 1
ATOM 5780 C CA . MET B 1 307 ? 73.106 14.607 13.153 1.00 92.97 307 MET B CA 1
ATOM 5781 C C . MET B 1 307 ? 74.214 14.701 12.131 1.00 92.86 307 MET B C 1
ATOM 5782 O O . MET B 1 307 ? 74.736 13.682 11.694 1.00 93.09 307 MET B O 1
ATOM 5787 N N . TYR B 1 308 ? 74.600 15.926 11.773 1.00 92.49 308 TYR B N 1
ATOM 5788 C CA . TYR B 1 308 ? 75.681 16.191 10.831 1.00 92.73 308 TYR B CA 1
ATOM 5789 C C . TYR B 1 308 ? 76.757 17.022 11.524 1.00 92.99 308 TYR B C 1
ATOM 5790 O O . TYR B 1 308 ? 76.428 17.981 12.216 1.00 93.00 308 TYR B O 1
ATOM 5799 N N . ILE B 1 309 ? 78.033 16.647 11.357 1.00 93.03 309 ILE B N 1
ATOM 5800 C CA . ILE B 1 309 ? 79.131 17.394 11.949 1.00 93.60 309 ILE B CA 1
ATOM 5801 C C . ILE B 1 309 ? 80.092 17.892 10.875 1.00 94.10 309 ILE B C 1
ATOM 5802 O O . ILE B 1 309 ? 80.725 17.105 10.182 1.00 94.11 309 ILE B O 1
ATOM 5807 N N . ASP B 1 310 ? 80.200 19.213 10.753 1.00 94.48 310 ASP B N 1
ATOM 5808 C CA . ASP B 1 310 ? 81.108 19.855 9.816 1.00 95.33 310 ASP B CA 1
ATOM 5809 C C . ASP B 1 310 ? 82.242 20.506 10.595 1.00 96.28 310 ASP B C 1
ATOM 5810 O O . ASP B 1 310 ? 82.027 21.492 11.295 1.00 96.33 310 ASP B O 1
ATOM 5815 N N . ASP B 1 311 ? 83.450 19.947 10.483 1.00 96.91 311 ASP B N 1
ATOM 5816 C CA . ASP B 1 311 ? 84.603 20.449 11.217 1.00 98.01 311 ASP B CA 1
ATOM 5817 C C . ASP B 1 311 ? 85.546 21.308 10.373 1.00 98.88 311 ASP B C 1
ATOM 5818 O O . ASP B 1 311 ? 86.724 21.416 10.707 1.00 98.98 311 ASP B O 1
ATOM 5823 N N . SER B 1 312 ? 85.040 21.911 9.286 1.00 99.38 312 SER B N 1
ATOM 5824 C CA . SER B 1 312 ? 85.861 22.761 8.422 1.00 100.31 312 SER B CA 1
ATOM 5825 C C . SER B 1 312 ? 86.194 24.067 9.131 1.00 101.09 312 SER B C 1
ATOM 5826 O O . SER B 1 312 ? 85.327 24.646 9.773 1.00 101.18 312 SER B O 1
ATOM 5829 N N . SER B 1 313 ? 87.443 24.525 9.028 1.00 101.52 313 SER B N 1
ATOM 5830 C CA . SER B 1 313 ? 87.873 25.756 9.690 1.00 102.50 313 SER B CA 1
ATOM 5831 C C . SER B 1 313 ? 87.701 26.997 8.808 1.00 103.22 313 SER B C 1
ATOM 5832 O O . SER B 1 313 ? 87.699 26.885 7.582 1.00 103.35 313 SER B O 1
ATOM 5835 N N . GLY B 1 314 ? 87.577 28.159 9.450 1.00 103.51 314 GLY B N 1
ATOM 5836 C CA . GLY B 1 314 ? 87.446 29.455 8.792 1.00 104.29 314 GLY B CA 1
ATOM 5837 C C . GLY B 1 314 ? 86.337 29.548 7.766 1.00 104.97 314 GLY B C 1
ATOM 5838 O O . GLY B 1 314 ? 86.547 30.077 6.673 1.00 105.05 314 GLY B O 1
ATOM 5839 N N . LEU B 1 315 ? 85.155 29.027 8.098 1.00 105.29 315 LEU B N 1
ATOM 5840 C CA . LEU B 1 315 ? 84.020 29.056 7.182 1.00 106.13 315 LEU B CA 1
ATOM 5841 C C . LEU B 1 315 ? 83.433 30.457 7.062 1.00 106.72 315 LEU B C 1
ATOM 5842 O O . LEU B 1 315 ? 83.384 31.195 8.044 1.00 106.82 315 LEU B O 1
ATOM 5847 N N . THR B 1 316 ? 82.983 30.820 5.862 1.00 106.93 316 THR B N 1
ATOM 5848 C CA . THR B 1 316 ? 82.333 32.109 5.650 1.00 107.66 316 THR B CA 1
ATOM 5849 C C . THR B 1 316 ? 80.828 31.950 5.886 1.00 107.91 316 THR B C 1
ATOM 5850 O O . THR B 1 316 ? 80.288 30.859 5.673 1.00 107.96 316 THR B O 1
ATOM 5854 N N . PRO B 1 317 ? 80.105 33.032 6.244 1.00 107.88 317 PRO B N 1
ATOM 5855 C CA . PRO B 1 317 ? 78.644 32.910 6.401 1.00 107.95 317 PRO B CA 1
ATOM 5856 C C . PRO B 1 317 ? 77.944 32.312 5.174 1.00 108.08 317 PRO B C 1
ATOM 5857 O O . PRO B 1 317 ? 76.974 31.577 5.328 1.00 108.13 317 PRO B O 1
ATOM 5861 N N . THR B 1 318 ? 78.469 32.583 3.967 1.00 108.00 318 THR B N 1
ATOM 5862 C CA . THR B 1 318 ? 77.928 32.049 2.720 1.00 108.47 318 THR B CA 1
ATOM 5863 C C . THR B 1 318 ? 78.083 30.531 2.676 1.00 108.82 318 THR B C 1
ATOM 5864 O O . THR B 1 318 ? 77.142 29.830 2.316 1.00 108.93 318 THR B O 1
ATOM 5868 N N . GLU B 1 319 ? 79.263 30.023 3.054 1.00 108.88 319 GLU B N 1
ATOM 5869 C CA . GLU B 1 319 ? 79.534 28.586 3.078 1.00 109.42 319 GLU B CA 1
ATOM 5870 C C . GLU B 1 319 ? 78.640 27.891 4.094 1.00 109.70 319 GLU B C 1
ATOM 5871 O O . GLU B 1 319 ? 78.095 26.828 3.804 1.00 109.78 319 GLU B O 1
ATOM 5877 N N . VAL B 1 320 ? 78.470 28.502 5.279 1.00 109.74 320 VAL B N 1
ATOM 5878 C CA . VAL B 1 320 ? 77.614 27.970 6.339 1.00 110.27 320 VAL B CA 1
ATOM 5879 C C . VAL B 1 320 ? 76.177 27.863 5.830 1.00 110.67 320 VAL B C 1
ATOM 5880 O O . VAL B 1 320 ? 75.549 26.818 5.979 1.00 110.77 320 VAL B O 1
ATOM 5884 N N . ARG B 1 321 ? 75.690 28.924 5.178 1.00 110.80 321 ARG B N 1
ATOM 5885 C CA . ARG B 1 321 ? 74.347 28.971 4.611 1.00 111.40 321 ARG B CA 1
ATOM 5886 C C . ARG B 1 321 ? 74.167 27.914 3.518 1.00 111.86 321 ARG B C 1
ATOM 5887 O O . ARG B 1 321 ? 73.148 27.225 3.493 1.00 112.00 321 ARG B O 1
ATOM 5895 N N . SER B 1 322 ? 75.161 27.777 2.632 1.00 111.94 322 SER B N 1
ATOM 5896 C CA . SER B 1 322 ? 75.139 26.821 1.529 1.00 112.49 322 SER B CA 1
ATOM 5897 C C . SER B 1 322 ? 75.022 25.381 2.023 1.00 112.86 322 SER B C 1
ATOM 5898 O O . SER B 1 322 ? 74.170 24.640 1.543 1.00 112.98 322 SER B O 1
ATOM 5901 N N . ARG B 1 323 ? 75.850 24.995 2.993 1.00 112.93 323 ARG B N 1
ATOM 5902 C CA . ARG B 1 323 ? 75.831 23.644 3.543 1.00 113.50 323 ARG B CA 1
ATOM 5903 C C . ARG B 1 323 ? 74.544 23.362 4.303 1.00 113.82 323 ARG B C 1
ATOM 5904 O O . ARG B 1 323 ? 74.016 22.253 4.232 1.00 113.87 323 ARG B O 1
ATOM 5912 N N . ALA B 1 324 ? 74.033 24.366 5.020 1.00 113.83 324 ALA B N 1
ATOM 5913 C CA . ALA B 1 324 ? 72.793 24.219 5.766 1.00 114.39 324 ALA B CA 1
ATOM 5914 C C . ALA B 1 324 ? 71.625 23.955 4.823 1.00 114.84 324 ALA B C 1
ATOM 5915 O O . ALA B 1 324 ? 70.821 23.067 5.088 1.00 115.02 324 ALA B O 1
ATOM 5917 N N . ARG B 1 325 ? 71.563 24.681 3.701 1.00 114.94 325 ARG B N 1
ATOM 5918 C CA . ARG B 1 325 ? 70.502 24.520 2.711 1.00 115.50 325 ARG B CA 1
ATOM 5919 C C . ARG B 1 325 ? 70.553 23.135 2.084 1.00 115.85 325 ARG B C 1
ATOM 5920 O O . ARG B 1 325 ? 69.511 22.510 1.894 1.00 115.97 325 ARG B O 1
ATOM 5928 N N . ARG B 1 326 ? 71.769 22.640 1.798 1.00 115.84 326 ARG B N 1
ATOM 5929 C CA . ARG B 1 326 ? 71.976 21.320 1.209 1.00 116.30 326 ARG B CA 1
ATOM 5930 C C . ARG B 1 326 ? 71.343 20.229 2.070 1.00 116.66 326 ARG B C 1
ATOM 5931 O O . ARG B 1 326 ? 70.590 19.401 1.565 1.00 116.77 326 ARG B O 1
ATOM 5939 N N . ILE B 1 327 ? 71.608 20.262 3.373 1.00 116.67 327 ILE B N 1
ATOM 5940 C CA . ILE B 1 327 ? 71.087 19.269 4.295 1.00 117.28 327 ILE B CA 1
ATOM 5941 C C . ILE B 1 327 ? 69.599 19.434 4.510 1.00 117.59 327 ILE B C 1
ATOM 5942 O O . ILE B 1 327 ? 68.864 18.447 4.530 1.00 117.63 327 ILE B O 1
ATOM 5947 N N . ALA B 1 328 ? 69.143 20.681 4.639 1.00 117.73 328 ALA B N 1
ATOM 5948 C CA . ALA B 1 328 ? 67.728 20.968 4.842 1.00 118.32 328 ALA B CA 1
ATOM 5949 C C . ALA B 1 328 ? 66.871 20.437 3.698 1.00 118.80 328 ALA B C 1
ATOM 5950 O O . ALA B 1 328 ? 65.785 19.928 3.946 1.00 118.86 328 ALA B O 1
ATOM 5952 N N . ARG B 1 329 ? 67.375 20.501 2.460 1.00 118.99 329 ARG B N 1
ATOM 5953 C CA . ARG B 1 329 ? 66.653 20.006 1.289 1.00 119.77 329 ARG B CA 1
ATOM 5954 C C . ARG B 1 329 ? 66.414 18.497 1.343 1.00 120.29 329 ARG B C 1
ATOM 5955 O O . ARG B 1 329 ? 65.388 18.017 0.867 1.00 120.38 329 ARG B O 1
ATOM 5963 N N . GLU B 1 330 ? 67.349 17.754 1.932 1.00 120.48 330 GLU B N 1
ATOM 5964 C CA . GLU B 1 330 ? 67.233 16.305 2.034 1.00 121.16 330 GLU B CA 1
ATOM 5965 C C . GLU B 1 330 ? 66.156 15.862 3.018 1.00 121.55 330 GLU B C 1
ATOM 5966 O O . GLU B 1 330 ? 65.583 14.787 2.850 1.00 121.66 330 GLU B O 1
ATOM 5972 N N . HIS B 1 331 ? 65.884 16.675 4.045 1.00 121.61 331 HIS B N 1
ATOM 5973 C CA . HIS B 1 331 ? 64.941 16.291 5.088 1.00 122.13 331 HIS B CA 1
ATOM 5974 C C . HIS B 1 331 ? 63.718 17.192 5.244 1.00 122.43 331 HIS B C 1
ATOM 5975 O O . HIS B 1 331 ? 62.936 16.996 6.173 1.00 122.53 331 HIS B O 1
ATOM 5982 N N . GLY B 1 332 ? 63.557 18.164 4.357 1.00 122.45 332 GLY B N 1
ATOM 5983 C CA . GLY B 1 332 ? 62.444 19.103 4.435 1.00 122.93 332 GLY B CA 1
ATOM 5984 C C . GLY B 1 332 ? 62.551 20.104 5.575 1.00 123.15 332 GLY B C 1
ATOM 5985 O O . GLY B 1 332 ? 61.542 20.671 6.002 1.00 123.21 332 GLY B O 1
ATOM 5986 N N . GLY B 1 333 ? 63.773 20.322 6.067 1.00 123.07 333 GLY B N 1
ATOM 5987 C CA . GLY B 1 333 ? 64.050 21.252 7.155 1.00 123.39 333 GLY B CA 1
ATOM 5988 C C . GLY B 1 333 ? 65.119 20.772 8.119 1.00 123.45 333 GLY B C 1
ATOM 5989 O O . GLY B 1 333 ? 65.630 19.657 7.987 1.00 123.48 333 GLY B O 1
ATOM 5990 N N . LEU B 1 334 ? 65.476 21.627 9.088 1.00 123.25 334 LEU B N 1
ATOM 5991 C CA . LEU B 1 334 ? 66.466 21.314 10.117 1.00 123.57 334 LEU B CA 1
ATOM 5992 C C . LEU B 1 334 ? 65.878 21.536 11.508 1.00 123.64 334 LEU B C 1
ATOM 5993 O O . LEU B 1 334 ? 65.037 22.417 11.692 1.00 123.76 334 LEU B O 1
ATOM 5998 N N . SER B 1 335 ? 66.323 20.744 12.490 1.00 123.53 335 SER B N 1
ATOM 5999 C CA . SER B 1 335 ? 65.848 20.900 13.859 1.00 123.87 335 SER B CA 1
ATOM 6000 C C . SER B 1 335 ? 66.639 21.985 14.577 1.00 123.97 335 SER B C 1
ATOM 6001 O O . SER B 1 335 ? 66.053 22.783 15.296 1.00 124.12 335 SER B O 1
ATOM 6004 N N . LEU B 1 336 ? 67.962 22.036 14.373 1.00 123.77 336 LEU B N 1
ATOM 6005 C CA . LEU B 1 336 ? 68.817 23.021 15.035 1.00 124.00 336 LEU B CA 1
ATOM 6006 C C . LEU B 1 336 ? 70.152 23.189 14.307 1.00 124.06 336 LEU B C 1
ATOM 6007 O O . LEU B 1 336 ? 70.700 22.211 13.804 1.00 124.14 336 LEU B O 1
ATOM 6012 N N . ILE B 1 337 ? 70.676 24.425 14.257 1.00 123.83 337 ILE B N 1
ATOM 6013 C CA . ILE B 1 337 ? 71.991 24.702 13.685 1.00 124.17 337 ILE B CA 1
ATOM 6014 C C . ILE B 1 337 ? 72.883 25.241 14.795 1.00 124.26 337 ILE B C 1
ATOM 6015 O O . ILE B 1 337 ? 72.537 26.234 15.416 1.00 124.38 337 ILE B O 1
ATOM 6020 N N . MET B 1 338 ? 74.012 24.589 15.054 1.00 124.12 338 MET B N 1
ATOM 6021 C CA . MET B 1 338 ? 74.944 25.044 16.074 1.00 124.49 338 MET B CA 1
ATOM 6022 C C . MET B 1 338 ? 76.240 25.476 15.403 1.00 124.67 338 MET B C 1
ATOM 6023 O O . MET B 1 338 ? 76.798 24.726 14.621 1.00 124.69 338 MET B O 1
ATOM 6028 N N . VAL B 1 339 ? 76.703 26.691 15.686 1.00 124.63 339 VAL B N 1
ATOM 6029 C CA . VAL B 1 339 ? 77.958 27.224 15.162 1.00 125.09 339 VAL B CA 1
ATOM 6030 C C . VAL B 1 339 ? 78.877 27.404 16.369 1.00 125.36 339 VAL B C 1
ATOM 6031 O O . VAL B 1 339 ? 78.614 28.256 17.220 1.00 125.43 339 VAL B O 1
ATOM 6035 N N . ASP B 1 340 ? 79.918 26.560 16.468 1.00 125.38 340 ASP B N 1
ATOM 6036 C CA . ASP B 1 340 ? 80.811 26.494 17.624 1.00 125.85 340 ASP B CA 1
ATOM 6037 C C . ASP B 1 340 ? 81.386 27.831 18.137 1.00 126.23 340 ASP B C 1
ATOM 6038 O O . ASP B 1 340 ? 81.257 28.056 19.324 1.00 126.45 340 ASP B O 1
ATOM 6043 N N . TYR B 1 341 ? 82.062 28.657 17.338 1.00 126.12 341 TYR B N 1
ATOM 6044 C CA . TYR B 1 341 ? 82.609 29.923 17.849 1.00 126.43 341 TYR B CA 1
ATOM 6045 C C . TYR B 1 341 ? 82.401 30.965 16.779 1.00 126.54 341 TYR B C 1
ATOM 6046 O O . TYR B 1 341 ? 83.034 30.873 15.735 1.00 126.63 341 TYR B O 1
ATOM 6055 N N . LEU B 1 342 ? 81.527 31.950 17.018 1.00 126.37 342 LEU B N 1
ATOM 6056 C CA . LEU B 1 342 ? 81.220 32.995 16.039 1.00 126.71 342 LEU B CA 1
ATOM 6057 C C . LEU B 1 342 ? 82.463 33.729 15.530 1.00 126.77 342 LEU B C 1
ATOM 6058 O O . LEU B 1 342 ? 82.593 33.993 14.336 1.00 126.88 342 LEU B O 1
ATOM 6063 N N . GLN B 1 343 ? 83.385 34.020 16.439 1.00 126.59 343 GLN B N 1
ATOM 6064 C CA . GLN B 1 343 ? 84.625 34.738 16.184 1.00 126.92 343 GLN B CA 1
ATOM 6065 C C . GLN B 1 343 ? 85.585 33.990 15.253 1.00 127.13 343 GLN B C 1
ATOM 6066 O O . GLN B 1 343 ? 86.441 34.619 14.636 1.00 127.25 343 GLN B O 1
ATOM 6072 N N . LEU B 1 344 ? 85.450 32.659 15.146 1.00 127.07 344 LEU B N 1
ATOM 6073 C CA . LEU B 1 344 ? 86.307 31.861 14.266 1.00 127.49 344 LEU B CA 1
ATOM 6074 C C . LEU B 1 344 ? 85.913 31.940 12.790 1.00 127.86 344 LEU B C 1
ATOM 6075 O O . LEU B 1 344 ? 86.702 31.563 11.926 1.00 127.95 344 LEU B O 1
ATOM 6080 N N . MET B 1 345 ? 84.700 32.419 12.497 1.00 127.92 345 MET B N 1
ATOM 6081 C CA . MET B 1 345 ? 84.254 32.588 11.124 1.00 128.51 345 MET B CA 1
ATOM 6082 C C . MET B 1 345 ? 84.974 33.767 10.470 1.00 128.94 345 MET B C 1
ATOM 6083 O O . MET B 1 345 ? 85.537 34.624 11.162 1.00 129.06 345 MET B O 1
ATOM 6088 N N . ARG B 1 346 ? 84.945 33.817 9.135 1.00 129.08 346 ARG B N 1
ATOM 6089 C CA . ARG B 1 346 ? 85.614 34.891 8.418 1.00 129.77 346 ARG B CA 1
ATOM 6090 C C . ARG B 1 346 ? 84.743 35.518 7.345 1.00 130.08 346 ARG B C 1
ATOM 6091 O O . ARG B 1 346 ? 83.878 34.850 6.782 1.00 130.17 346 ARG B O 1
ATOM 6099 N N . VAL B 1 347 ? 84.960 36.816 7.070 1.00 130.06 347 VAL B N 1
ATOM 6100 C CA . VAL B 1 347 ? 84.290 37.592 6.035 1.00 130.56 347 VAL B CA 1
ATOM 6101 C C . VAL B 1 347 ? 85.371 38.286 5.219 1.00 130.93 347 VAL B C 1
ATOM 6102 O O . VAL B 1 347 ? 85.877 39.336 5.619 1.00 131.18 347 VAL B O 1
ATOM 6106 N N . PRO B 1 348 ? 85.776 37.672 4.095 1.00 130.85 348 PRO B N 1
ATOM 6107 C CA . PRO B 1 348 ? 86.851 38.261 3.276 1.00 131.03 348 PRO B CA 1
ATOM 6108 C C . PRO B 1 348 ? 86.655 39.725 2.882 1.00 131.08 348 PRO B C 1
ATOM 6109 O O . PRO B 1 348 ? 87.632 40.451 2.724 1.00 130.85 348 PRO B O 1
ATOM 6113 N N . ALA B 1 349 ? 85.405 40.168 2.748 1.00 131.20 349 ALA B N 1
ATOM 6114 C CA . ALA B 1 349 ? 85.113 41.550 2.384 1.00 131.70 349 ALA B CA 1
ATOM 6115 C C . ALA B 1 349 ? 85.329 42.544 3.536 1.00 132.37 349 ALA B C 1
ATOM 6116 O O . ALA B 1 349 ? 85.455 43.739 3.285 1.00 132.56 349 ALA B O 1
ATOM 6118 N N . LEU B 1 350 ? 85.369 42.067 4.789 1.00 132.63 350 LEU B N 1
ATOM 6119 C CA . LEU B 1 350 ? 85.513 42.941 5.952 1.00 133.87 350 LEU B CA 1
ATOM 6120 C C . LEU B 1 350 ? 86.760 42.645 6.791 1.00 134.67 350 LEU B C 1
ATOM 6121 O O . LEU B 1 350 ? 86.729 42.779 8.016 1.00 134.83 350 LEU B O 1
ATOM 6126 N N . THR B 1 351 ? 87.863 42.265 6.139 1.00 135.02 351 THR B N 1
ATOM 6127 C CA . THR B 1 351 ? 89.112 41.963 6.836 1.00 135.84 351 THR B CA 1
ATOM 6128 C C . THR B 1 351 ? 89.716 43.189 7.536 1.00 136.21 351 THR B C 1
ATOM 6129 O O . THR B 1 351 ? 90.433 43.043 8.520 1.00 136.44 351 THR B O 1
ATOM 6133 N N . ASP B 1 352 ? 89.408 44.392 7.048 1.00 136.04 352 ASP B N 1
ATOM 6134 C CA . ASP B 1 352 ? 89.924 45.627 7.619 1.00 136.39 352 ASP B CA 1
ATOM 6135 C C . ASP B 1 352 ? 89.306 45.990 8.977 1.00 136.17 352 ASP B C 1
ATOM 6136 O O . ASP B 1 352 ? 89.856 46.834 9.680 1.00 136.30 352 ASP B O 1
ATOM 6141 N N . ASN B 1 353 ? 88.173 45.372 9.348 1.00 135.72 353 ASN B N 1
ATOM 6142 C CA . ASN B 1 353 ? 87.511 45.682 10.613 1.00 135.78 353 ASN B CA 1
ATOM 6143 C C . ASN B 1 353 ? 86.890 44.437 11.252 1.00 135.82 353 ASN B C 1
ATOM 6144 O O . ASN B 1 353 ? 85.863 43.956 10.780 1.00 135.96 353 ASN B O 1
ATOM 6149 N N . ARG B 1 354 ? 87.484 43.954 12.358 1.00 135.54 354 ARG B N 1
ATOM 6150 C CA . ARG B 1 354 ? 87.027 42.773 13.092 1.00 135.71 354 ARG B CA 1
ATOM 6151 C C . ARG B 1 354 ? 85.639 42.965 13.697 1.00 135.91 354 ARG B C 1
ATOM 6152 O O . ARG B 1 354 ? 84.808 42.063 13.621 1.00 136.13 354 ARG B O 1
ATOM 6160 N N . THR B 1 355 ? 85.376 44.142 14.276 1.00 135.75 355 THR B N 1
ATOM 6161 C CA . THR B 1 355 ? 84.078 44.447 14.876 1.00 136.15 355 THR B CA 1
ATOM 6162 C C . THR B 1 355 ? 82.964 44.359 13.832 1.00 136.19 355 THR B C 1
ATOM 6163 O O . THR B 1 355 ? 81.956 43.696 14.068 1.00 136.38 355 THR B O 1
ATOM 6167 N N . LEU B 1 356 ? 83.169 44.991 12.666 1.00 135.89 356 LEU B N 1
ATOM 6168 C CA . LEU B 1 356 ? 82.205 44.952 11.570 1.00 136.10 356 LEU B CA 1
ATOM 6169 C C . LEU B 1 356 ? 82.078 43.543 11.005 1.00 136.15 356 LEU B C 1
ATOM 6170 O O . LEU B 1 356 ? 80.981 43.136 10.626 1.00 136.16 356 LEU B O 1
ATOM 6175 N N . GLU B 1 357 ? 83.193 42.801 10.946 1.00 136.02 357 GLU B N 1
ATOM 6176 C CA . GLU B 1 357 ? 83.206 41.426 10.462 1.00 136.32 357 GLU B CA 1
ATOM 6177 C C . GLU B 1 357 ? 82.321 40.543 11.346 1.00 136.42 357 GLU B C 1
ATOM 6178 O O . GLU B 1 357 ? 81.487 39.807 10.826 1.00 136.52 357 GLU B O 1
ATOM 6184 N N . ILE B 1 358 ? 82.464 40.652 12.674 1.00 136.22 358 ILE B N 1
ATOM 6185 C CA . ILE B 1 358 ? 81.669 39.885 13.632 1.00 136.48 358 ILE B CA 1
ATOM 6186 C C . ILE B 1 358 ? 80.196 40.304 13.580 1.00 136.55 358 ILE B C 1
ATOM 6187 O O . ILE B 1 358 ? 79.305 39.454 13.643 1.00 136.63 358 ILE B O 1
ATOM 6192 N N . ALA B 1 359 ? 79.943 41.607 13.414 1.00 136.32 359 ALA B N 1
ATOM 6193 C CA . ALA B 1 359 ? 78.586 42.132 13.300 1.00 136.61 359 ALA B CA 1
ATOM 6194 C C . ALA B 1 359 ? 77.894 41.567 12.057 1.00 136.69 359 ALA B C 1
ATOM 6195 O O . ALA B 1 359 ? 76.721 41.206 12.125 1.00 136.82 359 ALA B O 1
ATOM 6197 N N . GLU B 1 360 ? 78.619 41.462 10.937 1.00 136.51 360 GLU B N 1
ATOM 6198 C CA . GLU B 1 360 ? 78.072 40.913 9.698 1.00 136.82 360 GLU B CA 1
ATOM 6199 C C . GLU B 1 360 ? 77.787 39.430 9.834 1.00 136.88 360 GLU B C 1
ATOM 6200 O O . GLU B 1 360 ? 76.763 38.954 9.352 1.00 136.89 360 GLU B O 1
ATOM 6206 N N . ILE B 1 361 ? 78.668 38.699 10.523 1.00 136.78 361 ILE B N 1
ATOM 6207 C CA . ILE B 1 361 ? 78.468 37.273 10.768 1.00 137.25 361 ILE B CA 1
ATOM 6208 C C . ILE B 1 361 ? 77.197 37.070 11.597 1.00 137.41 361 ILE B C 1
ATOM 6209 O O . ILE B 1 361 ? 76.365 36.229 11.256 1.00 137.54 361 ILE B O 1
ATOM 6214 N N . SER B 1 362 ? 77.025 37.892 12.642 1.00 137.26 362 SER B N 1
ATOM 6215 C CA . SER B 1 362 ? 75.840 37.830 13.485 1.00 137.58 362 SER B CA 1
ATOM 6216 C C . SER B 1 362 ? 74.564 38.120 12.688 1.00 137.79 362 SER B C 1
ATOM 6217 O O . SER B 1 362 ? 73.581 37.398 12.834 1.00 137.89 362 SER B O 1
ATOM 6220 N N . ARG B 1 363 ? 74.593 39.118 11.801 1.00 137.73 363 ARG B N 1
ATOM 6221 C CA . ARG B 1 363 ? 73.448 39.457 10.953 1.00 138.15 363 ARG B CA 1
ATOM 6222 C C . ARG B 1 363 ? 73.134 38.328 9.971 1.00 138.11 363 ARG B C 1
ATOM 6223 O O . ARG B 1 363 ? 71.968 38.012 9.747 1.00 138.23 363 ARG B O 1
ATOM 6231 N N . SER B 1 364 ? 74.177 37.723 9.394 1.00 137.79 364 SER B N 1
ATOM 6232 C CA . SER B 1 364 ? 74.042 36.637 8.432 1.00 138.02 364 SER B CA 1
ATOM 6233 C C . SER B 1 364 ? 73.447 35.395 9.077 1.00 138.19 364 SER B C 1
ATOM 6234 O O . SER B 1 364 ? 72.614 34.731 8.468 1.00 138.30 364 SER B O 1
ATOM 6237 N N . LEU B 1 365 ? 73.861 35.084 10.309 1.00 138.01 365 LEU B N 1
ATOM 6238 C CA . LEU B 1 365 ? 73.330 33.926 11.022 1.00 138.32 365 LEU B CA 1
ATOM 6239 C C . LEU B 1 365 ? 71.869 34.132 11.393 1.00 138.20 365 LEU B C 1
ATOM 6240 O O . LEU B 1 365 ? 71.085 33.187 11.329 1.00 138.28 365 LEU B O 1
ATOM 6245 N N . LYS B 1 366 ? 71.487 35.369 11.745 1.00 137.94 366 LYS B N 1
ATOM 6246 C CA . LYS B 1 366 ? 70.094 35.689 12.040 1.00 138.12 366 LYS B CA 1
ATOM 6247 C C . LYS B 1 366 ? 69.267 35.531 10.759 1.00 138.03 366 LYS B C 1
ATOM 6248 O O . LYS B 1 366 ? 68.175 34.962 10.785 1.00 138.14 366 LYS B O 1
ATOM 6254 N N . ALA B 1 367 ? 69.799 36.003 9.620 1.00 137.62 367 ALA B N 1
ATOM 6255 C CA . ALA B 1 367 ? 69.136 35.853 8.326 1.00 137.74 367 ALA B CA 1
ATOM 6256 C C . ALA B 1 367 ? 68.987 34.370 7.978 1.00 137.51 367 ALA B C 1
ATOM 6257 O O . ALA B 1 367 ? 67.963 33.963 7.445 1.00 137.65 367 ALA B O 1
ATOM 6259 N N . LEU B 1 368 ? 70.001 33.562 8.300 1.00 137.05 368 LEU B N 1
ATOM 6260 C CA . LEU B 1 368 ? 69.963 32.128 8.073 1.00 137.03 368 LEU B CA 1
ATOM 6261 C C . LEU B 1 368 ? 68.859 31.497 8.916 1.00 136.76 368 LEU B C 1
ATOM 6262 O O . LEU B 1 368 ? 68.091 30.688 8.403 1.00 136.85 368 LEU B O 1
ATOM 6267 N N . ALA B 1 369 ? 68.749 31.895 10.193 1.00 136.24 369 ALA B N 1
ATOM 6268 C CA . ALA B 1 369 ? 67.710 31.396 11.090 1.00 136.28 369 ALA B CA 1
ATOM 6269 C C . ALA B 1 369 ? 66.314 31.683 10.531 1.00 136.06 369 ALA B C 1
ATOM 6270 O O . ALA B 1 369 ? 65.466 30.798 10.539 1.00 136.24 369 ALA B O 1
ATOM 6272 N N . LYS B 1 370 ? 66.091 32.893 10.003 1.00 135.54 370 LYS B N 1
ATOM 6273 C CA . LYS B 1 370 ? 64.793 33.254 9.442 1.00 135.51 370 LYS B CA 1
ATOM 6274 C C . LYS B 1 370 ? 64.517 32.552 8.119 1.00 135.01 370 LYS B C 1
ATOM 6275 O O . LYS B 1 370 ? 63.390 32.125 7.868 1.00 135.04 370 LYS B O 1
ATOM 6281 N N . GLU B 1 371 ? 65.550 32.416 7.289 1.00 134.42 371 GLU B N 1
ATOM 6282 C CA . GLU B 1 371 ? 65.454 31.792 5.978 1.00 134.38 371 GLU B CA 1
ATOM 6283 C C . GLU B 1 371 ? 65.023 30.335 6.075 1.00 133.99 371 GLU B C 1
ATOM 6284 O O . GLU B 1 371 ? 64.115 29.913 5.359 1.00 134.11 371 GLU B O 1
ATOM 6290 N N . LEU B 1 372 ? 65.655 29.571 6.967 1.00 133.39 372 LEU B N 1
ATOM 6291 C CA . LEU B 1 372 ? 65.336 28.155 7.115 1.00 133.25 372 LEU B CA 1
ATOM 6292 C C . LEU B 1 372 ? 64.331 27.848 8.222 1.00 132.78 372 LEU B C 1
ATOM 6293 O O . LEU B 1 372 ? 63.976 26.683 8.400 1.00 132.90 372 LEU B O 1
ATOM 6298 N N . ASN B 1 373 ? 63.876 28.878 8.969 1.00 132.11 373 ASN B N 1
ATOM 6299 C CA . ASN B 1 373 ? 62.948 28.739 10.094 1.00 131.91 373 ASN B CA 1
ATOM 6300 C C . ASN B 1 373 ? 63.491 27.719 11.103 1.00 131.45 373 ASN B C 1
ATOM 6301 O O . ASN B 1 373 ? 62.814 26.753 11.450 1.00 131.54 373 ASN B O 1
ATOM 6306 N N . VAL B 1 374 ? 64.756 27.905 11.503 1.00 130.77 374 VAL B N 1
ATOM 6307 C CA . VAL B 1 374 ? 65.458 27.004 12.415 1.00 130.56 374 VAL B CA 1
ATOM 6308 C C . VAL B 1 374 ? 66.175 27.790 13.516 1.00 130.25 374 VAL B C 1
ATOM 6309 O O . VAL B 1 374 ? 66.707 28.869 13.242 1.00 130.32 374 VAL B O 1
ATOM 6313 N N . PRO B 1 375 ? 66.194 27.294 14.772 1.00 129.78 375 PRO B N 1
ATOM 6314 C CA . PRO B 1 375 ? 66.977 27.989 15.800 1.00 129.73 375 PRO B CA 1
ATOM 6315 C C . PRO B 1 375 ? 68.474 27.842 15.502 1.00 129.87 375 PRO B C 1
ATOM 6316 O O . PRO B 1 375 ? 68.952 26.746 15.205 1.00 130.06 375 PRO B O 1
ATOM 6320 N N . VAL B 1 376 ? 69.202 28.957 15.529 1.00 129.71 376 VAL B N 1
ATOM 6321 C CA . VAL B 1 376 ? 70.639 28.954 15.285 1.00 130.11 376 VAL B CA 1
ATOM 6322 C C . VAL B 1 376 ? 71.379 29.302 16.575 1.00 130.36 376 VAL B C 1
ATOM 6323 O O . VAL B 1 376 ? 71.276 30.421 17.058 1.00 130.45 376 VAL B O 1
ATOM 6327 N N . VAL B 1 377 ? 72.106 28.337 17.141 1.00 130.38 377 VAL B N 1
ATOM 6328 C CA . VAL B 1 377 ? 72.883 28.532 18.357 1.00 130.87 377 VAL B CA 1
ATOM 6329 C C . VAL B 1 377 ? 74.311 28.877 17.978 1.00 131.11 377 VAL B C 1
ATOM 6330 O O . VAL B 1 377 ? 74.965 28.102 17.301 1.00 131.24 377 VAL B O 1
ATOM 6334 N N . ALA B 1 378 ? 74.793 30.038 18.400 1.00 131.05 378 ALA B N 1
ATOM 6335 C CA . ALA B 1 378 ? 76.153 30.468 18.114 1.00 131.42 378 ALA B CA 1
ATOM 6336 C C . ALA B 1 378 ? 76.905 30.712 19.417 1.00 131.63 378 ALA B C 1
ATOM 6337 O O . ALA B 1 378 ? 76.434 31.462 20.271 1.00 131.64 378 ALA B O 1
ATOM 6339 N N . LEU B 1 379 ? 78.061 30.059 19.582 1.00 131.61 379 LEU B N 1
ATOM 6340 C CA . LEU B 1 379 ? 78.855 30.227 20.793 1.00 132.13 379 LEU B CA 1
ATOM 6341 C C . LEU B 1 379 ? 79.773 31.437 20.678 1.00 132.58 379 LEU B C 1
ATOM 6342 O O . LEU B 1 379 ? 80.350 31.685 19.621 1.00 132.71 379 LEU B O 1
ATOM 6347 N N . SER B 1 380 ? 79.874 32.210 21.761 1.00 132.65 380 SER B N 1
ATOM 6348 C CA . SER B 1 380 ? 80.696 33.413 21.804 1.00 133.23 380 SER B CA 1
ATOM 6349 C C . SER B 1 380 ? 81.506 33.497 23.100 1.00 133.59 380 SER B C 1
ATOM 6350 O O . SER B 1 380 ? 81.091 32.965 24.125 1.00 133.64 380 SER B O 1
ATOM 6353 N N . GLN B 1 381 ? 82.660 34.168 23.055 1.00 133.67 381 GLN B N 1
ATOM 6354 C CA . GLN B 1 381 ? 83.491 34.333 24.241 1.00 134.27 381 GLN B CA 1
ATOM 6355 C C . GLN B 1 381 ? 83.206 35.658 24.911 1.00 134.84 381 GLN B C 1
ATOM 6356 O O . GLN B 1 381 ? 82.950 36.657 24.235 1.00 134.89 381 GLN B O 1
ATOM 6362 N N . LEU B 1 382 ? 83.264 35.673 26.241 1.00 135.12 382 LEU B N 1
ATOM 6363 C CA . LEU B 1 382 ? 83.084 36.911 26.985 1.00 135.95 382 LEU B CA 1
ATOM 6364 C C . LEU B 1 382 ? 84.380 37.728 26.919 1.00 136.58 382 LEU B C 1
ATOM 6365 O O . LEU B 1 382 ? 85.470 37.155 26.850 1.00 136.73 382 LEU B O 1
ATOM 6370 N N . ASN B 1 383 ? 84.262 39.066 26.912 1.00 136.88 383 ASN B N 1
ATOM 6371 C CA . ASN B 1 383 ? 85.429 39.948 26.835 1.00 137.75 383 ASN B CA 1
ATOM 6372 C C . ASN B 1 383 ? 86.336 39.793 28.042 1.00 138.30 383 ASN B C 1
ATOM 6373 O O . ASN B 1 383 ? 85.859 39.546 29.151 1.00 138.43 383 ASN B O 1
ATOM 6378 N N . ARG B 1 384 ? 87.645 39.940 27.819 1.00 138.49 384 ARG B N 1
ATOM 6379 C CA . ARG B 1 384 ? 88.669 39.814 28.852 1.00 139.16 384 ARG B CA 1
ATOM 6380 C C . ARG B 1 384 ? 88.523 40.825 29.987 1.00 139.91 384 ARG B C 1
ATOM 6381 O O . ARG B 1 384 ? 88.982 40.561 31.097 1.00 139.98 384 ARG B O 1
ATOM 6389 N N . SER B 1 385 ? 87.870 41.967 29.717 1.00 140.30 385 SER B N 1
ATOM 6390 C CA . SER B 1 385 ? 87.639 43.008 30.715 1.00 141.17 385 SER B CA 1
ATOM 6391 C C . SER B 1 385 ? 86.839 42.507 31.921 1.00 141.98 385 SER B C 1
ATOM 6392 O O . SER B 1 385 ? 86.983 43.046 33.016 1.00 142.10 385 SER B O 1
ATOM 6395 N N . LEU B 1 386 ? 86.010 41.478 31.725 1.00 142.41 386 LEU B N 1
ATOM 6396 C CA . LEU B 1 386 ? 85.203 40.891 32.781 1.00 143.38 386 LEU B CA 1
ATOM 6397 C C . LEU B 1 386 ? 86.073 40.308 33.892 1.00 144.22 386 LEU B C 1
ATOM 6398 O O . LEU B 1 386 ? 85.727 40.428 35.063 1.00 144.38 386 LEU B O 1
ATOM 6403 N N . GLU B 1 387 ? 87.215 39.708 33.535 1.00 144.61 387 GLU B N 1
ATOM 6404 C CA . GLU B 1 387 ? 88.123 39.137 34.531 1.00 145.52 387 GLU B CA 1
ATOM 6405 C C . GLU B 1 387 ? 88.775 40.202 35.402 1.00 146.16 387 GLU B C 1
ATOM 6406 O O . GLU B 1 387 ? 89.087 39.939 36.561 1.00 146.26 387 GLU B O 1
ATOM 6412 N N . GLN B 1 388 ? 88.966 41.406 34.857 1.00 146.48 388 GLN B N 1
ATOM 6413 C CA . GLN B 1 388 ? 89.511 42.514 35.624 1.00 147.29 388 GLN B CA 1
ATOM 6414 C C . GLN B 1 388 ? 88.518 42.947 36.708 1.00 147.84 388 GLN B C 1
ATOM 6415 O O . GLN B 1 388 ? 88.935 43.316 37.802 1.00 147.91 388 GLN B O 1
ATOM 6421 N N . ARG B 1 389 ? 87.211 42.879 36.421 1.00 148.11 389 ARG B N 1
ATOM 6422 C CA . ARG B 1 389 ? 86.192 43.236 37.396 1.00 148.95 389 ARG B CA 1
ATOM 6423 C C . ARG B 1 389 ? 85.982 42.077 38.384 1.00 149.51 389 ARG B C 1
ATOM 6424 O O . ARG B 1 389 ? 86.148 42.265 39.588 1.00 149.58 389 ARG B O 1
ATOM 6432 N N . ALA B 1 390 ? 85.670 40.875 37.859 1.00 149.80 390 ALA B N 1
ATOM 6433 C CA . ALA B 1 390 ? 85.436 39.618 38.578 1.00 150.60 390 ALA B CA 1
ATOM 6434 C C . ALA B 1 390 ? 84.597 39.745 39.848 1.00 151.18 390 ALA B C 1
ATOM 6435 O O . ALA B 1 390 ? 84.736 38.924 40.755 1.00 151.28 390 ALA B O 1
ATOM 6437 N N . ASP B 1 391 ? 83.731 40.757 39.920 1.00 151.44 391 ASP B N 1
ATOM 6438 C CA . ASP B 1 391 ? 82.916 40.977 41.107 1.00 152.20 391 ASP B CA 1
ATOM 6439 C C . ASP B 1 391 ? 81.452 40.598 40.930 1.00 152.82 391 ASP B C 1
ATOM 6440 O O . ASP B 1 391 ? 80.773 40.347 41.924 1.00 152.95 391 ASP B O 1
ATOM 6445 N N . LYS B 1 392 ? 80.957 40.559 39.691 1.00 153.07 392 LYS B N 1
ATOM 6446 C CA . LYS B 1 392 ? 79.557 40.230 39.441 1.00 153.86 392 LYS B CA 1
ATOM 6447 C C . LYS B 1 392 ? 79.389 39.228 38.274 1.00 154.41 392 LYS B C 1
ATOM 6448 O O . LYS B 1 392 ? 80.372 38.819 37.653 1.00 154.54 392 LYS B O 1
ATOM 6454 N N . ARG B 1 393 ? 78.139 38.819 38.000 1.00 154.60 393 ARG B N 1
ATOM 6455 C CA . ARG B 1 393 ? 77.782 37.911 36.915 1.00 155.34 393 ARG B CA 1
ATOM 6456 C C . ARG B 1 393 ? 78.002 38.575 35.549 1.00 156.03 393 ARG B C 1
ATOM 6457 O O . ARG B 1 393 ? 77.972 39.803 35.450 1.00 156.15 393 ARG B O 1
ATOM 6465 N N . PRO B 1 394 ? 78.196 37.785 34.476 1.00 156.38 394 PRO B N 1
ATOM 6466 C CA . PRO B 1 394 ? 78.367 38.393 33.149 1.00 156.82 394 PRO B CA 1
ATOM 6467 C C . PRO B 1 394 ? 77.124 39.148 32.702 1.00 157.52 394 PRO B C 1
ATOM 6468 O O . PRO B 1 394 ? 76.003 38.784 33.053 1.00 157.59 394 PRO B O 1
ATOM 6472 N N . VAL B 1 395 ? 77.332 40.223 31.951 1.00 157.90 395 VAL B N 1
ATOM 6473 C CA . VAL B 1 395 ? 76.251 41.061 31.448 1.00 158.73 395 VAL B CA 1
ATOM 6474 C C . VAL B 1 395 ? 76.381 41.271 29.926 1.00 159.51 395 VAL B C 1
ATOM 6475 O O . VAL B 1 395 ? 77.401 40.910 29.335 1.00 159.55 395 VAL B O 1
ATOM 6479 N N . ASN B 1 396 ? 75.342 41.847 29.293 1.00 159.99 396 ASN B N 1
ATOM 6480 C CA . ASN B 1 396 ? 75.313 42.103 27.860 1.00 160.96 396 ASN B CA 1
ATOM 6481 C C . ASN B 1 396 ? 76.466 42.981 27.385 1.00 161.87 396 ASN B C 1
ATOM 6482 O O . ASN B 1 396 ? 76.967 42.785 26.277 1.00 162.05 396 ASN B O 1
ATOM 6487 N N . SER B 1 397 ? 76.909 43.923 28.229 1.00 162.31 397 SER B N 1
ATOM 6488 C CA . SER B 1 397 ? 78.021 44.805 27.885 1.00 163.34 397 SER B CA 1
ATOM 6489 C C . SER B 1 397 ? 79.319 44.036 27.634 1.00 164.21 397 SER B C 1
ATOM 6490 O O . SER B 1 397 ? 80.154 44.493 26.860 1.00 164.37 397 SER B O 1
ATOM 6493 N N . ASP B 1 398 ? 79.490 42.876 28.282 1.00 164.66 398 ASP B N 1
ATOM 6494 C CA . ASP B 1 398 ? 80.667 42.030 28.087 1.00 165.65 398 ASP B CA 1
ATOM 6495 C C . ASP B 1 398 ? 80.739 41.453 26.663 1.00 166.39 398 ASP B C 1
ATOM 6496 O O . ASP B 1 398 ? 81.817 41.103 26.198 1.00 166.54 398 ASP B O 1
ATOM 6501 N N . LEU B 1 399 ? 79.602 41.358 25.972 1.00 166.68 399 LEU B N 1
ATOM 6502 C CA . LEU B 1 399 ? 79.552 40.856 24.609 1.00 167.43 399 LEU B CA 1
ATOM 6503 C C . LEU B 1 399 ? 79.590 41.990 23.583 1.00 168.01 399 LEU B C 1
ATOM 6504 O O . LEU B 1 399 ? 80.095 41.790 22.479 1.00 168.10 399 LEU B O 1
ATOM 6509 N N . ARG B 1 400 ? 79.055 43.173 23.934 1.00 168.23 400 ARG B N 1
ATOM 6510 C CA . ARG B 1 400 ? 79.051 44.330 23.042 1.00 168.99 400 ARG B CA 1
ATOM 6511 C C . ARG B 1 400 ? 80.458 44.736 22.618 1.00 169.85 400 ARG B C 1
ATOM 6512 O O . ARG B 1 400 ? 80.655 45.206 21.501 1.00 169.91 400 ARG B O 1
ATOM 6520 N N . GLU B 1 401 ? 81.439 44.537 23.497 1.00 170.40 401 GLU B N 1
ATOM 6521 C CA . GLU B 1 401 ? 82.831 44.856 23.202 1.00 171.46 401 GLU B CA 1
ATOM 6522 C C . GLU B 1 401 ? 83.449 43.931 22.131 1.00 172.28 401 GLU B C 1
ATOM 6523 O O . GLU B 1 401 ? 84.555 44.194 21.668 1.00 172.32 401 GLU B O 1
ATOM 6529 N N . SER B 1 402 ? 82.740 42.867 21.726 1.00 172.76 402 SER B N 1
ATOM 6530 C CA . SER B 1 402 ? 83.260 41.906 20.775 1.00 173.64 402 SER B CA 1
ATOM 6531 C C . SER B 1 402 ? 82.505 41.825 19.442 1.00 174.16 402 SER B C 1
ATOM 6532 O O . SER B 1 402 ? 82.566 40.784 18.799 1.00 174.20 402 SER B O 1
ATOM 6535 N N . GLY B 1 403 ? 81.810 42.889 19.032 1.00 174.38 403 GLY B N 1
ATOM 6536 C CA . GLY B 1 403 ? 81.134 42.889 17.735 1.00 175.01 403 GLY B CA 1
ATOM 6537 C C . GLY B 1 403 ? 79.668 43.276 17.683 1.00 175.39 403 GLY B C 1
ATOM 6538 O O . GLY B 1 403 ? 79.008 43.015 16.672 1.00 175.47 403 GLY B O 1
ATOM 6539 N N . SER B 1 404 ? 79.145 43.899 18.762 1.00 175.47 404 SER B N 1
ATOM 6540 C CA . SER B 1 404 ? 77.755 44.364 18.876 1.00 176.05 404 SER B CA 1
ATOM 6541 C C . SER B 1 404 ? 76.732 43.286 18.507 1.00 176.38 404 SER B C 1
ATOM 6542 O O . SER B 1 404 ? 75.715 43.570 17.878 1.00 176.36 404 SER B O 1
ATOM 6545 N N . ILE B 1 405 ? 77.021 42.043 18.884 1.00 176.53 405 ILE B N 1
ATOM 6546 C CA . ILE B 1 405 ? 76.178 40.900 18.544 1.00 177.04 405 ILE B CA 1
ATOM 6547 C C . ILE B 1 405 ? 74.820 40.896 19.267 1.00 177.51 405 ILE B C 1
ATOM 6548 O O . ILE B 1 405 ? 73.910 40.183 18.843 1.00 177.58 405 ILE B O 1
ATOM 6553 N N . GLU B 1 406 ? 74.676 41.699 20.335 1.00 177.63 406 GLU B N 1
ATOM 6554 C CA . GLU B 1 406 ? 73.443 41.792 21.118 1.00 178.21 406 GLU B CA 1
ATOM 6555 C C . GLU B 1 406 ? 72.261 42.237 20.287 1.00 178.66 406 GLU B C 1
ATOM 6556 O O . GLU B 1 406 ? 71.169 41.716 20.460 1.00 178.76 406 GLU B O 1
ATOM 6562 N N . GLN B 1 407 ? 72.477 43.186 19.375 1.00 178.79 407 GLN B N 1
ATOM 6563 C CA . GLN B 1 407 ? 71.427 43.764 18.530 1.00 179.40 407 GLN B CA 1
ATOM 6564 C C . GLN B 1 407 ? 70.752 42.748 17.624 1.00 179.80 407 GLN B C 1
ATOM 6565 O O . GLN B 1 407 ? 69.581 42.903 17.289 1.00 179.99 407 GLN B O 1
ATOM 6571 N N . ASP B 1 408 ? 71.493 41.733 17.201 1.00 179.73 408 ASP B N 1
ATOM 6572 C CA . ASP B 1 408 ? 70.975 40.726 16.289 1.00 180.12 408 ASP B CA 1
ATOM 6573 C C . ASP B 1 408 ? 70.449 39.478 16.991 1.00 180.02 408 ASP B C 1
ATOM 6574 O O . ASP B 1 408 ? 69.635 38.758 16.417 1.00 180.14 408 ASP B O 1
ATOM 6579 N N . ALA B 1 409 ? 70.906 39.211 18.215 1.00 179.65 409 ALA B N 1
ATOM 6580 C CA . ALA B 1 409 ? 70.482 38.028 18.950 1.00 179.72 409 ALA B CA 1
ATOM 6581 C C . ALA B 1 409 ? 69.056 38.122 19.467 1.00 179.56 409 ALA B C 1
ATOM 6582 O O . ALA B 1 409 ? 68.667 39.144 20.026 1.00 179.67 409 ALA B O 1
ATOM 6584 N N . ASP B 1 410 ? 68.281 37.054 19.284 1.00 179.17 410 ASP B N 1
ATOM 6585 C CA . ASP B 1 410 ? 66.920 36.958 19.812 1.00 179.32 410 ASP B CA 1
ATOM 6586 C C . ASP B 1 410 ? 66.948 36.454 21.272 1.00 179.17 410 ASP B C 1
ATOM 6587 O O . ASP B 1 410 ? 66.072 36.803 22.060 1.00 179.25 410 ASP B O 1
ATOM 6592 N N . LEU B 1 411 ? 67.958 35.639 21.623 1.00 178.87 411 LEU B N 1
ATOM 6593 C CA . LEU B 1 411 ? 68.163 35.090 22.954 1.00 179.11 411 LEU B CA 1
ATOM 6594 C C . LEU B 1 411 ? 69.656 35.072 23.291 1.00 179.13 411 LEU B C 1
ATOM 6595 O O . LEU B 1 411 ? 70.457 34.600 22.494 1.00 179.22 411 LEU B O 1
ATOM 6600 N N . ILE B 1 412 ? 70.028 35.604 24.466 1.00 178.88 412 ILE B N 1
ATOM 6601 C CA . ILE B 1 412 ? 71.406 35.594 24.945 1.00 179.15 412 ILE B CA 1
ATOM 6602 C C . ILE B 1 412 ? 71.470 34.837 26.263 1.00 179.32 412 ILE B C 1
ATOM 6603 O O . ILE B 1 412 ? 70.777 35.190 27.214 1.00 179.44 412 ILE B O 1
ATOM 6608 N N . MET B 1 413 ? 72.277 33.781 26.315 1.00 179.15 413 MET B N 1
ATOM 6609 C CA . MET B 1 413 ? 72.445 32.996 27.527 1.00 179.51 413 MET B CA 1
ATOM 6610 C C . MET B 1 413 ? 73.904 33.004 27.963 1.00 179.69 413 MET B C 1
ATOM 6611 O O . MET B 1 413 ? 74.790 32.732 27.157 1.00 179.80 413 MET B O 1
ATOM 6616 N N . PHE B 1 414 ? 74.152 33.313 29.239 1.00 179.60 414 PHE B N 1
ATOM 6617 C CA . PHE B 1 414 ? 75.489 33.330 29.819 1.00 180.02 414 PHE B CA 1
ATOM 6618 C C . PHE B 1 414 ? 75.691 32.140 30.742 1.00 180.21 414 PHE B C 1
ATOM 6619 O O . PHE B 1 414 ? 74.757 31.721 31.419 1.00 180.31 414 PHE B O 1
ATOM 6627 N N . ILE B 1 415 ? 76.914 31.606 30.786 1.00 180.08 415 ILE B N 1
ATOM 6628 C CA . ILE B 1 415 ? 77.226 30.499 31.682 1.00 180.49 415 ILE B CA 1
ATOM 6629 C C . ILE B 1 415 ? 78.160 30.987 32.775 1.00 180.30 415 ILE B C 1
ATOM 6630 O O . ILE B 1 415 ? 79.229 31.521 32.482 1.00 180.42 415 ILE B O 1
ATOM 6635 N N . TYR B 1 416 ? 77.748 30.827 34.035 1.00 179.90 416 TYR B N 1
ATOM 6636 C CA . TYR B 1 416 ? 78.543 31.277 35.167 1.00 179.89 416 TYR B CA 1
ATOM 6637 C C . TYR B 1 416 ? 78.738 30.164 36.181 1.00 179.52 416 TYR B C 1
ATOM 6638 O O . TYR B 1 416 ? 77.767 29.561 36.633 1.00 179.60 416 TYR B O 1
ATOM 6647 N N . ARG B 1 417 ? 79.993 29.902 36.553 1.00 178.97 417 ARG B N 1
ATOM 6648 C CA . ARG B 1 417 ? 80.292 28.890 37.555 1.00 178.90 417 ARG B CA 1
ATOM 6649 C C . ARG B 1 417 ? 81.077 29.505 38.698 1.00 178.76 417 ARG B C 1
ATOM 6650 O O . ARG B 1 417 ? 82.251 29.851 38.541 1.00 178.86 417 ARG B O 1
ATOM 6658 N N . ASP B 1 418 ? 80.412 29.645 39.851 1.00 178.37 418 ASP B N 1
ATOM 6659 C CA . ASP B 1 418 ? 81.011 30.226 41.046 1.00 178.46 418 ASP B CA 1
ATOM 6660 C C . ASP B 1 418 ? 82.205 29.421 41.522 1.00 178.29 418 ASP B C 1
ATOM 6661 O O . ASP B 1 418 ? 83.154 30.003 42.014 1.00 178.42 418 ASP B O 1
ATOM 6666 N N . GLU B 1 419 ? 82.172 28.094 41.360 1.00 177.84 419 GLU B N 1
ATOM 6667 C CA . GLU B 1 419 ? 83.261 27.216 41.777 1.00 177.90 419 GLU B CA 1
ATOM 6668 C C . GLU B 1 419 ? 84.566 27.466 41.016 1.00 177.73 419 GLU B C 1
ATOM 6669 O O . GLU B 1 419 ? 85.636 27.148 41.529 1.00 177.87 419 GLU B O 1
ATOM 6675 N N . VAL B 1 420 ? 84.487 28.016 39.798 1.00 177.28 420 VAL B N 1
ATOM 6676 C CA . VAL B 1 420 ? 85.677 28.320 39.008 1.00 177.33 420 VAL B CA 1
ATOM 6677 C C . VAL B 1 420 ? 86.408 29.510 39.631 1.00 177.26 420 VAL B C 1
ATOM 6678 O O . VAL B 1 420 ? 87.630 29.490 39.771 1.00 177.42 420 VAL B O 1
ATOM 6682 N N . TYR B 1 421 ? 85.655 30.532 40.037 1.00 176.84 421 TYR B N 1
ATOM 6683 C CA . TYR B 1 421 ? 86.234 31.718 40.654 1.00 176.90 421 TYR B CA 1
ATOM 6684 C C . TYR B 1 421 ? 86.511 31.498 42.136 1.00 176.90 421 TYR B C 1
ATOM 6685 O O . TYR B 1 421 ? 87.515 31.973 42.660 1.00 177.00 421 TYR B O 1
ATOM 6694 N N . HIS B 1 422 ? 85.605 30.798 42.811 1.00 176.63 422 HIS B N 1
ATOM 6695 C CA . HIS B 1 422 ? 85.681 30.500 44.230 1.00 176.91 422 HIS B CA 1
ATOM 6696 C C . HIS B 1 422 ? 85.575 28.995 44.452 1.00 176.93 422 HIS B C 1
ATOM 6697 O O . HIS B 1 422 ? 84.473 28.464 44.556 1.00 176.96 422 HIS B O 1
ATOM 6704 N N . PRO B 1 423 ? 86.725 28.298 44.537 1.00 176.79 423 PRO B N 1
ATOM 6705 C CA . PRO B 1 423 ? 86.700 26.835 44.728 1.00 176.82 423 PRO B CA 1
ATOM 6706 C C . PRO B 1 423 ? 85.968 26.365 45.983 1.00 176.96 423 PRO B C 1
ATOM 6707 O O . PRO B 1 423 ? 85.458 25.246 46.015 1.00 177.06 423 PRO B O 1
ATOM 6711 N N . ASP B 1 424 ? 85.900 27.221 47.009 1.00 176.83 424 ASP B N 1
ATOM 6712 C CA . ASP B 1 424 ? 85.197 26.898 48.249 1.00 177.19 424 ASP B CA 1
ATOM 6713 C C . ASP B 1 424 ? 83.733 27.368 48.240 1.00 177.37 424 ASP B C 1
ATOM 6714 O O . ASP B 1 424 ? 83.134 27.536 49.302 1.00 177.51 424 ASP B O 1
ATOM 6719 N N . SER B 1 425 ? 83.162 27.578 47.051 1.00 177.17 425 SER B N 1
ATOM 6720 C CA . SER B 1 425 ? 81.784 28.005 46.913 1.00 177.48 425 SER B CA 1
ATOM 6721 C C . SER B 1 425 ? 80.854 26.889 47.351 1.00 177.53 425 SER B C 1
ATOM 6722 O O . SER B 1 425 ? 81.089 25.722 47.034 1.00 177.68 425 SER B O 1
ATOM 6725 N N . PRO B 1 426 ? 79.757 27.235 48.041 1.00 177.25 426 PRO B N 1
ATOM 6726 C CA . PRO B 1 426 ? 78.773 26.202 48.404 1.00 177.20 426 PRO B CA 1
ATOM 6727 C C . PRO B 1 426 ? 78.002 25.655 47.190 1.00 177.29 426 PRO B C 1
ATOM 6728 O O . PRO B 1 426 ? 77.294 24.658 47.310 1.00 177.41 426 PRO B O 1
ATOM 6732 N N . LEU B 1 427 ? 78.141 26.300 46.021 1.00 177.08 427 LEU B N 1
ATOM 6733 C CA . LEU B 1 427 ? 77.472 25.903 44.795 1.00 177.38 427 LEU B CA 1
ATOM 6734 C C . LEU B 1 427 ? 78.361 25.015 43.926 1.00 177.49 427 LEU B C 1
ATOM 6735 O O . LEU B 1 427 ? 78.282 25.086 42.697 1.00 177.58 427 LEU B O 1
ATOM 6740 N N . LYS B 1 428 ? 79.197 24.169 44.556 1.00 177.36 428 LYS B N 1
ATOM 6741 C CA . LYS B 1 428 ? 80.058 23.257 43.810 1.00 177.67 428 LYS B CA 1
ATOM 6742 C C . LYS B 1 428 ? 79.219 22.276 42.997 1.00 177.87 428 LYS B C 1
ATOM 6743 O O . LYS B 1 428 ? 78.242 21.722 43.494 1.00 177.88 428 LYS B O 1
ATOM 6749 N N . GLY B 1 429 ? 79.537 22.165 41.717 1.00 177.91 429 GLY B N 1
ATOM 6750 C CA . GLY B 1 429 ? 78.798 21.325 40.785 1.00 178.47 429 GLY B CA 1
ATOM 6751 C C . GLY B 1 429 ? 77.562 21.988 40.203 1.00 178.88 429 GLY B C 1
ATOM 6752 O O . GLY B 1 429 ? 76.791 21.331 39.506 1.00 178.98 429 GLY B O 1
ATOM 6753 N N . THR B 1 430 ? 77.345 23.287 40.491 1.00 178.95 430 THR B N 1
ATOM 6754 C CA . THR B 1 430 ? 76.194 24.036 39.990 1.00 179.47 430 THR B CA 1
ATOM 6755 C C . THR B 1 430 ? 76.634 25.132 39.022 1.00 179.72 430 THR B C 1
ATOM 6756 O O . THR B 1 430 ? 77.530 25.917 39.328 1.00 179.81 430 THR B O 1
ATOM 6760 N N . ALA B 1 431 ? 76.000 25.184 37.855 1.00 179.66 431 ALA B N 1
ATOM 6761 C CA . ALA B 1 431 ? 76.265 26.204 36.858 1.00 180.09 431 ALA B CA 1
ATOM 6762 C C . ALA B 1 431 ? 75.017 27.054 36.672 1.00 180.30 431 ALA B C 1
ATOM 6763 O O . ALA B 1 431 ? 73.916 26.525 36.553 1.00 180.40 431 ALA B O 1
ATOM 6765 N N . GLU B 1 432 ? 75.184 28.370 36.668 1.00 180.23 432 GLU B N 1
ATOM 6766 C CA . GLU B 1 432 ? 74.073 29.290 36.499 1.00 180.64 432 GLU B CA 1
ATOM 6767 C C . GLU B 1 432 ? 73.969 29.737 35.050 1.00 180.82 432 GLU B C 1
ATOM 6768 O O . GLU B 1 432 ? 74.936 30.240 34.484 1.00 180.87 432 GLU B O 1
ATOM 6774 N N . ILE B 1 433 ? 72.799 29.533 34.446 1.00 180.73 433 ILE B N 1
ATOM 6775 C CA . ILE B 1 433 ? 72.511 29.961 33.085 1.00 181.12 433 ILE B CA 1
ATOM 6776 C C . ILE B 1 433 ? 71.731 31.259 33.169 1.00 181.31 433 ILE B C 1
ATOM 6777 O O . ILE B 1 433 ? 70.575 31.265 33.578 1.00 181.43 433 ILE B O 1
ATOM 6782 N N . ILE B 1 434 ? 72.367 32.361 32.799 1.00 181.16 434 ILE B N 1
ATOM 6783 C CA . ILE B 1 434 ? 71.752 33.673 32.870 1.00 181.49 434 ILE B CA 1
ATOM 6784 C C . ILE B 1 434 ? 71.147 34.088 31.548 1.00 181.63 434 ILE B C 1
ATOM 6785 O O . ILE B 1 434 ? 71.843 34.140 30.540 1.00 181.68 434 ILE B O 1
ATOM 6790 N N . ILE B 1 435 ? 69.851 34.401 31.553 1.00 181.55 435 ILE B N 1
ATOM 6791 C CA . I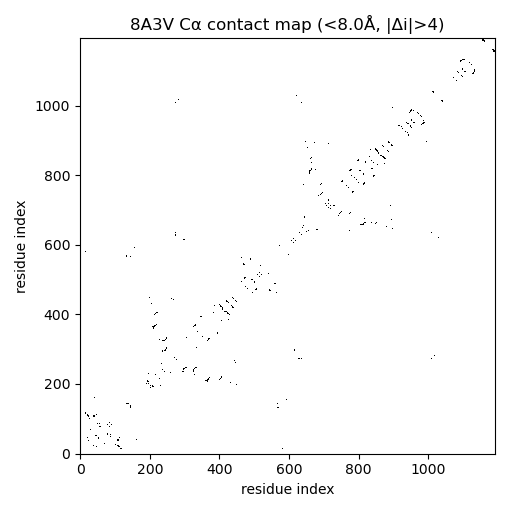LE B 1 435 ? 69.201 34.905 30.358 1.00 181.97 435 ILE B CA 1
ATOM 6792 C C . ILE B 1 435 ? 69.425 36.420 30.320 1.00 182.35 435 ILE B C 1
ATOM 6793 O O . ILE B 1 435 ? 68.791 37.168 31.066 1.00 182.39 435 ILE B O 1
ATOM 6798 N N . GLY B 1 436 ? 70.376 36.843 29.492 1.00 182.51 436 GLY B N 1
ATOM 6799 C CA . GLY B 1 436 ? 70.743 38.244 29.349 1.00 183.17 436 GLY B CA 1
ATOM 6800 C C . GLY B 1 436 ? 69.815 39.025 28.443 1.00 183.63 436 GLY B C 1
ATOM 6801 O O . GLY B 1 436 ? 69.639 40.230 28.628 1.00 183.74 436 GLY B O 1
ATOM 6802 N N . LYS B 1 437 ? 69.212 38.342 27.455 1.00 183.76 437 LYS B N 1
ATOM 6803 C CA . LYS B 1 437 ? 68.281 38.950 26.504 1.00 184.42 437 LYS B CA 1
ATOM 6804 C C . LYS B 1 437 ? 67.308 37.903 25.966 1.00 184.99 437 LYS B C 1
ATOM 6805 O O . LYS B 1 437 ? 67.733 36.811 25.621 1.00 185.10 437 LYS B O 1
ATOM 6811 N N . GLN B 1 438 ? 66.009 38.222 25.910 1.00 185.23 438 GLN B N 1
ATOM 6812 C CA . GLN B 1 438 ? 65.017 37.302 25.363 1.00 185.96 438 GLN B CA 1
ATOM 6813 C C . GLN B 1 438 ? 63.872 38.066 24.729 1.00 186.56 438 GLN B C 1
ATOM 6814 O O . GLN B 1 438 ? 63.220 38.870 25.398 1.00 186.70 438 GLN B O 1
ATOM 6820 N N . ARG B 1 439 ? 63.624 37.821 23.441 1.00 186.75 439 ARG B N 1
ATOM 6821 C CA . ARG B 1 439 ? 62.549 38.509 22.742 1.00 187.43 439 ARG B CA 1
ATOM 6822 C C . ARG B 1 439 ? 61.170 37.951 23.061 1.00 187.96 439 ARG B C 1
ATOM 6823 O O . ARG B 1 439 ? 60.235 38.723 23.252 1.00 188.03 439 ARG B O 1
ATOM 6831 N N . ASN B 1 440 ? 61.036 36.625 23.146 1.00 188.19 440 ASN B N 1
ATOM 6832 C CA . ASN B 1 440 ? 59.734 36.005 23.390 1.00 188.90 440 ASN B CA 1
ATOM 6833 C C . ASN B 1 440 ? 59.583 35.344 24.773 1.00 189.15 440 ASN B C 1
ATOM 6834 O O . ASN B 1 440 ? 58.928 34.308 24.886 1.00 189.30 440 ASN B O 1
ATOM 6839 N N . GLY B 1 441 ? 60.147 35.954 25.812 1.00 189.01 441 GLY B N 1
ATOM 6840 C CA . GLY B 1 441 ? 60.058 35.413 27.165 1.00 189.33 441 GLY B CA 1
ATOM 6841 C C . GLY B 1 441 ? 60.760 36.254 28.212 1.00 189.38 441 GLY B C 1
ATOM 6842 O O . GLY B 1 441 ? 61.294 37.319 27.901 1.00 189.45 441 GLY B O 1
ATOM 6843 N N . PRO B 1 442 ? 60.788 35.795 29.476 1.00 189.18 442 PRO B N 1
ATOM 6844 C CA . PRO B 1 442 ? 61.408 36.608 30.530 1.00 189.10 442 PRO B CA 1
ATOM 6845 C C . PRO B 1 442 ? 62.913 36.434 30.679 1.00 189.04 442 PRO B C 1
ATOM 6846 O O . PRO B 1 442 ? 63.470 35.413 30.282 1.00 189.17 442 PRO B O 1
ATOM 6850 N N . ILE B 1 443 ? 63.567 37.440 31.274 1.00 188.69 443 ILE B N 1
ATOM 6851 C CA . ILE B 1 443 ? 64.988 37.365 31.603 1.00 188.83 443 ILE B CA 1
ATOM 6852 C C . ILE B 1 443 ? 65.094 36.824 33.037 1.00 188.73 443 ILE B C 1
ATOM 6853 O O . ILE B 1 443 ? 64.159 36.963 33.834 1.00 188.83 443 ILE B O 1
ATOM 6858 N N . GLY B 1 444 ? 66.228 36.225 33.363 1.00 188.39 444 GLY B N 1
ATOM 6859 C CA . GLY B 1 444 ? 66.439 35.662 34.689 1.00 188.54 444 GLY B CA 1
ATOM 6860 C C . GLY B 1 444 ? 67.610 34.712 34.760 1.00 188.43 444 GLY B C 1
ATOM 6861 O O . GLY B 1 444 ? 68.599 34.897 34.051 1.00 188.55 444 GLY B O 1
ATOM 6862 N N . SER B 1 445 ? 67.520 33.697 35.625 1.00 188.07 445 SER B N 1
ATOM 6863 C CA . SER B 1 445 ? 68.591 32.720 35.763 1.00 188.22 445 SER B CA 1
ATOM 6864 C C . SER B 1 445 ? 68.052 31.330 36.058 1.00 188.15 445 SER B C 1
ATOM 6865 O O . SER B 1 445 ? 67.023 31.179 36.714 1.00 188.25 445 SER B O 1
ATOM 6868 N N . VAL B 1 446 ? 68.743 30.313 35.542 1.00 187.76 446 VAL B N 1
ATOM 6869 C CA . VAL B 1 446 ? 68.393 28.913 35.733 1.00 187.89 446 VAL B CA 1
ATOM 6870 C C . VAL B 1 446 ? 69.611 28.193 36.282 1.00 187.78 446 VAL B C 1
ATOM 6871 O O . VAL B 1 446 ? 70.694 28.325 35.724 1.00 187.85 446 VAL B O 1
ATOM 6875 N N . ARG B 1 447 ? 69.445 27.444 37.374 1.00 187.54 447 ARG B N 1
ATOM 6876 C CA . ARG B 1 447 ? 70.551 26.687 37.940 1.00 187.80 447 ARG B CA 1
ATOM 6877 C C . ARG B 1 447 ? 70.540 25.272 37.395 1.00 187.85 447 ARG B C 1
ATOM 6878 O O . ARG B 1 447 ? 69.517 24.591 37.437 1.00 187.99 447 ARG B O 1
ATOM 6886 N N . LEU B 1 448 ? 71.677 24.840 36.862 1.00 187.62 448 LEU B N 1
ATOM 6887 C CA . LEU B 1 448 ? 71.834 23.503 36.312 1.00 187.82 448 LEU B CA 1
ATOM 6888 C C . LEU B 1 448 ? 72.972 22.769 37.005 1.00 187.87 448 LEU B C 1
ATOM 6889 O O . LEU B 1 448 ? 73.919 23.395 37.473 1.00 187.97 448 LEU B O 1
ATOM 6894 N N . THR B 1 449 ? 72.883 21.437 37.062 1.00 187.64 449 THR B N 1
ATOM 6895 C CA . THR B 1 449 ? 73.948 20.638 37.648 1.00 187.92 449 THR B CA 1
ATOM 6896 C C . THR B 1 449 ? 75.002 20.396 36.585 1.00 188.09 449 THR B C 1
ATOM 6897 O O . THR B 1 449 ? 74.719 19.792 35.553 1.00 188.19 449 THR B O 1
ATOM 6901 N N . PHE B 1 450 ? 76.206 20.896 36.823 1.00 188.00 450 PHE B N 1
ATOM 6902 C CA . PHE B 1 450 ? 77.314 20.720 35.907 1.00 188.40 450 PHE B CA 1
ATOM 6903 C C . PHE B 1 450 ? 78.135 19.505 36.313 1.00 188.66 450 PHE B C 1
ATOM 6904 O O . PHE B 1 450 ? 78.717 19.480 37.397 1.00 188.74 450 PHE B O 1
ATOM 6912 N N . GLN B 1 451 ? 78.180 18.499 35.439 1.00 188.61 451 GLN B N 1
ATOM 6913 C CA . GLN B 1 451 ? 78.943 17.276 35.653 1.00 189.06 451 GLN B CA 1
ATOM 6914 C C . GLN B 1 451 ? 80.090 17.226 34.651 1.00 189.04 451 GLN B C 1
ATOM 6915 O O . GLN B 1 451 ? 79.954 16.633 33.580 1.00 189.13 451 GLN B O 1
ATOM 6921 N N . GLY B 1 452 ? 81.201 17.861 35.014 1.00 188.76 452 GLY B N 1
ATOM 6922 C CA . GLY B 1 452 ? 82.395 17.963 34.185 1.00 188.97 452 GLY B CA 1
ATOM 6923 C C . GLY B 1 452 ? 82.949 16.634 33.731 1.00 188.92 452 GLY B C 1
ATOM 6924 O O . GLY B 1 452 ? 83.399 16.505 32.591 1.00 189.06 452 GLY B O 1
ATOM 6925 N N . HIS B 1 453 ? 82.870 15.624 34.600 1.00 188.58 453 HIS B N 1
ATOM 6926 C CA . HIS B 1 453 ? 83.343 14.279 34.288 1.00 188.77 453 HIS B CA 1
ATOM 6927 C C . HIS B 1 453 ? 82.582 13.664 33.120 1.00 188.68 453 HIS B C 1
ATOM 6928 O O . HIS B 1 453 ? 83.156 12.913 32.344 1.00 188.78 453 HIS B O 1
ATOM 6935 N N . TYR B 1 454 ? 81.303 13.993 32.987 1.00 188.38 454 TYR B N 1
ATOM 6936 C CA . TYR B 1 454 ? 80.482 13.468 31.906 1.00 188.61 454 TYR B CA 1
ATOM 6937 C C . TYR B 1 454 ? 80.267 14.467 30.774 1.00 188.86 454 TYR B C 1
ATOM 6938 O O . TYR B 1 454 ? 79.583 14.128 29.815 1.00 188.94 454 TYR B O 1
ATOM 6947 N N . SER B 1 455 ? 80.785 15.718 30.896 1.00 188.83 455 SER B N 1
ATOM 6948 C CA . SER B 1 455 ? 80.575 16.810 29.937 1.00 189.31 455 SER B CA 1
ATOM 6949 C C . SER B 1 455 ? 79.069 17.004 29.759 1.00 189.63 455 SER B C 1
ATOM 6950 O O . SER B 1 455 ? 78.551 16.957 28.640 1.00 189.74 455 SER B O 1
ATOM 6953 N N . ARG B 1 456 ? 78.364 17.122 30.893 1.00 189.68 456 ARG B N 1
ATOM 6954 C CA . ARG B 1 456 ? 76.917 17.187 30.863 1.00 190.21 456 ARG B CA 1
ATOM 6955 C C . ARG B 1 456 ? 76.306 18.148 31.859 1.00 190.62 456 ARG B C 1
ATOM 6956 O O . ARG B 1 456 ? 76.810 18.334 32.962 1.00 190.71 456 ARG B O 1
ATOM 6964 N N . PHE B 1 457 ? 75.188 18.736 31.459 1.00 190.72 457 PHE B N 1
ATOM 6965 C CA . PHE B 1 457 ? 74.353 19.579 32.285 1.00 191.31 457 PHE B CA 1
ATOM 6966 C C . PHE B 1 457 ? 73.068 18.807 32.553 1.00 191.84 457 PHE B C 1
ATOM 6967 O O . PHE B 1 457 ? 72.494 18.207 31.645 1.00 191.93 457 PHE B O 1
ATOM 6975 N N . ASP B 1 458 ? 72.625 18.805 33.806 1.00 192.01 458 ASP B N 1
ATOM 6976 C CA . ASP B 1 458 ? 71.386 18.144 34.206 1.00 192.68 458 ASP B CA 1
ATOM 6977 C C . ASP B 1 458 ? 70.441 19.149 34.868 1.00 193.16 458 ASP B C 1
ATOM 6978 O O . ASP B 1 458 ? 70.885 20.196 35.344 1.00 193.29 458 ASP B O 1
ATOM 6983 N N . ASN B 1 459 ? 69.139 18.836 34.913 1.00 193.26 459 ASN B N 1
ATOM 6984 C CA . ASN B 1 459 ? 68.173 19.728 35.547 1.00 193.86 459 ASN B CA 1
ATOM 6985 C C . ASN B 1 459 ? 68.156 19.540 37.063 1.00 194.20 459 ASN B C 1
ATOM 6986 O O . ASN B 1 459 ? 69.180 19.217 37.668 1.00 194.33 459 ASN B O 1
ATOM 6991 N N . THR C 2 13 ? 71.187 39.406 44.898 1.00 193.43 7 THR C N 1
ATOM 6992 C CA . THR C 2 13 ? 69.972 39.404 44.091 1.00 193.92 7 THR C CA 1
ATOM 6993 C C . THR C 2 13 ? 68.782 38.950 44.920 1.00 194.28 7 THR C C 1
ATOM 6994 O O . THR C 2 13 ? 68.916 38.051 45.751 1.00 194.40 7 THR C O 1
ATOM 6998 N N . ALA C 2 14 ? 67.613 39.580 44.706 1.00 194.29 8 ALA C N 1
ATOM 6999 C CA . ALA C 2 14 ? 66.367 39.277 45.408 1.00 194.81 8 ALA C CA 1
ATOM 7000 C C . ALA C 2 14 ? 66.041 37.795 45.383 1.00 195.14 8 ALA C C 1
ATOM 7001 O O . ALA C 2 14 ? 65.654 37.237 46.405 1.00 195.22 8 ALA C O 1
ATOM 7003 N N . THR C 2 15 ? 66.275 37.138 44.237 1.00 195.17 9 THR C N 1
ATOM 7004 C CA . THR C 2 15 ? 66.033 35.707 44.101 1.00 195.70 9 THR C CA 1
ATOM 7005 C C . THR C 2 15 ? 66.911 34.932 45.073 1.00 196.03 9 THR C C 1
ATOM 7006 O O . THR C 2 15 ? 66.419 34.054 45.773 1.00 196.15 9 THR C O 1
ATOM 7010 N N . ASP C 2 16 ? 68.190 35.310 45.164 1.00 196.06 10 ASP C N 1
ATOM 7011 C CA . ASP C 2 16 ? 69.141 34.659 46.055 1.00 196.57 10 ASP C CA 1
ATOM 7012 C C . ASP C 2 16 ? 68.817 34.905 47.521 1.00 196.86 10 ASP C C 1
ATOM 7013 O O . ASP C 2 16 ? 68.904 33.976 48.323 1.00 196.94 10 ASP C O 1
ATOM 7018 N N . GLU C 2 17 ? 68.422 36.137 47.876 1.00 196.85 11 GLU C N 1
ATOM 7019 C CA . GLU C 2 17 ? 68.072 36.452 49.262 1.00 197.36 11 GLU C CA 1
ATOM 7020 C C . GLU C 2 17 ? 66.847 35.653 49.719 1.00 197.64 11 GLU C C 1
ATOM 7021 O O . GLU C 2 17 ? 66.767 35.277 50.887 1.00 197.75 11 GLU C O 1
ATOM 7027 N N . LEU C 2 18 ? 65.903 35.386 48.804 1.00 197.63 12 LEU C N 1
ATOM 7028 C CA . LEU C 2 18 ? 64.711 34.613 49.127 1.00 198.13 12 LEU C CA 1
ATOM 7029 C C . LEU C 2 18 ? 64.998 33.110 49.264 1.00 198.50 12 LEU C C 1
ATOM 7030 O O . LEU C 2 18 ? 64.225 32.396 49.897 1.00 198.60 12 LEU C O 1
ATOM 7035 N N . ILE C 2 19 ? 66.089 32.633 48.662 1.00 198.54 13 ILE C N 1
ATOM 7036 C CA . ILE C 2 19 ? 66.444 31.226 48.699 1.00 199.14 13 ILE C CA 1
ATOM 7037 C C . ILE C 2 19 ? 66.918 30.713 50.085 1.00 199.61 13 ILE C C 1
ATOM 7038 O O . ILE C 2 19 ? 66.221 29.874 50.633 1.00 199.71 13 ILE C O 1
ATOM 7043 N N . GLN C 2 20 ? 68.131 31.087 50.574 1.00 199.77 14 GLN C N 1
ATOM 7044 C CA . GLN C 2 20 ? 68.766 30.537 51.772 1.00 200.39 14 GLN C CA 1
ATOM 7045 C C . GLN C 2 20 ? 67.886 30.510 52.991 1.00 200.68 14 GLN C C 1
ATOM 7046 O O . GLN C 2 20 ? 67.848 29.498 53.682 1.00 200.77 14 GLN C O 1
ATOM 7052 N N . ALA C 2 21 ? 67.161 31.600 53.252 1.00 200.69 15 ALA C N 1
ATOM 7053 C CA . ALA C 2 21 ? 66.280 31.689 54.414 1.00 201.21 15 ALA C CA 1
ATOM 7054 C C . ALA C 2 21 ? 65.216 30.593 54.401 1.00 201.58 15 ALA C C 1
ATOM 7055 O O . ALA C 2 21 ? 64.931 29.994 55.439 1.00 201.69 15 ALA C O 1
ATOM 7057 N N . SER C 2 22 ? 64.663 30.309 53.218 1.00 201.61 16 SER C N 1
ATOM 7058 C CA . SER C 2 22 ? 63.652 29.275 53.063 1.00 202.13 16 SER C CA 1
ATOM 7059 C C . SER C 2 22 ? 64.262 27.901 53.299 1.00 202.42 16 SER C C 1
ATOM 7060 O O . SER C 2 22 ? 63.655 27.072 53.973 1.00 202.51 16 SER C O 1
ATOM 7063 N N . LYS C 2 23 ? 65.471 27.667 52.771 1.00 202.42 17 LYS C N 1
ATOM 7064 C CA . LYS C 2 23 ? 66.168 26.400 52.944 1.00 202.87 17 LYS C CA 1
ATOM 7065 C C . LYS C 2 23 ? 66.502 26.158 54.410 1.00 203.13 17 LYS C C 1
ATOM 7066 O O . LYS C 2 23 ? 66.304 25.052 54.901 1.00 203.29 17 LYS C O 1
ATOM 7072 N N . LEU C 2 24 ? 66.973 27.196 55.114 1.00 203.00 18 LEU C N 1
ATOM 7073 C CA . LEU C 2 24 ? 67.312 27.098 56.529 1.00 203.34 18 LEU C CA 1
ATOM 7074 C C . LEU C 2 24 ? 66.078 26.802 57.362 1.00 203.34 18 LEU C C 1
ATOM 7075 O O . LEU C 2 24 ? 66.136 25.971 58.269 1.00 203.52 18 LEU C O 1
ATOM 7080 N N . LYS C 2 25 ? 64.949 27.444 57.028 1.00 202.99 19 LYS C N 1
ATOM 7081 C CA . LYS C 2 25 ? 63.685 27.226 57.723 1.00 203.11 19 LYS C CA 1
ATOM 7082 C C . LYS C 2 25 ? 63.253 25.767 57.609 1.00 202.85 19 LYS C C 1
ATOM 7083 O O . LYS C 2 25 ? 62.892 25.164 58.618 1.00 202.96 19 LYS C O 1
ATOM 7089 N N . GLN C 2 26 ? 63.380 25.179 56.411 1.00 202.34 20 GLN C N 1
ATOM 7090 C CA . GLN C 2 26 ? 63.034 23.780 56.177 1.00 202.31 20 GLN C CA 1
ATOM 7091 C C . GLN C 2 26 ? 63.922 22.846 56.986 1.00 201.92 20 GLN C C 1
ATOM 7092 O O . GLN C 2 26 ? 63.434 21.854 57.514 1.00 202.04 20 GLN C O 1
ATOM 7098 N N . ILE C 2 27 ? 65.206 23.180 57.120 1.00 201.29 21 ILE C N 1
ATOM 7099 C CA . ILE C 2 27 ? 66.130 22.371 57.900 1.00 201.20 21 ILE C CA 1
ATOM 7100 C C . ILE C 2 27 ? 65.774 22.426 59.372 1.00 200.94 21 ILE C C 1
ATOM 7101 O O . ILE C 2 27 ? 65.673 21.372 60.010 1.00 201.05 21 ILE C O 1
ATOM 7106 N N . GLN C 2 28 ? 65.495 23.631 59.873 1.00 200.50 22 GLN C N 1
ATOM 7107 C CA . GLN C 2 28 ? 65.095 23.866 61.256 1.00 200.52 22 GLN C CA 1
ATOM 7108 C C . GLN C 2 28 ? 63.814 23.089 61.582 1.00 200.05 22 GLN C C 1
ATOM 7109 O O . GLN C 2 28 ? 63.700 22.480 62.646 1.00 200.17 22 GLN C O 1
ATOM 7115 N N . GLU C 2 29 ? 62.869 23.093 60.649 1.00 199.33 23 GLU C N 1
ATOM 7116 C CA . GLU C 2 29 ? 61.592 22.440 60.820 1.00 199.08 23 GLU C CA 1
ATOM 7117 C C . GLU C 2 29 ? 61.632 20.918 60.784 1.00 198.32 23 GLU C C 1
ATOM 7118 O O . GLU C 2 29 ? 60.951 20.300 61.603 1.00 198.41 23 GLU C O 1
ATOM 7124 N N . HIS C 2 30 ? 62.405 20.298 59.850 1.00 197.39 24 HIS C N 1
ATOM 7125 C CA . HIS C 2 30 ? 62.266 18.861 59.642 1.00 196.96 24 HIS C CA 1
ATOM 7126 C C . HIS C 2 30 ? 63.389 18.185 58.866 1.00 195.97 24 HIS C C 1
ATOM 7127 O O . HIS C 2 30 ? 63.555 16.964 58.987 1.00 196.10 24 HIS C O 1
ATOM 7134 N N . ALA C 2 31 ? 64.146 18.947 58.058 1.00 194.89 25 ALA C N 1
ATOM 7135 C CA . ALA C 2 31 ? 65.251 18.347 57.309 1.00 194.27 25 ALA C CA 1
ATOM 7136 C C . ALA C 2 31 ? 66.346 17.854 58.243 1.00 193.29 25 ALA C C 1
ATOM 7137 O O . ALA C 2 31 ? 66.922 16.800 57.987 1.00 193.38 25 ALA C O 1
ATOM 7139 N N . LYS C 2 32 ? 66.587 18.562 59.358 1.00 192.16 26 LYS C N 1
ATOM 7140 C CA . LYS C 2 32 ? 67.566 18.130 60.349 1.00 191.59 26 LYS C CA 1
ATOM 7141 C C . LYS C 2 32 ? 67.165 16.787 60.949 1.00 190.63 26 LYS C C 1
ATOM 7142 O O . LYS C 2 32 ? 68.014 15.916 61.126 1.00 190.71 26 LYS C O 1
ATOM 7148 N N . ALA C 2 33 ? 65.865 16.598 61.218 1.00 189.61 27 ALA C N 1
ATOM 7149 C CA . ALA C 2 33 ? 65.365 15.333 61.751 1.00 189.11 27 ALA C CA 1
ATOM 7150 C C . ALA C 2 33 ? 65.616 14.204 60.752 1.00 188.21 27 ALA C C 1
ATOM 7151 O O . ALA C 2 33 ? 66.052 13.125 61.146 1.00 188.36 27 ALA C O 1
ATOM 7153 N N . ILE C 2 34 ? 65.404 14.476 59.455 1.00 187.18 28 ILE C N 1
ATOM 7154 C CA . ILE C 2 34 ? 65.655 13.505 58.394 1.00 186.58 28 ILE C CA 1
ATOM 7155 C C . ILE C 2 34 ? 67.134 13.151 58.348 1.00 185.51 28 ILE C C 1
ATOM 7156 O O . ILE C 2 34 ? 67.479 11.978 58.237 1.00 185.61 28 ILE C O 1
ATOM 7161 N N . LEU C 2 35 ? 68.005 14.157 58.470 1.00 184.25 29 LEU C N 1
ATOM 7162 C CA . LEU C 2 35 ? 69.448 13.954 58.474 1.00 183.52 29 LEU C CA 1
ATOM 7163 C C . LEU C 2 35 ? 69.875 13.093 59.660 1.00 182.32 29 LEU C C 1
ATOM 7164 O O . LEU C 2 35 ? 70.699 12.192 59.500 1.00 182.47 29 LEU C O 1
ATOM 7169 N N . LEU C 2 36 ? 69.284 13.340 60.835 1.00 181.01 30 LEU C N 1
ATOM 7170 C CA . LEU C 2 36 ? 69.573 12.559 62.031 1.00 180.14 30 LEU C CA 1
ATOM 7171 C C . LEU C 2 36 ? 69.140 11.106 61.828 1.00 178.95 30 LEU C C 1
ATOM 7172 O O . LEU C 2 36 ? 69.868 10.190 62.210 1.00 179.04 30 LEU C O 1
ATOM 7177 N N . ILE C 2 37 ? 67.975 10.897 61.194 1.00 177.60 31 ILE C N 1
ATOM 7178 C CA . ILE C 2 37 ? 67.482 9.554 60.906 1.00 176.76 31 ILE C CA 1
ATOM 7179 C C . ILE C 2 37 ? 68.406 8.853 59.927 1.00 175.50 31 ILE C C 1
ATOM 7180 O O . ILE C 2 37 ? 68.742 7.697 60.141 1.00 175.61 31 ILE C O 1
ATOM 7185 N N . ASN C 2 38 ? 68.857 9.556 58.888 1.00 174.18 32 ASN C N 1
ATOM 7186 C CA . ASN C 2 38 ? 69.781 8.997 57.907 1.00 173.36 32 ASN C CA 1
ATOM 7187 C C . ASN C 2 38 ? 71.092 8.568 58.560 1.00 172.12 32 ASN C C 1
ATOM 7188 O O . ASN C 2 38 ? 71.644 7.530 58.203 1.00 172.25 32 ASN C O 1
ATOM 7193 N N . ARG C 2 39 ? 71.569 9.343 59.537 1.00 170.77 33 ARG C N 1
ATOM 7194 C CA . ARG C 2 39 ? 72.782 9.004 60.270 1.00 169.89 33 ARG C CA 1
ATOM 7195 C C . ARG C 2 39 ? 72.538 7.734 61.096 1.00 168.66 33 ARG C C 1
ATOM 7196 O O . ARG C 2 39 ? 73.375 6.831 61.100 1.00 168.74 33 ARG C O 1
ATOM 7204 N N . GLN C 2 40 ? 71.380 7.655 61.763 1.00 167.33 34 GLN C N 1
ATOM 7205 C CA . GLN C 2 40 ? 71.015 6.503 62.576 1.00 166.47 34 GLN C CA 1
ATOM 7206 C C . GLN C 2 40 ? 70.859 5.246 61.733 1.00 165.16 34 GLN C C 1
ATOM 7207 O O . GLN C 2 40 ? 71.301 4.176 62.145 1.00 165.30 34 GLN C O 1
ATOM 7213 N N . LEU C 2 41 ? 70.270 5.375 60.540 1.00 163.79 35 LEU C N 1
ATOM 7214 C CA . LEU C 2 41 ? 70.085 4.249 59.629 1.00 162.91 35 LEU C CA 1
ATOM 7215 C C . LEU C 2 41 ? 71.415 3.613 59.237 1.00 161.75 35 LEU C C 1
ATOM 7216 O O . LEU C 2 41 ? 71.466 2.410 59.019 1.00 161.89 35 LEU C O 1
ATOM 7221 N N . GLN C 2 42 ? 72.498 4.399 59.183 1.00 160.46 36 GLN C N 1
ATOM 7222 C CA . GLN C 2 42 ? 73.823 3.865 58.869 1.00 159.66 36 GLN C CA 1
ATOM 7223 C C . GLN C 2 42 ? 74.329 2.910 59.958 1.00 158.48 36 GLN C C 1
ATOM 7224 O O . GLN C 2 42 ? 75.122 2.022 59.672 1.00 158.58 36 GLN C O 1
ATOM 7230 N N . ASP C 2 43 ? 73.878 3.094 61.201 1.00 157.22 37 ASP C N 1
ATOM 7231 C CA . ASP C 2 43 ? 74.253 2.231 62.313 1.00 156.48 37 ASP C CA 1
ATOM 7232 C C . ASP C 2 43 ? 73.306 1.026 62.412 1.00 155.51 37 ASP C C 1
ATOM 7233 O O . ASP C 2 43 ? 73.732 -0.062 62.791 1.00 155.62 37 ASP C O 1
ATOM 7238 N N . ILE C 2 44 ? 72.022 1.228 62.089 1.00 154.42 38 ILE C N 1
ATOM 7239 C CA . ILE C 2 44 ? 70.987 0.206 62.189 1.00 153.80 38 ILE C CA 1
ATOM 7240 C C . ILE C 2 44 ? 71.029 -0.819 61.057 1.00 152.90 38 ILE C C 1
ATOM 7241 O O . ILE C 2 44 ? 70.970 -2.021 61.314 1.00 152.99 38 ILE C O 1
ATOM 7246 N N . LEU C 2 45 ? 71.095 -0.347 59.808 1.00 151.90 39 LEU C N 1
ATOM 7247 C CA . LEU C 2 45 ? 71.077 -1.211 58.634 1.00 151.43 39 LEU C CA 1
ATOM 7248 C C . LEU C 2 45 ? 72.300 -2.106 58.504 1.00 150.73 39 LEU C C 1
ATOM 7249 O O . LEU C 2 45 ? 73.418 -1.673 58.772 1.00 150.81 39 LEU C O 1
ATOM 7254 N N . PRO C 2 46 ? 72.104 -3.355 58.046 1.00 149.91 40 PRO C N 1
ATOM 7255 C CA . PRO C 2 46 ? 73.251 -4.250 57.852 1.00 149.43 40 PRO C CA 1
ATOM 7256 C C . PRO C 2 46 ? 74.122 -3.863 56.648 1.00 148.84 40 PRO C C 1
ATOM 7257 O O . PRO C 2 46 ? 73.716 -3.048 55.821 1.00 148.91 40 PRO C O 1
ATOM 7261 N N . LYS C 2 47 ? 75.312 -4.481 56.557 1.00 148.07 41 LYS C N 1
ATOM 7262 C CA . LYS C 2 47 ? 76.393 -4.267 55.589 1.00 147.78 41 LYS C CA 1
ATOM 7263 C C . LYS C 2 47 ? 76.027 -3.586 54.221 1.00 147.24 41 LYS C C 1
ATOM 7264 O O . LYS C 2 47 ? 76.412 -2.434 54.043 1.00 147.29 41 LYS C O 1
ATOM 7270 N N . GLY C 2 48 ? 75.410 -4.288 53.261 1.00 146.59 42 GLY C N 1
ATOM 7271 C CA . GLY C 2 48 ? 75.108 -3.792 51.923 1.00 146.48 42 GLY C CA 1
ATOM 7272 C C . GLY C 2 48 ? 73.805 -3.042 51.769 1.00 146.10 42 GLY C C 1
ATOM 7273 O O . GLY C 2 48 ? 73.394 -2.745 50.647 1.00 146.18 42 GLY C O 1
ATOM 7274 N N . LEU C 2 49 ? 73.143 -2.721 52.880 1.00 145.54 43 LEU C N 1
ATOM 7275 C CA . LEU C 2 49 ? 71.901 -1.943 52.845 1.00 145.48 43 LEU C CA 1
ATOM 7276 C C . LEU C 2 49 ? 72.136 -0.474 53.224 1.00 145.22 43 LEU C C 1
ATOM 7277 O O . LEU C 2 49 ? 71.355 0.389 52.824 1.00 145.33 43 LEU C O 1
ATOM 7282 N N . LYS C 2 50 ? 73.219 -0.193 53.981 1.00 144.66 44 LYS C N 1
ATOM 7283 C CA . LYS C 2 50 ? 73.594 1.131 54.476 1.00 144.58 44 LYS C CA 1
ATOM 7284 C C . LYS C 2 50 ? 73.667 2.201 53.394 1.00 144.30 44 LYS C C 1
ATOM 7285 O O . LYS C 2 50 ? 73.311 3.352 53.638 1.00 144.39 44 LYS C O 1
ATOM 7291 N N . THR C 2 51 ? 74.163 1.836 52.216 1.00 143.83 45 THR C N 1
ATOM 7292 C CA . THR C 2 51 ? 74.323 2.785 51.119 1.00 143.89 45 THR C CA 1
ATOM 7293 C C . THR C 2 51 ? 73.170 2.772 50.106 1.00 143.61 45 THR C C 1
ATOM 7294 O O . THR C 2 51 ? 73.118 3.637 49.232 1.00 143.73 45 THR C O 1
ATOM 7298 N N . GLN C 2 52 ? 72.262 1.797 50.206 1.00 143.08 46 GLN C N 1
ATOM 7299 C CA . GLN C 2 52 ? 71.172 1.640 49.256 1.00 143.05 46 GLN C CA 1
ATOM 7300 C C . GLN C 2 52 ? 69.786 2.013 49.796 1.00 142.83 46 GLN C C 1
ATOM 7301 O O . GLN C 2 52 ? 68.820 2.033 49.033 1.00 142.96 46 GLN C O 1
ATOM 7307 N N . VAL C 2 53 ? 69.680 2.301 51.104 1.00 142.35 47 VAL C N 1
ATOM 7308 C CA . VAL C 2 53 ? 68.415 2.673 51.735 1.00 142.39 47 VAL C CA 1
ATOM 7309 C C . VAL C 2 53 ? 68.562 3.998 52.462 1.00 142.12 47 VAL C C 1
ATOM 7310 O O . VAL C 2 53 ? 69.483 4.149 53.261 1.00 142.19 47 VAL C O 1
ATOM 7314 N N . ARG C 2 54 ? 67.667 4.961 52.197 1.00 141.70 48 ARG C N 1
ATOM 7315 C CA . ARG C 2 54 ? 67.735 6.265 52.853 1.00 141.81 48 ARG C CA 1
ATOM 7316 C C . ARG C 2 54 ? 66.358 6.786 53.279 1.00 141.79 48 ARG C C 1
ATOM 7317 O O . ARG C 2 54 ? 65.343 6.411 52.702 1.00 141.95 48 ARG C O 1
ATOM 7325 N N . ALA C 2 55 ? 66.329 7.664 54.287 1.00 141.45 49 ALA C N 1
ATOM 7326 C CA . ALA C 2 55 ? 65.102 8.296 54.751 1.00 141.56 49 ALA C CA 1
ATOM 7327 C C . ALA C 2 55 ? 64.805 9.455 53.822 1.00 141.43 49 ALA C C 1
ATOM 7328 O O . ALA C 2 55 ? 65.652 10.321 53.613 1.00 141.53 49 ALA C O 1
ATOM 7330 N N . ALA C 2 56 ? 63.616 9.456 53.238 1.00 141.08 50 ALA C N 1
ATOM 7331 C CA . ALA C 2 56 ? 63.219 10.483 52.292 1.00 141.24 50 ALA C CA 1
ATOM 7332 C C . ALA C 2 56 ? 62.394 11.598 52.915 1.00 141.17 50 ALA C C 1
ATOM 7333 O O . ALA C 2 56 ? 62.636 12.766 52.616 1.00 141.29 50 ALA C O 1
ATOM 7335 N N . ASN C 2 57 ? 61.413 11.254 53.764 1.00 140.81 51 ASN C N 1
ATOM 7336 C CA . ASN C 2 57 ? 60.540 12.262 54.355 1.00 140.97 51 ASN C CA 1
ATOM 7337 C C . ASN C 2 57 ? 59.999 11.839 55.716 1.00 140.96 51 ASN C C 1
ATOM 7338 O O . ASN C 2 57 ? 59.873 10.652 56.001 1.00 141.06 51 ASN C O 1
ATOM 7343 N N . VAL C 2 58 ? 59.676 12.823 56.555 1.00 140.68 52 VAL C N 1
ATOM 7344 C CA . VAL C 2 58 ? 59.072 12.611 57.863 1.00 140.86 52 VAL C CA 1
ATOM 7345 C C . VAL C 2 58 ? 57.872 13.538 57.984 1.00 140.66 52 VAL C C 1
ATOM 7346 O O . VAL C 2 58 ? 58.023 14.757 57.905 1.00 140.81 52 VAL C O 1
ATOM 7350 N N . ARG C 2 59 ? 56.683 12.966 58.166 1.00 140.14 53 ARG C N 1
ATOM 7351 C CA . ARG C 2 59 ? 55.457 13.744 58.313 1.00 140.13 53 ARG C CA 1
ATOM 7352 C C . ARG C 2 59 ? 54.640 13.216 59.483 1.00 139.85 53 ARG C C 1
ATOM 7353 O O . ARG C 2 59 ? 54.118 12.103 59.435 1.00 139.96 53 ARG C O 1
ATOM 7361 N N . GLY C 2 60 ? 54.574 14.003 60.555 1.00 139.31 54 GLY C N 1
ATOM 7362 C CA . GLY C 2 60 ? 53.882 13.603 61.773 1.00 139.26 54 GLY C CA 1
ATOM 7363 C C . GLY C 2 60 ? 54.566 12.405 62.399 1.00 138.90 54 GLY C C 1
ATOM 7364 O O . GLY C 2 60 ? 55.752 12.462 62.725 1.00 139.01 54 GLY C O 1
ATOM 7365 N N . GLY C 2 61 ? 53.843 11.302 62.491 1.00 138.31 55 GLY C N 1
ATOM 7366 C CA . GLY C 2 61 ? 54.407 10.064 63.010 1.00 138.26 55 GLY C CA 1
ATOM 7367 C C . GLY C 2 61 ? 54.756 9.049 61.938 1.00 137.92 55 GLY C C 1
ATOM 7368 O O . GLY C 2 61 ? 54.973 7.874 62.239 1.00 138.05 55 GLY C O 1
ATOM 7369 N N . ASN C 2 62 ? 54.821 9.489 60.675 1.00 137.36 56 ASN C N 1
ATOM 7370 C CA . ASN C 2 62 ? 55.126 8.598 59.567 1.00 137.35 56 ASN C CA 1
ATOM 7371 C C . ASN C 2 62 ? 56.485 8.889 58.942 1.00 137.05 56 ASN C C 1
ATOM 7372 O O . ASN C 2 62 ? 56.787 10.031 58.603 1.00 137.12 56 ASN C O 1
ATOM 7377 N N . LEU C 2 63 ? 57.297 7.843 58.774 1.00 136.52 57 LEU C N 1
ATOM 7378 C CA . LEU C 2 63 ? 58.612 7.949 58.155 1.00 136.54 57 LEU C CA 1
ATOM 7379 C C . LEU C 2 63 ? 58.575 7.268 56.791 1.00 136.24 57 LEU C C 1
ATOM 7380 O O . LEU C 2 63 ? 58.102 6.146 56.683 1.00 136.36 57 LEU C O 1
ATOM 7385 N N . VAL C 2 64 ? 59.079 7.938 55.757 1.00 135.76 58 VAL C N 1
ATOM 7386 C CA . VAL C 2 64 ? 59.132 7.368 54.421 1.00 135.72 58 VAL C CA 1
ATOM 7387 C C . VAL C 2 64 ? 60.560 6.991 54.081 1.00 135.43 58 VAL C C 1
ATOM 7388 O O . VAL C 2 64 ? 61.427 7.855 54.028 1.00 135.50 58 VAL C O 1
ATOM 7392 N N . LEU C 2 65 ? 60.807 5.702 53.865 1.00 134.90 59 LEU C N 1
ATOM 7393 C CA . LEU C 2 65 ? 62.122 5.212 53.471 1.00 134.93 59 LEU C CA 1
ATOM 7394 C C . LEU C 2 65 ? 62.104 4.879 51.991 1.00 134.68 59 LEU C C 1
ATOM 7395 O O . LEU C 2 65 ? 61.080 4.451 51.461 1.00 134.77 59 LEU C O 1
ATOM 7400 N N . GLU C 2 66 ? 63.241 5.049 51.328 1.00 134.27 60 GLU C N 1
ATOM 7401 C CA . GLU C 2 66 ? 63.362 4.722 49.921 1.00 134.28 60 GLU C CA 1
ATOM 7402 C C . GLU C 2 66 ? 64.435 3.671 49.719 1.00 134.06 60 GLU C C 1
ATOM 7403 O O . GLU C 2 66 ? 65.534 3.783 50.258 1.00 134.15 60 GLU C O 1
ATOM 7409 N N . ALA C 2 67 ? 64.100 2.631 48.967 1.00 133.61 61 ALA C N 1
ATOM 7410 C CA . ALA C 2 67 ? 65.018 1.553 48.634 1.00 133.70 61 ALA C CA 1
ATOM 7411 C C . ALA C 2 67 ? 65.350 1.638 47.149 1.00 133.58 61 ALA C C 1
ATOM 7412 O O . ALA C 2 67 ? 64.489 1.991 46.350 1.00 133.69 61 ALA C O 1
ATOM 7414 N N . ALA C 2 68 ? 66.586 1.299 46.768 1.00 133.18 62 ALA C N 1
ATOM 7415 C CA . ALA C 2 68 ? 67.003 1.359 45.367 1.00 133.26 62 ALA C CA 1
ATOM 7416 C C . ALA C 2 68 ? 66.240 0.385 44.457 1.00 133.12 62 ALA C C 1
ATOM 7417 O O . ALA C 2 68 ? 66.080 0.663 43.270 1.00 133.19 62 ALA C O 1
ATOM 7419 N N . SER C 2 69 ? 65.749 -0.735 45.011 1.00 132.78 63 SER C N 1
ATOM 7420 C CA . SER C 2 69 ? 65.004 -1.726 44.233 1.00 132.92 63 SER C CA 1
ATOM 7421 C C . SER C 2 69 ? 63.892 -2.404 45.054 1.00 132.87 63 SER C C 1
ATOM 7422 O O . SER C 2 69 ? 63.885 -2.310 46.281 1.00 132.97 63 SER C O 1
ATOM 7425 N N . ALA C 2 70 ? 62.971 -3.111 44.376 1.00 132.59 64 ALA C N 1
ATOM 7426 C CA . ALA C 2 70 ? 61.890 -3.841 45.035 1.00 132.79 64 ALA C CA 1
ATOM 7427 C C . ALA C 2 70 ? 62.437 -4.963 45.918 1.00 132.78 64 ALA C C 1
ATOM 7428 O O . ALA C 2 70 ? 61.882 -5.224 46.984 1.00 132.85 64 ALA C O 1
ATOM 7430 N N . ALA C 2 71 ? 63.539 -5.603 45.496 1.00 132.52 65 ALA C N 1
ATOM 7431 C CA . ALA C 2 71 ? 64.176 -6.654 46.286 1.00 132.76 65 ALA C CA 1
ATOM 7432 C C . ALA C 2 71 ? 64.705 -6.060 47.596 1.00 132.75 65 ALA C C 1
ATOM 7433 O O . ALA C 2 71 ? 64.536 -6.655 48.659 1.00 132.90 65 ALA C O 1
ATOM 7435 N N . LEU C 2 72 ? 65.306 -4.861 47.520 1.00 132.45 66 LEU C N 1
ATOM 7436 C CA . LEU C 2 72 ? 65.810 -4.169 48.695 1.00 132.57 66 LEU C CA 1
ATOM 7437 C C . LEU C 2 72 ? 64.674 -3.730 49.596 1.00 132.53 66 LEU C C 1
ATOM 7438 O O . LEU C 2 72 ? 64.801 -3.831 50.812 1.00 132.62 66 LEU C O 1
ATOM 7443 N N . LYS C 2 73 ? 63.531 -3.315 49.018 1.00 132.20 67 LYS C N 1
ATOM 7444 C CA . LYS C 2 73 ? 62.343 -2.936 49.787 1.00 132.37 67 LYS C CA 1
ATOM 7445 C C . LYS C 2 73 ? 61.903 -4.099 50.677 1.00 132.33 67 LYS C C 1
ATOM 7446 O O . LYS C 2 73 ? 61.637 -3.898 51.853 1.00 132.45 67 LYS C O 1
ATOM 7452 N N . MET C 2 74 ? 61.916 -5.318 50.133 1.00 132.03 68 MET C N 1
ATOM 7453 C CA . MET C 2 74 ? 61.564 -6.522 50.877 1.00 132.24 68 MET C CA 1
ATOM 7454 C C . MET C 2 74 ? 62.503 -6.719 52.073 1.00 132.07 68 MET C C 1
ATOM 7455 O O . MET C 2 74 ? 62.033 -7.014 53.169 1.00 132.17 68 MET C O 1
ATOM 7460 N N . LYS C 2 75 ? 63.813 -6.512 51.875 1.00 131.70 69 LYS C N 1
ATOM 7461 C CA . LYS C 2 75 ? 64.794 -6.650 52.952 1.00 131.81 69 LYS C CA 1
ATOM 7462 C C . LYS C 2 75 ? 64.561 -5.611 54.043 1.00 131.74 69 LYS C C 1
ATOM 7463 O O . LYS C 2 75 ? 64.661 -5.924 55.228 1.00 131.86 69 LYS C O 1
ATOM 7469 N N . VAL C 2 76 ? 64.223 -4.383 53.644 1.00 131.37 70 VAL C N 1
ATOM 7470 C CA . VAL C 2 76 ? 63.927 -3.317 54.594 1.00 131.53 70 VAL C CA 1
ATOM 7471 C C . VAL C 2 76 ? 62.660 -3.648 55.370 1.00 131.48 70 VAL C C 1
ATOM 7472 O O . VAL C 2 76 ? 62.623 -3.463 56.583 1.00 131.54 70 VAL C O 1
ATOM 7476 N N . ASP C 2 77 ? 61.637 -4.171 54.676 1.00 131.25 71 ASP C N 1
ATOM 7477 C CA . ASP C 2 77 ? 60.369 -4.569 55.279 1.00 131.51 71 ASP C CA 1
ATOM 7478 C C . ASP C 2 77 ? 60.578 -5.639 56.358 1.00 131.49 71 ASP C C 1
ATOM 7479 O O . ASP C 2 77 ? 59.909 -5.592 57.387 1.00 131.55 71 ASP C O 1
ATOM 7484 N N . TYR C 2 78 ? 61.537 -6.563 56.151 1.00 131.29 72 TYR C N 1
ATOM 7485 C CA . TYR C 2 78 ? 61.860 -7.605 57.130 1.00 131.59 72 TYR C CA 1
ATOM 7486 C C . TYR C 2 78 ? 62.325 -6.971 58.450 1.00 131.73 72 TYR C C 1
ATOM 7487 O O . TYR C 2 78 ? 61.918 -7.411 59.522 1.00 131.77 72 TYR C O 1
ATOM 7496 N N . GLU C 2 79 ? 63.189 -5.951 58.369 1.00 131.67 73 GLU C N 1
ATOM 7497 C CA . GLU C 2 79 ? 63.740 -5.294 59.552 1.00 132.11 73 GLU C CA 1
ATOM 7498 C C . GLU C 2 79 ? 63.036 -3.996 59.946 1.00 132.26 73 GLU C C 1
ATOM 7499 O O . GLU C 2 79 ? 63.547 -3.269 60.794 1.00 132.38 73 GLU C O 1
ATOM 7505 N N . ARG C 2 80 ? 61.887 -3.695 59.338 1.00 132.11 74 ARG C N 1
ATOM 7506 C CA . ARG C 2 80 ? 61.158 -2.456 59.583 1.00 132.41 74 ARG C CA 1
ATOM 7507 C C . ARG C 2 80 ? 60.838 -2.189 61.048 1.00 132.59 74 ARG C C 1
ATOM 7508 O O . ARG C 2 80 ? 61.023 -1.069 61.524 1.00 132.67 74 ARG C O 1
ATOM 7516 N N . LEU C 2 81 ? 60.365 -3.211 61.765 1.00 132.49 75 LEU C N 1
ATOM 7517 C CA . LEU C 2 81 ? 60.030 -3.080 63.179 1.00 132.82 75 LEU C CA 1
ATOM 7518 C C . LEU C 2 81 ? 61.270 -2.776 64.013 1.00 133.11 75 LEU C C 1
ATOM 7519 O O . LEU C 2 81 ? 61.205 -1.978 64.946 1.00 133.23 75 LEU C O 1
ATOM 7524 N N . HIS C 2 82 ? 62.402 -3.394 63.663 1.00 133.04 76 HIS C N 1
ATOM 7525 C CA . HIS C 2 82 ? 63.667 -3.183 64.355 1.00 133.50 76 HIS C CA 1
ATOM 7526 C C . HIS C 2 82 ? 64.095 -1.724 64.206 1.00 133.51 76 HIS C C 1
ATOM 7527 O O . HIS C 2 82 ? 64.439 -1.083 65.198 1.00 133.60 76 HIS C O 1
ATOM 7534 N N . ILE C 2 83 ? 64.009 -1.189 62.978 1.00 133.31 77 ILE C N 1
ATOM 7535 C CA . ILE C 2 83 ? 64.355 0.198 62.681 1.00 133.61 77 ILE C CA 1
ATOM 7536 C C . ILE C 2 83 ? 63.465 1.145 63.483 1.00 133.74 77 ILE C C 1
ATOM 7537 O O . ILE C 2 83 ? 63.973 2.041 64.153 1.00 133.84 77 ILE C O 1
ATOM 7542 N N . LEU C 2 84 ? 62.142 0.931 63.427 1.00 133.59 78 LEU C N 1
ATOM 7543 C CA . LEU C 2 84 ? 61.181 1.775 64.123 1.00 133.91 78 LEU C CA 1
ATOM 7544 C C . LEU C 2 84 ? 61.419 1.784 65.623 1.00 134.03 78 LEU C C 1
ATOM 7545 O O . LEU C 2 84 ? 61.430 2.852 66.235 1.00 134.16 78 LEU C O 1
ATOM 7550 N N . THR C 2 85 ? 61.649 0.604 66.211 1.00 133.82 79 THR C N 1
ATOM 7551 C CA . THR C 2 85 ? 61.903 0.480 67.641 1.00 134.16 79 THR C CA 1
ATOM 7552 C C . THR C 2 85 ? 63.144 1.269 68.050 1.00 134.26 79 THR C C 1
ATOM 7553 O O . THR C 2 85 ? 63.088 2.046 69.001 1.00 134.44 79 THR C O 1
ATOM 7557 N N . GLN C 2 86 ? 64.247 1.105 67.309 1.00 134.02 80 GLN C N 1
ATOM 7558 C CA . GLN C 2 86 ? 65.485 1.795 67.632 1.00 134.26 80 GLN C CA 1
ATOM 7559 C C . GLN C 2 86 ? 65.386 3.301 67.450 1.00 134.32 80 GLN C C 1
ATOM 7560 O O . GLN C 2 86 ? 65.916 4.038 68.277 1.00 134.40 80 GLN C O 1
ATOM 7566 N N . LEU C 2 87 ? 64.647 3.768 66.432 1.00 134.13 81 LEU C N 1
ATOM 7567 C CA . LEU C 2 87 ? 64.465 5.205 66.228 1.00 134.46 81 LEU C CA 1
ATOM 7568 C C . LEU C 2 87 ? 63.729 5.822 67.419 1.00 134.59 81 LEU C C 1
ATOM 7569 O O . LEU C 2 87 ? 64.109 6.892 67.889 1.00 134.73 81 LEU C O 1
ATOM 7574 N N . ARG C 2 88 ? 62.715 5.115 67.939 1.00 134.40 82 ARG C N 1
ATOM 7575 C CA . ARG C 2 88 ? 61.943 5.567 69.093 1.00 134.72 82 ARG C CA 1
ATOM 7576 C C . ARG C 2 88 ? 62.808 5.621 70.347 1.00 134.82 82 ARG C C 1
ATOM 7577 O O . ARG C 2 88 ? 62.744 6.593 71.099 1.00 134.90 82 ARG C O 1
ATOM 7585 N N . GLN C 2 89 ? 63.631 4.590 70.563 1.00 134.66 83 GLN C N 1
ATOM 7586 C CA . GLN C 2 89 ? 64.534 4.537 71.713 1.00 135.03 83 GLN C CA 1
ATOM 7587 C C . GLN C 2 89 ? 65.535 5.699 71.699 1.00 135.14 83 GLN C C 1
ATOM 7588 O O . GLN C 2 89 ? 65.957 6.162 72.756 1.00 135.21 83 GLN C O 1
ATOM 7594 N N . ASN C 2 90 ? 65.896 6.179 70.503 1.00 135.02 84 ASN C N 1
ATOM 7595 C CA . ASN C 2 90 ? 66.841 7.268 70.330 1.00 135.40 84 ASN C CA 1
ATOM 7596 C C . ASN C 2 90 ? 66.219 8.667 70.293 1.00 135.60 84 ASN C C 1
ATOM 7597 O O . ASN C 2 90 ? 66.895 9.617 69.903 1.00 135.74 84 ASN C O 1
ATOM 7602 N N . GLY C 2 91 ? 64.963 8.797 70.710 1.00 135.47 85 GLY C N 1
ATOM 7603 C CA . GLY C 2 91 ? 64.321 10.103 70.780 1.00 135.83 85 GLY C CA 1
ATOM 7604 C C . GLY C 2 91 ? 63.233 10.422 69.777 1.00 135.95 85 GLY C C 1
ATOM 7605 O O . GLY C 2 91 ? 62.643 11.502 69.854 1.00 136.09 85 GLY C O 1
ATOM 7606 N N . PHE C 2 92 ? 62.964 9.523 68.814 1.00 135.70 86 PHE C N 1
ATOM 7607 C CA . PHE C 2 92 ? 61.902 9.771 67.836 1.00 135.98 86 PHE C CA 1
ATOM 7608 C C . PHE C 2 92 ? 60.632 9.033 68.253 1.00 136.06 86 PHE C C 1
ATOM 7609 O O . PHE C 2 92 ? 60.084 8.241 67.485 1.00 136.20 86 PHE C O 1
ATOM 7617 N N . GLY C 2 93 ? 60.176 9.307 69.473 1.00 135.84 87 GLY C N 1
ATOM 7618 C CA . GLY C 2 93 ? 58.983 8.694 70.045 1.00 136.11 87 GLY C CA 1
ATOM 7619 C C . GLY C 2 93 ? 57.703 8.988 69.288 1.00 136.11 87 GLY C C 1
ATOM 7620 O O . GLY C 2 93 ? 56.732 8.239 69.394 1.00 136.20 87 GLY C O 1
ATOM 7621 N N . HIS C 2 94 ? 57.695 10.073 68.507 1.00 135.85 88 HIS C N 1
ATOM 7622 C CA . HIS C 2 94 ? 56.543 10.452 67.701 1.00 136.10 88 HIS C CA 1
ATOM 7623 C C . HIS C 2 94 ? 56.332 9.514 66.506 1.00 136.11 88 HIS C C 1
ATOM 7624 O O . HIS C 2 94 ? 55.214 9.421 66.016 1.00 136.20 88 HIS C O 1
ATOM 7631 N N . LEU C 2 95 ? 57.386 8.828 66.033 1.00 135.93 89 LEU C N 1
ATOM 7632 C CA . LEU C 2 95 ? 57.263 7.914 64.896 1.00 136.21 89 LEU C CA 1
ATOM 7633 C C . LEU C 2 95 ? 56.560 6.615 65.283 1.00 136.19 89 LEU C C 1
ATOM 7634 O O . LEU C 2 95 ? 57.001 5.906 66.182 1.00 136.34 89 LEU C O 1
ATOM 7639 N N . ILE C 2 96 ? 55.464 6.307 64.602 1.00 135.76 90 ILE C N 1
ATOM 7640 C CA . ILE C 2 96 ? 54.699 5.091 64.862 1.00 135.88 90 ILE C CA 1
ATOM 7641 C C . ILE C 2 96 ? 54.510 4.221 63.611 1.00 135.83 90 ILE C C 1
ATOM 7642 O O . ILE C 2 96 ? 54.023 3.100 63.727 1.00 135.89 90 ILE C O 1
ATOM 7647 N N . SER C 2 97 ? 54.875 4.723 62.421 1.00 135.61 91 SER C N 1
ATOM 7648 C CA . SER C 2 97 ? 54.706 3.970 61.188 1.00 135.85 91 SER C CA 1
ATOM 7649 C C . SER C 2 97 ? 55.790 4.291 60.164 1.00 135.93 91 SER C C 1
ATOM 7650 O O . SER C 2 97 ? 56.317 5.402 60.142 1.00 136.00 91 SER C O 1
ATOM 7653 N N . ILE C 2 98 ? 56.124 3.309 59.316 1.00 135.74 92 ILE C N 1
ATOM 7654 C CA . ILE C 2 98 ? 57.112 3.479 58.255 1.00 136.12 92 ILE C CA 1
ATOM 7655 C C . ILE C 2 98 ? 56.541 3.011 56.921 1.00 136.24 92 ILE C C 1
ATOM 7656 O O . ILE C 2 98 ? 56.012 1.907 56.822 1.00 136.36 92 ILE C O 1
ATOM 7661 N N . GLU C 2 99 ? 56.659 3.848 55.895 1.00 136.11 93 GLU C N 1
ATOM 7662 C CA . GLU C 2 99 ? 56.247 3.507 54.546 1.00 136.45 93 GLU C CA 1
ATOM 7663 C C . GLU C 2 99 ? 57.515 3.349 53.715 1.00 136.69 93 GLU C C 1
ATOM 7664 O O . GLU C 2 99 ? 58.360 4.236 53.728 1.00 136.81 93 GLU C O 1
ATOM 7670 N N . VAL C 2 100 ? 57.669 2.218 53.018 1.00 136.60 94 VAL C N 1
ATOM 7671 C CA . VAL C 2 100 ? 58.854 1.985 52.196 1.00 137.05 94 VAL C CA 1
ATOM 7672 C C . VAL C 2 100 ? 58.500 2.063 50.711 1.00 137.12 94 VAL C C 1
ATOM 7673 O O . VAL C 2 100 ? 57.572 1.399 50.259 1.00 137.23 94 VAL C O 1
ATOM 7677 N N . ARG C 2 101 ? 59.216 2.911 49.965 1.00 136.93 95 ARG C N 1
ATOM 7678 C CA . ARG C 2 101 ? 59.006 3.106 48.534 1.00 137.18 95 ARG C CA 1
ATOM 7679 C C . ARG C 2 101 ? 60.266 2.760 47.746 1.00 137.16 95 ARG C C 1
ATOM 7680 O O . ARG C 2 101 ? 61.354 2.710 48.313 1.00 137.24 95 ARG C O 1
ATOM 7688 N N . VAL C 2 102 ? 60.125 2.522 46.439 1.00 136.90 96 VAL C N 1
ATOM 7689 C CA . VAL C 2 102 ? 61.275 2.222 45.600 1.00 137.11 96 VAL C CA 1
ATOM 7690 C C . VAL C 2 102 ? 61.669 3.457 44.810 1.00 137.01 96 VAL C C 1
ATOM 7691 O O . VAL C 2 102 ? 60.848 4.006 44.077 1.00 137.11 96 VAL C O 1
ATOM 7695 N N . ASN C 2 103 ? 62.913 3.916 44.987 1.00 136.66 97 ASN C N 1
ATOM 7696 C CA . ASN C 2 103 ? 63.422 5.089 44.293 1.00 136.81 97 ASN C CA 1
ATOM 7697 C C . ASN C 2 103 ? 64.787 4.821 43.672 1.00 136.59 97 ASN C C 1
ATOM 7698 O O . ASN C 2 103 ? 65.775 4.645 44.381 1.00 136.65 97 ASN C O 1
ATOM 7703 N N . PRO C 2 104 ? 64.860 4.835 42.335 1.00 136.18 98 PRO C N 1
ATOM 7704 C CA . PRO C 2 104 ? 66.137 4.573 41.657 1.00 135.99 98 PRO C CA 1
ATOM 7705 C C . PRO C 2 104 ? 67.096 5.795 41.705 1.00 135.80 98 PRO C C 1
ATOM 7706 O O . PRO C 2 104 ? 67.352 6.288 42.800 1.00 135.92 98 PRO C O 1
ATOM 7710 N N . GLU C 2 105 ? 67.580 6.325 40.568 1.00 135.35 99 GLU C N 1
ATOM 7711 C CA . GLU C 2 105 ? 68.467 7.482 40.566 1.00 135.36 99 GLU C CA 1
ATOM 7712 C C . GLU C 2 105 ? 67.755 8.821 40.787 1.00 135.16 99 GLU C C 1
ATOM 7713 O O . GLU C 2 105 ? 68.425 9.841 40.724 1.00 135.23 99 GLU C O 1
ATOM 7719 N N . LEU C 2 106 ? 66.430 8.835 40.988 1.00 134.74 100 LEU C N 1
ATOM 7720 C CA . LEU C 2 106 ? 65.676 10.072 41.194 1.00 134.82 100 LEU C CA 1
ATOM 7721 C C . LEU C 2 106 ? 66.175 10.914 42.371 1.00 134.65 100 LEU C C 1
ATOM 7722 O O . LEU C 2 106 ? 66.163 10.486 43.523 1.00 134.78 100 LEU C O 1
ATOM 7727 N N . TYR C 2 107 ? 66.588 12.136 42.043 1.00 134.30 101 TYR C N 1
ATOM 7728 C CA . TYR C 2 107 ? 67.185 13.060 42.959 1.00 134.38 101 TYR C CA 1
ATOM 7729 C C . TYR C 2 107 ? 66.203 13.847 43.818 1.00 134.20 101 TYR C C 1
ATOM 7730 O O . TYR C 2 107 ? 65.591 14.793 43.361 1.00 134.31 101 TYR C O 1
ATOM 7739 N N . ARG C 2 108 ? 66.166 13.513 45.100 1.00 133.71 102 ARG C N 1
ATOM 7740 C CA . ARG C 2 108 ? 65.288 14.133 46.082 1.00 133.74 102 ARG C CA 1
ATOM 7741 C C . ARG C 2 108 ? 65.303 15.681 46.108 1.00 133.44 102 ARG C C 1
ATOM 7742 O O . ARG C 2 108 ? 64.272 16.290 45.823 1.00 133.54 102 ARG C O 1
ATOM 7750 N N . GLN C 2 109 ? 66.437 16.314 46.460 1.00 132.96 103 GLN C N 1
ATOM 7751 C CA . GLN C 2 109 ? 66.513 17.773 46.532 1.00 132.96 103 GLN C CA 1
ATOM 7752 C C . GLN C 2 109 ? 66.404 18.439 45.168 1.00 132.69 103 GLN C C 1
ATOM 7753 O O . GLN C 2 109 ? 65.861 19.534 45.056 1.00 132.76 103 GLN C O 1
ATOM 7759 N N . SER C 2 110 ? 66.912 17.771 44.133 1.00 132.24 104 SER C N 1
ATOM 7760 C CA . SER C 2 110 ? 66.846 18.282 42.773 1.00 132.33 104 SER C CA 1
ATOM 7761 C C . SER C 2 110 ? 65.404 18.338 42.287 1.00 132.14 104 SER C C 1
ATOM 7762 O O . SER C 2 110 ? 65.032 19.287 41.605 1.00 132.29 104 SER C O 1
ATOM 7765 N N . LYS C 2 111 ? 64.587 17.341 42.653 1.00 131.69 105 LYS C N 1
ATOM 7766 C CA . LYS C 2 111 ? 63.170 17.327 42.298 1.00 131.71 105 LYS C CA 1
ATOM 7767 C C . LYS C 2 111 ? 62.461 18.500 42.975 1.00 131.54 105 LYS C C 1
ATOM 7768 O O . LYS C 2 111 ? 61.648 19.177 42.346 1.00 131.63 105 LYS C O 1
ATOM 7774 N N . ILE C 2 112 ? 62.818 18.779 44.235 1.00 131.10 106 ILE C N 1
ATOM 7775 C CA . ILE C 2 112 ? 62.282 19.905 44.985 1.00 131.19 106 ILE C CA 1
ATOM 7776 C C . ILE C 2 112 ? 62.646 21.216 44.281 1.00 131.01 106 ILE C C 1
ATOM 7777 O O . ILE C 2 112 ? 61.770 22.038 44.036 1.00 131.15 106 ILE C O 1
ATOM 7782 N N . THR C 2 113 ? 63.924 21.385 43.906 1.00 130.56 107 THR C N 1
ATOM 7783 C CA . THR C 2 113 ? 64.398 22.589 43.223 1.00 130.53 107 THR C CA 1
ATOM 7784 C C . THR C 2 113 ? 63.753 22.773 41.847 1.00 130.22 107 THR C C 1
ATOM 7785 O O . THR C 2 113 ? 63.471 23.901 41.443 1.00 130.30 107 THR C O 1
ATOM 7789 N N . SER C 2 114 ? 63.509 21.674 41.132 1.00 129.69 108 SER C N 1
ATOM 7790 C CA . SER C 2 114 ? 62.913 21.737 39.805 1.00 129.72 108 SER C CA 1
ATOM 7791 C C . SER C 2 114 ? 61.404 22.012 39.810 1.00 129.56 108 SER C C 1
ATOM 7792 O O . SER C 2 114 ? 60.923 22.687 38.902 1.00 129.72 108 SER C O 1
ATOM 7795 N N . GLU C 2 115 ? 60.661 21.526 40.818 1.00 129.12 109 GLU C N 1
ATOM 7796 C CA . GLU C 2 115 ? 59.211 21.761 40.873 1.00 129.14 109 GLU C CA 1
ATOM 7797 C C . GLU C 2 115 ? 58.776 22.432 42.194 1.00 128.84 109 GLU C C 1
ATOM 7798 O O . GLU C 2 115 ? 57.887 21.935 42.885 1.00 128.92 109 GLU C O 1
ATOM 7804 N N . ASP C 2 116 ? 59.430 23.536 42.560 1.00 128.33 110 ASP C N 1
ATOM 7805 C CA . ASP C 2 116 ? 59.152 24.254 43.805 1.00 128.32 110 ASP C CA 1
ATOM 7806 C C . ASP C 2 116 ? 58.008 25.269 43.727 1.00 128.10 110 ASP C C 1
ATOM 7807 O O . ASP C 2 116 ? 57.080 25.177 44.524 1.00 128.19 110 ASP C O 1
ATOM 7812 N N . ALA C 2 117 ? 58.091 26.265 42.830 1.00 127.67 111 ALA C N 1
ATOM 7813 C CA . ALA C 2 117 ? 57.080 27.314 42.739 1.00 127.73 111 ALA C CA 1
ATOM 7814 C C . ALA C 2 117 ? 55.838 26.827 42.017 1.00 127.55 111 ALA C C 1
ATOM 7815 O O . ALA C 2 117 ? 55.706 27.046 40.813 1.00 127.67 111 ALA C O 1
ATOM 7817 N N . ARG C 2 118 ? 54.937 26.148 42.752 1.00 127.10 112 ARG C N 1
ATOM 7818 C CA . ARG C 2 118 ? 53.674 25.597 42.256 1.00 127.12 112 ARG C CA 1
ATOM 7819 C C . ARG C 2 118 ? 53.852 24.447 41.247 1.00 126.94 112 ARG C C 1
ATOM 7820 O O . ARG C 2 118 ? 54.734 24.496 40.388 1.00 127.07 112 ARG C O 1
ATOM 7828 N N . ALA C 2 119 ? 52.995 23.418 41.341 1.00 126.48 113 ALA C N 1
ATOM 7829 C CA . ALA C 2 119 ? 53.026 22.279 40.416 1.00 126.50 113 ALA C CA 1
ATOM 7830 C C . ALA C 2 119 ? 52.759 22.750 38.993 1.00 126.30 113 ALA C C 1
ATOM 7831 O O . ALA C 2 119 ? 51.749 23.406 38.747 1.00 126.38 113 ALA C O 1
ATOM 7833 N N . ALA C 2 120 ? 53.688 22.474 38.076 1.00 125.88 114 ALA C N 1
ATOM 7834 C CA . ALA C 2 120 ? 53.552 22.921 36.697 1.00 125.94 114 ALA C CA 1
ATOM 7835 C C . ALA C 2 120 ? 52.930 21.855 35.807 1.00 125.71 114 ALA C C 1
ATOM 7836 O O . ALA C 2 120 ? 53.632 21.196 35.045 1.00 125.81 114 ALA C O 1
ATOM 7838 N N . ASN C 2 121 ? 51.614 21.676 35.912 1.00 125.21 115 ASN C N 1
ATOM 7839 C CA . ASN C 2 121 ? 50.902 20.709 35.085 1.00 125.15 115 ASN C CA 1
ATOM 7840 C C . ASN C 2 121 ? 50.091 21.441 34.021 1.00 124.75 115 ASN C C 1
ATOM 7841 O O . ASN C 2 121 ? 48.984 21.909 34.288 1.00 124.85 115 ASN C O 1
ATOM 7846 N N . PRO C 2 122 ? 50.654 21.596 32.812 1.00 124.14 116 PRO C N 1
ATOM 7847 C CA . PRO C 2 122 ? 49.924 22.312 31.758 1.00 123.80 116 PRO C CA 1
ATOM 7848 C C . PRO C 2 122 ? 48.846 21.473 31.090 1.00 123.44 116 PRO C C 1
ATOM 7849 O O . PRO C 2 122 ? 49.108 20.380 30.592 1.00 123.53 116 PRO C O 1
ATOM 7853 N N . ARG C 2 123 ? 47.622 21.994 31.085 1.00 122.89 117 ARG C N 1
ATOM 7854 C CA . ARG C 2 123 ? 46.481 21.337 30.463 1.00 122.82 117 ARG C CA 1
ATOM 7855 C C . ARG C 2 123 ? 45.834 22.314 29.485 1.00 122.60 117 ARG C C 1
ATOM 7856 O O . ARG C 2 123 ? 44.895 23.029 29.837 1.00 122.71 117 ARG C O 1
ATOM 7864 N N . PRO C 2 124 ? 46.309 22.329 28.226 1.00 122.12 118 PRO C N 1
ATOM 7865 C CA . PRO C 2 124 ? 45.776 23.294 27.255 1.00 121.85 118 PRO C CA 1
ATOM 7866 C C . PRO C 2 124 ? 44.672 22.858 26.267 1.00 121.52 118 PRO C C 1
ATOM 7867 O O . PRO C 2 124 ? 44.550 23.575 25.271 1.00 121.54 118 PRO C O 1
ATOM 7871 N N . PRO C 2 125 ? 43.841 21.791 26.451 1.00 121.06 119 PRO C N 1
ATOM 7872 C CA . PRO C 2 125 ? 42.797 21.505 25.455 1.00 120.77 119 PRO C CA 1
ATOM 7873 C C . PRO C 2 125 ? 41.804 22.651 25.344 1.00 120.38 119 PRO C C 1
ATOM 7874 O O . PRO C 2 125 ? 41.422 23.251 26.342 1.00 120.48 119 PRO C O 1
ATOM 7878 N N . LEU C 2 126 ? 41.403 22.958 24.119 1.00 119.81 120 LEU C N 1
ATOM 7879 C CA . LEU C 2 126 ? 40.507 24.064 23.841 1.00 119.76 120 LEU C CA 1
ATOM 7880 C C . LEU C 2 126 ? 39.073 23.829 24.299 1.00 119.57 120 LEU C C 1
ATOM 7881 O O . LEU C 2 126 ? 38.578 22.706 24.271 1.00 119.67 120 LEU C O 1
ATOM 7886 N N . SER C 2 127 ? 38.420 24.896 24.755 1.00 119.12 121 SER C N 1
ATOM 7887 C CA . SER C 2 127 ? 37.060 24.819 25.266 1.00 119.19 121 SER C CA 1
ATOM 7888 C C . SER C 2 127 ? 36.015 25.109 24.208 1.00 119.01 121 SER C C 1
ATOM 7889 O O . SER C 2 127 ? 36.271 25.847 23.258 1.00 119.07 121 SER C O 1
ATOM 7892 N N . GLU C 2 128 ? 34.803 24.579 24.416 1.00 118.62 122 GLU C N 1
ATOM 7893 C CA . GLU C 2 128 ? 33.663 24.858 23.546 1.00 118.73 122 GLU C CA 1
ATOM 7894 C C . GLU C 2 128 ? 33.337 26.360 23.573 1.00 118.61 122 GLU C C 1
ATOM 7895 O O . GLU C 2 128 ? 32.865 26.901 22.577 1.00 118.64 122 GLU C O 1
ATOM 7901 N N . HIS C 2 129 ? 33.610 27.031 24.710 1.00 118.37 123 HIS C N 1
ATOM 7902 C CA . HIS C 2 129 ? 33.424 28.459 24.890 1.00 118.66 123 HIS C CA 1
ATOM 7903 C C . HIS C 2 129 ? 34.286 29.209 23.891 1.00 118.68 123 HIS C C 1
ATOM 7904 O O . HIS C 2 129 ? 33.793 30.119 23.237 1.00 118.79 123 HIS C O 1
ATOM 7911 N N . ALA C 2 130 ? 35.556 28.802 23.740 1.00 118.43 124 ALA C N 1
ATOM 7912 C CA . ALA C 2 130 ? 36.476 29.449 22.815 1.00 118.67 124 ALA C CA 1
ATOM 7913 C C . ALA C 2 130 ? 35.994 29.300 21.386 1.00 118.62 124 ALA C C 1
ATOM 7914 O O . ALA C 2 130 ? 36.034 30.266 20.632 1.00 118.69 124 ALA C O 1
ATOM 7916 N N . ALA C 2 131 ? 35.493 28.109 21.026 1.00 118.32 125 ALA C N 1
ATOM 7917 C CA . ALA C 2 131 ? 34.964 27.856 19.687 1.00 118.51 125 ALA C CA 1
ATOM 7918 C C . ALA C 2 131 ? 33.772 28.764 19.409 1.00 118.39 125 ALA C C 1
ATOM 7919 O O . ALA C 2 131 ? 33.664 29.312 18.315 1.00 118.55 125 ALA C O 1
ATOM 7921 N N . HIS C 2 132 ? 32.907 28.960 20.415 1.00 117.99 126 HIS C N 1
ATOM 7922 C CA . HIS C 2 132 ? 31.742 29.821 20.301 1.00 118.02 126 HIS C CA 1
ATOM 7923 C C . HIS C 2 132 ? 32.156 31.271 20.072 1.00 117.81 126 HIS C C 1
ATOM 7924 O O . HIS C 2 132 ? 31.596 31.926 19.192 1.00 117.86 126 HIS C O 1
ATOM 7931 N N . VAL C 2 133 ? 33.146 31.767 20.837 1.00 117.39 127 VAL C N 1
ATOM 7932 C CA . VAL C 2 133 ? 33.603 33.143 20.657 1.00 117.52 127 VAL C CA 1
ATOM 7933 C C . VAL C 2 133 ? 34.299 33.320 19.310 1.00 117.64 127 VAL C C 1
ATOM 7934 O O . VAL C 2 133 ? 34.111 34.345 18.663 1.00 117.65 127 VAL C O 1
ATOM 7938 N N . LEU C 2 134 ? 35.046 32.306 18.851 1.00 117.58 128 LEU C N 1
ATOM 7939 C CA . LEU C 2 134 ? 35.713 32.358 17.551 1.00 118.04 128 LEU C CA 1
ATOM 7940 C C . LEU C 2 134 ? 34.684 32.474 16.424 1.00 118.33 128 LEU C C 1
ATOM 7941 O O . LEU C 2 134 ? 34.883 33.246 15.488 1.00 118.44 128 LEU C O 1
ATOM 7946 N N . LEU C 2 135 ? 33.570 31.739 16.533 1.00 118.35 129 LEU C N 1
ATOM 7947 C CA . LEU C 2 135 ? 32.501 31.807 15.540 1.00 118.80 129 LEU C CA 1
ATOM 7948 C C . LEU C 2 135 ? 31.752 33.137 15.620 1.00 119.05 129 LEU C C 1
ATOM 7949 O O . LEU C 2 135 ? 31.334 33.661 14.591 1.00 119.11 129 LEU C O 1
ATOM 7954 N N . ALA C 2 136 ? 31.604 33.695 16.829 1.00 118.99 130 ALA C N 1
ATOM 7955 C CA . ALA C 2 136 ? 30.963 34.992 17.019 1.00 119.44 130 ALA C CA 1
ATOM 7956 C C . ALA C 2 136 ? 31.793 36.090 16.346 1.00 119.59 130 ALA C C 1
ATOM 7957 O O . ALA C 2 136 ? 31.227 37.001 15.752 1.00 119.68 130 ALA C O 1
ATOM 7959 N N . ILE C 2 137 ? 33.127 35.991 16.411 1.00 119.53 131 ILE C N 1
ATOM 7960 C CA . ILE C 2 137 ? 34.002 36.961 15.756 1.00 119.97 131 ILE C CA 1
ATOM 7961 C C . ILE C 2 137 ? 33.956 36.767 14.242 1.00 120.14 131 ILE C C 1
ATOM 7962 O O . ILE C 2 137 ? 33.926 37.749 13.502 1.00 120.21 131 ILE C O 1
ATOM 7967 N N . ALA C 2 138 ? 33.927 35.502 13.784 1.00 120.02 132 ALA C N 1
ATOM 7968 C CA . ALA C 2 138 ? 33.874 35.153 12.363 1.00 120.41 132 ALA C CA 1
ATOM 7969 C C . ALA C 2 138 ? 32.686 35.797 11.645 1.00 120.56 132 ALA C C 1
ATOM 7970 O O . ALA C 2 138 ? 32.796 36.113 10.464 1.00 120.65 132 ALA C O 1
ATOM 7972 N N . ASP C 2 139 ? 31.579 36.053 12.363 1.00 120.43 133 ASP C N 1
ATOM 7973 C CA . ASP C 2 139 ? 30.397 36.708 11.796 1.00 120.86 133 ASP C CA 1
ATOM 7974 C C . ASP C 2 139 ? 30.667 38.170 11.397 1.00 120.95 133 ASP C C 1
ATOM 7975 O O . ASP C 2 139 ? 30.009 38.697 10.502 1.00 121.07 133 ASP C O 1
ATOM 7980 N N . GLN C 2 140 ? 31.595 38.829 12.100 1.00 120.77 134 GLN C N 1
ATOM 7981 C CA . GLN C 2 140 ? 31.968 40.221 11.846 1.00 121.08 134 GLN C CA 1
ATOM 7982 C C . GLN C 2 140 ? 33.254 40.362 11.005 1.00 121.23 134 GLN C C 1
ATOM 7983 O O . GLN C 2 140 ? 33.564 41.455 10.535 1.00 121.40 134 GLN C O 1
ATOM 7989 N N . ALA C 2 141 ? 34.008 39.273 10.845 1.00 121.01 135 ALA C N 1
ATOM 7990 C CA . ALA C 2 141 ? 35.267 39.249 10.123 1.00 121.33 135 ALA C CA 1
ATOM 7991 C C . ALA C 2 141 ? 35.091 39.192 8.612 1.00 121.40 135 ALA C C 1
ATOM 7992 O O . ALA C 2 141 ? 34.075 38.702 8.121 1.00 121.47 135 ALA C O 1
ATOM 7994 N N . SER C 2 142 ? 36.097 39.675 7.871 1.00 121.26 136 SER C N 1
ATOM 7995 C CA . SER C 2 142 ? 36.098 39.590 6.413 1.00 121.62 136 SER C CA 1
ATOM 7996 C C . SER C 2 142 ? 36.195 38.104 6.012 1.00 121.82 136 SER C C 1
ATOM 7997 O O . SER C 2 142 ? 36.587 37.283 6.830 1.00 121.93 136 SER C O 1
ATOM 8000 N N . ASP C 2 143 ? 35.843 37.754 4.771 1.00 121.71 137 ASP C N 1
ATOM 8001 C CA . ASP C 2 143 ? 35.863 36.360 4.308 1.00 122.08 137 ASP C CA 1
ATOM 8002 C C . ASP C 2 143 ? 37.167 35.599 4.573 1.00 122.10 137 ASP C C 1
ATOM 8003 O O . ASP C 2 143 ? 37.124 34.413 4.895 1.00 122.18 137 ASP C O 1
ATOM 8008 N N . LYS C 2 144 ? 38.316 36.271 4.432 1.00 121.85 138 LYS C N 1
ATOM 8009 C CA . LYS C 2 144 ? 39.618 35.648 4.655 1.00 122.08 138 LYS C CA 1
ATOM 8010 C C . LYS C 2 144 ? 39.823 35.307 6.129 1.00 121.89 138 LYS C C 1
ATOM 8011 O O . LYS C 2 144 ? 40.294 34.221 6.458 1.00 121.96 138 LYS C O 1
ATOM 8017 N N . VAL C 2 145 ? 39.458 36.234 7.014 1.00 121.51 139 VAL C N 1
ATOM 8018 C CA . VAL C 2 145 ? 39.590 36.051 8.455 1.00 121.64 139 VAL C CA 1
ATOM 8019 C C . VAL C 2 145 ? 38.529 35.088 8.994 1.00 121.48 139 VAL C C 1
ATOM 8020 O O . VAL C 2 145 ? 38.808 34.289 9.887 1.00 121.56 139 VAL C O 1
ATOM 8024 N N . LYS C 2 146 ? 37.324 35.143 8.421 1.00 121.14 140 LYS C N 1
ATOM 8025 C CA . LYS C 2 146 ? 36.195 34.294 8.768 1.00 121.34 140 LYS C CA 1
ATOM 8026 C C . LYS C 2 146 ? 36.566 32.824 8.594 1.00 121.35 140 LYS C C 1
ATOM 8027 O O . LYS C 2 146 ? 36.319 32.033 9.498 1.00 121.49 140 LYS C O 1
ATOM 8033 N N . LYS C 2 147 ? 37.212 32.469 7.468 1.00 121.08 141 LYS C N 1
ATOM 8034 C CA . LYS C 2 147 ? 37.638 31.094 7.204 1.00 121.30 141 LYS C CA 1
ATOM 8035 C C . LYS C 2 147 ? 38.659 30.602 8.236 1.00 121.14 141 LYS C C 1
ATOM 8036 O O . LYS C 2 147 ? 38.578 29.455 8.670 1.00 121.23 141 LYS C O 1
ATOM 8042 N N . ARG C 2 148 ? 39.613 31.460 8.630 1.00 120.74 142 ARG C N 1
ATOM 8043 C CA . ARG C 2 148 ? 40.627 31.090 9.618 1.00 120.84 142 ARG C CA 1
ATOM 8044 C C . ARG C 2 148 ? 40.011 30.932 11.013 1.00 120.60 142 ARG C C 1
ATOM 8045 O O . ARG C 2 148 ? 40.396 30.029 11.757 1.00 120.65 142 ARG C O 1
ATOM 8053 N N . LEU C 2 149 ? 39.040 31.789 11.356 1.00 120.22 143 LEU C N 1
ATOM 8054 C CA . LEU C 2 149 ? 38.359 31.728 12.647 1.00 120.37 143 LEU C CA 1
ATOM 8055 C C . LEU C 2 149 ? 37.477 30.489 12.740 1.00 120.31 143 LEU C C 1
ATOM 8056 O O . LEU C 2 149 ? 37.440 29.842 13.784 1.00 120.39 143 LEU C O 1
ATOM 8061 N N . GLN C 2 150 ? 36.791 30.143 11.644 1.00 120.03 144 GLN C N 1
ATOM 8062 C CA . GLN C 2 150 ? 35.962 28.939 11.587 1.00 120.26 144 GLN C CA 1
ATOM 8063 C C . GLN C 2 150 ? 36.850 27.697 11.657 1.00 120.27 144 GLN C C 1
ATOM 8064 O O . GLN C 2 150 ? 36.472 26.719 12.290 1.00 120.39 144 GLN C O 1
ATOM 8070 N N . SER C 2 151 ? 38.032 27.739 11.023 1.00 119.99 145 SER C N 1
ATOM 8071 C CA . SER C 2 151 ? 38.990 26.641 11.046 1.00 120.21 145 SER C CA 1
ATOM 8072 C C . SER C 2 151 ? 39.484 26.421 12.474 1.00 120.18 145 SER C C 1
ATOM 8073 O O . SER C 2 151 ? 39.544 25.280 12.930 1.00 120.25 145 SER C O 1
ATOM 8076 N N . LEU C 2 152 ? 39.792 27.514 13.191 1.00 119.96 146 LEU C N 1
ATOM 8077 C CA . LEU C 2 152 ? 40.255 27.442 14.576 1.00 120.19 146 LEU C CA 1
ATOM 8078 C C . LEU C 2 152 ?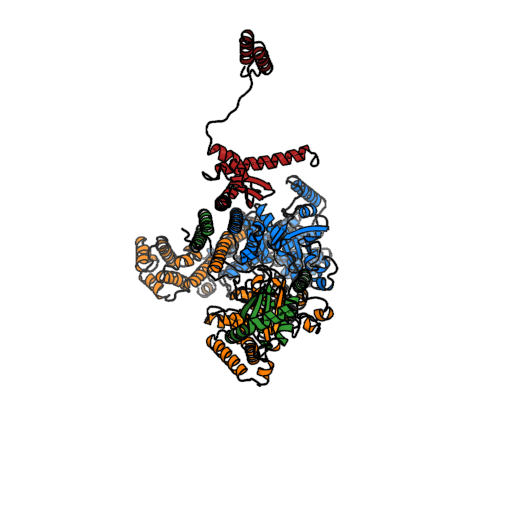 39.139 26.931 15.499 1.00 120.22 146 LEU C C 1
ATOM 8079 O O . LEU C 2 152 ? 39.397 26.142 16.409 1.00 120.29 146 LEU C O 1
ATOM 8084 N N . ALA C 2 153 ? 37.904 27.372 15.257 1.00 119.99 147 ALA C N 1
ATOM 8085 C CA . ALA C 2 153 ? 36.744 26.931 16.039 1.00 120.30 147 ALA C CA 1
ATOM 8086 C C . ALA C 2 153 ? 36.455 25.441 15.801 1.00 120.30 147 ALA C C 1
ATOM 8087 O O . ALA C 2 153 ? 36.052 24.734 16.720 1.00 120.42 147 ALA C O 1
ATOM 8089 N N . ARG C 2 154 ? 36.686 24.959 14.574 1.00 119.97 148 ARG C N 1
ATOM 8090 C CA . ARG C 2 154 ? 36.524 23.554 14.225 1.00 120.09 148 ARG C CA 1
ATOM 8091 C C . ARG C 2 154 ? 37.567 22.713 14.969 1.00 120.12 148 ARG C C 1
ATOM 8092 O O . ARG C 2 154 ? 37.262 21.613 15.423 1.00 120.22 148 ARG C O 1
ATOM 8100 N N . LEU C 2 155 ? 38.794 23.239 15.105 1.00 119.91 149 LEU C N 1
ATOM 8101 C CA . LEU C 2 155 ? 39.864 22.575 15.841 1.00 120.23 149 LEU C CA 1
ATOM 8102 C C . LEU C 2 155 ? 39.569 22.493 17.341 1.00 120.36 149 LEU C C 1
ATOM 8103 O O . LEU C 2 155 ? 40.114 21.621 18.013 1.00 120.48 149 LEU C O 1
ATOM 8108 N N . ALA C 2 156 ? 38.721 23.387 17.870 1.00 120.22 150 ALA C N 1
ATOM 8109 C CA . ALA C 2 156 ? 38.363 23.393 19.282 1.00 120.58 150 ALA C CA 1
ATOM 8110 C C . ALA C 2 156 ? 37.474 22.214 19.667 1.00 120.76 150 ALA C C 1
ATOM 8111 O O . ALA C 2 156 ? 36.306 22.172 19.281 1.00 120.85 150 ALA C O 1
ATOM 8113 N N . LYS C 2 157 ? 38.024 21.259 20.441 1.00 120.68 151 LYS C N 1
ATOM 8114 C CA . LYS C 2 157 ? 37.296 20.076 20.904 1.00 121.13 151 LYS C CA 1
ATOM 8115 C C . LYS C 2 157 ? 36.770 20.211 22.326 1.00 121.45 151 LYS C C 1
ATOM 8116 O O . LYS C 2 157 ? 37.442 20.781 23.188 1.00 121.58 151 LYS C O 1
ATOM 8122 N N . ALA C 2 158 ? 35.570 19.683 22.574 1.00 121.41 152 ALA C N 1
ATOM 8123 C CA . ALA C 2 158 ? 34.936 19.667 23.892 1.00 121.84 152 ALA C CA 1
ATOM 8124 C C . ALA C 2 158 ? 33.955 18.473 24.030 1.00 122.06 152 ALA C C 1
ATOM 8125 O O . ALA C 2 158 ? 34.312 17.538 24.739 1.00 122.17 152 ALA C O 1
ATOM 8127 N N . ASN C 2 159 ? 32.797 18.442 23.285 1.00 121.99 153 ASN C N 1
ATOM 8128 C CA . ASN C 2 159 ? 31.715 17.425 23.220 1.00 122.42 153 ASN C CA 1
ATOM 8129 C C . ASN C 2 159 ? 31.084 17.040 24.584 1.00 122.48 153 ASN C C 1
ATOM 8130 O O . ASN C 2 159 ? 30.694 15.887 24.781 1.00 122.58 153 ASN C O 1
ATOM 8135 N N . GLN C 2 160 ? 30.944 18.008 25.496 1.00 122.25 154 GLN C N 1
ATOM 8136 C CA . GLN C 2 160 ? 30.316 17.752 26.796 1.00 122.49 154 GLN C CA 1
ATOM 8137 C C . GLN C 2 160 ? 28.806 17.599 26.673 1.00 122.59 154 GLN C C 1
ATOM 8138 O O . GLN C 2 160 ? 28.190 18.246 25.829 1.00 122.64 154 GLN C O 1
ATOM 8144 N N . LYS C 2 161 ? 28.230 16.697 27.491 1.00 122.51 155 LYS C N 1
ATOM 8145 C CA . LYS C 2 161 ? 26.810 16.357 27.574 1.00 122.96 155 LYS C CA 1
ATOM 8146 C C . LYS C 2 161 ? 26.251 15.849 26.245 1.00 123.16 155 LYS C C 1
ATOM 8147 O O . LYS C 2 161 ? 26.457 14.687 25.909 1.00 123.21 155 LYS C O 1
ATOM 8153 N N . ASP D 2 16 ? 39.352 76.953 41.160 1.00 152.53 10 ASP D N 1
ATOM 8154 C CA . ASP D 2 16 ? 38.068 76.360 40.802 1.00 153.00 10 ASP D CA 1
ATOM 8155 C C . ASP D 2 16 ? 38.126 74.838 40.803 1.00 153.40 10 ASP D C 1
ATOM 8156 O O . ASP D 2 16 ? 37.208 74.201 41.312 1.00 153.61 10 ASP D O 1
ATOM 8161 N N . GLU D 2 17 ? 39.201 74.254 40.256 1.00 153.41 11 GLU D N 1
ATOM 8162 C CA . GLU D 2 17 ? 39.358 72.797 40.227 1.00 154.15 11 GLU D CA 1
ATOM 8163 C C . GLU D 2 17 ? 39.449 72.211 41.633 1.00 154.63 11 GLU D C 1
ATOM 8164 O O . GLU D 2 17 ? 38.990 71.098 41.869 1.00 154.82 11 GLU D O 1
ATOM 8170 N N . LEU D 2 18 ? 40.043 72.956 42.567 1.00 154.70 12 LEU D N 1
ATOM 8171 C CA . LEU D 2 18 ? 40.165 72.516 43.957 1.00 155.32 12 LEU D CA 1
ATOM 8172 C C . LEU D 2 18 ? 38.852 72.632 44.742 1.00 155.67 12 LEU D C 1
ATOM 8173 O O . LEU D 2 18 ? 38.696 71.975 45.768 1.00 155.80 12 LEU D O 1
ATOM 8178 N N . ILE D 2 19 ? 37.906 73.448 44.265 1.00 155.69 13 ILE D N 1
ATOM 8179 C CA . ILE D 2 19 ? 36.657 73.675 44.950 1.00 156.21 13 ILE D CA 1
ATOM 8180 C C . ILE D 2 19 ? 35.748 72.440 44.933 1.00 156.57 13 ILE D C 1
ATOM 8181 O O . ILE D 2 19 ? 35.668 71.709 43.947 1.00 156.72 13 ILE D O 1
ATOM 8186 N N . GLN D 2 20 ? 35.085 72.211 46.074 1.00 156.58 14 GLN D N 1
ATOM 8187 C CA . GLN D 2 20 ? 34.155 71.109 46.298 1.00 157.18 14 GLN D CA 1
ATOM 8188 C C . GLN D 2 20 ? 33.081 70.979 45.231 1.00 157.65 14 GLN D C 1
ATOM 8189 O O . GLN D 2 20 ? 32.791 69.870 44.793 1.00 157.70 14 GLN D O 1
ATOM 8195 N N . ALA D 2 21 ? 32.509 72.101 44.790 1.00 157.91 15 ALA D N 1
ATOM 8196 C CA . ALA D 2 21 ? 31.488 72.105 43.748 1.00 158.70 15 ALA D CA 1
ATOM 8197 C C . ALA D 2 21 ? 31.998 71.460 42.456 1.00 159.28 15 ALA D C 1
ATOM 8198 O O . ALA D 2 21 ? 31.274 70.694 41.824 1.00 159.41 15 ALA D O 1
ATOM 8200 N N . SER D 2 22 ? 33.253 71.742 42.090 1.00 159.55 16 SER D N 1
ATOM 8201 C CA . SER D 2 22 ? 33.859 71.164 40.898 1.00 160.41 16 SER D CA 1
ATOM 8202 C C . SER D 2 22 ? 34.067 69.665 41.080 1.00 161.27 16 SER D C 1
ATOM 8203 O O . SER D 2 22 ? 33.801 68.898 40.160 1.00 161.57 16 SER D O 1
ATOM 8206 N N . LYS D 2 23 ? 34.509 69.245 42.270 1.00 161.56 17 LYS D N 1
ATOM 8207 C CA . LYS D 2 23 ? 34.718 67.832 42.572 1.00 162.50 17 LYS D CA 1
ATOM 8208 C C . LYS D 2 23 ? 33.399 67.063 42.528 1.00 163.34 17 LYS D C 1
ATOM 8209 O O . LYS D 2 23 ? 33.344 65.974 41.961 1.00 163.57 17 LYS D O 1
ATOM 8215 N N . LEU D 2 24 ? 32.333 67.642 43.093 1.00 163.65 18 LEU D N 1
ATOM 8216 C CA . LEU D 2 24 ? 31.008 67.027 43.095 1.00 164.32 18 LEU D CA 1
ATOM 8217 C C . LEU D 2 24 ? 30.464 66.909 41.683 1.00 164.91 18 LEU D C 1
ATOM 8218 O O . LEU D 2 24 ? 29.883 65.884 41.334 1.00 165.08 18 LEU D O 1
ATOM 8223 N N . LYS D 2 25 ? 30.693 67.936 40.853 1.00 165.09 19 LYS D N 1
ATOM 8224 C CA . LYS D 2 25 ? 30.263 67.932 39.460 1.00 165.72 19 LYS D CA 1
ATOM 8225 C C . LYS D 2 25 ? 30.922 66.776 38.708 1.00 165.79 19 LYS D C 1
ATOM 8226 O O . LYS D 2 25 ? 30.247 66.073 37.974 1.00 165.89 19 LYS D O 1
ATOM 8232 N N . GLN D 2 26 ? 32.223 66.545 38.928 1.00 165.60 20 GLN D N 1
ATOM 8233 C CA . GLN D 2 26 ? 32.947 65.448 38.281 1.00 165.87 20 GLN D CA 1
ATOM 8234 C C . GLN D 2 26 ? 32.391 64.082 38.709 1.00 165.70 20 GLN D C 1
ATOM 8235 O O . GLN D 2 26 ? 32.294 63.162 37.895 1.00 165.77 20 GLN D O 1
ATOM 8241 N N . ILE D 2 27 ? 31.997 63.961 39.978 1.00 165.28 21 ILE D N 1
ATOM 8242 C CA . ILE D 2 27 ? 31.412 62.722 40.476 1.00 165.44 21 ILE D CA 1
ATOM 8243 C C . ILE D 2 27 ? 30.048 62.487 39.825 1.00 165.50 21 ILE D C 1
ATOM 8244 O O . ILE D 2 27 ? 29.771 61.402 39.345 1.00 165.59 21 ILE D O 1
ATOM 8249 N N . GLN D 2 28 ? 29.232 63.533 39.755 1.00 165.42 22 GLN D N 1
ATOM 8250 C CA . GLN D 2 28 ? 27.916 63.480 39.130 1.00 165.83 22 GLN D CA 1
ATOM 8251 C C . GLN D 2 28 ? 28.030 63.111 37.653 1.00 165.91 22 GLN D C 1
ATOM 8252 O O . GLN D 2 28 ? 27.239 62.316 37.158 1.00 165.98 22 GLN D O 1
ATOM 8258 N N . GLU D 2 29 ? 29.038 63.660 36.962 1.00 165.71 23 GLU D N 1
ATOM 8259 C CA . GLU D 2 29 ? 29.287 63.444 35.540 1.00 166.04 23 GLU D CA 1
ATOM 8260 C C . GLU D 2 29 ? 29.757 62.042 35.221 1.00 166.05 23 GLU D C 1
ATOM 8261 O O . GLU D 2 29 ? 29.221 61.468 34.256 1.00 166.18 23 GLU D O 1
ATOM 8267 N N . HIS D 2 30 ? 30.720 61.459 36.021 1.00 165.74 24 HIS D N 1
ATOM 8268 C CA . HIS D 2 30 ? 31.047 60.070 35.722 1.00 165.91 24 HIS D CA 1
ATOM 8269 C C . HIS D 2 30 ? 29.839 59.163 36.066 1.00 165.63 24 HIS D C 1
ATOM 8270 O O . HIS D 2 30 ? 29.636 58.181 35.371 1.00 165.77 24 HIS D O 1
ATOM 8277 N N . ALA D 2 31 ? 29.030 59.505 37.095 1.00 165.10 25 ALA D N 1
ATOM 8278 C CA . ALA D 2 31 ? 27.859 58.689 37.431 1.00 164.99 25 ALA D CA 1
ATOM 8279 C C . ALA D 2 31 ? 26.819 58.752 36.315 1.00 164.60 25 ALA D C 1
ATOM 8280 O O . ALA D 2 31 ? 26.211 57.737 35.992 1.00 164.69 25 ALA D O 1
ATOM 8282 N N . LYS D 2 32 ? 26.660 59.921 35.682 1.00 163.94 26 LYS D N 1
ATOM 8283 C CA . LYS D 2 32 ? 25.740 60.088 34.559 1.00 163.80 26 LYS D CA 1
ATOM 8284 C C . LYS D 2 32 ? 26.174 59.216 33.395 1.00 163.23 26 LYS D C 1
ATOM 8285 O O . LYS D 2 32 ? 25.329 58.594 32.761 1.00 163.33 26 LYS D O 1
ATOM 8291 N N . ALA D 2 33 ? 27.488 59.128 33.136 1.00 162.47 27 ALA D N 1
ATOM 8292 C CA . ALA D 2 33 ? 28.010 58.273 32.073 1.00 162.23 27 ALA D CA 1
ATOM 8293 C C . ALA D 2 33 ? 27.676 56.811 32.363 1.00 161.62 27 ALA D C 1
ATOM 8294 O O . ALA D 2 33 ? 27.257 56.095 31.459 1.00 161.78 27 ALA D O 1
ATOM 8296 N N . ILE D 2 34 ? 27.801 56.387 33.630 1.00 160.82 28 ILE D N 1
ATOM 8297 C CA . ILE D 2 34 ? 27.463 55.030 34.052 1.00 160.48 28 ILE D CA 1
ATOM 8298 C C . ILE D 2 34 ? 25.978 54.775 33.828 1.00 159.86 28 ILE D C 1
ATOM 8299 O O . ILE D 2 34 ? 25.609 53.723 33.314 1.00 159.94 28 ILE D O 1
ATOM 8304 N N . LEU D 2 35 ? 25.132 55.748 34.174 1.00 159.03 29 LEU D N 1
ATOM 8305 C CA . LEU D 2 35 ? 23.689 55.647 33.984 1.00 158.71 29 LEU D CA 1
ATOM 8306 C C . LEU D 2 35 ? 23.341 55.516 32.504 1.00 157.90 29 LEU D C 1
ATOM 8307 O O . LEU D 2 35 ? 22.495 54.699 32.146 1.00 158.03 29 LEU D O 1
ATOM 8312 N N . LEU D 2 36 ? 24.013 56.290 31.645 1.00 156.93 30 LEU D N 1
ATOM 8313 C CA . LEU D 2 36 ? 23.808 56.226 30.201 1.00 156.40 30 LEU D CA 1
ATOM 8314 C C . LEU D 2 36 ? 24.204 54.852 29.675 1.00 155.50 30 LEU D C 1
ATOM 8315 O O . LEU D 2 36 ? 23.493 54.288 28.847 1.00 155.57 30 LEU D O 1
ATOM 8320 N N . ILE D 2 37 ? 25.315 54.299 30.181 1.00 154.42 31 ILE D N 1
ATOM 8321 C CA . ILE D 2 37 ? 25.770 52.973 29.783 1.00 153.89 31 ILE D CA 1
ATOM 8322 C C . ILE D 2 37 ? 24.769 51.922 30.224 1.00 152.93 31 ILE D C 1
ATOM 8323 O O . ILE D 2 37 ? 24.434 51.049 29.434 1.00 153.05 31 ILE D O 1
ATOM 8328 N N . ASN D 2 38 ? 24.253 52.026 31.452 1.00 151.90 32 ASN D N 1
ATOM 8329 C CA . ASN D 2 38 ? 23.251 51.095 31.966 1.00 151.35 32 ASN D CA 1
ATOM 8330 C C . ASN D 2 38 ? 21.986 51.114 31.112 1.00 150.35 32 ASN D C 1
ATOM 8331 O O . ASN D 2 38 ? 21.397 50.064 30.862 1.00 150.46 32 ASN D O 1
ATOM 8336 N N . ARG D 2 39 ? 21.591 52.297 30.639 1.00 149.21 33 ARG D N 1
ATOM 8337 C CA . ARG D 2 39 ? 20.432 52.435 29.769 1.00 148.56 33 ARG D CA 1
ATOM 8338 C C . ARG D 2 39 ? 20.714 51.744 28.431 1.00 147.74 33 ARG D C 1
ATOM 8339 O O . ARG D 2 39 ? 19.870 51.016 27.915 1.00 147.89 33 ARG D O 1
ATOM 8347 N N . GLN D 2 40 ? 21.913 51.953 27.885 1.00 146.68 34 GLN D N 1
ATOM 8348 C CA . GLN D 2 40 ? 22.326 51.353 26.622 1.00 146.11 34 GLN D CA 1
ATOM 8349 C C . GLN D 2 40 ? 22.404 49.836 26.720 1.00 145.20 34 GLN D C 1
ATOM 8350 O O . GLN D 2 40 ? 21.981 49.141 25.800 1.00 145.30 34 GLN D O 1
ATOM 8356 N N . LEU D 2 41 ? 22.909 49.320 27.842 1.00 144.15 35 LEU D N 1
ATOM 8357 C CA . LEU D 2 41 ? 23.013 47.883 28.069 1.00 143.64 35 LEU D CA 1
ATOM 8358 C C . LEU D 2 41 ? 21.651 47.201 28.011 1.00 142.81 35 LEU D C 1
ATOM 8359 O O . LEU D 2 41 ? 21.567 46.062 27.575 1.00 142.92 35 LEU D O 1
ATOM 8364 N N . GLN D 2 42 ? 20.580 47.898 28.404 1.00 141.86 36 GLN D N 1
ATOM 8365 C CA . GLN D 2 42 ? 19.227 47.348 28.329 1.00 141.38 36 GLN D CA 1
ATOM 8366 C C . GLN D 2 42 ? 18.791 47.100 26.877 1.00 140.43 36 GLN D C 1
ATOM 8367 O O . GLN D 2 42 ? 17.975 46.222 26.623 1.00 140.51 36 GLN D O 1
ATOM 8373 N N . ASP D 2 43 ? 19.330 47.870 25.930 1.00 139.39 37 ASP D N 1
ATOM 8374 C CA . ASP D 2 43 ? 19.028 47.711 24.514 1.00 138.86 37 ASP D CA 1
ATOM 8375 C C . ASP D 2 43 ? 19.954 46.673 23.867 1.00 138.04 37 ASP D C 1
ATOM 8376 O O . ASP D 2 43 ? 19.538 45.955 22.961 1.00 138.13 37 ASP D O 1
ATOM 8381 N N . ILE D 2 44 ? 21.211 46.609 24.321 1.00 137.08 38 ILE D N 1
ATOM 8382 C CA . ILE D 2 44 ? 22.229 45.726 23.765 1.00 136.66 38 ILE D CA 1
ATOM 8383 C C . ILE D 2 44 ? 22.089 44.277 24.219 1.00 136.01 38 ILE D C 1
ATOM 8384 O O . ILE D 2 44 ? 22.147 43.368 23.391 1.00 136.10 38 ILE D O 1
ATOM 8389 N N . LEU D 2 45 ? 21.941 44.059 25.531 1.00 135.24 39 LEU D N 1
ATOM 8390 C CA . LEU D 2 45 ? 21.865 42.723 26.107 1.00 134.96 39 LEU D CA 1
ATOM 8391 C C . LEU D 2 45 ? 20.628 41.946 25.693 1.00 134.43 39 LEU D C 1
ATOM 8392 O O . LEU D 2 45 ? 19.539 42.507 25.610 1.00 134.47 39 LEU D O 1
ATOM 8397 N N . PRO D 2 46 ? 20.774 40.633 25.462 1.00 133.80 40 PRO D N 1
ATOM 8398 C CA . PRO D 2 46 ? 19.600 39.824 25.105 1.00 133.50 40 PRO D CA 1
ATOM 8399 C C . PRO D 2 46 ? 18.645 39.586 26.279 1.00 133.11 40 PRO D C 1
ATOM 8400 O O . PRO D 2 46 ? 18.987 39.849 27.435 1.00 133.22 40 PRO D O 1
ATOM 8404 N N . LYS D 2 47 ? 17.439 39.059 25.970 1.00 132.48 41 LYS D N 1
ATOM 8405 C CA . LYS D 2 47 ? 16.394 38.717 26.936 1.00 132.34 41 LYS D CA 1
ATOM 8406 C C . LYS D 2 47 ? 16.985 37.752 27.982 1.00 131.89 41 LYS D C 1
ATOM 8407 O O . LYS D 2 47 ? 17.714 36.816 27.649 1.00 131.96 41 LYS D O 1
ATOM 8413 N N . GLY D 2 48 ? 16.773 38.073 29.229 1.00 131.27 42 GLY D N 1
ATOM 8414 C CA . GLY D 2 48 ? 17.293 37.285 30.336 1.00 131.12 42 GLY D CA 1
ATOM 8415 C C . GLY D 2 48 ? 18.573 37.828 30.943 1.00 130.67 42 GLY D C 1
ATOM 8416 O O . GLY D 2 48 ? 18.896 37.507 32.083 1.00 130.69 42 GLY D O 1
ATOM 8417 N N . LEU D 2 49 ? 19.324 38.633 30.189 1.00 130.14 43 LEU D N 1
ATOM 8418 C CA . LEU D 2 49 ? 20.565 39.225 30.683 1.00 130.17 43 LEU D CA 1
ATOM 8419 C C . LEU D 2 49 ? 20.400 40.698 31.085 1.00 129.91 43 LEU D C 1
ATOM 8420 O O . LEU D 2 49 ? 21.170 41.199 31.903 1.00 130.03 43 LEU D O 1
ATOM 8425 N N . LYS D 2 50 ? 19.391 41.379 30.515 1.00 129.44 44 LYS D N 1
ATOM 8426 C CA . LYS D 2 50 ? 19.080 42.791 30.734 1.00 129.44 44 LYS D CA 1
ATOM 8427 C C . LYS D 2 50 ? 18.938 43.171 32.203 1.00 129.18 44 LYS D C 1
ATOM 8428 O O . LYS D 2 50 ? 19.335 44.263 32.599 1.00 129.27 44 LYS D O 1
ATOM 8434 N N . THR D 2 51 ? 18.341 42.292 32.999 1.00 128.68 45 THR D N 1
ATOM 8435 C CA . THR D 2 51 ? 18.101 42.566 34.413 1.00 128.66 45 THR D CA 1
ATOM 8436 C C . THR D 2 51 ? 19.178 41.988 35.346 1.00 128.23 45 THR D C 1
ATOM 8437 O O . THR D 2 51 ? 19.180 42.293 36.536 1.00 128.27 45 THR D O 1
ATOM 8441 N N . GLN D 2 52 ? 20.075 41.150 34.822 1.00 127.72 46 GLN D N 1
ATOM 8442 C CA . GLN D 2 52 ? 21.086 40.481 35.626 1.00 127.73 46 GLN D CA 1
ATOM 8443 C C . GLN D 2 52 ? 22.516 41.001 35.427 1.00 127.41 46 GLN D C 1
ATOM 8444 O O . GLN D 2 52 ? 23.422 40.579 36.145 1.00 127.53 46 GLN D O 1
ATOM 8450 N N . VAL D 2 53 ? 22.724 41.910 34.461 1.00 126.83 47 VAL D N 1
ATOM 8451 C CA . VAL D 2 53 ? 24.039 42.482 34.179 1.00 126.71 47 VAL D CA 1
ATOM 8452 C C . VAL D 2 53 ? 23.966 43.999 34.211 1.00 126.25 47 VAL D C 1
ATOM 8453 O O . VAL D 2 53 ? 23.114 44.578 33.540 1.00 126.39 47 VAL D O 1
ATOM 8457 N N . ARG D 2 54 ? 24.851 44.649 34.981 1.00 125.56 48 ARG D N 1
ATOM 8458 C CA . ARG D 2 54 ? 24.856 46.108 35.069 1.00 125.39 48 ARG D CA 1
ATOM 8459 C C . ARG D 2 54 ? 26.269 46.696 35.047 1.00 125.04 48 ARG D C 1
ATOM 8460 O O . ARG D 2 54 ? 27.229 46.026 35.415 1.00 125.09 48 ARG D O 1
ATOM 8468 N N . ALA D 2 55 ? 26.389 47.956 34.617 1.00 124.54 49 ALA D N 1
ATOM 8469 C CA . ALA D 2 55 ? 27.658 48.674 34.607 1.00 124.53 49 ALA D CA 1
ATOM 8470 C C . ALA D 2 55 ? 27.905 49.198 36.008 1.00 124.18 49 ALA D C 1
ATOM 8471 O O . ALA D 2 55 ? 27.063 49.894 36.570 1.00 124.31 49 ALA D O 1
ATOM 8473 N N . ALA D 2 56 ? 29.044 48.839 36.584 1.00 123.59 50 ALA D N 1
ATOM 8474 C CA . ALA D 2 56 ? 29.383 49.233 37.939 1.00 123.51 50 ALA D CA 1
ATOM 8475 C C . ALA D 2 56 ? 30.264 50.480 38.006 1.00 123.13 50 ALA D C 1
ATOM 8476 O O . ALA D 2 56 ? 30.011 51.353 38.834 1.00 123.25 50 ALA D O 1
ATOM 8478 N N . ASN D 2 57 ? 31.300 50.565 37.160 1.00 122.53 51 ASN D N 1
ATOM 8479 C CA . ASN D 2 57 ? 32.224 51.693 37.204 1.00 122.40 51 ASN D CA 1
ATOM 8480 C C . ASN D 2 57 ? 32.863 51.977 35.853 1.00 122.05 51 ASN D C 1
ATOM 8481 O O . ASN D 2 57 ? 32.990 51.083 35.020 1.00 122.20 51 ASN D O 1
ATOM 8486 N N . VAL D 2 58 ? 33.262 53.237 35.638 1.00 121.44 52 VAL D N 1
ATOM 8487 C CA . VAL D 2 58 ? 33.966 53.670 34.438 1.00 121.30 52 VAL D CA 1
ATOM 8488 C C . VAL D 2 58 ? 35.188 54.474 34.867 1.00 120.71 52 VAL D C 1
ATOM 8489 O O . VAL D 2 58 ? 35.056 55.500 35.538 1.00 120.75 52 VAL D O 1
ATOM 8493 N N . ARG D 2 59 ? 36.378 53.999 34.502 1.00 120.01 53 ARG D N 1
ATOM 8494 C CA . ARG D 2 59 ? 37.610 54.698 34.827 1.00 119.80 53 ARG D CA 1
ATOM 8495 C C . ARG D 2 59 ? 38.516 54.761 33.606 1.00 119.32 53 ARG D C 1
ATOM 8496 O O . ARG D 2 59 ? 39.025 53.734 33.159 1.00 119.38 53 ARG D O 1
ATOM 8504 N N . GLY D 2 60 ? 38.700 55.967 33.079 1.00 118.67 54 GLY D N 1
ATOM 8505 C CA . GLY D 2 60 ? 39.495 56.184 31.879 1.00 118.47 54 GLY D CA 1
ATOM 8506 C C . GLY D 2 60 ? 38.851 55.498 30.693 1.00 117.92 54 GLY D C 1
ATOM 8507 O O . GLY D 2 60 ? 37.698 55.776 30.362 1.00 118.07 54 GLY D O 1
ATOM 8508 N N . GLY D 2 61 ? 39.561 54.544 30.114 1.00 117.13 55 GLY D N 1
ATOM 8509 C CA . GLY D 2 61 ? 39.034 53.763 29.004 1.00 116.84 55 GLY D CA 1
ATOM 8510 C C . GLY D 2 61 ? 38.579 52.372 29.398 1.00 116.23 55 GLY D C 1
ATOM 8511 O O . GLY D 2 61 ? 38.373 51.519 28.533 1.00 116.33 55 GLY D O 1
ATOM 8512 N N . ASN D 2 62 ? 38.406 52.126 30.705 1.00 115.48 56 ASN D N 1
ATOM 8513 C CA . ASN D 2 62 ? 37.994 50.820 31.195 1.00 115.23 56 ASN D CA 1
ATOM 8514 C C . ASN D 2 62 ? 36.593 50.835 31.800 1.00 114.69 56 ASN D C 1
ATOM 8515 O O . ASN D 2 62 ? 36.286 51.671 32.649 1.00 114.78 56 ASN D O 1
ATOM 8520 N N . LEU D 2 63 ? 35.751 49.892 31.371 1.00 113.97 57 LEU D N 1
ATOM 8521 C CA . LEU D 2 63 ? 34.392 49.747 31.882 1.00 113.74 57 LEU D CA 1
ATOM 8522 C C . LEU D 2 63 ? 34.311 48.475 32.720 1.00 113.24 57 LEU D C 1
ATOM 8523 O O . LEU D 2 63 ? 34.761 47.426 32.280 1.00 113.30 57 LEU D O 1
ATOM 8528 N N . VAL D 2 64 ? 33.735 48.566 33.917 1.00 112.61 58 VAL D N 1
ATOM 8529 C CA . VAL D 2 64 ? 33.568 47.408 34.779 1.00 112.57 58 VAL D CA 1
ATOM 8530 C C . VAL D 2 64 ? 32.113 46.981 34.792 1.00 112.34 58 VAL D C 1
ATOM 8531 O O . VAL D 2 64 ? 31.255 47.745 35.216 1.00 112.42 58 VAL D O 1
ATOM 8535 N N . LEU D 2 65 ? 31.833 45.772 34.310 1.00 111.95 59 LEU D N 1
ATOM 8536 C CA . LEU D 2 65 ? 30.486 45.214 34.323 1.00 112.03 59 LEU D CA 1
ATOM 8537 C C . LEU D 2 65 ? 30.385 44.180 35.431 1.00 111.80 59 LEU D C 1
ATOM 8538 O O . LEU D 2 65 ? 31.357 43.487 35.729 1.00 111.90 59 LEU D O 1
ATOM 8543 N N . GLU D 2 66 ? 29.206 44.057 36.025 1.00 111.32 60 GLU D N 1
ATOM 8544 C CA . GLU D 2 66 ? 28.975 43.070 37.061 1.00 111.31 60 GLU D CA 1
ATOM 8545 C C . GLU D 2 66 ? 27.878 42.115 36.634 1.00 110.91 60 GLU D C 1
ATOM 8546 O O . GLU D 2 66 ? 26.830 42.537 36.152 1.00 111.10 60 GLU D O 1
ATOM 8552 N N . ALA D 2 67 ? 28.141 40.825 36.768 1.00 110.19 61 ALA D N 1
ATOM 8553 C CA . ALA D 2 67 ? 27.184 39.774 36.456 1.00 109.99 61 ALA D CA 1
ATOM 8554 C C . ALA D 2 67 ? 26.750 39.112 37.760 1.00 109.40 61 ALA D C 1
ATOM 8555 O O . ALA D 2 67 ? 27.556 38.978 38.676 1.00 109.51 61 ALA D O 1
ATOM 8557 N N . ALA D 2 68 ? 25.490 38.692 37.851 1.00 108.66 62 ALA D N 1
ATOM 8558 C CA . ALA D 2 68 ? 24.972 38.066 39.066 1.00 108.37 62 ALA D CA 1
ATOM 8559 C C . ALA D 2 68 ? 25.647 36.723 39.403 1.00 107.80 62 ALA D C 1
ATOM 8560 O O . ALA D 2 68 ? 25.729 36.353 40.572 1.00 107.86 62 ALA D O 1
ATOM 8562 N N . SER D 2 69 ? 26.152 36.010 38.391 1.00 107.08 63 SER D N 1
ATOM 8563 C CA . SER D 2 69 ? 26.818 34.723 38.604 1.00 106.87 63 SER D CA 1
ATOM 8564 C C . SER D 2 69 ? 27.975 34.494 37.615 1.00 106.43 63 SER D C 1
ATOM 8565 O O . SER D 2 69 ? 28.078 35.200 36.611 1.00 106.60 63 SER D O 1
ATOM 8568 N N . ALA D 2 70 ? 28.830 33.490 37.887 1.00 105.71 64 ALA D N 1
ATOM 8569 C CA . ALA D 2 70 ? 29.945 33.141 37.009 1.00 105.51 64 ALA D CA 1
ATOM 8570 C C . ALA D 2 70 ? 29.446 32.650 35.645 1.00 105.07 64 ALA D C 1
ATOM 8571 O O . ALA D 2 70 ? 30.076 32.930 34.623 1.00 105.21 64 ALA D O 1
ATOM 8573 N N . ALA D 2 71 ? 28.304 31.946 35.622 1.00 104.38 65 ALA D N 1
ATOM 8574 C CA . ALA D 2 71 ? 27.703 31.476 34.376 1.00 104.14 65 ALA D CA 1
ATOM 8575 C C . ALA D 2 71 ? 27.283 32.679 33.525 1.00 103.67 65 ALA D C 1
ATOM 8576 O O . ALA D 2 71 ? 27.521 32.693 32.318 1.00 103.86 65 ALA D O 1
ATOM 8578 N N . LEU D 2 72 ? 26.704 33.703 34.164 1.00 102.83 66 LEU D N 1
ATOM 8579 C CA . LEU D 2 72 ? 26.300 34.918 33.474 1.00 102.50 66 LEU D CA 1
ATOM 8580 C C . LEU D 2 72 ? 27.504 35.693 32.986 1.00 101.75 66 LEU D C 1
ATOM 8581 O O . LEU D 2 72 ? 27.464 36.234 31.886 1.00 101.78 66 LEU D O 1
ATOM 8586 N N . LYS D 2 73 ? 28.607 35.694 33.757 1.00 101.01 67 LYS D N 1
ATOM 8587 C CA . LYS D 2 73 ? 29.856 36.347 33.356 1.00 100.73 67 LYS D CA 1
ATOM 8588 C C . LYS D 2 73 ? 30.344 35.771 32.027 1.00 100.07 67 LYS D C 1
ATOM 8589 O O . LYS D 2 73 ? 30.704 36.527 31.134 1.00 100.23 67 LYS D O 1
ATOM 8595 N N . MET D 2 74 ? 30.265 34.448 31.876 1.00 99.10 68 MET D N 1
ATOM 8596 C CA . MET D 2 74 ? 30.654 33.765 30.652 1.00 98.62 68 MET D CA 1
ATOM 8597 C C . MET D 2 74 ? 29.810 34.235 29.467 1.00 97.78 68 MET D C 1
ATOM 8598 O O . MET D 2 74 ? 30.360 34.506 28.402 1.00 97.85 68 MET D O 1
ATOM 8603 N N . LYS D 2 75 ? 28.489 34.390 29.664 1.00 96.89 69 LYS D N 1
ATOM 8604 C CA . LYS D 2 75 ? 27.587 34.867 28.613 1.00 96.54 69 LYS D CA 1
ATOM 8605 C C . LYS D 2 75 ? 27.919 36.301 28.211 1.00 95.98 69 LYS D C 1
ATOM 8606 O O . LYS D 2 75 ? 27.902 36.634 27.025 1.00 96.08 69 LYS D O 1
ATOM 8612 N N . VAL D 2 76 ? 28.248 37.138 29.194 1.00 95.22 70 VAL D N 1
ATOM 8613 C CA . VAL D 2 76 ? 28.631 38.517 28.928 1.00 95.02 70 VAL D CA 1
ATOM 8614 C C . VAL D 2 76 ? 29.950 38.551 28.165 1.00 94.46 70 VAL D C 1
ATOM 8615 O O . VAL D 2 76 ? 30.084 39.313 27.211 1.00 94.53 70 VAL D O 1
ATOM 8619 N N . ASP D 2 77 ? 30.907 37.696 28.558 1.00 93.80 71 ASP D N 1
ATOM 8620 C CA . ASP D 2 77 ? 32.212 37.587 27.914 1.00 93.60 71 ASP D CA 1
ATOM 8621 C C . ASP D 2 77 ? 32.071 37.213 26.435 1.00 93.08 71 ASP D C 1
ATOM 8622 O O . ASP D 2 77 ? 32.824 37.732 25.612 1.00 93.18 71 ASP D O 1
ATOM 8627 N N . TYR D 2 78 ? 31.076 36.369 26.088 1.00 92.41 72 TYR D N 1
ATOM 8628 C CA . TYR D 2 78 ? 30.808 35.973 24.702 1.00 92.28 72 TYR D CA 1
ATOM 8629 C C . TYR D 2 78 ? 30.466 37.208 23.854 1.00 92.18 72 TYR D C 1
ATOM 8630 O O . TYR D 2 78 ? 30.946 37.335 22.731 1.00 92.30 72 TYR D O 1
ATOM 8639 N N . GLU D 2 79 ? 29.622 38.105 24.385 1.00 91.79 73 GLU D N 1
ATOM 8640 C CA . GLU D 2 79 ? 29.178 39.294 23.660 1.00 91.93 73 GLU D CA 1
ATOM 8641 C C . GLU D 2 79 ? 29.931 40.573 24.017 1.00 91.80 73 GLU D C 1
ATOM 8642 O O . GLU D 2 79 ? 29.495 41.655 23.629 1.00 91.86 73 GLU D O 1
ATOM 8648 N N . ARG D 2 80 ? 31.037 40.464 24.753 1.00 91.48 74 ARG D N 1
ATOM 8649 C CA . ARG D 2 80 ? 31.799 41.616 25.214 1.00 91.70 74 ARG D CA 1
ATOM 8650 C C . ARG D 2 80 ? 32.239 42.567 24.108 1.00 91.57 74 ARG D C 1
ATOM 8651 O O . ARG D 2 80 ? 32.109 43.781 24.255 1.00 91.57 74 ARG D O 1
ATOM 8659 N N . LEU D 2 81 ? 32.748 42.026 23.004 1.00 91.39 75 LEU D N 1
ATOM 8660 C CA . LEU D 2 81 ? 33.192 42.840 21.878 1.00 91.77 75 LEU D CA 1
ATOM 8661 C C . LEU D 2 81 ? 32.022 43.589 21.249 1.00 91.87 75 LEU D C 1
ATOM 8662 O O . LEU D 2 81 ? 32.167 44.750 20.866 1.00 92.04 75 LEU D O 1
ATOM 8667 N N . HIS D 2 82 ? 30.860 42.934 21.158 1.00 91.59 76 HIS D N 1
ATOM 8668 C CA . HIS D 2 82 ? 29.655 43.536 20.601 1.00 91.80 76 HIS D CA 1
ATOM 8669 C C . HIS D 2 82 ? 29.237 44.738 21.446 1.00 91.63 76 HIS D C 1
ATOM 8670 O O . HIS D 2 82 ? 28.976 45.808 20.901 1.00 91.75 76 HIS D O 1
ATOM 8677 N N . ILE D 2 83 ? 29.236 44.574 22.777 1.00 91.24 77 ILE D N 1
ATOM 8678 C CA . ILE D 2 83 ? 28.891 45.638 23.715 1.00 91.37 77 ILE D CA 1
ATOM 8679 C C . ILE D 2 83 ? 29.856 46.811 23.558 1.00 91.36 77 ILE D C 1
ATOM 8680 O O . ILE D 2 83 ? 29.416 47.947 23.406 1.00 91.32 77 ILE D O 1
ATOM 8685 N N . LEU D 2 84 ? 31.166 46.530 23.576 1.00 91.35 78 LEU D N 1
ATOM 8686 C CA . LEU D 2 84 ? 32.193 47.555 23.461 1.00 91.83 78 LEU D CA 1
ATOM 8687 C C . LEU D 2 84 ? 32.073 48.334 22.160 1.00 92.16 78 LEU D C 1
ATOM 8688 O O . LEU D 2 84 ? 32.136 49.562 22.176 1.00 92.32 78 LEU D O 1
ATOM 8693 N N . THR D 2 85 ? 31.863 47.631 21.043 1.00 92.09 79 THR D N 1
ATOM 8694 C CA . THR D 2 85 ? 31.717 48.259 19.735 1.00 92.51 79 THR D CA 1
ATOM 8695 C C . THR D 2 85 ? 30.523 49.212 19.713 1.00 92.70 79 THR D C 1
ATOM 8696 O O . THR D 2 85 ? 30.661 50.358 19.285 1.00 92.84 79 THR D O 1
ATOM 8700 N N . GLN D 2 86 ? 29.365 48.755 20.208 1.00 92.51 80 GLN D N 1
ATOM 8701 C CA . GLN D 2 86 ? 28.165 49.577 20.212 1.00 92.83 80 GLN D CA 1
ATOM 8702 C C . GLN D 2 86 ? 28.278 50.778 21.136 1.00 93.01 80 GLN D C 1
ATOM 8703 O O . GLN D 2 86 ? 27.824 51.860 20.771 1.00 93.13 80 GLN D O 1
ATOM 8709 N N . LEU D 2 87 ? 28.949 50.626 22.286 1.00 92.97 81 LEU D N 1
ATOM 8710 C CA . LEU D 2 87 ? 29.146 51.750 23.201 1.00 93.45 81 LEU D CA 1
ATOM 8711 C C . LEU D 2 87 ? 29.981 52.843 22.531 1.00 93.79 81 LEU D C 1
ATOM 8712 O O . LEU D 2 87 ? 29.661 54.023 22.653 1.00 93.86 81 LEU D O 1
ATOM 8717 N N . ARG D 2 88 ? 31.015 52.445 21.780 1.00 93.82 82 ARG D N 1
ATOM 8718 C CA . ARG D 2 88 ? 31.871 53.382 21.066 1.00 94.39 82 ARG D CA 1
ATOM 8719 C C . ARG D 2 88 ? 31.101 54.111 19.971 1.00 94.63 82 ARG D C 1
ATOM 8720 O O . ARG D 2 88 ? 31.246 55.323 19.821 1.00 94.78 82 ARG D O 1
ATOM 8728 N N . GLN D 2 89 ? 30.278 53.380 19.215 1.00 94.55 83 GLN D N 1
ATOM 8729 C CA . GLN D 2 89 ? 29.459 53.969 18.155 1.00 94.96 83 GLN D CA 1
ATOM 8730 C C . GLN D 2 89 ? 28.484 55.014 18.710 1.00 95.18 83 GLN D C 1
ATOM 8731 O O . GLN D 2 89 ? 28.147 55.972 18.017 1.00 95.25 83 GLN D O 1
ATOM 8737 N N . ASN D 2 90 ? 28.055 54.842 19.968 1.00 95.13 84 ASN D N 1
ATOM 8738 C CA . ASN D 2 90 ? 27.122 55.737 20.630 1.00 95.59 84 ASN D CA 1
ATOM 8739 C C . ASN D 2 90 ? 27.770 56.887 21.406 1.00 95.81 84 ASN D C 1
ATOM 8740 O O . ASN D 2 90 ? 27.091 57.535 22.199 1.00 95.92 84 ASN D O 1
ATOM 8745 N N . GLY D 2 91 ? 29.050 57.152 21.163 1.00 95.72 85 GLY D N 1
ATOM 8746 C CA . GLY D 2 91 ? 29.721 58.279 21.796 1.00 96.14 85 GLY D CA 1
ATOM 8747 C C . GLY D 2 91 ? 30.734 57.985 22.884 1.00 96.38 85 GLY D C 1
ATOM 8748 O O . GLY D 2 91 ? 31.356 58.919 23.393 1.00 96.44 85 GLY D O 1
ATOM 8749 N N . PHE D 2 92 ? 30.921 56.707 23.258 1.00 96.43 86 PHE D N 1
ATOM 8750 C CA . PHE D 2 92 ? 31.908 56.359 24.283 1.00 97.00 86 PHE D CA 1
ATOM 8751 C C . PHE D 2 92 ? 33.189 55.852 23.620 1.00 97.57 86 PHE D C 1
ATOM 8752 O O . PHE D 2 92 ? 33.655 54.750 23.914 1.00 97.69 86 PHE D O 1
ATOM 8760 N N . GLY D 2 93 ? 33.742 56.669 22.728 1.00 97.71 87 GLY D N 1
ATOM 8761 C CA . GLY D 2 93 ? 34.958 56.350 21.987 1.00 98.36 87 GLY D CA 1
ATOM 8762 C C . GLY D 2 93 ? 36.189 56.153 22.851 1.00 98.80 87 GLY D C 1
ATOM 8763 O O . GLY D 2 93 ? 37.149 55.502 22.433 1.00 98.89 87 GLY D O 1
ATOM 8764 N N . HIS D 2 94 ? 36.163 56.698 24.073 1.00 98.95 88 HIS D N 1
ATOM 8765 C CA . HIS D 2 94 ? 37.264 56.561 25.016 1.00 99.61 88 HIS D CA 1
ATOM 8766 C C . HIS D 2 94 ? 37.364 55.144 25.595 1.00 100.14 88 HIS D C 1
ATOM 8767 O O . HIS D 2 94 ? 38.439 54.754 26.034 1.00 100.22 88 HIS D O 1
ATOM 8774 N N . LEU D 2 95 ? 36.261 54.377 25.604 1.00 100.36 89 LEU D N 1
ATOM 8775 C CA . LEU D 2 95 ? 36.275 53.015 26.136 1.00 101.12 89 LEU D CA 1
ATOM 8776 C C . LEU D 2 95 ? 36.978 52.045 25.193 1.00 101.64 89 LEU D C 1
ATOM 8777 O O . LEU D 2 95 ? 36.590 51.907 24.037 1.00 101.73 89 LEU D O 1
ATOM 8782 N N . ILE D 2 96 ? 38.017 51.377 25.683 1.00 101.90 90 ILE D N 1
ATOM 8783 C CA . ILE D 2 96 ? 38.772 50.409 24.890 1.00 102.64 90 ILE D CA 1
ATOM 8784 C C . ILE D 2 96 ? 38.837 49.019 25.543 1.00 103.22 90 ILE D C 1
ATOM 8785 O O . ILE D 2 96 ? 39.296 48.070 24.907 1.00 103.30 90 ILE D O 1
ATOM 8790 N N . SER D 2 97 ? 38.409 48.894 26.806 1.00 103.46 91 SER D N 1
ATOM 8791 C CA . SER D 2 97 ? 38.454 47.617 27.504 1.00 104.23 91 SER D CA 1
ATOM 8792 C C . SER D 2 97 ? 37.296 47.448 28.479 1.00 104.79 91 SER D C 1
ATOM 8793 O O . SER D 2 97 ? 36.784 48.428 29.016 1.00 104.81 91 SER D O 1
ATOM 8796 N N . ILE D 2 98 ? 36.883 46.194 28.706 1.00 105.12 92 ILE D N 1
ATOM 8797 C CA . ILE D 2 98 ? 35.817 45.864 29.644 1.00 105.94 92 ILE D CA 1
ATOM 8798 C C . ILE D 2 98 ? 36.275 44.759 30.591 1.00 106.54 92 ILE D C 1
ATOM 8799 O O . ILE D 2 98 ? 36.779 43.728 30.150 1.00 106.61 92 ILE D O 1
ATOM 8804 N N . GLU D 2 99 ? 36.093 44.973 31.889 1.00 106.81 93 GLU D N 1
ATOM 8805 C CA . GLU D 2 99 ? 36.394 43.977 32.901 1.00 107.50 93 GLU D CA 1
ATOM 8806 C C . GLU D 2 99 ? 35.064 43.492 33.465 1.00 107.81 93 GLU D C 1
ATOM 8807 O O . GLU D 2 99 ? 34.241 44.309 33.863 1.00 107.90 93 GLU D O 1
ATOM 8813 N N . VAL D 2 100 ? 34.831 42.174 33.468 1.00 107.82 94 VAL D N 1
ATOM 8814 C CA . VAL D 2 100 ? 33.584 41.619 33.990 1.00 108.31 94 VAL D CA 1
ATOM 8815 C C . VAL D 2 100 ? 33.826 40.922 35.331 1.00 108.57 94 VAL D C 1
ATOM 8816 O O . VAL D 2 100 ? 34.702 40.071 35.437 1.00 108.69 94 VAL D O 1
ATOM 8820 N N . ARG D 2 101 ? 33.077 41.318 36.363 1.00 108.51 95 ARG D N 1
ATOM 8821 C CA . ARG D 2 101 ? 33.181 40.750 37.705 1.00 108.91 95 ARG D CA 1
ATOM 8822 C C . ARG D 2 101 ? 31.858 40.123 38.139 1.00 109.08 95 ARG D C 1
ATOM 8823 O O . ARG D 2 101 ? 30.815 40.431 37.571 1.00 109.18 95 ARG D O 1
ATOM 8831 N N . VAL D 2 102 ? 31.899 39.244 39.144 1.00 108.93 96 VAL D N 1
ATOM 8832 C CA . VAL D 2 102 ? 30.684 38.621 39.652 1.00 109.21 96 VAL D CA 1
ATOM 8833 C C . VAL D 2 102 ? 30.248 39.315 40.933 1.00 109.30 96 VAL D C 1
ATOM 8834 O O . VAL D 2 102 ? 31.009 39.370 41.895 1.00 109.36 96 VAL D O 1
ATOM 8838 N N . ASN D 2 103 ? 29.031 39.867 40.935 1.00 109.18 97 ASN D N 1
ATOM 8839 C CA . ASN D 2 103 ? 28.487 40.560 42.092 1.00 109.53 97 ASN D CA 1
ATOM 8840 C C . ASN D 2 103 ? 27.069 40.103 42.393 1.00 109.62 97 ASN D C 1
ATOM 8841 O O . ASN D 2 103 ? 26.142 40.378 41.629 1.00 109.65 97 ASN D O 1
ATOM 8846 N N . PRO D 2 104 ? 26.876 39.454 43.544 1.00 109.45 98 PRO D N 1
ATOM 8847 C CA . PRO D 2 104 ? 25.545 38.941 43.871 1.00 109.52 98 PRO D CA 1
ATOM 8848 C C . PRO D 2 104 ? 24.490 39.961 44.257 1.00 109.59 98 PRO D C 1
ATOM 8849 O O . PRO D 2 104 ? 23.314 39.589 44.209 1.00 109.73 98 PRO D O 1
ATOM 8853 N N . GLU D 2 105 ? 24.838 41.202 44.627 1.00 109.39 99 GLU D N 1
ATOM 8854 C CA . GLU D 2 105 ? 23.808 42.174 45.029 1.00 109.67 99 GLU D CA 1
ATOM 8855 C C . GLU D 2 105 ? 22.985 42.768 43.868 1.00 109.74 99 GLU D C 1
ATOM 8856 O O . GLU D 2 105 ? 21.970 43.424 44.102 1.00 109.81 99 GLU D O 1
ATOM 8862 N N . LEU D 2 106 ? 23.382 42.480 42.619 1.00 109.60 100 LEU D N 1
ATOM 8863 C CA . LEU D 2 106 ? 22.683 42.980 41.430 1.00 109.91 100 LEU D CA 1
ATOM 8864 C C . LEU D 2 106 ? 21.261 42.438 41.246 1.00 109.93 100 LEU D C 1
ATOM 8865 O O . LEU D 2 106 ? 20.436 43.083 40.612 1.00 110.05 100 LEU D O 1
ATOM 8870 N N . TYR D 2 107 ? 20.981 41.245 41.797 1.00 109.64 101 TYR D N 1
ATOM 8871 C CA . TYR D 2 107 ? 19.698 40.523 41.664 1.00 109.80 101 TYR D CA 1
ATOM 8872 C C . TYR D 2 107 ? 18.506 41.075 42.457 1.00 109.73 101 TYR D C 1
ATOM 8873 O O . TYR D 2 107 ? 17.403 40.608 42.231 1.00 109.90 101 TYR D O 1
ATOM 8882 N N . ARG D 2 108 ? 18.688 42.040 43.365 1.00 109.34 102 ARG D N 1
ATOM 8883 C CA . ARG D 2 108 ? 17.605 42.567 44.207 1.00 109.46 102 ARG D CA 1
ATOM 8884 C C . ARG D 2 108 ? 16.303 42.953 43.460 1.00 109.45 102 ARG D C 1
ATOM 8885 O O . ARG D 2 108 ? 15.266 42.348 43.722 1.00 109.57 102 ARG D O 1
ATOM 8893 N N . GLN D 2 109 ? 16.342 43.947 42.555 1.00 109.15 103 GLN D N 1
ATOM 8894 C CA . GLN D 2 109 ? 15.142 44.386 41.831 1.00 109.34 103 GLN D CA 1
ATOM 8895 C C . GLN D 2 109 ? 14.644 43.347 40.844 1.00 109.36 103 GLN D C 1
ATOM 8896 O O . GLN D 2 109 ? 13.439 43.235 40.620 1.00 109.52 103 GLN D O 1
ATOM 8902 N N . SER D 2 110 ? 15.568 42.585 40.254 1.00 109.04 104 SER D N 1
ATOM 8903 C CA . SER D 2 110 ? 15.222 41.530 39.316 1.00 109.22 104 SER D CA 1
ATOM 8904 C C . SER D 2 110 ? 14.442 40.424 40.013 1.00 109.17 104 SER D C 1
ATOM 8905 O O . SER D 2 110 ? 13.496 39.900 39.432 1.00 109.29 104 SER D O 1
ATOM 8908 N N . LYS D 2 111 ? 14.807 40.096 41.260 1.00 108.85 105 LYS D N 1
ATOM 8909 C CA . LYS D 2 111 ? 14.098 39.093 42.049 1.00 109.02 105 LYS D CA 1
ATOM 8910 C C . LYS D 2 111 ? 12.681 39.577 42.333 1.00 109.02 105 LYS D C 1
ATOM 8911 O O . LYS D 2 111 ? 11.735 38.807 42.214 1.00 109.12 105 LYS D O 1
ATOM 8917 N N . ILE D 2 112 ? 12.531 40.872 42.641 1.00 108.72 106 ILE D N 1
ATOM 8918 C CA . ILE D 2 112 ? 11.237 41.494 42.872 1.00 108.95 106 ILE D CA 1
ATOM 8919 C C . ILE D 2 112 ? 10.377 41.385 41.611 1.00 108.89 106 ILE D C 1
ATOM 8920 O O . ILE D 2 112 ? 9.243 40.921 41.690 1.00 109.02 106 ILE D O 1
ATOM 8925 N N . THR D 2 113 ? 10.938 41.748 40.450 1.00 108.59 107 THR D N 1
ATOM 8926 C CA . THR D 2 113 ? 10.220 41.692 39.180 1.00 108.75 107 THR D CA 1
ATOM 8927 C C . THR D 2 113 ? 9.852 40.271 38.764 1.00 108.70 107 THR D C 1
ATOM 8928 O O . THR D 2 113 ? 8.789 40.057 38.182 1.00 108.80 107 THR D O 1
ATOM 8932 N N . SER D 2 114 ? 10.713 39.302 39.071 1.00 108.33 108 SER D N 1
ATOM 8933 C CA . SER D 2 114 ? 10.465 37.914 38.708 1.00 108.52 108 SER D CA 1
ATOM 8934 C C . SER D 2 114 ? 9.441 37.215 39.609 1.00 108.55 108 SER D C 1
ATOM 8935 O O . SER D 2 114 ? 8.710 36.351 39.129 1.00 108.69 108 SER D O 1
ATOM 8938 N N . GLU D 2 115 ? 9.384 37.564 40.907 1.00 108.28 109 GLU D N 1
ATOM 8939 C CA . GLU D 2 115 ? 8.420 36.932 41.818 1.00 108.47 109 GLU D CA 1
ATOM 8940 C C . GLU D 2 115 ? 7.521 37.953 42.518 1.00 108.55 109 GLU D C 1
ATOM 8941 O O . GLU D 2 115 ? 7.411 37.951 43.742 1.00 108.66 109 GLU D O 1
ATOM 8947 N N . ASP D 2 116 ? 6.873 38.829 41.741 1.00 108.36 110 ASP D N 1
ATOM 8948 C CA . ASP D 2 116 ? 6.027 39.891 42.273 1.00 108.66 110 ASP D CA 1
ATOM 8949 C C . ASP D 2 116 ? 4.569 39.475 42.553 1.00 108.66 110 ASP D C 1
ATOM 8950 O O . ASP D 2 116 ? 3.704 39.605 41.686 1.00 108.80 110 ASP D O 1
ATOM 8955 N N . ALA D 2 117 ? 4.282 39.055 43.788 1.00 108.36 111 ALA D N 1
ATOM 8956 C CA . ALA D 2 117 ? 2.921 38.707 44.187 1.00 108.57 111 ALA D CA 1
ATOM 8957 C C . ALA D 2 117 ? 2.130 39.973 44.524 1.00 108.54 111 ALA D C 1
ATOM 8958 O O . ALA D 2 117 ? 2.075 40.374 45.689 1.00 108.68 111 ALA D O 1
ATOM 8960 N N . ARG D 2 118 ? 1.552 40.615 43.492 1.00 108.20 112 ARG D N 1
ATOM 8961 C CA . ARG D 2 118 ? 0.758 41.847 43.584 1.00 108.31 112 ARG D CA 1
ATOM 8962 C C . ARG D 2 118 ? 1.580 43.072 43.976 1.00 108.20 112 ARG D C 1
ATOM 8963 O O . ARG D 2 118 ? 2.439 42.994 44.852 1.00 108.29 112 ARG D O 1
ATOM 8971 N N . ALA D 2 119 ? 1.327 44.199 43.299 1.00 107.88 113 ALA D N 1
ATOM 8972 C CA . ALA D 2 119 ? 2.051 45.439 43.523 1.00 108.03 113 ALA D CA 1
ATOM 8973 C C . ALA D 2 119 ? 1.931 45.905 44.969 1.00 107.93 113 ALA D C 1
ATOM 8974 O O . ALA D 2 119 ? 0.829 46.124 45.460 1.00 108.05 113 ALA D O 1
ATOM 8976 N N . ALA D 2 120 ? 3.069 46.015 45.662 1.00 107.54 114 ALA D N 1
ATOM 8977 C CA . ALA D 2 120 ? 3.083 46.448 47.054 1.00 107.64 114 ALA D CA 1
ATOM 8978 C C . ALA D 2 120 ? 3.380 47.939 47.150 1.00 107.50 114 ALA D C 1
ATOM 8979 O O . ALA D 2 120 ? 4.514 48.335 47.421 1.00 107.63 114 ALA D O 1
ATOM 8981 N N . ASN D 2 121 ? 2.368 48.766 46.892 1.00 107.09 115 ASN D N 1
ATOM 8982 C CA . ASN D 2 121 ? 2.521 50.213 46.982 1.00 107.27 115 ASN D CA 1
ATOM 8983 C C . ASN D 2 121 ? 1.833 50.720 48.240 1.00 107.18 115 ASN D C 1
ATOM 8984 O O . ASN D 2 121 ? 0.619 50.928 48.251 1.00 107.29 115 ASN D O 1
ATOM 8989 N N . PRO D 2 122 ? 2.589 50.889 49.335 1.00 106.82 116 PRO D N 1
ATOM 8990 C CA . PRO D 2 122 ? 1.961 51.350 50.579 1.00 106.59 116 PRO D CA 1
ATOM 8991 C C . PRO D 2 122 ? 1.720 52.852 50.609 1.00 106.24 116 PRO D C 1
ATOM 8992 O O . PRO D 2 122 ? 2.644 53.643 50.435 1.00 106.37 116 PRO D O 1
ATOM 8996 N N . ARG D 2 123 ? 0.466 53.249 50.818 1.00 105.65 117 ARG D N 1
ATOM 8997 C CA . ARG D 2 123 ? 0.103 54.658 50.927 1.00 105.54 117 ARG D CA 1
ATOM 8998 C C . ARG D 2 123 ? -0.653 54.850 52.240 1.00 105.05 117 ARG D C 1
ATOM 8999 O O . ARG D 2 123 ? -1.884 54.820 52.262 1.00 105.09 117 ARG D O 1
ATOM 9007 N N . PRO D 2 124 ? 0.067 55.098 53.348 1.00 104.40 118 PRO D N 1
ATOM 9008 C CA . PRO D 2 124 ? -0.613 55.206 54.643 1.00 104.03 118 PRO D CA 1
ATOM 9009 C C . PRO D 2 124 ? -0.960 56.595 55.203 1.00 103.53 118 PRO D C 1
ATOM 9010 O O . PRO D 2 124 ? -1.212 56.602 56.411 1.00 103.68 118 PRO D O 1
ATOM 9014 N N . PRO D 2 125 ? -1.024 57.748 54.478 1.00 102.76 119 PRO D N 1
ATOM 9015 C CA . PRO D 2 125 ? -1.388 59.001 55.173 1.00 102.18 119 PRO D CA 1
ATOM 9016 C C . PRO D 2 125 ? -2.823 58.955 55.673 1.00 101.45 119 PRO D C 1
ATOM 9017 O O . PRO D 2 125 ? -3.713 58.587 54.908 1.00 101.58 119 PRO D O 1
ATOM 9021 N N . LEU D 2 126 ? -3.049 59.272 56.956 1.00 100.55 120 LEU D N 1
ATOM 9022 C CA . LEU D 2 126 ? -4.405 59.246 57.496 1.00 100.17 120 LEU D CA 1
ATOM 9023 C C . LEU D 2 126 ? -5.169 60.491 57.102 1.00 99.54 120 LEU D C 1
ATOM 9024 O O . LEU D 2 126 ? -4.587 61.567 57.001 1.00 99.63 120 LEU D O 1
ATOM 9029 N N . SER D 2 127 ? -6.466 60.341 56.834 1.00 98.71 121 SER D N 1
ATOM 9030 C CA . SER D 2 127 ? -7.298 61.455 56.406 1.00 98.38 121 SER D CA 1
ATOM 9031 C C . SER D 2 127 ? -8.008 62.136 57.561 1.00 97.66 121 SER D C 1
ATOM 9032 O O . SER D 2 127 ? -8.295 61.510 58.580 1.00 97.76 121 SER D O 1
ATOM 9035 N N . GLU D 2 128 ? -8.353 63.415 57.367 1.00 96.78 122 GLU D N 1
ATOM 9036 C CA . GLU D 2 128 ? -9.143 64.172 58.336 1.00 96.41 122 GLU D CA 1
ATOM 9037 C C . GLU D 2 128 ? -10.524 63.519 58.518 1.00 95.71 122 GLU D C 1
ATOM 9038 O O . GLU D 2 128 ? -11.100 63.585 59.603 1.00 95.78 122 GLU D O 1
ATOM 9044 N N . HIS D 2 129 ? -11.037 62.872 57.457 1.00 94.89 123 HIS D N 1
ATOM 9045 C CA . HIS D 2 129 ? -12.292 62.147 57.465 1.00 94.57 123 HIS D CA 1
ATOM 9046 C C . HIS D 2 129 ? -12.218 61.015 58.483 1.00 93.84 123 HIS D C 1
ATOM 9047 O O . HIS D 2 129 ? -13.135 60.859 59.278 1.00 93.92 123 HIS D O 1
ATOM 9054 N N . ALA D 2 130 ? -11.114 60.260 58.493 1.00 92.93 124 ALA D N 1
ATOM 9055 C CA . ALA D 2 130 ? -10.925 59.155 59.428 1.00 92.61 124 ALA D CA 1
ATOM 9056 C C . ALA D 2 130 ? -10.897 59.655 60.860 1.00 91.85 124 ALA D C 1
ATOM 9057 O O . ALA D 2 130 ? -11.517 59.041 61.721 1.00 92.04 124 ALA D O 1
ATOM 9059 N N . ALA D 2 131 ? -10.222 60.791 61.109 1.00 90.88 125 ALA D N 1
ATOM 9060 C CA . ALA D 2 131 ? -10.158 61.395 62.437 1.00 90.35 125 ALA D CA 1
ATOM 9061 C C . ALA D 2 131 ? -11.557 61.788 62.904 1.00 89.46 125 ALA D C 1
ATOM 9062 O O . ALA D 2 131 ? -11.895 61.566 64.063 1.00 89.49 125 ALA D O 1
ATOM 9064 N N . HIS D 2 132 ? -12.378 62.331 61.991 1.00 88.52 126 HIS D N 1
ATOM 9065 C CA . HIS D 2 132 ? -13.748 62.726 62.291 1.00 88.12 126 HIS D CA 1
ATOM 9066 C C . HIS D 2 132 ? -14.591 61.511 62.670 1.00 87.49 126 HIS D C 1
ATOM 9067 O O . HIS D 2 132 ? -15.333 61.572 63.656 1.00 87.64 126 HIS D O 1
ATOM 9074 N N . VAL D 2 133 ? -14.470 60.404 61.906 1.00 86.57 127 VAL D N 1
ATOM 9075 C CA . VAL D 2 133 ? -15.240 59.204 62.222 1.00 86.17 127 VAL D CA 1
ATOM 9076 C C . VAL D 2 133 ? -14.760 58.573 63.529 1.00 85.48 127 VAL D C 1
ATOM 9077 O O . VAL D 2 133 ? -15.582 58.099 64.309 1.00 85.56 127 VAL D O 1
ATOM 9081 N N . LEU D 2 134 ? -13.454 58.629 63.810 1.00 84.79 128 LEU D N 1
ATOM 9082 C CA . LEU D 2 134 ? -12.898 58.107 65.060 1.00 84.55 128 LEU D CA 1
ATOM 9083 C C . LEU D 2 134 ? -13.462 58.872 66.262 1.00 84.04 128 LEU D C 1
ATOM 9084 O O . LEU D 2 134 ? -13.800 58.262 67.275 1.00 84.13 128 LEU D O 1
ATOM 9089 N N . LEU D 2 135 ? -13.598 60.198 66.135 1.00 83.27 129 LEU D N 1
ATOM 9090 C CA . LEU D 2 135 ? -14.174 61.019 67.200 1.00 83.06 129 LEU D CA 1
ATOM 9091 C C . LEU D 2 135 ? -15.680 60.775 67.339 1.00 82.60 129 LEU D C 1
ATOM 9092 O O . LEU D 2 135 ? -16.205 60.800 68.451 1.00 82.67 129 LEU D O 1
ATOM 9097 N N . ALA D 2 136 ? -16.367 60.508 66.220 1.00 82.04 130 ALA D N 1
ATOM 9098 C CA . ALA D 2 136 ? -17.790 60.192 66.237 1.00 81.92 130 ALA D CA 1
ATOM 9099 C C . ALA D 2 136 ? -18.032 58.868 66.974 1.00 81.64 130 ALA D C 1
ATOM 9100 O O . ALA D 2 136 ? -19.005 58.749 67.714 1.00 81.80 130 ALA D O 1
ATOM 9102 N N . ILE D 2 137 ? -17.138 57.887 66.805 1.00 81.15 131 ILE D N 1
ATOM 9103 C CA . ILE D 2 137 ? -17.251 56.611 67.512 1.00 81.16 131 ILE D CA 1
ATOM 9104 C C . ILE D 2 137 ? -16.921 56.798 68.995 1.00 80.91 131 ILE D C 1
ATOM 9105 O O . ILE D 2 137 ? -17.586 56.216 69.849 1.00 81.00 131 ILE D O 1
ATOM 9110 N N . ALA D 2 138 ? -15.908 57.629 69.300 1.00 80.40 132 ALA D N 1
ATOM 9111 C CA . ALA D 2 138 ? -15.477 57.924 70.668 1.00 80.31 132 ALA D CA 1
ATOM 9112 C C . ALA D 2 138 ? -16.623 58.460 71.535 1.00 79.92 132 ALA D C 1
ATOM 9113 O O . ALA D 2 138 ? -16.634 58.212 72.737 1.00 80.04 132 ALA D O 1
ATOM 9115 N N . ASP D 2 139 ? -17.620 59.132 70.925 1.00 79.26 133 ASP D N 1
ATOM 9116 C CA . ASP D 2 139 ? -18.788 59.649 71.646 1.00 79.08 133 ASP D CA 1
ATOM 9117 C C . ASP D 2 139 ? -19.685 58.530 72.200 1.00 78.62 133 ASP D C 1
ATOM 9118 O O . ASP D 2 139 ? -20.381 58.732 73.193 1.00 78.68 133 ASP D O 1
ATOM 9123 N N . GLN D 2 140 ? -19.701 57.375 71.526 1.00 78.04 134 GLN D N 1
ATOM 9124 C CA . GLN D 2 140 ? -20.500 56.213 71.920 1.00 77.90 134 GLN D CA 1
ATOM 9125 C C . GLN D 2 140 ? -19.688 55.152 72.694 1.00 77.73 134 GLN D C 1
ATOM 9126 O O . GLN D 2 140 ? -20.267 54.229 73.262 1.00 77.89 134 GLN D O 1
ATOM 9132 N N . ALA D 2 141 ? -18.356 55.267 72.689 1.00 77.19 135 ALA D N 1
ATOM 9133 C CA . ALA D 2 141 ? -17.454 54.328 73.328 1.00 77.09 135 ALA D CA 1
ATOM 9134 C C . ALA D 2 141 ? -17.314 54.554 74.827 1.00 76.79 135 ALA D C 1
ATOM 9135 O O . ALA D 2 141 ? -17.515 55.667 75.310 1.00 76.84 135 ALA D O 1
ATOM 9137 N N . SER D 2 142 ? -16.954 53.496 75.563 1.00 76.36 136 SER D N 1
ATOM 9138 C CA . SER D 2 142 ? -16.687 53.599 76.996 1.00 76.40 136 SER D CA 1
ATOM 9139 C C . SER D 2 142 ? -15.436 54.477 77.202 1.00 76.20 136 SER D C 1
ATOM 9140 O O . SER D 2 142 ? -14.675 54.670 76.265 1.00 76.27 136 SER D O 1
ATOM 9143 N N . ASP D 2 143 ? -15.222 55.013 78.406 1.00 75.79 137 ASP D N 1
ATOM 9144 C CA . ASP D 2 143 ? -14.084 55.894 78.695 1.00 75.89 137 ASP D CA 1
ATOM 9145 C C . ASP D 2 143 ? -12.719 55.356 78.261 1.00 75.84 137 ASP D C 1
ATOM 9146 O O . ASP D 2 143 ? -11.880 56.124 77.792 1.00 75.95 137 ASP D O 1
ATOM 9151 N N . LYS D 2 144 ? -12.499 54.044 78.416 1.00 75.55 138 LYS D N 1
ATOM 9152 C CA . LYS D 2 144 ? -11.238 53.415 78.038 1.00 75.73 138 LYS D CA 1
ATOM 9153 C C . LYS D 2 144 ? -11.050 53.416 76.521 1.00 75.45 138 LYS D C 1
ATOM 9154 O O . LYS D 2 144 ? -9.965 53.721 76.033 1.00 75.49 138 LYS D O 1
ATOM 9160 N N . VAL D 2 145 ? -12.106 53.086 75.780 1.00 75.05 139 VAL D N 1
ATOM 9161 C CA . VAL D 2 145 ? -12.078 53.050 74.320 1.00 75.20 139 VAL D CA 1
ATOM 9162 C C . VAL D 2 145 ? -12.079 54.464 73.727 1.00 75.21 139 VAL D C 1
ATOM 9163 O O . VAL D 2 145 ? -11.421 54.718 72.719 1.00 75.42 139 VAL D O 1
ATOM 9167 N N . LYS D 2 146 ? -12.788 55.389 74.379 1.00 74.87 140 LYS D N 1
ATOM 9168 C CA . LYS D 2 146 ? -12.885 56.788 73.993 1.00 75.08 140 LYS D CA 1
ATOM 9169 C C . LYS D 2 146 ? -11.498 57.425 73.956 1.00 74.99 140 LYS D C 1
ATOM 9170 O O . LYS D 2 146 ? -11.168 58.088 72.978 1.00 75.04 140 LYS D O 1
ATOM 9176 N N . LYS D 2 147 ? -10.664 57.178 74.984 1.00 74.74 141 LYS D N 1
ATOM 9177 C CA . LYS D 2 147 ? -9.299 57.709 75.048 1.00 75.00 141 LYS D CA 1
ATOM 9178 C C . LYS D 2 147 ? -8.421 57.183 73.903 1.00 74.95 141 LYS D C 1
ATOM 9179 O O . LYS D 2 147 ? -7.640 57.943 73.337 1.00 75.14 141 LYS D O 1
ATOM 9185 N N . ARG D 2 148 ? -8.555 55.895 73.554 1.00 74.53 142 ARG D N 1
ATOM 9186 C CA . ARG D 2 148 ? -7.781 55.293 72.468 1.00 74.55 142 ARG D CA 1
ATOM 9187 C C . ARG D 2 148 ? -8.228 55.815 71.102 1.00 74.19 142 ARG D C 1
ATOM 9188 O O . ARG D 2 148 ? -7.393 56.043 70.226 1.00 74.38 142 ARG D O 1
ATOM 9196 N N . LEU D 2 149 ? -9.537 56.044 70.934 1.00 73.50 143 LEU D N 1
ATOM 9197 C CA . LEU D 2 149 ? -10.091 56.569 69.686 1.00 73.42 143 LEU D CA 1
ATOM 9198 C C . LEU D 2 149 ? -9.694 58.026 69.489 1.00 73.20 143 LEU D C 1
ATOM 9199 O O . LEU D 2 149 ? -9.360 58.421 68.375 1.00 73.36 143 LEU D O 1
ATOM 9204 N N . GLN D 2 150 ? -9.698 58.817 70.576 1.00 72.77 144 GLN D N 1
ATOM 9205 C CA . GLN D 2 150 ? -9.268 60.216 70.533 1.00 72.89 144 GLN D CA 1
ATOM 9206 C C . GLN D 2 150 ? -7.766 60.293 70.255 1.00 72.86 144 GLN D C 1
ATOM 9207 O O . GLN D 2 150 ? -7.330 61.178 69.524 1.00 72.94 144 GLN D O 1
ATOM 9213 N N . SER D 2 151 ? -6.983 59.354 70.821 1.00 72.57 145 SER D N 1
ATOM 9214 C CA . SER D 2 151 ? -5.544 59.274 70.599 1.00 72.78 145 SER D CA 1
ATOM 9215 C C . SER D 2 151 ? -5.264 58.962 69.129 1.00 72.92 145 SER D C 1
ATOM 9216 O O . SER D 2 151 ? -4.402 59.593 68.524 1.00 72.97 145 SER D O 1
ATOM 9219 N N . LEU D 2 152 ? -6.024 58.032 68.542 1.00 72.92 146 LEU D N 1
ATOM 9220 C CA . LEU D 2 152 ? -5.873 57.668 67.137 1.00 73.47 146 LEU D CA 1
ATOM 9221 C C . LEU D 2 152 ? -6.289 58.818 66.216 1.00 73.98 146 LEU D C 1
ATOM 9222 O O . LEU D 2 152 ? -5.640 59.056 65.198 1.00 73.97 146 LEU D O 1
ATOM 9227 N N . ALA D 2 153 ? -7.355 59.548 66.587 1.00 74.24 147 ALA D N 1
ATOM 9228 C CA . ALA D 2 153 ? -7.832 60.701 65.822 1.00 74.94 147 ALA D CA 1
ATOM 9229 C C . ALA D 2 153 ? -6.818 61.850 65.884 1.00 75.42 147 ALA D C 1
ATOM 9230 O O . ALA D 2 153 ? -6.642 62.566 64.900 1.00 75.52 147 ALA D O 1
ATOM 9232 N N . ARG D 2 154 ? -6.131 62.002 67.028 1.00 75.64 148 ARG D N 1
ATOM 9233 C CA . ARG D 2 154 ? -5.079 63.000 67.218 1.00 76.32 148 ARG D CA 1
ATOM 9234 C C . ARG D 2 154 ? -3.889 62.674 66.307 1.00 76.89 148 ARG D C 1
ATOM 9235 O O . ARG D 2 154 ? -3.276 63.575 65.738 1.00 76.98 148 ARG D O 1
ATOM 9243 N N . LEU D 2 155 ? -3.574 61.381 66.162 1.00 77.09 149 LEU D N 1
ATOM 9244 C CA . LEU D 2 155 ? -2.501 60.920 65.291 1.00 77.86 149 LEU D CA 1
ATOM 9245 C C . LEU D 2 155 ? -2.818 61.147 63.807 1.00 78.37 149 LEU D C 1
ATOM 9246 O O . LEU D 2 155 ? -1.897 61.209 63.002 1.00 78.40 149 LEU D O 1
ATOM 9251 N N . ALA D 2 156 ? -4.109 61.257 63.445 1.00 78.69 150 ALA D N 1
ATOM 9252 C CA . ALA D 2 156 ? -4.534 61.483 62.067 1.00 79.41 150 ALA D CA 1
ATOM 9253 C C . ALA D 2 156 ? -4.202 62.892 61.584 1.00 79.91 150 ALA D C 1
ATOM 9254 O O . ALA D 2 156 ? -4.823 63.850 62.023 1.00 79.98 150 ALA D O 1
ATOM 9256 N N . LYS D 2 157 ? -3.241 63.003 60.662 1.00 80.09 151 LYS D N 1
ATOM 9257 C CA . LYS D 2 157 ? -2.762 64.258 60.067 1.00 80.82 151 LYS D CA 1
ATOM 9258 C C . LYS D 2 157 ? -3.443 64.571 58.726 1.00 81.57 151 LYS D C 1
ATOM 9259 O O . LYS D 2 157 ? -3.628 63.669 57.916 1.00 81.69 151 LYS D O 1
ATOM 9265 N N . ALA D 2 158 ? -3.724 65.852 58.455 1.00 81.95 152 ALA D N 1
ATOM 9266 C CA . ALA D 2 158 ? -4.369 66.278 57.215 1.00 82.84 152 ALA D CA 1
ATOM 9267 C C . ALA D 2 158 ? -3.469 66.340 55.988 1.00 83.62 152 ALA D C 1
ATOM 9268 O O . ALA D 2 158 ? -2.978 67.410 55.606 1.00 83.71 152 ALA D O 1
ATOM 9270 N N . ASN D 2 159 ? -3.312 65.206 55.344 1.00 84.02 153 ASN D N 1
ATOM 9271 C CA . ASN D 2 159 ? -2.495 65.109 54.149 1.00 84.95 153 ASN D CA 1
ATOM 9272 C C . ASN D 2 159 ? -3.381 65.180 52.895 1.00 85.80 153 ASN D C 1
ATOM 9273 O O . ASN D 2 159 ? -3.273 64.323 52.022 1.00 85.91 153 ASN D O 1
ATOM 9278 N N . GLN D 2 160 ? -4.256 66.195 52.796 1.00 86.27 154 GLN D N 1
ATOM 9279 C CA . GLN D 2 160 ? -5.130 66.347 51.636 1.00 87.22 154 GLN D CA 1
ATOM 9280 C C . GLN D 2 160 ? -4.350 66.846 50.407 1.00 88.07 154 GLN D C 1
ATOM 9281 O O . GLN D 2 160 ? -3.413 67.627 50.560 1.00 88.15 154 GLN D O 1
ATOM 9287 N N . LYS D 2 161 ? -4.685 66.340 49.212 1.00 88.57 155 LYS D N 1
ATOM 9288 C CA . LYS D 2 161 ? -3.989 66.689 47.966 1.00 89.59 155 LYS D CA 1
ATOM 9289 C C . LYS D 2 161 ? -4.923 66.560 46.727 1.00 90.51 155 LYS D C 1
ATOM 9290 O O . LYS D 2 161 ? -6.145 66.585 46.887 1.00 90.63 155 LYS D O 1
ATOM 9296 N N . ASP D 2 162 ? -4.357 66.494 45.497 1.00 91.04 156 ASP D N 1
ATOM 9297 C CA . ASP D 2 162 ? -5.080 66.366 44.224 1.00 92.07 156 ASP D CA 1
ATOM 9298 C C . ASP D 2 162 ? -5.847 67.633 43.814 1.00 92.95 156 ASP D C 1
ATOM 9299 O O . ASP D 2 162 ? -6.231 67.760 42.655 1.00 93.42 156 ASP D O 1
ATOM 9304 N N . ASP D 2 163 ? -6.065 68.565 44.750 1.00 93.09 157 ASP D N 1
ATOM 9305 C CA . ASP D 2 163 ? -6.754 69.827 44.500 1.00 93.70 157 ASP D CA 1
ATOM 9306 C C . ASP D 2 163 ? -6.173 70.924 45.401 1.00 94.03 157 ASP D C 1
ATOM 9307 O O . ASP D 2 163 ? -5.682 70.646 46.497 1.00 94.14 157 ASP D O 1
#

CATH classification: 1.10.860.10 (+1 more: 3.40.50.300)

Sequence (1194 aa):
NRKIPDAQVDAIKVPPHSLEAEQSVIGGLLLDNERWDTVSEHVMTQDFYSRPHRLIFDGVKSILEAGKPLDLITLSEYLEQREQLEDVGGFAYLADLAKNTPSAANINAYAEIVAERALVRNLIGVANEIADAGYDPQGRNAEDLLDLAESKVFAIAEARTSENEGPKNVDSILERTLERIELLYKTPQDGVTGVNTGFTDLNKKTAGLQGSDLIIVAARPSMGKTTFAMNLCENAAMEQDKPVLIFSLEMPAEQIMMRMLASLSRVDQTKIRTGQLDDEDWARISSTMGILMEKKNMYIDDSSGLTPTEVRSRARRIAREHGGLSLIMVDYLQLMRVPALTDNRTLEIAEISRSLKALAKELNVPVVALSQLNRSLEQRADKRPVNSDLRESGSIEQDADLIMFIYRDEVYHPDSPLKGTAEIIIGKQRNGPIGSVRLTFQGHYSRFDNIPDAQVDAIKVPPHSLEAEQSVIGGLLLDNERWDTVSEHVMTQDFYSRPHRLIFDGVKSILEAGKPLDLITLSEYLEQREQLEDVGGFAYLADLAKNTPSAANINAYAEIVAERALVRNLIGVANEIADAGYDPQGRNAEDLLDLAESKVFAIAEARTSENEGPKNVDSILERTLERIELLYKTPQDGVTGVNTGFTDLNKKTAGLQGSDLIIVAARPSMGKTTFAMNLCENAAMEQDKPVLIFSLEMPAEQIMMRMLASLSRVDQTKIRTGQLDDEDWARISSTMGILMEKKNMYIDDSSGLTPTEVRSRARRIAREHGGLSLIMVDYLQLMRVPALTDNRTLEIAEISRSLKALAKELNVPVVALSQLNRSLEQRADKRPVNSDLRESGSIEQDADLIMFIYRDEVYHPDSPLKGTAEIIIGKQRNGPIGSVRLTFQGHYSRFDNTATDELIQASKLKQIQEHAKAILLINRQLQDILPKGLKTQVRAANVRGGNLVLEAASAALKMKVDYERLHILTQLRQNGFGHLISIEVRVNPELYRQSKITSEDARAANPRPPLSEHAAHVLLAIADQASDKVKKRLQSLARLAKANQKDELIQASKLKQIQEHAKAILLINRQLQDILPKGLKTQVRAANVRGGNLVLEAASAALKMKVDYERLHILTQLRQNGFGHLISIEVRVNPELYRQSKITSEDARAANPRPPLSEHAAHVLLAIADQASDKVKKRLQSLARLAKANQKDD

Nearest PDB structures (foldseek):
  8a3v-assembly1_C  TM=1.007E+00  e=3.986E-28  Vibrio cholerae
  7ykm-assembly1_A  TM=7.383E-01  e=3.044E-04  Deinococcus radiodurans
  4tps-assembly1_B  TM=7.333E-01  e=9.622E-03  Bacillus subtilis subsp. subtilis str. 168
  2kdn-assembly1_A  TM=3.803E-01  e=3.109E-02  Plasmodium falciparum 3D7
  3o2e-assembly1_A  TM=4.329E-01  e=1.585E-01  Babesia bovis T2Bo

Secondary structure (DSSP, 8-state):
--SHHHHHHHHHHS-S--HHHHHHHHHHHHH-GGGHHHHHHH--GGG-SSHHHHHHHHHHHHHHHTT----HHHHHHHHHHTT-TTTTTHHHHHHHHHHS----S-HHHHHHHHHHHHHHHHHHHHHHHHHHHHH--TT--HHHHHHHHHHHHHHHHHHTSS-S-----HHHHHHHHHHHHHHHHHS--SS-SSB--S-HHHHHHHSSB-TT-EEEEEE-TTSSHHHHHHHHHHHHHHH-SSPEEEE-SSS-HHHHHHHHHHHHHT--HHHHHHT---HHHHHHHHHHHHHHHHH--EEEE--SS--HHHHHHHHHHHHHHHTS-SEEEES-GGG---GGGTT-HHHHHHHHHHHHHHHHHHHT--EEEEEEPPTHHHHH-SS---THHHHTTT-GGGT-SEEEEEE-HHHH-TT-TTTTEEEEEEEEESSS--EEEEEEEEGGGTEEE-/-HHHHHH---S-S--HHHHHHHHHHHHHHSTTHHHHHHH--GGG-SSHHHHHHHHHHHHHHHTT----HHHHHHHHHHTT-TTTTTHHHHHHHHHHS----S-HHHHHHHHHHHHHHHHHHHHHHHHHHHHH--TT--HHHHHHHHHHHHHHHHHHTSS-SS-BTBHHHHHHHHHHHHHHHHHS--SS-SSB--S-HHHHHHHSSB-TT-EEEEEE-TTSSHHHHHHHHHHHHHHH-SSPEEEE-SSS-HHHHHHHHHHHHHT--HHHHHHT---HHHHHHHHHHHHHHHHH--EEEE--SS--HHHHHHHHHHHHHHHTS-SEEEES-GGG---GGGTT-HHHHHHHHHHHHHHHHHHHT--EEEEEEPPTHHHHH-SS---THHHHTTT-GGGT-SEEEEEE-HHHH-TT-TTTTEEEEEEEEESSS--EEEEEEEEGGGTEEE-/-HHHHHHHHHHHHHIIIIIHHHHHHHHHHHHHS-TTTTTTEEEEEEETTEEEEEESSHHHHHHHHHTHHHHHHHHHHTT-TT--EEEEEE-SS--HHHHHHHT-SS------PPPHHHHHHHHHHHTTS-HHHHHHHHHHHHH------/-TTSHHHHHHHHHHHHHHHHHHHHHHHHHSPTTTTTTEEEEEEETTEEEEEESSHHHHHHHHHTHHHHHHHHHHTT-TT--EEEEEE-GGGGHHHHHHHT--S------PPPHHHHHHHHHHHTTS-HHHHHHHHHHHHH--------

Organism: Vibrio cholerae (NCBI:txid666)

Radius of gyration: 40.68 Å; Cα contacts (8 Å, |Δi|>4): 1845; chains: 4; bounding box: 114×105×126 Å

Solvent-accessible surface area: 63194 Å² total; per-residue (Å²): 158,213,172,117,58,81,66,87,60,101,78,88,150,71,36,24,65,20,66,125,3,4,37,11,0,0,0,2,0,21,92,45,45,154,56,38,98,50,0,30,71,25,3,123,23,130,13,0,75,19,168,40,1,48,40,0,4,48,0,0,78,38,6,26,106,68,69,121,90,1,66,37,116,42,0,5,84,33,0,94,152,131,155,42,29,162,91,3,49,19,95,78,59,0,34,45,0,27,149,81,6,116,47,55,83,47,0,54,56,65,0,90,68,3,8,60,91,0,20,12,48,66,10,10,31,19,4,67,82,15,11,91,7,2,74,72,34,144,83,86,68,6,119,65,5,21,58,45,0,51,67,58,14,44,56,14,33,87,65,65,98,70,85,83,95,55,115,148,98,105,111,50,80,92,106,138,61,105,81,123,78,93,84,64,163,148,72,119,75,147,46,38,53,27,16,35,0,38,4,78,62,0,11,155,57,6,32,2,2,34,33,33,20,1,0,3,0,0,1,11,34,42,3,11,13,10,13,0,1,8,4,0,0,5,18,0,5,48,91,61,114,88,0,0,0,0,0,1,11,6,11,54,5,35,8,0,6,37,31,7,7,0,1,19,6,121,2,38,24,46,70,22,28,18,8,101,26,73,48,27,12,28,5,61,7,8,4,8,19,22,14,24,49,89,70,111,20,14,22,10,10,56,40,69,22,10,24,18,82,63,0,38,16,55,0,68,55,11,10,102,102,73,70,15,10,5,0,0,0,0,0,16,4,35,27,7,139,16,88,93,50,86,146,61,87,59,90,27,7,5,56,0,0,101,16,1,25,44,2,0,123,75,36,105,0,4,0,0,1,0,0,12,2,1,54,48,18,42,80,182,47,130,172,116,5,80,47,64,16,0,150,112,9,0,38,0,13,104,14,0,10,8,0,0,1,2,39,27,31,27,56,57,99,45,89,10,131,64,158,23,36,0,31,0,15,4,21,54,27,109,107,32,77,123,26,43,4,156,2,56,23,55,36,130,69,10,40,3,26,88,178,86,108,68,115,112,121,51,98,181,83,35,15,70,19,49,126,4,4,35,11,0,0,0,2,0,20,93,50,40,151,58,37,100,50,0,30,105,26,2,123,23,132,14,0,76,16,166,25,0,67,49,0,4,48,0,0,76,38,6,26,106,69,69,124,95,4,55,44,115,41,0,5,86,35,0,94,151,128,152,43,28,161,82,2,49,20,98,77,51,0,34,45,0,19,148,81,6,116,46,56,83,47,1,53,55,66,0,88,65,3,7,46,77,0,15,6,48,70,8,9,30,19,5,63,82,14,13,93,6,2,82,79,51,144,84,86,77,11,120,66,7,30,72,43,0,50,62,60,13,43,60,15,14,49,66,66,45,63,88,69,105,8,66,58,60,15,67,16,9,8,31,43,8,6,64,88,39,14,86,45,44,124,71,120,14,101,29,34,32,26,16,35,0,37,4,86,21,0,11,130,43,6,10,2,1,37,33,37,16,1,0,3,0,0,1,31,99,89,3,10,13,10,13,0,0,8,3,0,0,4,30,0,0,56,92,62,114,90,0,0,0,3,0,1,11,91,27,63,19,117,40,5,74,62,58,3,18,0,1,50,7,119,2,39,33,78,71,26,108,84,49,118,28,74,132,95,12,136,60,109,7,56,68,14,74,39,87,14,140,144,89,156,21,44,66,53,34,67,40,92,42,10,32,16,103,80,0,76,36,55,0,115,147,18,9,197,128,74,68,14,9,4,0,0,2,0,2,27,4,46,67,2,132,15,96,93,51,96,148,61,129,55,50,11,7,10,54,1,0,104,18,2,37,23,2,0,109,84,36,106,0,4,0,0,1,0,0,88,9,8,149,30,20,88,145,142,48,129,173,76,6,60,14,12,12,0,17,57,13,0,15,0,2,20,9,0,9,8,0,0,1,2,38,32,32,35,62,57,101,107,146,7,125,65,158,26,34,0,31,0,16,4,14,21,23,4,31,19,60,80,27,35,4,77,2,55,24,55,36,131,70,10,46,3,26,49,60,27,80,59,120,138,58,121,65,55,102,90,127,77,55,142,118,70,24,118,31,10,109,81,0,27,152,24,2,102,113,30,3,58,193,48,15,89,104,81,3,151,0,17,57,29,156,69,16,26,0,7,0,31,0,48,44,73,59,22,70,102,102,0,51,169,61,83,130,94,0,21,42,49,1,102,138,80,64,38,51,155,4,123,48,12,80,12,129,69,24,88,160,104,152,79,127,32,82,97,78,33,109,91,70,195,71,83,97,59,205,40,115,30,49,82,7,10,11,102,14,14,89,38,29,4,113,100,18,62,102,157,5,63,143,80,4,75,37,5,9,183,45,11,172,52,140,144,251,147,147,158,100,130,68,30,110,100,130,107,100,100,102,77,38,102,26,21,117,83,0,33,154,33,2,103,109,27,4,53,200,45,15,92,66,32,3,86,7,42,57,29,190,65,22,35,0,17,0,33,0,11,43,67,64,18,47,79,107,1,3,55,58,3,22,72,0,1,38,49,0,29,132,79,64,39,42,159,4,43,31,3,42,8,138,70,40,92,114,25,73,148,106,9,96,105,101,92,139,76,79,200,87,98,104,116,208,117,71,66,58,109,136,28,11,134,66,25,89,48,81,2,108,153,26,75,109,177,74,78,144,188,25,66,37,82,8,188,132,11,140,60,77,163,168,151,188

B-factor: mean 125.28, std 36.47, range [43.35, 236.77]